Protein AF-A0A8H7T1I5-F1 (afdb_monomer_lite)

Structure (mmCIF, N/CA/C/O backbone):
data_AF-A0A8H7T1I5-F1
#
_entry.id   AF-A0A8H7T1I5-F1
#
loop_
_atom_site.group_PDB
_atom_site.id
_atom_site.type_symbol
_atom_site.label_atom_id
_atom_site.label_alt_id
_atom_site.label_comp_id
_atom_site.label_asym_id
_atom_site.label_entity_id
_atom_site.label_seq_id
_atom_site.pdbx_PDB_ins_code
_atom_site.Cartn_x
_atom_site.Cartn_y
_atom_site.Cartn_z
_atom_site.occupancy
_atom_site.B_iso_or_equiv
_atom_site.auth_seq_id
_atom_site.auth_comp_id
_atom_site.auth_asym_id
_atom_site.auth_atom_id
_atom_site.pdbx_PDB_model_num
ATOM 1 N N . MET A 1 1 ? 31.655 -24.425 -33.537 1.00 71.19 1 MET A N 1
ATOM 2 C CA . MET A 1 1 ? 31.646 -25.375 -32.401 1.00 71.19 1 MET A CA 1
ATOM 3 C C . MET A 1 1 ? 32.063 -24.630 -31.133 1.00 71.19 1 MET A C 1
ATOM 5 O O . MET A 1 1 ? 32.975 -23.811 -31.217 1.00 71.19 1 MET A O 1
ATOM 9 N N . MET A 1 2 ? 31.379 -24.846 -30.006 1.00 84.56 2 MET A N 1
ATOM 10 C CA . MET A 1 2 ? 31.653 -24.194 -28.710 1.00 84.56 2 MET A CA 1
ATOM 11 C C . MET A 1 2 ? 31.908 -25.271 -27.647 1.00 84.56 2 MET A C 1
ATOM 13 O O . MET A 1 2 ? 31.297 -26.333 -27.725 1.00 84.56 2 MET A O 1
ATOM 17 N N . ILE A 1 3 ? 32.760 -24.987 -26.664 1.00 87.19 3 ILE A N 1
ATOM 18 C CA . ILE A 1 3 ? 33.016 -25.824 -25.485 1.00 87.19 3 ILE A CA 1
ATOM 19 C C . ILE A 1 3 ? 32.538 -25.091 -24.225 1.00 87.19 3 ILE A C 1
ATOM 21 O O . ILE A 1 3 ? 32.716 -23.878 -24.108 1.00 87.19 3 ILE A O 1
ATOM 25 N N . THR A 1 4 ? 31.887 -25.800 -23.305 1.00 88.38 4 THR A N 1
ATOM 26 C CA . THR A 1 4 ? 31.421 -25.232 -22.030 1.00 88.38 4 THR A CA 1
ATOM 27 C C . THR A 1 4 ? 32.585 -25.144 -21.047 1.00 88.38 4 THR A C 1
ATOM 29 O O . THR A 1 4 ? 33.388 -26.071 -20.964 1.00 88.38 4 THR A O 1
ATOM 32 N N . VAL A 1 5 ? 32.677 -24.039 -20.309 1.00 88.00 5 VAL A N 1
ATOM 33 C CA . VAL A 1 5 ? 33.690 -23.853 -19.262 1.00 88.00 5 VAL A CA 1
ATOM 34 C C . VAL A 1 5 ? 33.392 -24.777 -18.076 1.00 88.00 5 VAL A C 1
ATOM 36 O O . VAL A 1 5 ? 32.257 -24.849 -17.607 1.00 88.00 5 VAL A O 1
ATOM 39 N N . HIS A 1 6 ? 34.417 -25.477 -17.595 1.00 87.06 6 HIS A N 1
ATOM 40 C CA . HIS A 1 6 ? 34.433 -26.223 -16.346 1.00 87.06 6 HIS A CA 1
ATOM 41 C C . HIS A 1 6 ? 35.020 -25.346 -15.235 1.00 87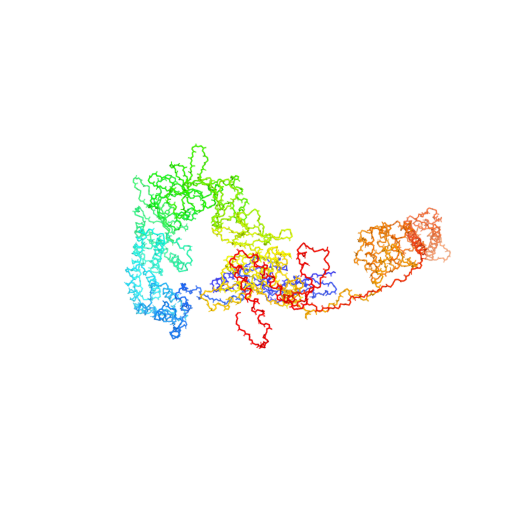.06 6 HIS A C 1
ATOM 43 O O . HIS A 1 6 ? 36.192 -24.979 -15.266 1.00 87.06 6 HIS A O 1
ATOM 49 N N . GLU A 1 7 ? 34.202 -25.003 -14.250 1.00 88.75 7 GLU A N 1
ATOM 50 C CA . GLU A 1 7 ? 34.608 -24.218 -13.086 1.00 88.75 7 GLU A CA 1
ATOM 51 C C . GLU A 1 7 ? 34.848 -25.151 -11.895 1.00 88.75 7 GLU A C 1
ATOM 53 O O . GLU A 1 7 ? 34.012 -26.011 -11.604 1.00 88.75 7 GLU A O 1
ATOM 58 N N . TRP A 1 8 ? 35.992 -25.009 -11.218 1.00 88.88 8 TRP A N 1
ATOM 59 C CA . TRP A 1 8 ? 36.294 -25.821 -10.037 1.00 88.88 8 TRP A CA 1
ATOM 60 C C . TRP A 1 8 ? 35.237 -25.588 -8.934 1.00 88.88 8 TRP A C 1
ATOM 62 O O . TRP A 1 8 ? 34.866 -24.443 -8.666 1.00 88.88 8 TRP A O 1
ATOM 72 N N . PRO A 1 9 ? 34.738 -26.644 -8.261 1.00 86.62 9 PRO A N 1
ATOM 73 C CA . PRO A 1 9 ? 33.602 -26.535 -7.340 1.00 86.62 9 PRO A CA 1
ATOM 74 C C . PRO A 1 9 ? 33.937 -25.834 -6.017 1.00 86.62 9 PRO A C 1
ATOM 76 O O . PRO A 1 9 ? 33.027 -25.417 -5.312 1.00 86.62 9 PRO A O 1
ATOM 79 N N . LEU A 1 10 ? 35.217 -25.708 -5.659 1.00 88.88 10 LEU A N 1
ATOM 80 C CA . LEU A 1 10 ? 35.662 -25.056 -4.427 1.00 88.88 10 LEU A CA 1
ATOM 81 C C . LEU A 1 10 ? 36.586 -23.869 -4.747 1.00 88.88 10 LEU A C 1
ATOM 83 O O . LEU A 1 10 ? 37.316 -23.933 -5.741 1.00 88.88 10 LEU A O 1
ATOM 87 N N . PRO A 1 11 ? 36.597 -22.819 -3.904 1.00 87.94 11 PRO A N 1
ATOM 88 C CA . PRO A 1 11 ? 37.577 -21.735 -3.976 1.00 87.94 11 PRO A CA 1
ATOM 89 C C . PRO A 1 11 ? 39.025 -22.238 -3.957 1.00 87.94 11 PRO A C 1
ATOM 91 O O . PRO A 1 11 ? 39.332 -23.247 -3.320 1.00 87.94 11 PRO A O 1
ATOM 94 N N . SER A 1 12 ? 39.936 -21.514 -4.614 1.00 85.94 12 SER A N 1
ATOM 95 C CA . SER A 1 12 ? 41.366 -21.856 -4.638 1.00 85.94 12 SER A CA 1
ATOM 96 C C . SER A 1 12 ? 42.064 -21.601 -3.293 1.00 85.94 12 SER A C 1
ATOM 98 O O . SER A 1 12 ? 43.046 -22.269 -2.960 1.00 85.94 12 SER A O 1
ATOM 100 N N . ALA A 1 13 ? 41.534 -20.693 -2.466 1.00 89.69 13 ALA A N 1
ATOM 101 C CA . ALA A 1 13 ? 42.034 -20.439 -1.120 1.00 89.69 13 ALA A CA 1
ATOM 102 C C . ALA A 1 13 ? 41.658 -21.570 -0.142 1.00 89.69 13 ALA A C 1
ATOM 104 O O . ALA A 1 13 ? 40.486 -21.887 0.057 1.00 89.69 13 ALA A O 1
ATOM 105 N N . SER A 1 14 ? 42.655 -22.143 0.545 1.00 91.19 14 SER A N 1
ATOM 106 C CA . SER A 1 14 ? 42.471 -23.290 1.458 1.00 91.19 14 SER A CA 1
ATOM 107 C C . SER A 1 14 ? 41.463 -23.033 2.587 1.00 91.19 14 SER A C 1
ATOM 109 O O . SER A 1 14 ? 40.698 -23.923 2.954 1.00 91.19 14 SER A O 1
ATOM 111 N N . THR A 1 15 ? 41.447 -21.825 3.151 1.00 89.81 15 THR A N 1
ATOM 112 C CA . THR A 1 15 ? 40.519 -21.432 4.223 1.00 89.81 15 THR A CA 1
ATOM 113 C C . THR A 1 15 ? 39.077 -21.355 3.730 1.00 89.81 15 THR A C 1
ATOM 115 O O . THR A 1 15 ? 38.184 -21.899 4.376 1.00 89.81 15 THR A O 1
ATOM 118 N N . GLU A 1 16 ? 38.857 -20.743 2.568 1.00 87.88 16 GLU A N 1
ATOM 119 C CA . GLU A 1 16 ? 37.541 -20.624 1.934 1.00 87.88 16 GLU A CA 1
ATOM 120 C C . GLU A 1 16 ? 37.020 -21.988 1.471 1.00 87.88 16 GLU A C 1
ATOM 122 O O . GLU A 1 16 ? 35.854 -22.304 1.692 1.00 87.88 16 GLU A O 1
ATOM 127 N N . ALA A 1 17 ? 37.891 -22.842 0.924 1.00 89.50 17 ALA A N 1
ATOM 128 C CA . ALA A 1 17 ? 37.550 -24.214 0.561 1.00 89.50 17 ALA A CA 1
ATOM 129 C C . ALA A 1 17 ? 37.121 -25.044 1.782 1.00 89.50 17 ALA A C 1
ATOM 131 O O . ALA A 1 17 ? 36.103 -25.731 1.732 1.00 89.50 17 ALA A O 1
ATOM 132 N N . LYS A 1 18 ? 37.853 -24.957 2.903 1.00 92.00 18 LYS A N 1
ATOM 133 C CA . LYS A 1 18 ? 37.477 -25.632 4.158 1.00 92.00 18 LYS A CA 1
ATOM 134 C C . LYS A 1 18 ? 36.140 -25.127 4.699 1.00 92.00 18 LYS A C 1
ATOM 136 O O . LYS A 1 18 ? 35.334 -25.941 5.135 1.00 92.00 18 LYS A O 1
ATOM 141 N N . ALA A 1 19 ? 35.898 -23.817 4.649 1.00 88.94 19 ALA A N 1
ATOM 142 C CA . ALA A 1 19 ? 34.628 -23.226 5.066 1.00 88.94 19 ALA A CA 1
ATOM 143 C C . ALA A 1 19 ? 33.466 -23.683 4.168 1.00 88.94 19 ALA A C 1
ATOM 145 O O . ALA A 1 19 ? 32.425 -24.088 4.674 1.00 88.94 19 ALA A O 1
ATOM 146 N N . ALA A 1 20 ? 33.668 -23.697 2.847 1.00 89.56 20 ALA A N 1
ATOM 147 C CA . ALA A 1 20 ? 32.688 -24.197 1.890 1.00 89.56 20 ALA A CA 1
ATOM 148 C C . ALA A 1 20 ? 32.340 -25.669 2.149 1.00 89.56 20 ALA A C 1
ATOM 150 O O . ALA A 1 20 ? 31.163 -26.003 2.179 1.00 89.56 20 ALA A O 1
ATOM 151 N N . VAL A 1 21 ? 33.341 -26.526 2.395 1.00 91.25 21 VAL A N 1
ATOM 152 C CA . VAL A 1 21 ? 33.136 -27.948 2.728 1.00 91.25 21 VAL A CA 1
ATOM 153 C C . VAL A 1 21 ? 32.426 -28.121 4.071 1.00 91.25 21 VAL A C 1
ATOM 155 O O . VAL A 1 21 ? 31.533 -28.957 4.170 1.00 91.25 21 VAL A O 1
ATOM 158 N N . PHE A 1 22 ? 32.786 -27.332 5.087 1.00 91.25 22 PHE A N 1
ATOM 159 C CA . PHE A 1 22 ? 32.122 -27.358 6.392 1.00 91.25 22 PHE A CA 1
ATOM 160 C C . PHE A 1 22 ? 30.621 -27.055 6.271 1.00 91.25 22 PHE A C 1
ATOM 162 O O . PHE A 1 22 ? 29.813 -27.757 6.871 1.00 91.25 22 PHE A O 1
ATOM 169 N N . GLU A 1 23 ? 30.233 -26.078 5.444 1.00 90.06 23 GLU A N 1
ATOM 170 C CA . GLU A 1 23 ? 28.820 -25.726 5.237 1.00 90.06 23 GLU A CA 1
ATOM 171 C C . GLU A 1 23 ? 27.997 -26.784 4.478 1.00 90.06 23 GLU A C 1
ATOM 173 O O . GLU A 1 23 ? 26.771 -26.695 4.465 1.00 90.06 23 GLU A O 1
ATOM 178 N N . LEU A 1 24 ? 28.621 -27.799 3.865 1.00 89.81 24 LEU A N 1
ATOM 179 C CA . LEU A 1 24 ? 27.893 -28.898 3.207 1.00 89.81 24 LEU A CA 1
ATOM 180 C C . LEU A 1 24 ? 27.320 -29.921 4.202 1.00 89.81 24 LEU A C 1
ATOM 182 O O . LEU A 1 24 ? 26.367 -30.627 3.861 1.00 89.81 24 LEU A O 1
ATOM 186 N N . ASP A 1 25 ? 27.920 -30.029 5.392 1.00 90.88 25 ASP A N 1
ATOM 187 C CA . ASP A 1 25 ? 27.608 -31.038 6.417 1.00 90.88 25 ASP A CA 1
ATOM 188 C C . ASP A 1 25 ? 27.893 -30.490 7.831 1.00 90.88 25 ASP A C 1
ATOM 190 O O . ASP A 1 25 ? 28.702 -31.028 8.590 1.00 90.88 25 ASP A O 1
ATOM 194 N N . VAL A 1 26 ? 27.284 -29.344 8.160 1.00 89.25 26 VAL A N 1
ATOM 195 C CA . VAL A 1 26 ? 27.465 -28.678 9.464 1.00 89.25 26 VAL A CA 1
ATOM 196 C C . VAL A 1 26 ? 26.922 -29.559 10.599 1.00 89.25 26 VAL A C 1
ATOM 198 O O . VAL A 1 26 ? 25.752 -29.934 10.547 1.00 89.25 26 VAL A O 1
ATOM 201 N N . PRO A 1 27 ? 27.691 -29.827 11.674 1.00 91.38 27 PRO A N 1
ATOM 202 C CA . PRO A 1 27 ? 27.178 -30.539 12.844 1.00 91.38 27 PRO A CA 1
ATOM 203 C C . PRO A 1 27 ? 26.020 -29.799 13.530 1.00 91.38 27 PRO A C 1
ATOM 205 O O . PRO A 1 27 ? 26.129 -28.600 13.807 1.00 91.38 27 PRO A O 1
ATOM 208 N N . ASP A 1 28 ? 24.963 -30.527 13.907 1.00 88.50 28 ASP A N 1
ATOM 209 C CA . ASP A 1 28 ? 23.735 -29.956 14.488 1.00 88.50 28 ASP A CA 1
ATOM 210 C C . ASP A 1 28 ? 24.002 -29.033 15.684 1.00 88.50 28 ASP A C 1
ATOM 212 O O . ASP A 1 28 ? 23.455 -27.935 15.757 1.00 88.50 28 ASP A O 1
ATOM 216 N N . ILE A 1 29 ? 24.897 -29.426 16.599 1.00 92.62 29 ILE A N 1
ATOM 217 C CA . ILE A 1 29 ? 25.220 -28.621 17.786 1.00 92.62 29 ILE A CA 1
ATOM 218 C C . ILE A 1 29 ? 25.823 -27.256 17.431 1.00 92.62 29 ILE A C 1
ATOM 220 O O . ILE A 1 29 ? 25.513 -26.257 18.078 1.00 92.62 29 ILE A O 1
ATOM 224 N N . VAL A 1 30 ? 26.647 -27.195 16.380 1.00 91.50 30 VAL A N 1
ATOM 225 C CA . VAL A 1 30 ? 27.256 -25.942 15.917 1.00 91.50 30 VAL A CA 1
ATOM 226 C C . VAL A 1 30 ? 26.214 -25.092 15.206 1.00 91.50 30 VAL A C 1
ATOM 228 O O . VAL A 1 30 ? 26.188 -23.882 15.419 1.00 91.50 30 VAL A O 1
ATOM 231 N N . SER A 1 31 ? 25.335 -25.709 14.411 1.00 87.94 31 SER A N 1
ATOM 232 C CA . SER A 1 31 ? 24.230 -25.000 13.762 1.00 87.94 31 SER A CA 1
ATOM 233 C C . SER A 1 31 ? 23.289 -24.377 14.796 1.00 87.94 31 SER A C 1
ATOM 235 O O . SER A 1 31 ? 23.052 -23.172 14.749 1.00 87.94 31 SER A O 1
ATOM 237 N N . ILE A 1 32 ? 22.831 -25.158 15.784 1.00 89.94 32 ILE A N 1
ATOM 238 C CA . ILE A 1 32 ? 21.937 -24.693 16.857 1.00 89.94 32 ILE A CA 1
ATOM 239 C C . ILE A 1 32 ? 22.597 -23.574 17.661 1.00 89.94 32 ILE A C 1
ATOM 241 O O . ILE A 1 32 ? 21.971 -22.541 17.896 1.00 89.94 32 ILE A O 1
ATOM 245 N N . TRP A 1 33 ? 23.860 -23.743 18.064 1.00 93.88 33 TRP A N 1
ATOM 246 C CA . TRP A 1 33 ? 24.593 -22.707 18.789 1.00 93.88 33 TRP A CA 1
ATOM 247 C C . TRP A 1 33 ? 24.731 -21.422 17.961 1.00 93.88 33 TRP A C 1
ATOM 249 O O . TRP A 1 33 ? 24.397 -20.344 18.461 1.00 93.88 33 TRP A O 1
ATOM 259 N N . ARG A 1 34 ? 25.162 -21.532 16.694 1.00 91.56 34 ARG A N 1
ATOM 260 C CA . ARG A 1 34 ? 25.347 -20.401 15.772 1.00 91.56 34 ARG A CA 1
ATOM 261 C C . ARG A 1 34 ? 24.045 -19.644 15.560 1.00 91.56 34 ARG A C 1
ATOM 263 O O . ARG A 1 34 ? 24.042 -18.424 15.677 1.00 91.56 34 ARG A O 1
ATOM 270 N N . GLU A 1 35 ? 22.954 -20.346 15.273 1.00 89.88 35 GLU A N 1
ATOM 271 C CA . GLU A 1 35 ? 21.647 -19.729 15.048 1.00 89.88 35 GLU A CA 1
ATOM 272 C C . GLU A 1 35 ? 21.077 -19.115 16.327 1.00 89.88 35 GLU A C 1
ATOM 274 O O . GLU A 1 35 ? 20.620 -17.978 16.289 1.00 89.88 35 GLU A O 1
ATOM 279 N N . SER A 1 36 ? 21.178 -19.802 17.469 1.00 91.38 36 SER A N 1
ATOM 280 C CA . SER A 1 36 ? 20.681 -19.284 18.753 1.00 91.38 36 SER A CA 1
ATOM 281 C C . SER A 1 36 ? 21.462 -18.051 19.203 1.00 91.38 36 SER A C 1
ATOM 283 O O . SER A 1 36 ? 20.875 -17.051 19.607 1.00 91.38 36 SER A O 1
ATOM 285 N N . THR A 1 37 ? 22.794 -18.086 19.098 1.00 90.88 37 THR A N 1
ATOM 286 C CA . THR A 1 37 ? 23.642 -16.937 19.443 1.00 90.88 37 THR A CA 1
ATOM 287 C C . THR A 1 37 ? 23.428 -15.787 18.466 1.00 90.88 37 THR A C 1
ATOM 289 O O . THR A 1 37 ? 23.316 -14.647 18.904 1.00 90.88 37 THR A O 1
ATOM 292 N N . TYR A 1 38 ? 23.305 -16.059 17.162 1.00 88.81 38 TYR A N 1
ATOM 293 C CA . TYR A 1 38 ? 22.991 -15.022 16.177 1.00 88.81 38 TYR A CA 1
ATOM 294 C C . TYR A 1 38 ? 21.622 -14.390 16.443 1.00 88.81 38 TYR A C 1
ATOM 296 O O . TYR A 1 38 ? 21.524 -13.169 16.435 1.00 88.81 38 TYR A O 1
ATOM 304 N N . ALA A 1 39 ? 20.595 -15.185 16.755 1.00 87.56 39 ALA A N 1
ATOM 305 C CA . ALA A 1 39 ? 19.267 -14.680 17.095 1.00 87.56 39 ALA A CA 1
ATOM 306 C C . ALA A 1 39 ? 19.299 -13.781 18.341 1.00 87.56 39 ALA A C 1
ATOM 308 O O . ALA A 1 39 ? 18.752 -12.683 18.329 1.00 87.56 39 ALA A O 1
ATOM 309 N N . VAL A 1 40 ? 20.017 -14.178 19.397 1.00 86.50 40 VAL A N 1
ATOM 310 C CA . VAL A 1 40 ? 20.195 -13.324 20.584 1.00 86.50 40 VAL A CA 1
ATOM 311 C C . VAL A 1 40 ? 20.928 -12.027 20.228 1.00 86.50 40 VAL A C 1
ATOM 313 O O . VAL A 1 40 ? 20.493 -10.937 20.591 1.00 86.50 40 VAL A O 1
ATOM 316 N N . LEU A 1 41 ? 22.030 -12.118 19.488 1.00 84.94 41 LEU A N 1
ATOM 317 C CA . LEU A 1 41 ? 22.868 -10.964 19.176 1.00 84.94 41 LEU A CA 1
ATOM 318 C C . LEU A 1 41 ? 22.227 -9.986 18.182 1.00 84.94 41 LEU A C 1
ATOM 320 O O . LEU A 1 41 ? 22.440 -8.782 18.317 1.00 84.94 41 LEU A O 1
ATOM 324 N N . VAL A 1 42 ? 21.484 -10.485 17.195 1.00 82.00 42 VAL A N 1
ATOM 325 C CA . VAL A 1 42 ? 20.934 -9.693 16.087 1.00 82.00 42 VAL A CA 1
ATOM 326 C C . VAL A 1 42 ? 19.445 -9.430 16.256 1.00 82.00 42 VAL A C 1
ATOM 328 O O . VAL A 1 42 ? 19.042 -8.276 16.175 1.00 82.00 42 VAL A O 1
ATOM 331 N N . ASP A 1 43 ? 18.632 -10.449 16.534 1.00 81.12 43 ASP A N 1
ATOM 332 C CA . ASP A 1 43 ? 17.178 -10.258 16.622 1.00 81.12 43 ASP A CA 1
ATOM 333 C C . ASP A 1 43 ? 16.761 -9.608 17.947 1.00 81.12 43 ASP A C 1
ATOM 335 O O . ASP A 1 43 ? 15.769 -8.885 17.983 1.00 81.12 43 ASP A O 1
ATOM 339 N N . LEU A 1 44 ? 17.503 -9.855 19.037 1.00 78.50 44 LEU A N 1
ATOM 340 C CA . LEU A 1 44 ? 17.193 -9.274 20.351 1.00 78.50 44 LEU A CA 1
ATOM 341 C C . LEU A 1 44 ? 18.050 -8.046 20.682 1.00 78.50 44 LEU A C 1
ATOM 343 O O . LEU A 1 44 ? 17.544 -7.095 21.279 1.00 78.50 44 LEU A O 1
ATOM 347 N N . PHE A 1 45 ? 19.351 -8.067 20.365 1.00 79.81 45 PHE A N 1
ATOM 348 C CA . PHE A 1 45 ? 20.293 -7.044 20.847 1.00 79.81 45 PHE A CA 1
ATOM 349 C C . PHE A 1 45 ? 20.687 -5.985 19.813 1.00 79.81 45 PHE A C 1
ATOM 351 O O . PHE A 1 45 ? 21.310 -4.996 20.203 1.00 79.81 45 PHE A O 1
ATOM 358 N N . THR A 1 46 ? 20.353 -6.129 18.529 1.00 73.75 46 THR A N 1
ATOM 359 C CA . THR A 1 46 ? 20.610 -5.091 17.517 1.00 73.75 46 THR A CA 1
ATOM 360 C C . THR A 1 46 ? 19.343 -4.271 17.273 1.00 73.75 46 THR A C 1
ATOM 362 O O . THR A 1 46 ? 18.261 -4.818 17.106 1.00 73.75 46 THR A O 1
ATOM 365 N N . ALA A 1 47 ? 19.462 -2.940 17.280 1.00 62.72 47 ALA A N 1
ATOM 366 C CA . ALA A 1 47 ? 18.331 -2.055 16.990 1.00 62.72 47 ALA A CA 1
ATOM 367 C C . ALA A 1 47 ? 17.841 -2.246 15.544 1.00 62.72 47 ALA A C 1
ATOM 369 O O . ALA A 1 47 ? 18.663 -2.535 14.672 1.00 62.72 47 ALA A O 1
ATOM 370 N N . ASP A 1 48 ? 16.546 -2.005 15.289 1.00 61.50 48 ASP A N 1
ATOM 371 C CA . ASP A 1 48 ? 15.956 -1.989 13.943 1.00 61.50 48 ASP A CA 1
ATOM 372 C C . ASP A 1 48 ? 16.774 -1.074 13.023 1.00 61.50 48 ASP A C 1
ATOM 374 O O . ASP A 1 48 ? 16.648 0.153 13.011 1.00 61.50 48 ASP A O 1
ATOM 378 N N . THR A 1 49 ? 17.672 -1.686 12.260 1.00 54.66 49 THR A N 1
ATOM 379 C CA . THR A 1 49 ? 18.376 -1.018 11.178 1.00 54.66 49 THR A CA 1
ATOM 380 C C . THR A 1 49 ? 17.437 -1.051 9.988 1.00 54.66 49 THR A C 1
ATOM 382 O O . THR A 1 49 ? 16.888 -2.101 9.653 1.00 54.66 49 THR A O 1
ATOM 385 N N . ALA A 1 50 ? 17.193 0.115 9.383 1.00 51.16 50 ALA A N 1
ATOM 386 C CA . ALA A 1 50 ? 16.397 0.203 8.168 1.00 51.16 50 ALA A CA 1
ATOM 387 C C . ALA A 1 50 ? 16.906 -0.854 7.182 1.00 51.16 50 ALA A C 1
ATOM 389 O O . ALA A 1 50 ? 18.100 -0.873 6.872 1.00 51.16 50 ALA A O 1
ATOM 390 N N . LYS A 1 51 ? 16.016 -1.760 6.751 1.00 52.88 51 LYS A N 1
ATOM 391 C CA . LYS A 1 51 ? 16.357 -2.815 5.792 1.00 52.88 51 LYS A CA 1
ATOM 392 C C . LYS A 1 51 ? 17.086 -2.153 4.621 1.00 52.88 51 LYS A C 1
ATOM 394 O O . LYS A 1 51 ? 16.496 -1.259 4.008 1.00 52.88 51 LYS A O 1
ATOM 399 N N . PRO A 1 52 ? 18.339 -2.528 4.314 1.00 49.69 52 PRO A N 1
ATOM 400 C CA . PRO A 1 52 ? 19.023 -1.948 3.175 1.00 49.69 52 PRO A CA 1
ATOM 401 C C . PRO A 1 52 ? 18.183 -2.207 1.922 1.00 49.69 52 PRO A C 1
ATOM 403 O O . PRO A 1 52 ? 17.732 -3.328 1.670 1.00 49.69 52 PRO A O 1
ATOM 406 N N . ALA A 1 53 ? 17.915 -1.137 1.174 1.00 45.34 53 ALA A N 1
ATOM 407 C CA . ALA A 1 53 ? 17.198 -1.206 -0.086 1.00 45.34 53 ALA A CA 1
ATOM 408 C C . ALA A 1 53 ? 18.001 -2.093 -1.046 1.00 45.34 53 ALA A C 1
ATOM 410 O O . ALA A 1 53 ? 19.090 -1.716 -1.458 1.00 45.34 53 ALA A O 1
ATOM 411 N N . HIS A 1 54 ? 17.459 -3.273 -1.353 1.00 47.38 54 HIS A N 1
ATOM 412 C CA . HIS A 1 54 ? 17.923 -4.213 -2.375 1.00 47.38 54 HIS A CA 1
ATOM 413 C C . HIS A 1 54 ? 19.433 -4.524 -2.400 1.00 47.38 54 HIS A C 1
ATOM 415 O O . HIS A 1 54 ? 20.227 -3.817 -3.013 1.00 47.38 54 HIS A O 1
ATOM 421 N N . SER A 1 55 ? 19.826 -5.696 -1.882 1.00 46.56 55 SER A N 1
ATOM 422 C CA . SER A 1 55 ? 21.089 -6.309 -2.311 1.00 46.56 55 SER A CA 1
ATOM 423 C C . SER A 1 55 ? 20.912 -6.900 -3.719 1.00 46.56 55 SER A C 1
ATOM 425 O O . SER A 1 55 ? 20.344 -7.988 -3.875 1.00 46.56 55 SER A O 1
ATOM 427 N N . ASP A 1 56 ? 21.371 -6.186 -4.745 1.00 52.88 56 ASP A N 1
ATOM 428 C CA . ASP A 1 56 ? 21.482 -6.709 -6.108 1.00 52.88 56 ASP A CA 1
ATOM 429 C C . ASP A 1 56 ? 22.378 -7.965 -6.147 1.00 52.88 56 ASP A C 1
ATOM 431 O O . ASP A 1 56 ? 23.458 -8.000 -5.561 1.00 52.88 56 ASP A O 1
ATOM 435 N N . GLY A 1 57 ? 21.926 -9.000 -6.867 1.00 59.78 57 GLY A N 1
ATOM 436 C CA . GLY A 1 57 ? 22.762 -10.091 -7.389 1.00 59.78 57 GLY A CA 1
ATOM 437 C C . GLY A 1 57 ? 23.548 -10.942 -6.379 1.00 59.78 57 GLY A C 1
ATOM 438 O O . GLY A 1 57 ? 24.774 -10.963 -6.438 1.00 59.78 57 GLY A O 1
ATOM 439 N N . LYS A 1 58 ? 22.866 -11.719 -5.522 1.00 75.69 58 LYS A N 1
ATOM 440 C CA . LYS A 1 58 ? 23.510 -12.724 -4.648 1.00 75.69 58 LYS A CA 1
ATOM 441 C C . LYS A 1 58 ? 23.432 -14.152 -5.203 1.00 75.69 58 LYS A C 1
ATOM 443 O O . LYS A 1 58 ? 22.394 -14.577 -5.713 1.00 75.69 58 LYS A O 1
ATOM 448 N N . TYR A 1 59 ? 24.501 -14.919 -5.013 1.00 84.50 59 TYR A N 1
ATOM 449 C CA . TYR A 1 59 ? 24.630 -16.321 -5.412 1.00 84.50 59 TYR A CA 1
ATOM 450 C C . TYR A 1 59 ? 24.919 -17.166 -4.172 1.00 84.50 59 TYR A C 1
ATOM 452 O O . TYR A 1 59 ? 25.964 -17.019 -3.543 1.00 84.50 59 TYR A O 1
ATOM 460 N N . MET A 1 60 ? 23.965 -18.014 -3.782 1.00 86.06 60 MET A N 1
ATOM 461 C CA . MET A 1 60 ? 24.121 -18.897 -2.620 1.00 86.06 60 MET A CA 1
ATOM 462 C C . MET A 1 60 ? 25.059 -20.050 -2.969 1.00 86.06 60 MET A C 1
ATOM 464 O O . MET A 1 60 ? 24.823 -20.724 -3.973 1.00 86.06 60 MET A O 1
ATOM 468 N N . LEU A 1 61 ? 26.050 -20.323 -2.117 1.00 86.31 61 LEU A N 1
ATOM 469 C CA . LEU A 1 61 ? 26.998 -21.424 -2.318 1.00 86.31 61 LEU A CA 1
ATOM 470 C C . LEU A 1 61 ? 26.269 -22.765 -2.467 1.00 86.31 61 LEU A C 1
ATOM 472 O O . LEU A 1 61 ? 26.521 -23.517 -3.400 1.00 86.31 61 LEU A O 1
ATOM 476 N N . LEU A 1 62 ? 25.281 -23.019 -1.605 1.00 84.50 62 LEU A N 1
ATOM 477 C CA . LEU A 1 62 ? 24.486 -24.253 -1.609 1.00 84.50 62 LEU A CA 1
ATOM 478 C C . LEU A 1 62 ? 23.569 -24.395 -2.841 1.00 84.50 62 LEU A C 1
ATOM 480 O O . LEU A 1 62 ? 22.972 -25.445 -3.053 1.00 84.50 62 LEU A O 1
ATOM 484 N N . LYS A 1 63 ? 23.450 -23.351 -3.674 1.00 82.56 63 LYS A N 1
ATOM 485 C CA . LYS A 1 63 ? 22.752 -23.407 -4.969 1.00 82.56 63 LYS A CA 1
ATOM 486 C C . LYS A 1 63 ? 23.707 -23.602 -6.153 1.00 82.56 63 LYS A C 1
ATOM 488 O O . LYS A 1 63 ? 23.211 -23.736 -7.268 1.00 82.56 63 LYS A O 1
ATOM 493 N N . SER A 1 64 ? 25.021 -23.641 -5.931 1.00 82.06 64 SER A N 1
ATOM 494 C CA . SER A 1 64 ? 26.034 -23.915 -6.957 1.00 82.06 64 SER A CA 1
ATOM 495 C C . SER A 1 64 ? 25.876 -25.324 -7.531 1.00 82.06 64 SER A C 1
ATOM 497 O O . SER A 1 64 ? 25.905 -26.308 -6.787 1.00 82.06 64 SER A O 1
ATOM 499 N N . GLU A 1 65 ? 25.749 -25.441 -8.856 1.00 77.81 65 GLU A N 1
ATOM 500 C CA . GLU A 1 65 ? 25.633 -26.739 -9.545 1.00 77.81 65 GLU A CA 1
ATOM 501 C C . GLU A 1 65 ? 26.838 -27.645 -9.266 1.00 77.81 65 GLU A C 1
ATOM 503 O O . GLU A 1 65 ? 26.695 -28.864 -9.164 1.00 77.81 65 GLU A O 1
ATOM 508 N N . GLY A 1 66 ? 28.016 -27.039 -9.078 1.00 79.62 66 GLY A N 1
ATOM 509 C CA . GLY A 1 66 ? 29.251 -27.753 -8.794 1.00 79.62 66 GLY A CA 1
ATOM 510 C C . GLY A 1 66 ? 29.174 -28.571 -7.512 1.00 79.62 66 GLY A C 1
ATOM 511 O O . GLY A 1 66 ? 29.747 -29.651 -7.485 1.00 79.62 66 GLY A O 1
ATOM 512 N N . ILE A 1 67 ? 28.449 -28.104 -6.487 1.00 86.00 67 ILE A N 1
ATOM 513 C CA . ILE A 1 67 ? 28.558 -28.614 -5.109 1.00 86.00 67 ILE A CA 1
ATOM 514 C C . ILE A 1 67 ? 27.268 -29.276 -4.593 1.00 86.00 67 ILE A C 1
ATOM 516 O O . ILE A 1 67 ? 27.304 -30.031 -3.621 1.00 86.00 67 ILE A O 1
ATOM 520 N N . GLN A 1 68 ? 26.134 -29.054 -5.270 1.00 83.75 68 GLN A N 1
ATOM 521 C CA . GLN A 1 68 ? 24.796 -29.509 -4.854 1.00 83.75 68 GLN A CA 1
ATOM 522 C C . GLN A 1 68 ? 24.719 -30.986 -4.438 1.00 83.75 68 GLN A C 1
ATOM 524 O O . GLN A 1 68 ? 24.041 -31.320 -3.470 1.00 83.75 68 GLN A O 1
ATOM 529 N N . LYS A 1 69 ? 25.432 -31.878 -5.133 1.00 86.19 69 LYS A N 1
ATOM 530 C CA . LYS A 1 69 ? 25.387 -33.329 -4.875 1.00 86.19 69 LYS A CA 1
ATOM 531 C C . LYS A 1 69 ? 26.040 -33.774 -3.560 1.00 86.19 69 LYS A C 1
ATOM 533 O O . LYS A 1 69 ? 25.872 -34.926 -3.176 1.00 86.19 69 LYS A O 1
ATOM 538 N N . TRP A 1 70 ? 26.811 -32.906 -2.905 1.00 88.00 70 TRP A N 1
ATOM 539 C CA . TRP A 1 70 ? 27.505 -33.214 -1.648 1.00 88.00 70 TRP A CA 1
ATOM 540 C C . TRP A 1 70 ? 26.856 -32.574 -0.418 1.00 88.00 70 TRP A C 1
ATOM 542 O O . TRP A 1 70 ? 27.363 -32.748 0.687 1.00 88.00 70 TRP A O 1
ATOM 552 N N . ILE A 1 71 ? 25.744 -31.857 -0.593 1.00 88.31 71 ILE A N 1
ATOM 553 C CA . ILE A 1 71 ? 24.979 -31.269 0.509 1.00 88.31 71 ILE A CA 1
ATOM 554 C C . ILE A 1 71 ? 24.279 -32.392 1.278 1.00 88.31 71 ILE A C 1
ATOM 556 O O . ILE A 1 71 ? 23.525 -33.171 0.694 1.00 88.31 71 ILE A O 1
ATOM 560 N N . LYS A 1 72 ? 24.514 -32.466 2.588 1.00 85.69 72 LYS A N 1
ATOM 561 C CA . LYS A 1 72 ? 23.906 -33.467 3.479 1.00 85.69 72 LYS A CA 1
ATOM 562 C C . LYS A 1 72 ? 22.939 -32.862 4.488 1.00 85.69 72 LYS A C 1
ATOM 564 O O . LYS A 1 72 ? 21.966 -33.516 4.857 1.00 85.69 72 LYS A O 1
ATOM 569 N N . THR A 1 73 ? 23.175 -31.623 4.910 1.00 78.75 73 THR A N 1
ATOM 570 C CA . THR A 1 73 ? 22.330 -30.919 5.880 1.00 78.75 73 THR A CA 1
ATOM 571 C C . THR A 1 73 ? 21.434 -29.886 5.202 1.00 78.75 73 THR A C 1
ATOM 573 O O . THR A 1 73 ? 21.710 -29.396 4.104 1.00 78.75 73 THR A O 1
ATOM 576 N N . LYS A 1 74 ? 20.297 -29.570 5.835 1.00 79.25 74 LYS A N 1
ATOM 577 C CA . LYS A 1 74 ? 19.394 -28.531 5.327 1.00 79.25 74 LYS A CA 1
ATOM 578 C C . LYS A 1 74 ? 20.003 -27.145 5.575 1.00 79.25 74 LYS A C 1
ATOM 580 O O . LYS A 1 74 ? 20.516 -26.908 6.666 1.00 79.25 74 LYS A O 1
ATOM 585 N N . PRO A 1 75 ? 19.904 -26.216 4.609 1.00 75.12 75 PRO A N 1
ATOM 586 C CA . PRO A 1 75 ? 20.397 -24.856 4.786 1.00 75.12 75 PRO A CA 1
ATOM 587 C C . PRO A 1 75 ? 19.626 -24.130 5.899 1.00 75.12 75 PRO A C 1
ATOM 589 O O . PRO A 1 75 ? 18.407 -23.978 5.805 1.00 75.12 75 PRO A O 1
ATOM 592 N N . GLY A 1 76 ? 20.347 -23.675 6.926 1.00 79.44 76 GLY A N 1
ATOM 593 C CA . GLY A 1 76 ? 19.825 -22.838 8.011 1.00 79.44 76 GLY A CA 1
ATOM 594 C C . GLY A 1 76 ? 19.651 -21.366 7.613 1.00 79.44 76 GLY A C 1
ATOM 595 O O . GLY A 1 76 ? 19.789 -21.001 6.443 1.00 79.44 76 GLY A O 1
ATOM 596 N N . ARG A 1 77 ? 19.373 -20.479 8.576 1.00 87.94 77 ARG A N 1
ATOM 597 C CA . ARG A 1 77 ? 19.209 -19.031 8.306 1.00 87.94 77 ARG A CA 1
ATOM 598 C C . ARG A 1 77 ? 20.507 -18.390 7.808 1.00 87.94 77 ARG A C 1
ATOM 600 O O . ARG A 1 77 ? 20.478 -17.595 6.865 1.00 87.94 77 ARG A O 1
ATOM 607 N N . ILE A 1 78 ? 21.626 -18.740 8.437 1.00 89.75 78 ILE A N 1
ATOM 608 C CA . ILE A 1 78 ? 22.956 -18.203 8.137 1.00 89.75 78 ILE A CA 1
ATOM 609 C C . ILE A 1 78 ? 23.655 -19.125 7.142 1.00 89.75 78 ILE A C 1
ATOM 611 O O . ILE A 1 78 ? 23.860 -20.302 7.430 1.00 89.75 78 ILE A O 1
ATOM 615 N N . GLN A 1 79 ? 23.995 -18.587 5.971 1.00 89.50 79 GLN A N 1
ATOM 616 C CA . GLN A 1 79 ? 24.563 -19.343 4.851 1.00 89.50 79 GLN A CA 1
ATOM 617 C C . GLN A 1 79 ? 25.700 -18.569 4.183 1.00 89.50 79 GLN A C 1
ATOM 619 O O . GLN A 1 79 ? 25.764 -17.344 4.267 1.00 89.50 79 GLN A O 1
ATOM 624 N N . LEU A 1 80 ? 26.562 -19.268 3.446 1.00 90.56 80 LEU A N 1
ATOM 625 C CA . LEU A 1 80 ? 27.551 -18.631 2.578 1.00 90.56 80 LEU A CA 1
ATOM 626 C C . LEU A 1 80 ? 26.913 -18.160 1.260 1.00 90.56 80 LEU A C 1
ATOM 628 O O . LEU A 1 80 ? 26.320 -18.948 0.516 1.00 90.56 80 LEU A O 1
ATOM 632 N N . ALA A 1 81 ? 27.089 -16.878 0.941 1.00 89.38 81 ALA A N 1
ATOM 633 C CA . ALA A 1 81 ? 26.647 -16.264 -0.310 1.00 89.38 81 ALA A CA 1
ATOM 634 C C . ALA A 1 81 ? 27.761 -15.420 -0.942 1.00 89.38 81 ALA A C 1
ATOM 636 O O . ALA A 1 81 ? 28.678 -14.981 -0.255 1.00 89.38 81 ALA A O 1
ATOM 637 N N . SER A 1 82 ? 27.675 -15.172 -2.248 1.00 86.56 82 SER A N 1
ATOM 638 C CA . SER A 1 82 ? 28.598 -14.301 -2.978 1.00 86.56 82 SER A CA 1
ATOM 639 C C . SER A 1 82 ? 27.872 -13.216 -3.766 1.00 86.56 82 SER A C 1
ATOM 641 O O . SER A 1 82 ? 26.782 -13.449 -4.284 1.00 86.56 82 SER A O 1
ATOM 643 N N . SER A 1 83 ? 28.489 -12.041 -3.887 1.00 83.06 83 SER A N 1
ATOM 644 C CA . SER A 1 83 ? 28.077 -10.972 -4.810 1.00 83.06 83 SER A CA 1
ATOM 645 C C . SER A 1 83 ? 28.565 -11.198 -6.248 1.00 83.06 83 SER A C 1
ATOM 647 O O . SER A 1 83 ? 28.132 -10.513 -7.174 1.00 83.06 83 SER A O 1
ATOM 649 N N . VAL A 1 84 ? 29.469 -12.162 -6.455 1.00 82.88 84 VAL A N 1
ATOM 650 C CA . VAL A 1 84 ? 30.019 -12.526 -7.764 1.00 82.88 84 VAL A CA 1
ATOM 651 C C . VAL A 1 84 ? 29.371 -13.826 -8.225 1.00 82.88 84 VAL A C 1
ATOM 653 O O . VAL A 1 84 ? 29.187 -14.751 -7.437 1.00 82.88 84 VAL A O 1
ATOM 656 N N . LYS A 1 85 ? 28.996 -13.889 -9.504 1.00 82.62 85 LYS A N 1
ATOM 657 C CA . LYS A 1 85 ? 28.418 -15.090 -10.115 1.00 82.62 85 LYS A CA 1
ATOM 658 C C . LYS A 1 85 ? 29.495 -16.047 -10.599 1.00 82.62 85 LYS A C 1
ATOM 660 O O . LYS A 1 85 ? 30.558 -15.606 -11.022 1.00 82.62 85 LYS A O 1
ATOM 665 N N . GLU A 1 86 ? 29.149 -17.325 -10.638 1.00 81.50 86 GLU A N 1
ATOM 666 C CA . GLU A 1 86 ? 29.944 -18.377 -11.275 1.00 81.50 86 GLU A CA 1
ATOM 667 C C . GLU A 1 86 ? 30.298 -18.011 -12.724 1.00 81.50 86 GLU A C 1
ATOM 669 O O . GLU A 1 86 ? 29.460 -17.510 -13.490 1.00 81.50 86 GLU A O 1
ATOM 674 N N . VAL A 1 87 ? 31.546 -18.275 -13.111 1.00 81.31 87 VAL A N 1
ATOM 675 C CA . VAL A 1 87 ? 32.058 -18.027 -14.466 1.00 81.31 87 VAL A CA 1
ATOM 676 C C . VAL A 1 87 ? 31.264 -18.835 -15.492 1.00 81.31 87 VAL A C 1
ATOM 678 O O . VAL A 1 87 ? 30.913 -18.306 -16.552 1.00 81.31 87 VAL A O 1
ATOM 681 N N . SER A 1 88 ? 30.889 -20.066 -15.145 1.00 76.06 88 SER A N 1
ATOM 682 C CA . SER A 1 88 ? 30.016 -20.947 -15.935 1.00 76.06 88 SER A CA 1
ATOM 683 C C . SER A 1 88 ? 28.642 -20.330 -16.259 1.00 76.06 88 SER A C 1
ATOM 685 O O . SER A 1 88 ? 28.090 -20.576 -17.332 1.00 76.06 88 SER A O 1
ATOM 687 N N . ARG A 1 89 ? 28.117 -19.452 -15.390 1.00 74.06 89 ARG A N 1
ATOM 688 C CA . ARG A 1 89 ? 26.835 -18.730 -15.554 1.00 74.06 89 ARG A CA 1
ATOM 689 C C . ARG A 1 89 ? 26.997 -17.308 -16.109 1.00 74.06 89 ARG A C 1
ATOM 691 O O . ARG A 1 89 ? 26.039 -16.528 -16.183 1.00 74.06 89 ARG A O 1
ATOM 698 N N . SER A 1 90 ? 28.216 -16.928 -16.478 1.00 74.19 90 SER A N 1
ATOM 699 C CA . SER A 1 90 ? 28.518 -15.651 -17.123 1.00 74.19 90 SER A CA 1
ATOM 700 C C . SER A 1 90 ? 28.457 -15.755 -18.652 1.00 74.19 90 SER A C 1
ATOM 702 O O . SER A 1 90 ? 28.344 -16.841 -19.216 1.00 74.19 90 SER A O 1
ATOM 704 N N . HIS A 1 91 ? 28.567 -14.623 -19.355 1.00 73.94 91 HIS A N 1
ATOM 705 C CA . HIS A 1 91 ? 28.712 -14.625 -20.817 1.00 73.94 91 HIS A CA 1
ATOM 706 C C . HIS A 1 91 ? 30.024 -15.279 -21.289 1.00 73.94 91 HIS A C 1
ATOM 708 O O . HIS A 1 91 ? 30.162 -15.548 -22.478 1.00 73.94 91 HIS A O 1
ATOM 714 N N . TYR A 1 92 ? 30.945 -15.590 -20.367 1.00 76.00 92 TYR A N 1
ATOM 715 C CA . TYR A 1 92 ? 32.159 -16.371 -20.613 1.00 76.00 92 TYR A CA 1
ATOM 716 C C . TYR A 1 92 ? 31.974 -17.888 -20.438 1.00 76.00 92 TYR A C 1
ATOM 718 O O . TYR A 1 92 ? 32.923 -18.630 -20.664 1.00 76.00 92 TYR A O 1
ATOM 726 N N . GLY A 1 93 ? 30.778 -18.376 -20.079 1.00 77.81 93 GLY A N 1
ATOM 727 C CA . GLY A 1 93 ? 30.525 -19.798 -19.796 1.00 77.81 93 GLY A CA 1
ATOM 728 C C . GLY A 1 93 ? 30.665 -20.746 -20.998 1.00 77.81 93 GLY A C 1
ATOM 729 O O . GLY A 1 93 ? 30.627 -21.967 -20.838 1.00 77.81 93 GLY A O 1
ATOM 730 N N . LYS A 1 94 ? 30.838 -20.209 -22.213 1.00 84.69 94 LYS A N 1
ATOM 731 C CA . LYS A 1 94 ? 31.108 -20.974 -23.437 1.00 84.69 94 LYS A CA 1
ATOM 732 C C . LYS A 1 94 ? 32.266 -20.343 -24.202 1.00 84.69 94 LYS A C 1
ATOM 734 O O . LYS A 1 94 ? 32.221 -19.157 -24.518 1.00 84.69 94 LYS A O 1
ATOM 739 N N . GLN A 1 95 ? 33.251 -21.151 -24.576 1.00 84.00 95 GLN A N 1
ATOM 740 C CA . GLN A 1 95 ? 34.407 -20.739 -25.371 1.00 84.00 95 GLN A CA 1
ATOM 741 C C . GLN A 1 95 ? 34.324 -21.302 -26.791 1.00 84.00 95 GLN A C 1
ATOM 743 O O . GLN A 1 95 ? 33.805 -22.396 -27.018 1.00 84.00 95 GLN A O 1
ATOM 748 N N . ARG A 1 96 ? 34.819 -20.552 -27.781 1.00 85.19 96 ARG A N 1
ATOM 749 C CA . ARG A 1 96 ? 34.919 -21.048 -29.163 1.00 85.19 96 ARG A CA 1
ATOM 750 C C . ARG A 1 96 ? 36.091 -22.018 -29.268 1.00 85.19 96 ARG A C 1
ATOM 752 O O . ARG A 1 96 ? 37.166 -21.745 -28.749 1.00 85.19 96 ARG A O 1
ATOM 759 N N . PHE A 1 97 ? 35.902 -23.118 -29.994 1.00 81.19 97 PHE A N 1
ATOM 760 C CA . PHE A 1 97 ? 36.902 -24.192 -30.094 1.00 81.19 97 PHE A CA 1
ATOM 761 C C . PHE A 1 97 ? 38.264 -23.720 -30.641 1.00 81.19 97 PHE A C 1
ATOM 763 O O . PHE A 1 97 ? 39.295 -24.263 -30.276 1.00 81.19 97 PHE A O 1
ATOM 770 N N . ASN A 1 98 ? 38.277 -22.683 -31.484 1.00 79.44 98 ASN A N 1
ATOM 771 C CA . ASN A 1 98 ? 39.488 -22.130 -32.101 1.00 79.44 98 ASN A CA 1
ATOM 772 C C . ASN A 1 98 ? 40.325 -21.222 -31.180 1.00 79.44 98 ASN A C 1
ATOM 774 O O . ASN A 1 98 ? 41.438 -20.866 -31.549 1.00 79.44 98 ASN A O 1
ATOM 778 N N . VAL A 1 99 ? 39.796 -20.828 -30.018 1.00 81.62 99 VAL A N 1
ATOM 779 C CA . VAL A 1 99 ? 40.490 -19.999 -29.011 1.00 81.62 99 VAL A CA 1
ATOM 780 C C . VAL A 1 99 ? 40.498 -20.649 -27.622 1.00 81.62 99 VAL A C 1
ATOM 782 O O . VAL A 1 99 ? 40.991 -20.057 -26.667 1.00 81.62 99 VAL A O 1
ATOM 785 N N . ALA A 1 100 ? 39.968 -21.869 -27.499 1.00 81.81 100 ALA A N 1
ATOM 786 C CA . ALA A 1 100 ? 39.893 -22.596 -26.241 1.00 81.81 100 ALA A CA 1
ATOM 787 C C . ALA A 1 100 ? 41.255 -23.206 -25.866 1.00 81.81 100 ALA A C 1
ATOM 789 O O . ALA A 1 100 ? 41.782 -24.069 -26.564 1.00 81.81 100 ALA A O 1
ATOM 790 N N . THR A 1 101 ? 41.795 -22.792 -24.725 1.00 86.19 101 THR A N 1
ATOM 791 C CA . THR A 1 101 ? 42.938 -23.414 -24.038 1.00 86.19 101 THR A CA 1
ATOM 792 C C . THR A 1 101 ? 42.487 -24.072 -22.733 1.00 86.19 101 THR A C 1
ATOM 794 O O . THR A 1 101 ? 41.434 -23.726 -22.192 1.00 86.19 101 THR A O 1
ATOM 797 N N . GLN A 1 102 ? 43.305 -24.967 -22.168 1.00 85.44 102 GLN A N 1
ATOM 798 C CA . GLN A 1 102 ? 43.009 -25.611 -20.881 1.00 85.44 102 GLN A CA 1
ATOM 799 C C . GLN A 1 102 ? 42.702 -24.596 -19.767 1.00 85.44 102 GLN A C 1
ATOM 801 O O . GLN A 1 102 ? 41.765 -24.815 -19.013 1.00 85.44 102 GLN A O 1
ATOM 806 N N . SER A 1 103 ? 43.421 -23.472 -19.689 1.00 83.69 103 SER A N 1
ATOM 807 C CA . SER A 1 103 ? 43.192 -22.438 -18.667 1.00 83.69 103 SER A CA 1
ATOM 808 C C . SER A 1 103 ? 41.931 -21.599 -18.899 1.00 83.69 103 SER A C 1
ATOM 810 O O . SER A 1 103 ? 41.370 -21.061 -17.952 1.00 83.69 103 SER A O 1
ATOM 812 N N . THR A 1 104 ? 41.466 -21.481 -20.146 1.00 81.88 104 THR A N 1
ATOM 813 C CA . THR A 1 104 ? 40.208 -20.776 -20.473 1.00 81.88 104 THR A CA 1
ATOM 814 C C . THR A 1 104 ? 38.972 -21.667 -20.359 1.00 81.88 104 THR A C 1
ATOM 816 O O . THR A 1 104 ? 37.859 -21.157 -20.249 1.00 81.88 104 THR A O 1
ATOM 819 N N . VAL A 1 105 ? 39.159 -22.991 -20.403 1.00 86.94 105 VAL A N 1
ATOM 820 C CA . VAL A 1 105 ? 38.091 -23.986 -20.252 1.00 86.94 105 VAL A CA 1
ATOM 821 C C . VAL A 1 105 ? 37.994 -24.465 -18.808 1.00 86.94 105 VAL A C 1
ATOM 823 O O . VAL A 1 105 ? 36.883 -24.586 -18.319 1.00 86.94 105 VAL A O 1
ATOM 826 N N . CYS A 1 106 ? 39.108 -24.710 -18.120 1.00 89.06 106 CYS A N 1
ATOM 827 C CA . CYS A 1 106 ? 39.144 -25.095 -16.710 1.00 89.06 106 CYS A CA 1
ATOM 828 C C . CYS A 1 106 ? 39.514 -23.876 -15.858 1.00 89.06 106 CYS A C 1
ATOM 830 O O . CYS A 1 106 ? 40.693 -23.540 -15.741 1.00 89.06 106 CYS A O 1
ATOM 832 N N . VAL A 1 107 ? 38.513 -23.216 -15.280 1.00 88.75 107 VAL A N 1
ATOM 833 C CA . VAL A 1 107 ? 38.679 -21.965 -14.524 1.00 88.75 107 VAL A CA 1
ATOM 834 C C . VAL A 1 107 ? 38.529 -22.190 -13.022 1.00 88.75 107 VAL A C 1
ATOM 836 O O . VAL A 1 107 ? 37.831 -23.104 -12.577 1.00 88.75 107 VAL A O 1
ATOM 839 N N . GLU A 1 108 ? 39.188 -21.350 -12.228 1.00 88.31 108 GLU A N 1
ATOM 840 C CA . GLU A 1 108 ? 38.995 -21.317 -10.776 1.00 88.31 108 GLU A CA 1
ATOM 841 C C . GLU A 1 108 ? 37.580 -20.854 -10.409 1.00 88.31 108 GLU A C 1
ATOM 843 O O . GLU A 1 108 ? 36.921 -20.154 -11.181 1.00 88.31 108 GLU A O 1
ATOM 848 N N . ASN A 1 109 ? 37.124 -21.247 -9.219 1.00 86.56 109 ASN A N 1
ATOM 849 C CA . ASN A 1 109 ? 35.826 -20.844 -8.695 1.00 86.56 109 ASN A CA 1
ATOM 850 C C . ASN A 1 109 ? 35.738 -19.314 -8.563 1.00 86.56 109 ASN A C 1
ATOM 852 O O . ASN A 1 109 ? 36.566 -18.694 -7.895 1.00 86.56 109 ASN A O 1
ATOM 856 N N . GLY A 1 110 ? 34.731 -18.707 -9.191 1.00 83.00 110 GLY A N 1
ATOM 857 C CA . GLY A 1 110 ? 34.534 -17.258 -9.178 1.00 83.00 110 GLY A CA 1
ATOM 858 C C . GLY A 1 110 ? 33.807 -16.719 -7.942 1.00 83.00 110 GLY A C 1
ATOM 859 O O . GLY A 1 110 ? 33.715 -15.497 -7.786 1.00 83.00 110 GLY A O 1
ATOM 860 N N . LEU A 1 111 ? 33.266 -17.584 -7.074 1.00 85.94 111 LEU A N 1
ATOM 861 C CA . LEU A 1 111 ? 32.503 -17.161 -5.903 1.00 85.94 111 LEU A CA 1
ATOM 862 C C . LEU A 1 111 ? 33.436 -16.611 -4.821 1.00 85.94 111 LEU A C 1
ATOM 864 O O . LEU A 1 111 ? 34.393 -17.248 -4.397 1.00 85.94 111 LEU A O 1
ATOM 868 N N . ARG A 1 112 ? 33.090 -15.434 -4.306 1.00 85.62 112 ARG A N 1
ATOM 869 C CA . ARG A 1 112 ? 33.659 -14.855 -3.082 1.00 85.62 112 ARG A CA 1
ATOM 870 C C . ARG A 1 112 ? 32.636 -14.970 -1.967 1.00 85.62 112 ARG A C 1
ATOM 872 O O . ARG A 1 112 ? 31.735 -14.131 -1.885 1.00 85.62 112 ARG A O 1
ATOM 879 N N . CYS A 1 113 ? 32.705 -16.054 -1.206 1.00 86.06 113 CYS A N 1
ATOM 880 C CA . CYS A 1 113 ? 31.686 -16.401 -0.224 1.00 86.06 113 CYS A CA 1
ATOM 881 C C . CYS A 1 113 ? 31.898 -15.685 1.114 1.00 86.06 113 CYS A C 1
ATOM 883 O O . CYS A 1 113 ? 32.962 -15.772 1.717 1.00 86.06 113 CYS A O 1
ATOM 885 N N . ILE A 1 114 ? 30.850 -15.024 1.601 1.00 88.00 114 ILE A N 1
ATOM 886 C CA . ILE A 1 114 ? 30.776 -14.393 2.922 1.00 88.00 114 ILE A CA 1
ATOM 887 C C . ILE A 1 114 ? 29.489 -14.875 3.599 1.00 88.00 114 ILE A C 1
ATOM 889 O O . ILE A 1 114 ? 28.518 -15.232 2.926 1.00 88.00 114 ILE A O 1
ATOM 893 N N . MET A 1 115 ? 29.482 -14.904 4.932 1.00 89.69 115 MET A N 1
ATOM 894 C CA . MET A 1 115 ? 28.282 -15.223 5.699 1.00 89.69 115 MET A CA 1
ATOM 895 C C . MET A 1 115 ? 27.160 -14.210 5.447 1.00 89.69 115 MET A C 1
ATOM 897 O O . MET A 1 115 ? 27.353 -12.990 5.462 1.00 89.69 115 MET A O 1
ATOM 901 N N . TYR A 1 116 ? 25.969 -14.746 5.220 1.00 88.94 116 TYR A N 1
ATOM 902 C CA . TYR A 1 116 ? 24.788 -14.016 4.804 1.00 88.94 116 TYR A CA 1
ATOM 903 C C . TYR A 1 116 ? 23.559 -14.509 5.564 1.00 88.94 116 TYR A C 1
ATOM 905 O O . TYR A 1 116 ? 23.319 -15.714 5.673 1.00 88.94 116 TYR A O 1
ATOM 913 N N . ASP A 1 117 ? 22.760 -13.570 6.061 1.00 88.62 117 ASP A N 1
ATOM 914 C CA . ASP A 1 117 ? 21.461 -13.856 6.653 1.00 88.62 117 ASP A CA 1
ATOM 915 C C . ASP A 1 117 ? 20.413 -13.970 5.544 1.00 88.62 117 ASP A C 1
ATOM 917 O O . ASP A 1 117 ? 19.985 -12.980 4.944 1.00 88.62 117 ASP A O 1
ATOM 921 N N . SER A 1 118 ? 19.993 -15.202 5.255 1.00 83.81 118 SER A N 1
ATOM 922 C CA . SER A 1 118 ? 18.979 -15.475 4.236 1.00 83.81 118 SER A CA 1
ATOM 923 C C . SER A 1 118 ? 17.574 -15.006 4.629 1.00 83.81 118 SER A C 1
ATOM 925 O O . SER A 1 118 ? 16.795 -14.682 3.732 1.00 83.81 118 SER A O 1
ATOM 927 N N . GLY A 1 119 ? 17.272 -14.918 5.930 1.00 81.38 119 GLY A N 1
ATOM 928 C CA . GLY A 1 119 ? 15.987 -14.455 6.455 1.00 81.38 119 GLY A CA 1
ATOM 929 C C . GLY A 1 119 ? 15.862 -12.934 6.412 1.00 81.38 119 GLY A C 1
ATOM 930 O O . GLY A 1 119 ? 14.888 -12.411 5.872 1.00 81.38 119 GLY A O 1
ATOM 931 N N . ALA A 1 120 ? 16.873 -12.215 6.910 1.00 77.25 120 ALA A N 1
ATOM 932 C CA . ALA A 1 120 ? 16.897 -10.747 6.887 1.00 77.25 120 ALA A CA 1
ATOM 933 C C . ALA A 1 120 ? 17.341 -10.162 5.535 1.00 77.25 120 ALA A C 1
ATOM 935 O O . ALA A 1 120 ? 17.107 -8.988 5.260 1.00 77.25 120 ALA A O 1
ATOM 936 N N . CYS A 1 121 ? 17.950 -10.983 4.676 1.00 82.75 121 CYS A N 1
ATOM 937 C CA . CYS A 1 121 ? 18.557 -10.585 3.410 1.00 82.75 121 CYS A CA 1
ATOM 938 C C . CYS A 1 121 ? 19.708 -9.564 3.544 1.00 82.75 121 CYS A C 1
ATOM 940 O O . CYS A 1 121 ? 19.839 -8.672 2.703 1.00 82.75 121 CYS A O 1
ATOM 942 N N . VAL A 1 122 ? 20.589 -9.735 4.535 1.00 83.12 122 VAL A N 1
ATOM 943 C CA . VAL A 1 122 ? 21.721 -8.826 4.807 1.00 83.12 122 VAL A CA 1
ATOM 944 C C . VAL A 1 122 ? 23.024 -9.605 5.035 1.00 83.12 122 VAL A C 1
ATOM 946 O O . VAL A 1 122 ? 23.006 -10.753 5.483 1.00 83.12 122 VAL A O 1
ATOM 949 N N . TRP A 1 123 ? 24.172 -8.996 4.726 1.00 86.75 123 TRP A N 1
ATOM 950 C CA . TRP A 1 123 ? 25.491 -9.561 5.030 1.00 86.75 123 TRP A CA 1
ATOM 951 C C . TRP A 1 123 ? 25.763 -9.522 6.536 1.00 86.75 123 TRP A C 1
ATOM 953 O O . TRP A 1 123 ? 25.591 -8.488 7.180 1.00 86.75 123 TRP A O 1
ATOM 963 N N . THR A 1 124 ? 26.229 -10.623 7.132 1.00 85.88 124 THR A N 1
ATOM 964 C CA . THR A 1 124 ? 26.356 -10.688 8.601 1.00 85.88 124 THR A CA 1
ATOM 965 C C . THR A 1 124 ? 27.396 -9.708 9.151 1.00 85.88 124 THR A C 1
ATOM 967 O O . THR A 1 124 ? 27.248 -9.233 10.274 1.00 85.88 124 THR A O 1
ATOM 970 N N . CYS A 1 125 ? 28.423 -9.367 8.365 1.00 82.12 125 CYS A N 1
ATOM 971 C CA . CYS A 1 125 ? 29.440 -8.374 8.725 1.00 82.12 125 CYS A CA 1
ATOM 972 C C . CYS A 1 125 ? 28.892 -6.942 8.844 1.00 82.12 125 CYS A C 1
ATOM 974 O O . CYS A 1 125 ? 29.513 -6.113 9.502 1.00 82.12 125 CYS A O 1
ATOM 976 N N . GLU A 1 126 ? 27.736 -6.642 8.246 1.00 79.38 126 GLU A N 1
ATOM 977 C CA . GLU A 1 126 ? 27.113 -5.319 8.335 1.00 79.38 126 GLU A CA 1
ATOM 978 C C . GLU A 1 126 ? 26.343 -5.120 9.647 1.00 79.38 126 GLU A C 1
ATOM 980 O O . GLU A 1 126 ? 26.078 -3.977 10.027 1.00 79.38 126 GLU A O 1
ATOM 985 N N . ILE A 1 127 ? 25.990 -6.209 10.338 1.00 78.19 127 ILE A N 1
ATOM 986 C CA . ILE A 1 127 ? 25.099 -6.198 11.507 1.00 78.19 127 ILE A CA 1
ATOM 987 C C . ILE A 1 127 ? 25.831 -6.626 12.788 1.00 78.19 127 ILE A C 1
ATOM 989 O O . ILE A 1 127 ? 25.636 -6.022 13.844 1.00 78.19 127 ILE A O 1
ATOM 993 N N . LEU A 1 128 ? 26.688 -7.649 12.717 1.00 80.62 128 LEU A N 1
ATOM 994 C CA . LEU A 1 128 ? 27.412 -8.159 13.885 1.00 80.62 128 LEU A CA 1
ATOM 995 C C . LEU A 1 128 ? 28.325 -7.080 14.493 1.00 80.62 128 LEU A C 1
ATOM 997 O O . LEU A 1 128 ? 29.001 -6.345 13.776 1.00 80.62 128 LEU A O 1
ATOM 1001 N N . GLY A 1 129 ? 28.338 -6.979 15.826 1.00 72.75 129 GLY A N 1
ATOM 1002 C CA . GLY A 1 129 ? 29.070 -5.945 16.568 1.00 72.75 129 GLY A CA 1
ATOM 1003 C C . GLY A 1 129 ? 28.284 -4.649 16.807 1.00 72.75 129 GLY A C 1
ATOM 1004 O O . GLY A 1 129 ? 28.714 -3.825 17.611 1.00 72.75 129 GLY A O 1
ATOM 1005 N N . LYS A 1 130 ? 27.108 -4.473 16.185 1.00 72.19 130 LYS A N 1
ATOM 1006 C CA . LYS A 1 130 ? 26.206 -3.327 16.409 1.00 72.19 130 LYS A CA 1
ATOM 1007 C C . LYS A 1 130 ? 25.133 -3.646 17.458 1.00 72.19 130 LYS A C 1
ATOM 1009 O O . LYS A 1 130 ? 23.937 -3.544 17.188 1.00 72.19 130 LYS A O 1
ATOM 1014 N N . HIS A 1 131 ? 25.540 -4.073 18.651 1.00 70.06 131 HIS A N 1
ATOM 1015 C CA . HIS A 1 131 ? 24.602 -4.392 19.735 1.00 70.06 131 HIS A CA 1
ATOM 1016 C C . HIS A 1 131 ? 24.230 -3.118 20.507 1.00 70.06 131 HIS A C 1
ATOM 1018 O O . HIS A 1 131 ? 25.101 -2.404 21.000 1.00 70.06 131 HIS A O 1
ATOM 1024 N N . SER A 1 132 ? 22.937 -2.822 20.619 1.00 71.00 132 SER A N 1
ATOM 1025 C CA . SER A 1 132 ? 22.411 -1.723 21.426 1.00 71.00 132 SER A CA 1
ATOM 1026 C C . SER A 1 132 ? 21.089 -2.125 22.079 1.00 71.00 132 SER A C 1
ATOM 1028 O O . SER A 1 132 ? 20.012 -1.869 21.550 1.00 71.00 132 SER A O 1
ATOM 1030 N N . LEU A 1 133 ? 21.182 -2.701 23.281 1.00 74.12 133 LEU A N 1
ATOM 1031 C CA . LEU A 1 133 ? 20.025 -2.887 24.165 1.00 74.12 133 LEU A CA 1
ATOM 1032 C C . LEU A 1 133 ? 19.491 -1.560 24.714 1.00 74.12 133 LEU A C 1
ATOM 1034 O O . LEU A 1 133 ? 18.331 -1.491 25.100 1.00 74.12 133 LEU A O 1
ATOM 1038 N N . GLY A 1 134 ? 20.326 -0.513 24.737 1.00 75.25 134 GLY A N 1
ATOM 1039 C CA . GLY A 1 134 ? 19.966 0.793 25.288 1.00 75.25 134 GLY A CA 1
ATOM 1040 C C . GLY A 1 134 ? 18.657 1.306 24.699 1.00 75.25 134 GLY A C 1
ATOM 1041 O O . GLY A 1 134 ? 17.706 1.520 25.433 1.00 75.25 134 GLY A O 1
ATOM 1042 N N . ARG A 1 135 ? 18.551 1.374 23.366 1.00 73.38 135 ARG A N 1
ATOM 1043 C CA . ARG A 1 135 ? 17.343 1.887 22.698 1.00 73.38 135 ARG A CA 1
ATOM 1044 C C . ARG A 1 135 ? 16.078 1.080 22.999 1.00 73.38 135 ARG A C 1
ATOM 1046 O O . ARG A 1 135 ? 15.020 1.687 23.129 1.00 73.38 135 ARG A O 1
ATOM 1053 N N . THR A 1 136 ? 16.188 -0.246 23.088 1.00 75.75 136 THR A N 1
ATOM 1054 C CA . THR A 1 136 ? 15.055 -1.156 23.336 1.00 75.75 136 THR A CA 1
ATOM 1055 C C . THR A 1 136 ? 14.622 -1.138 24.803 1.00 75.75 136 THR A C 1
ATOM 1057 O O . THR A 1 136 ? 13.441 -1.288 25.097 1.00 75.75 136 THR A O 1
ATOM 1060 N N . CYS A 1 137 ? 15.566 -0.918 25.721 1.00 82.06 137 CYS A N 1
ATOM 1061 C CA . CYS A 1 137 ? 15.320 -0.824 27.160 1.00 82.06 137 CYS A CA 1
ATOM 1062 C C . CYS A 1 137 ? 15.047 0.610 27.648 1.00 82.06 137 CYS A C 1
ATOM 1064 O O . CYS A 1 137 ? 14.791 0.799 28.836 1.00 82.06 137 CYS A O 1
ATOM 1066 N N . THR A 1 138 ? 15.109 1.618 26.773 1.00 88.06 138 THR A N 1
ATOM 1067 C CA . THR A 1 138 ? 14.725 2.992 27.107 1.00 88.06 138 THR A CA 1
ATOM 1068 C C . THR A 1 138 ? 13.227 3.189 26.914 1.00 88.06 138 THR A C 1
ATOM 1070 O O . THR A 1 138 ? 12.706 3.078 25.801 1.00 88.06 138 THR A O 1
ATOM 1073 N N . LEU A 1 139 ? 12.547 3.568 27.994 1.00 89.12 139 LEU A N 1
ATOM 1074 C CA . LEU A 1 139 ? 11.145 3.961 27.971 1.00 89.12 139 LEU A CA 1
ATOM 1075 C C . LEU A 1 139 ? 10.924 5.157 27.029 1.00 89.12 139 LEU A C 1
ATOM 1077 O O . LEU A 1 139 ? 11.702 6.115 26.998 1.00 89.12 139 LEU A O 1
ATOM 1081 N N . LYS A 1 140 ? 9.852 5.095 26.236 1.00 89.06 140 LYS A N 1
ATOM 1082 C CA . LYS A 1 140 ? 9.508 6.127 25.252 1.00 89.06 140 LYS A CA 1
ATOM 1083 C C . LYS A 1 140 ? 8.411 7.033 25.777 1.00 89.06 140 LYS A C 1
ATOM 1085 O O . LYS A 1 140 ? 7.375 6.551 26.233 1.00 89.06 140 LYS A O 1
ATOM 1090 N N . LEU A 1 141 ? 8.649 8.338 25.697 1.00 89.12 141 LEU A N 1
ATOM 1091 C CA . LEU A 1 141 ? 7.657 9.340 26.049 1.00 89.12 141 LEU A CA 1
ATOM 1092 C C . LEU A 1 141 ? 6.498 9.313 25.041 1.00 89.12 141 LEU A C 1
ATOM 1094 O O . LEU A 1 141 ? 6.733 9.148 23.837 1.00 89.12 141 LEU A O 1
ATOM 1098 N N . PRO A 1 142 ? 5.248 9.465 25.510 1.00 85.44 142 PRO A N 1
ATOM 1099 C CA . PRO A 1 142 ? 4.094 9.558 24.630 1.00 85.44 142 PRO A CA 1
ATOM 1100 C C . PRO A 1 142 ? 4.175 10.811 23.739 1.00 85.44 142 PRO A C 1
ATOM 1102 O O . PRO A 1 142 ? 4.890 11.768 24.056 1.00 85.44 142 PRO A O 1
ATOM 1105 N N . PRO A 1 143 ? 3.445 10.840 22.609 1.00 79.38 143 PRO A N 1
ATOM 1106 C CA . PRO A 1 143 ? 3.294 12.066 21.837 1.00 79.38 143 PRO A CA 1
ATOM 1107 C C . PRO A 1 143 ? 2.666 13.157 22.714 1.00 79.38 143 PRO A C 1
ATOM 1109 O O . PRO A 1 143 ? 1.647 12.924 23.357 1.00 79.38 143 PRO A O 1
ATOM 1112 N N . GLY A 1 144 ? 3.275 14.341 22.739 1.00 81.12 144 GLY A N 1
ATOM 1113 C CA . GLY A 1 144 ? 2.817 15.451 23.567 1.00 81.12 144 GLY A CA 1
ATOM 1114 C C . GLY A 1 144 ? 3.952 16.388 23.961 1.00 81.12 144 GLY A C 1
ATOM 1115 O O . GLY A 1 144 ? 5.016 16.399 23.339 1.00 81.12 144 GLY A O 1
ATOM 1116 N N . ASN A 1 145 ? 3.713 17.149 25.024 1.00 82.62 145 ASN A N 1
ATOM 1117 C CA . ASN A 1 145 ? 4.536 18.281 25.450 1.00 82.62 145 ASN A CA 1
ATOM 1118 C C . ASN A 1 145 ? 5.977 17.903 25.826 1.00 82.62 145 ASN A C 1
ATOM 1120 O O . ASN A 1 145 ? 6.881 18.705 25.634 1.00 82.62 145 ASN A O 1
ATOM 1124 N N . TYR A 1 146 ? 6.212 16.682 26.317 1.00 87.00 146 TYR A N 1
ATOM 1125 C CA . TYR A 1 146 ? 7.549 16.217 26.715 1.00 87.00 146 TYR A CA 1
ATOM 1126 C C . TYR A 1 146 ? 8.274 15.459 25.599 1.00 87.00 146 TYR A C 1
ATOM 1128 O O . TYR A 1 146 ? 9.393 15.003 25.807 1.00 87.00 146 TYR A O 1
ATOM 1136 N N . LYS A 1 147 ? 7.680 15.296 24.408 1.00 86.88 147 LYS A N 1
ATOM 1137 C CA . LYS A 1 147 ? 8.257 14.464 23.337 1.00 86.88 147 LYS A CA 1
ATOM 1138 C C . LYS A 1 147 ? 9.663 14.921 22.923 1.00 86.88 147 LYS A C 1
ATOM 1140 O O . LYS A 1 147 ? 10.512 14.079 22.639 1.00 86.88 147 LYS A O 1
ATOM 1145 N N . SER A 1 148 ? 9.921 16.231 22.912 1.00 86.69 148 SER A N 1
ATOM 1146 C CA . SER A 1 148 ? 11.248 16.800 22.626 1.00 86.69 148 SER A CA 1
ATOM 1147 C C . SER A 1 148 ? 12.300 16.432 23.681 1.00 86.69 148 SER A C 1
ATOM 1149 O O . SER A 1 148 ? 13.490 16.430 23.386 1.00 86.69 148 SER A O 1
ATOM 1151 N N . LEU A 1 149 ? 11.876 16.038 24.885 1.00 90.00 149 LEU A N 1
ATOM 1152 C CA . LEU A 1 149 ? 12.736 15.695 26.019 1.00 90.00 149 LEU A CA 1
ATOM 1153 C C . LEU A 1 149 ? 13.092 14.203 26.082 1.00 90.00 149 LEU A C 1
ATOM 1155 O O . LEU A 1 149 ? 13.614 13.734 27.092 1.00 90.00 149 LEU A O 1
ATOM 1159 N N . GLN A 1 150 ? 12.853 13.437 25.011 1.00 92.31 150 GLN A N 1
ATOM 1160 C CA . GLN A 1 150 ? 13.191 12.008 24.953 1.00 92.31 150 GLN A CA 1
ATOM 1161 C C . GLN A 1 150 ? 14.676 11.737 25.262 1.00 92.31 150 GLN A C 1
ATOM 1163 O O . GLN A 1 150 ? 14.998 10.717 25.873 1.00 92.31 150 GLN A O 1
ATOM 1168 N N . TYR A 1 151 ? 15.566 12.678 24.931 1.00 90.69 151 TYR A N 1
ATOM 1169 C CA . TYR A 1 151 ? 16.998 12.568 25.219 1.00 90.69 151 TYR A CA 1
ATOM 1170 C C . TYR A 1 151 ? 17.304 12.400 26.722 1.00 90.69 151 TYR A C 1
ATOM 1172 O O . TYR A 1 151 ? 18.295 11.763 27.075 1.00 90.69 151 TYR A O 1
ATOM 1180 N N . VAL A 1 152 ? 16.438 12.912 27.611 1.00 92.25 152 VAL A N 1
ATOM 1181 C CA . VAL A 1 152 ? 16.564 12.783 29.075 1.00 92.25 152 VAL A CA 1
ATOM 1182 C C . VAL A 1 152 ? 16.353 11.328 29.525 1.00 92.25 152 VAL A C 1
ATOM 1184 O O . VAL A 1 152 ? 16.921 10.882 30.526 1.00 92.25 152 VAL A O 1
ATOM 1187 N N . LEU A 1 153 ? 15.545 10.556 28.791 1.00 92.50 153 LEU A N 1
ATOM 1188 C CA . LEU A 1 153 ? 15.362 9.123 29.030 1.00 92.50 153 LEU A CA 1
ATOM 1189 C C . LEU A 1 153 ? 16.435 8.288 28.315 1.00 92.50 153 LEU A C 1
ATOM 1191 O O . LEU A 1 153 ? 16.835 7.245 28.831 1.00 92.50 153 LEU A O 1
ATOM 1195 N N . ASP A 1 154 ? 16.940 8.759 27.173 1.00 90.00 154 ASP A N 1
ATOM 1196 C CA . ASP A 1 154 ? 17.938 8.046 26.366 1.00 90.00 154 ASP A CA 1
ATOM 1197 C C . ASP A 1 154 ? 19.322 7.957 27.035 1.00 90.00 154 ASP A C 1
ATOM 1199 O O . ASP A 1 154 ? 20.101 7.057 26.715 1.00 90.00 154 ASP A O 1
ATOM 1203 N N . GLY A 1 155 ? 19.639 8.843 27.983 1.00 89.12 155 GLY A N 1
ATOM 1204 C CA . GLY A 1 155 ? 20.869 8.735 28.762 1.00 89.12 155 GLY A CA 1
ATOM 1205 C C . GLY A 1 155 ? 20.969 9.722 29.920 1.00 89.12 155 GLY A C 1
ATOM 1206 O O . GLY A 1 155 ? 20.053 10.483 30.205 1.00 89.12 155 GLY A O 1
ATOM 1207 N N . THR A 1 156 ? 22.119 9.696 30.597 1.00 91.12 156 THR A N 1
ATOM 1208 C CA . THR A 1 156 ? 22.410 10.523 31.785 1.00 91.12 156 THR A CA 1
ATOM 1209 C C . THR A 1 156 ? 23.611 11.455 31.587 1.00 91.12 156 THR A C 1
ATOM 1211 O O . THR A 1 156 ? 24.238 11.868 32.564 1.00 91.12 156 THR A O 1
ATOM 1214 N N . GLN A 1 157 ? 24.029 11.674 30.337 1.00 89.25 157 GLN A N 1
ATOM 1215 C CA . GLN A 1 157 ? 25.266 12.399 29.997 1.00 89.25 157 GLN A CA 1
ATOM 1216 C C . GLN A 1 157 ? 25.079 13.918 29.953 1.00 89.25 157 GLN A C 1
ATOM 1218 O O . GLN A 1 157 ? 26.052 14.668 29.918 1.00 89.25 157 GLN A O 1
ATOM 1223 N N . HIS A 1 158 ? 23.834 14.383 29.949 1.00 91.00 158 HIS A N 1
ATOM 1224 C CA . HIS A 1 158 ? 23.514 15.800 30.003 1.00 91.00 158 HIS A CA 1
ATOM 1225 C C . HIS A 1 158 ? 23.793 16.382 31.393 1.00 91.00 158 HIS A C 1
ATOM 1227 O O . HIS A 1 158 ? 23.775 15.690 32.412 1.00 91.00 158 HIS A O 1
ATOM 1233 N N . THR A 1 159 ? 24.044 17.688 31.430 1.00 90.19 159 THR A N 1
ATOM 1234 C CA . THR A 1 159 ? 24.370 18.428 32.654 1.00 90.19 159 THR A CA 1
ATOM 1235 C C . THR A 1 159 ? 23.304 19.473 32.966 1.00 90.19 159 THR A C 1
ATOM 1237 O O . THR A 1 159 ? 22.575 19.927 32.085 1.00 90.19 159 THR A O 1
ATOM 1240 N N . SER A 1 160 ? 23.244 19.907 34.225 1.00 89.56 160 SER A N 1
ATOM 1241 C CA . SER A 1 160 ? 22.376 21.019 34.635 1.00 89.56 160 SER A CA 1
ATOM 1242 C C . SER A 1 160 ? 22.653 22.296 33.825 1.00 89.56 160 SER A C 1
ATOM 1244 O O . SER A 1 160 ? 21.722 22.947 33.359 1.00 89.56 160 SER A O 1
ATOM 1246 N N . ASN A 1 161 ? 23.927 22.593 33.542 1.00 90.62 161 ASN A N 1
ATOM 1247 C CA . ASN A 1 161 ? 24.320 23.766 32.756 1.00 90.62 161 ASN A CA 1
ATOM 1248 C C . ASN A 1 161 ? 23.830 23.691 31.305 1.00 90.62 161 ASN A C 1
ATOM 1250 O O . ASN A 1 161 ? 23.336 24.687 30.790 1.00 90.62 161 ASN A O 1
ATOM 1254 N N . SER A 1 162 ? 23.918 22.521 30.660 1.00 90.19 162 SER A N 1
ATOM 1255 C CA . SER A 1 162 ? 23.391 22.351 29.297 1.00 90.19 162 SER A CA 1
ATOM 1256 C C . SER A 1 162 ? 21.870 22.509 29.234 1.00 90.19 162 SER A C 1
ATOM 1258 O O . SER A 1 162 ? 21.360 23.019 28.250 1.00 90.19 162 SER A O 1
ATOM 1260 N N . ILE A 1 163 ? 21.143 22.126 30.291 1.00 89.75 163 ILE A N 1
ATOM 1261 C CA . ILE A 1 163 ? 19.686 22.326 30.354 1.00 89.75 163 ILE A CA 1
ATOM 1262 C C . ILE A 1 163 ? 19.352 23.815 30.479 1.00 89.75 163 ILE A C 1
ATOM 1264 O O . ILE A 1 163 ? 18.440 24.297 29.821 1.00 89.75 163 ILE A O 1
ATOM 1268 N N . ILE A 1 164 ? 20.090 24.551 31.318 1.00 90.25 164 ILE A N 1
ATOM 1269 C CA . ILE A 1 164 ? 19.896 26.000 31.480 1.00 90.25 164 ILE A CA 1
ATOM 1270 C C . ILE A 1 164 ? 20.224 26.742 30.177 1.00 90.25 164 ILE A C 1
ATOM 1272 O O . ILE A 1 164 ? 19.534 27.695 29.834 1.00 90.25 164 ILE A O 1
ATOM 1276 N N . ALA A 1 165 ? 21.252 26.299 29.449 1.00 89.44 165 ALA A N 1
ATOM 1277 C CA . ALA A 1 165 ? 21.648 26.906 28.181 1.00 89.44 165 ALA A CA 1
ATOM 1278 C C . ALA A 1 165 ? 20.590 26.751 27.073 1.00 89.44 165 ALA A C 1
ATOM 1280 O O . ALA A 1 165 ? 20.497 27.637 26.234 1.00 89.44 165 ALA A O 1
ATOM 1281 N N . ASN A 1 166 ? 19.786 25.683 27.112 1.00 84.50 166 ASN A N 1
ATOM 1282 C CA . ASN A 1 166 ? 18.783 25.350 26.093 1.00 84.50 166 ASN A CA 1
ATOM 1283 C C . ASN A 1 166 ? 17.344 25.688 26.538 1.00 84.50 166 ASN A C 1
ATOM 1285 O O . ASN A 1 166 ? 16.384 25.016 26.162 1.00 84.50 166 ASN A O 1
ATOM 1289 N N . GLN A 1 167 ? 17.162 26.684 27.410 1.00 85.75 167 GLN A N 1
ATOM 1290 C CA . GLN A 1 167 ? 15.828 27.071 27.897 1.00 85.75 167 GLN A CA 1
ATOM 1291 C C . GLN A 1 167 ? 14.928 27.664 26.805 1.00 85.75 167 GLN A C 1
ATOM 1293 O O . GLN A 1 167 ? 13.707 27.643 26.943 1.00 85.75 167 GLN A O 1
ATOM 1298 N N . ASP A 1 168 ? 15.513 28.175 25.726 1.00 83.25 168 ASP A N 1
ATOM 1299 C CA . ASP A 1 168 ? 14.809 28.636 24.531 1.00 83.25 168 ASP A CA 1
ATOM 1300 C C . ASP A 1 168 ? 14.132 27.489 23.761 1.00 83.25 168 ASP A C 1
ATOM 1302 O O . ASP A 1 168 ? 13.114 27.710 23.109 1.00 83.25 168 ASP A O 1
ATOM 1306 N N . GLU A 1 169 ? 14.621 26.253 23.914 1.00 80.25 169 GLU A N 1
ATOM 1307 C CA . GLU A 1 169 ? 14.009 25.038 23.358 1.00 80.25 169 GLU A CA 1
ATOM 1308 C C . GLU A 1 169 ? 12.812 24.532 24.196 1.00 80.25 169 GLU A C 1
ATOM 1310 O O . GLU A 1 169 ? 12.232 23.482 23.896 1.00 80.25 169 GLU A O 1
ATOM 1315 N N . CYS A 1 170 ? 12.426 25.252 25.261 1.00 81.00 170 CYS A N 1
ATOM 1316 C CA . CYS A 1 170 ? 11.310 24.880 26.126 1.00 81.00 170 CYS A CA 1
ATOM 1317 C C . CYS A 1 170 ? 9.983 24.873 25.348 1.00 81.00 170 CYS A C 1
ATOM 1319 O O . CYS A 1 170 ? 9.564 25.912 24.831 1.00 81.00 170 CYS A O 1
ATOM 1321 N N . PRO A 1 171 ? 9.248 23.745 25.321 1.00 79.69 171 PRO A N 1
ATOM 1322 C CA . PRO A 1 171 ? 7.899 23.715 24.774 1.00 79.69 171 PRO A CA 1
ATOM 1323 C C . PRO A 1 171 ? 7.008 24.729 25.501 1.00 79.69 171 PRO A C 1
ATOM 1325 O O . PRO A 1 171 ? 6.974 24.748 26.731 1.00 79.69 171 PRO A O 1
ATOM 1328 N N . GLY A 1 172 ? 6.234 25.529 24.758 1.00 77.50 172 GLY A N 1
ATOM 1329 C CA . GLY A 1 172 ? 5.389 26.590 25.336 1.00 77.50 172 GLY A CA 1
ATOM 1330 C C . GLY A 1 172 ? 4.295 26.104 26.302 1.00 77.50 172 GLY A C 1
ATOM 1331 O O . GLY A 1 172 ? 3.638 26.906 26.956 1.00 77.50 172 GLY A O 1
ATOM 1332 N N . SER A 1 173 ? 4.091 24.792 26.395 1.00 78.31 173 SER A N 1
ATOM 1333 C CA . SER A 1 173 ? 3.098 24.122 27.232 1.00 78.31 173 SER A CA 1
ATOM 1334 C C . SER A 1 173 ? 3.599 23.677 28.615 1.00 78.31 173 SER A C 1
ATOM 1336 O O . SER A 1 173 ? 2.783 23.201 29.401 1.00 78.31 173 SER A O 1
ATOM 1338 N N . ILE A 1 174 ? 4.906 23.757 28.904 1.00 87.19 174 ILE A N 1
ATOM 1339 C CA . ILE A 1 174 ? 5.483 23.455 30.230 1.00 87.19 174 ILE A CA 1
ATOM 1340 C C . ILE A 1 174 ? 6.248 24.667 30.762 1.00 87.19 174 ILE A C 1
ATOM 1342 O O . ILE A 1 174 ? 6.745 25.491 29.996 1.00 87.19 174 ILE A O 1
ATOM 1346 N N . THR A 1 175 ? 6.336 24.802 32.086 1.00 89.69 175 THR A N 1
ATOM 1347 C CA . THR A 1 175 ? 7.073 25.924 32.691 1.00 89.69 175 THR A CA 1
ATOM 1348 C C . THR A 1 175 ? 8.583 25.681 32.654 1.00 89.69 175 THR A C 1
ATOM 1350 O O . THR A 1 175 ? 9.034 24.538 32.702 1.00 89.69 175 THR A O 1
ATOM 1353 N N . LEU A 1 176 ? 9.392 26.749 32.656 1.00 89.38 176 LEU A N 1
ATOM 1354 C CA . LEU A 1 176 ? 10.857 26.624 32.737 1.00 89.38 176 LEU A CA 1
ATOM 1355 C C . LEU A 1 176 ? 11.316 25.867 33.995 1.00 89.38 176 LEU A C 1
ATOM 1357 O O . LEU A 1 176 ? 12.279 25.103 33.943 1.00 89.38 176 LEU A O 1
ATOM 1361 N N . HIS A 1 177 ? 10.613 26.045 35.119 1.00 89.94 177 HIS A N 1
ATOM 1362 C CA . HIS A 1 177 ? 10.888 25.310 36.356 1.00 89.94 177 HIS A CA 1
ATOM 1363 C C . HIS A 1 177 ? 10.624 23.812 36.198 1.00 89.94 177 HIS A C 1
ATOM 1365 O O . HIS A 1 177 ? 11.434 22.992 36.627 1.00 89.94 177 HIS A O 1
ATOM 1371 N N . GLU A 1 178 ? 9.526 23.457 35.540 1.00 90.62 178 GLU A N 1
ATOM 1372 C CA . GLU A 1 178 ? 9.170 22.072 35.264 1.00 90.62 178 GLU A CA 1
ATOM 1373 C C . GLU A 1 178 ? 10.134 21.412 34.272 1.00 90.62 178 GLU A C 1
ATOM 1375 O O . GLU A 1 178 ? 10.620 20.315 34.545 1.00 90.62 178 GLU A O 1
ATOM 1380 N N . LEU A 1 179 ? 10.496 22.097 33.179 1.00 90.31 179 LEU A N 1
ATOM 1381 C CA . LEU A 1 179 ? 11.525 21.641 32.238 1.00 90.31 179 LEU A CA 1
ATOM 1382 C C . LEU A 1 179 ? 12.845 21.352 32.963 1.00 90.31 179 LEU A C 1
ATOM 1384 O O . LEU A 1 179 ? 13.473 20.312 32.737 1.00 90.31 179 LEU A O 1
ATOM 1388 N N . TYR A 1 180 ? 13.264 22.273 33.834 1.00 92.31 180 TYR A N 1
ATOM 1389 C CA . TYR A 1 180 ? 14.499 22.144 34.595 1.00 92.31 180 TYR A CA 1
ATOM 1390 C C . TYR A 1 180 ? 14.450 20.950 35.553 1.00 92.31 180 TYR A C 1
ATOM 1392 O O . TYR A 1 180 ? 15.353 20.111 35.523 1.00 92.31 180 TYR A O 1
ATOM 1400 N N . SER A 1 181 ? 13.398 20.819 36.366 1.00 92.56 181 SER A N 1
ATOM 1401 C CA . SER A 1 181 ? 13.230 19.674 37.272 1.00 92.56 181 SER A CA 1
ATOM 1402 C C . SER A 1 181 ? 13.182 18.345 36.515 1.00 92.56 181 SER A C 1
ATOM 1404 O O . SER A 1 181 ? 13.866 17.394 36.899 1.00 92.56 181 SER A O 1
ATOM 1406 N N . PHE A 1 182 ? 12.449 18.284 35.399 1.00 93.56 182 PHE A N 1
ATOM 1407 C CA . PHE A 1 182 ? 12.299 17.070 34.596 1.00 93.56 182 PHE A CA 1
ATOM 1408 C C . PHE A 1 182 ? 13.641 16.640 33.997 1.00 93.56 182 PHE A C 1
ATOM 1410 O O . PHE A 1 182 ? 14.069 15.495 34.132 1.00 93.56 182 PHE A O 1
ATOM 1417 N N . SER A 1 183 ? 14.353 17.583 33.384 1.00 91.81 183 SER A N 1
ATOM 1418 C CA . SER A 1 183 ? 15.610 17.295 32.696 1.00 91.81 183 SER A CA 1
ATOM 1419 C C . SER A 1 183 ? 16.753 17.014 33.677 1.00 91.81 183 SER A C 1
ATOM 1421 O O . SER A 1 183 ? 17.574 16.124 33.440 1.00 91.81 183 SER A O 1
ATOM 1423 N N . THR A 1 184 ? 16.812 17.735 34.805 1.00 93.19 184 THR A N 1
ATOM 1424 C CA . THR A 1 184 ? 17.887 17.562 35.798 1.00 93.19 184 THR A CA 1
ATOM 1425 C C . THR A 1 184 ? 17.764 16.287 36.617 1.00 93.19 184 THR A C 1
ATOM 1427 O O . THR A 1 184 ? 18.789 15.822 37.114 1.00 93.19 184 THR A O 1
ATOM 1430 N N . LEU A 1 185 ? 16.576 15.673 36.714 1.00 94.88 185 LEU A N 1
ATOM 1431 C CA . LEU A 1 185 ? 16.377 14.437 37.478 1.00 94.88 185 LEU A CA 1
ATOM 1432 C C . LEU A 1 185 ? 17.402 13.362 37.092 1.00 94.88 185 LEU A C 1
ATOM 1434 O O . LEU A 1 185 ? 17.993 12.730 37.968 1.00 94.88 185 LEU A O 1
ATOM 1438 N N . ARG A 1 186 ? 17.680 13.229 35.787 1.00 93.75 186 ARG A N 1
ATOM 1439 C CA . ARG A 1 186 ? 18.634 12.258 35.226 1.00 93.75 186 ARG A CA 1
ATOM 1440 C C . ARG A 1 186 ? 19.976 12.843 34.779 1.00 93.75 186 ARG A C 1
ATOM 1442 O O . ARG A 1 186 ? 20.759 12.143 34.139 1.00 93.75 186 ARG A O 1
ATOM 1449 N N . ALA A 1 187 ? 20.270 14.096 35.125 1.00 92.19 187 ALA A N 1
ATOM 1450 C CA . ALA A 1 187 ? 21.561 14.714 34.830 1.00 92.19 187 ALA A CA 1
ATOM 1451 C C . ALA A 1 187 ? 22.646 14.139 35.761 1.00 92.19 187 ALA A C 1
ATOM 1453 O O . ALA A 1 187 ? 22.778 14.546 36.917 1.00 92.19 187 ALA A O 1
ATOM 1454 N N . GLY A 1 188 ? 23.417 13.176 35.252 1.00 91.19 188 GLY A N 1
ATOM 1455 C CA . GLY A 1 188 ? 24.429 12.438 36.006 1.00 91.19 188 GLY A CA 1
ATOM 1456 C C . GLY A 1 188 ? 23.900 11.147 36.641 1.00 91.19 188 GLY A C 1
ATOM 1457 O O . GLY A 1 188 ? 23.022 11.149 37.502 1.00 91.19 188 GLY A O 1
ATOM 1458 N N . HIS A 1 189 ? 24.508 10.019 36.270 1.00 90.75 189 HIS A N 1
ATOM 1459 C CA . HIS A 1 189 ? 24.038 8.677 36.635 1.00 90.75 189 HIS A CA 1
ATOM 1460 C C . HIS A 1 189 ? 24.014 8.380 38.148 1.00 90.75 189 HIS A C 1
ATOM 1462 O O . HIS A 1 189 ? 23.222 7.535 38.564 1.00 90.75 189 HIS A O 1
ATOM 1468 N N . ARG A 1 190 ? 24.845 9.058 38.959 1.00 91.25 190 ARG A N 1
ATOM 1469 C CA . ARG A 1 190 ? 24.918 8.895 40.429 1.00 91.25 190 ARG A CA 1
ATOM 1470 C C . ARG A 1 190 ? 23.962 9.794 41.215 1.00 91.25 190 ARG A C 1
ATOM 1472 O O . ARG A 1 190 ? 23.781 9.574 42.400 1.00 91.25 190 ARG A O 1
ATOM 1479 N N . LEU A 1 191 ? 23.386 10.825 40.596 1.00 92.50 191 LEU A N 1
ATOM 1480 C CA . LEU A 1 191 ? 22.544 11.802 41.304 1.00 92.50 191 LEU A CA 1
ATOM 1481 C C . LEU A 1 191 ? 21.052 11.469 41.237 1.00 92.50 191 LEU A C 1
ATOM 1483 O O . LEU A 1 191 ? 20.249 12.114 41.905 1.00 92.50 191 LEU A O 1
ATOM 1487 N N . GLN A 1 192 ? 20.680 10.455 40.455 1.00 94.50 192 GLN A N 1
ATOM 1488 C CA . GLN A 1 192 ? 19.291 10.136 40.132 1.00 94.50 192 GLN A CA 1
ATOM 1489 C C . GLN A 1 192 ? 18.417 9.940 41.381 1.00 94.50 192 GLN A C 1
ATOM 1491 O O . GLN A 1 192 ? 17.380 10.584 41.495 1.00 94.50 192 GLN A O 1
ATOM 1496 N N . TRP A 1 193 ? 18.840 9.123 42.354 1.00 95.44 193 TRP A N 1
ATOM 1497 C CA . TRP A 1 193 ? 18.048 8.865 43.568 1.00 95.44 193 TRP A CA 1
ATOM 1498 C C . TRP A 1 193 ? 17.923 10.086 44.474 1.00 95.44 193 TRP A C 1
ATOM 1500 O O . TRP A 1 193 ? 16.838 10.368 44.985 1.00 95.44 193 TRP A O 1
ATOM 1510 N N . ARG A 1 194 ? 19.003 10.855 44.630 1.00 94.69 194 ARG A N 1
ATOM 1511 C CA . ARG A 1 194 ? 18.981 12.115 45.387 1.00 94.69 194 ARG A CA 1
ATOM 1512 C C . ARG A 1 194 ? 18.054 13.138 44.739 1.00 94.69 194 ARG A C 1
ATOM 1514 O O . ARG A 1 194 ? 17.281 13.786 45.439 1.00 94.69 194 ARG A O 1
ATOM 1521 N N . ASN A 1 195 ? 18.078 13.236 43.411 1.00 94.75 195 ASN A N 1
ATOM 1522 C CA . ASN A 1 195 ? 17.171 14.100 42.664 1.00 94.75 195 ASN A CA 1
ATOM 1523 C C . ASN A 1 195 ? 15.717 13.627 42.786 1.00 94.75 195 ASN A C 1
ATOM 1525 O O . ASN A 1 195 ? 14.851 14.455 43.034 1.00 94.75 195 ASN A O 1
ATOM 1529 N N . ILE A 1 196 ? 15.439 12.320 42.702 1.00 96.00 196 ILE A N 1
ATOM 1530 C CA . ILE A 1 196 ? 14.092 11.772 42.945 1.00 96.00 196 ILE A CA 1
ATOM 1531 C C . ILE A 1 196 ? 13.598 12.170 44.341 1.00 96.00 196 ILE A C 1
ATOM 1533 O O . ILE A 1 196 ? 12.489 12.682 44.470 1.00 96.00 196 ILE A O 1
ATOM 1537 N N . SER A 1 197 ? 14.430 11.999 45.374 1.00 94.62 197 SER A N 1
ATOM 1538 C CA . SER A 1 197 ? 14.100 12.403 46.747 1.00 94.62 197 SER A CA 1
ATOM 1539 C C . SER A 1 197 ? 13.791 13.906 46.846 1.00 94.62 197 SER A C 1
ATOM 1541 O O . SER A 1 197 ? 12.778 14.302 47.421 1.00 94.62 197 SER A O 1
ATOM 1543 N N . ARG A 1 198 ? 14.595 14.756 46.191 1.00 93.94 198 ARG A N 1
ATOM 1544 C CA . ARG A 1 198 ? 14.359 16.207 46.108 1.00 93.94 198 ARG A CA 1
ATOM 1545 C C . ARG A 1 198 ? 13.038 16.552 45.410 1.00 93.94 198 ARG A C 1
ATOM 1547 O O . ARG A 1 198 ? 12.315 17.429 45.882 1.00 93.94 198 ARG A O 1
ATOM 1554 N N . GLU A 1 199 ? 12.715 15.902 44.294 1.00 94.12 199 GLU A N 1
ATOM 1555 C CA . GLU A 1 199 ? 11.479 16.173 43.544 1.00 94.12 199 GLU A CA 1
ATOM 1556 C C . GLU A 1 199 ? 10.226 15.685 44.288 1.00 94.12 199 GLU A C 1
ATOM 1558 O O . GLU A 1 199 ? 9.198 16.359 44.244 1.00 94.12 199 GLU A O 1
ATOM 1563 N N . LEU A 1 200 ? 10.314 14.583 45.045 1.00 92.94 200 LEU A N 1
ATOM 1564 C CA . LEU A 1 200 ? 9.225 14.114 45.917 1.00 92.94 200 LEU A CA 1
ATOM 1565 C C . LEU A 1 200 ? 8.855 15.148 46.992 1.00 92.94 200 LEU A C 1
ATOM 1567 O O . LEU A 1 200 ? 7.676 15.323 47.306 1.00 92.94 200 LEU A O 1
ATOM 1571 N N . VAL A 1 201 ? 9.853 15.856 47.531 1.00 91.62 201 VAL A N 1
ATOM 1572 C CA . VAL A 1 201 ? 9.651 16.889 48.558 1.00 91.62 201 VAL A CA 1
ATOM 1573 C C . VAL A 1 201 ? 9.241 18.230 47.946 1.00 91.62 201 VAL A C 1
ATOM 1575 O O . VAL A 1 201 ? 8.317 18.871 48.440 1.00 91.62 201 VAL A O 1
ATOM 1578 N N . SER A 1 202 ? 9.907 18.667 46.873 1.00 88.81 202 SER A N 1
ATOM 1579 C CA . SER A 1 202 ? 9.652 19.977 46.251 1.00 88.81 202 SER A CA 1
ATOM 1580 C C . SER A 1 202 ? 8.345 20.042 45.458 1.00 88.81 202 SER A C 1
ATOM 1582 O O . SER A 1 202 ? 7.790 21.129 45.311 1.00 88.81 202 SER A O 1
ATOM 1584 N N . ARG A 1 203 ? 7.840 18.897 44.971 1.00 85.56 203 ARG A N 1
ATOM 1585 C CA . ARG A 1 203 ? 6.573 18.761 44.228 1.00 85.56 203 ARG A CA 1
ATOM 1586 C C . ARG A 1 203 ? 6.471 19.653 42.983 1.00 85.56 203 ARG A C 1
ATOM 1588 O O . ARG A 1 203 ? 5.368 19.997 42.565 1.00 85.56 203 ARG A O 1
ATOM 1595 N N . VAL A 1 204 ? 7.609 20.007 42.379 1.00 89.19 204 VAL A N 1
ATOM 1596 C CA . VAL A 1 204 ? 7.647 20.737 41.098 1.00 89.19 204 VAL A CA 1
ATOM 1597 C C . VAL A 1 204 ? 7.147 19.840 39.966 1.00 89.19 204 VAL A C 1
ATOM 1599 O O . VAL A 1 204 ? 6.385 20.287 39.115 1.00 89.19 204 VAL A O 1
ATOM 1602 N N . LEU A 1 205 ? 7.539 18.561 39.976 1.00 91.38 205 LEU A N 1
ATOM 1603 C CA . LEU A 1 205 ? 7.039 17.568 39.029 1.00 91.38 205 LEU A CA 1
ATOM 1604 C C . LEU A 1 205 ? 5.693 17.000 39.472 1.00 91.38 205 LEU A C 1
ATOM 1606 O O . LEU A 1 205 ? 5.526 16.549 40.609 1.00 91.38 205 LEU A O 1
ATOM 1610 N N . ASN A 1 206 ? 4.749 16.928 38.535 1.00 90.81 206 ASN A N 1
ATOM 1611 C CA . ASN A 1 206 ? 3.486 16.249 38.770 1.00 90.81 206 ASN A CA 1
ATOM 1612 C C . ASN A 1 206 ? 3.662 14.729 38.619 1.00 90.81 206 ASN A C 1
ATOM 1614 O O . ASN A 1 206 ? 3.732 14.197 37.509 1.00 90.81 206 ASN A O 1
ATOM 1618 N N . PHE A 1 207 ? 3.702 14.011 39.743 1.00 92.00 207 PHE A N 1
ATOM 1619 C CA . PHE A 1 207 ? 3.828 12.547 39.775 1.00 92.00 207 PHE A CA 1
ATOM 1620 C C . PHE A 1 207 ? 2.606 11.804 39.224 1.00 92.00 207 PHE A C 1
ATOM 1622 O O . PHE A 1 207 ? 2.674 10.594 39.009 1.00 92.00 207 PHE A O 1
ATOM 1629 N N . ASN A 1 208 ? 1.494 12.500 38.970 1.00 90.31 208 ASN A N 1
ATOM 1630 C CA . ASN A 1 208 ? 0.340 11.899 38.319 1.00 90.31 208 ASN A CA 1
ATOM 1631 C C . ASN A 1 208 ? 0.464 11.847 36.782 1.00 90.31 208 ASN A C 1
ATOM 1633 O O . ASN A 1 208 ? -0.310 11.148 36.126 1.00 90.31 208 ASN A O 1
ATOM 1637 N N . HIS A 1 209 ? 1.439 12.556 36.204 1.00 91.00 209 HIS A N 1
ATOM 1638 C CA . HIS A 1 209 ? 1.729 12.506 34.772 1.00 91.00 209 HIS A CA 1
ATOM 1639 C C . HIS A 1 209 ? 2.489 11.232 34.402 1.00 91.00 209 HIS A C 1
ATOM 1641 O O . HIS A 1 209 ? 3.389 10.780 35.118 1.00 91.00 209 HIS A O 1
ATOM 1647 N N . ILE A 1 210 ? 2.141 10.654 33.250 1.00 89.69 210 ILE A N 1
ATOM 1648 C CA . ILE A 1 210 ? 2.787 9.434 32.762 1.00 89.69 210 ILE A CA 1
ATOM 1649 C C . ILE A 1 210 ? 4.251 9.692 32.391 1.00 89.69 210 ILE A C 1
ATOM 1651 O O . ILE A 1 210 ? 5.094 8.831 32.608 1.00 89.69 210 ILE A O 1
ATOM 1655 N N . GLU A 1 211 ? 4.578 10.883 31.903 1.00 92.19 211 GLU A N 1
ATOM 1656 C CA . GLU A 1 211 ? 5.926 11.300 31.524 1.00 92.19 211 GLU A CA 1
ATOM 1657 C C . GLU A 1 211 ? 6.862 11.303 32.734 1.00 92.19 211 GLU A C 1
ATOM 1659 O O . GLU A 1 211 ? 7.952 10.731 32.674 1.00 92.19 211 GLU A O 1
ATOM 1664 N N . THR A 1 212 ? 6.401 11.855 33.862 1.00 93.69 212 THR A N 1
ATOM 1665 C CA . THR A 1 212 ? 7.116 11.817 35.146 1.00 93.69 212 THR A CA 1
ATOM 1666 C C . THR A 1 212 ? 7.303 10.380 35.624 1.00 93.69 212 THR A C 1
ATOM 1668 O O . THR A 1 212 ? 8.400 9.999 36.029 1.00 93.69 212 THR A O 1
ATOM 1671 N N . HIS A 1 213 ? 6.260 9.549 35.531 1.00 93.31 213 HIS A N 1
ATOM 1672 C CA . HIS A 1 213 ? 6.356 8.131 35.875 1.00 93.31 213 HIS A CA 1
ATOM 1673 C C . HIS A 1 213 ? 7.425 7.411 35.040 1.00 93.31 213 HIS A C 1
ATOM 1675 O O . HIS A 1 213 ? 8.276 6.727 35.601 1.00 93.31 213 HIS A O 1
ATOM 1681 N N . LEU A 1 214 ? 7.423 7.589 33.714 1.00 93.75 214 LEU A N 1
ATOM 1682 C CA . LEU A 1 214 ? 8.400 6.966 32.817 1.00 93.75 214 LEU A CA 1
ATOM 1683 C C . LEU A 1 214 ? 9.826 7.440 33.115 1.00 93.75 214 LEU A C 1
ATOM 1685 O O . LEU A 1 214 ? 10.736 6.619 33.164 1.00 93.75 214 LEU A O 1
ATOM 1689 N N . LEU A 1 215 ? 10.021 8.735 33.374 1.00 95.44 215 LEU A N 1
ATOM 1690 C CA . LEU A 1 215 ? 11.315 9.301 33.754 1.00 95.44 215 LEU A CA 1
ATOM 1691 C C . LEU A 1 215 ? 11.861 8.665 35.045 1.00 95.44 215 LEU A C 1
ATOM 1693 O O . LEU A 1 215 ? 13.019 8.245 35.099 1.00 95.44 215 LEU A O 1
ATOM 1697 N N . VAL A 1 216 ? 11.018 8.567 36.075 1.00 95.69 216 VAL A N 1
ATOM 1698 C CA . VAL A 1 216 ? 11.393 8.002 37.378 1.00 95.69 216 VAL A CA 1
ATOM 1699 C C . VAL A 1 216 ? 11.629 6.492 37.279 1.00 95.69 216 VAL A C 1
ATOM 1701 O O . VAL A 1 216 ? 12.595 5.989 37.848 1.00 95.69 216 VAL A O 1
ATOM 1704 N N . MET A 1 217 ? 10.806 5.759 36.523 1.00 94.44 217 MET A N 1
ATOM 1705 C CA . MET A 1 217 ? 11.002 4.321 36.300 1.00 94.44 217 MET A CA 1
ATOM 1706 C C . MET A 1 217 ? 12.233 4.022 35.448 1.00 94.44 217 MET A C 1
ATOM 1708 O O . MET A 1 217 ? 12.949 3.071 35.756 1.00 94.44 217 MET A O 1
ATOM 1712 N N . GLN A 1 218 ? 12.551 4.860 34.455 1.00 93.88 218 GLN A N 1
ATOM 1713 C CA . GLN A 1 218 ? 13.809 4.756 33.716 1.00 93.88 218 GLN A CA 1
ATOM 1714 C C . GLN A 1 218 ? 14.998 4.900 34.673 1.00 93.88 218 GLN A C 1
ATOM 1716 O O . GLN A 1 218 ? 15.901 4.071 34.655 1.00 93.88 218 GLN A O 1
ATOM 1721 N N . ALA A 1 219 ? 14.978 5.894 35.564 1.00 94.25 219 ALA A N 1
ATOM 1722 C CA . ALA A 1 219 ? 16.031 6.082 36.560 1.00 94.25 219 ALA A CA 1
ATOM 1723 C C . ALA A 1 219 ? 16.125 4.926 37.578 1.00 94.25 219 ALA A C 1
ATOM 1725 O O . ALA A 1 219 ? 17.224 4.541 37.979 1.00 94.25 219 ALA A O 1
ATOM 1726 N N . ALA A 1 220 ? 14.990 4.360 37.999 1.00 93.88 220 ALA A N 1
ATOM 1727 C CA . ALA A 1 220 ? 14.949 3.301 39.004 1.00 93.88 220 ALA A CA 1
ATOM 1728 C C . ALA A 1 220 ? 15.350 1.916 38.462 1.00 93.88 220 ALA A C 1
ATOM 1730 O O . ALA A 1 220 ? 15.934 1.118 39.206 1.00 93.88 220 ALA A O 1
ATOM 1731 N N . TYR A 1 221 ? 15.037 1.620 37.196 1.00 91.25 221 TYR A N 1
ATOM 1732 C CA . TYR A 1 221 ? 15.271 0.311 36.574 1.00 91.25 221 TYR A CA 1
ATOM 1733 C C . TYR A 1 221 ? 16.511 0.249 35.681 1.00 91.25 221 TYR A C 1
ATOM 1735 O O . TYR A 1 221 ? 17.043 -0.843 35.471 1.00 91.25 221 TYR A O 1
ATOM 1743 N N . GLU A 1 222 ? 17.006 1.378 35.171 1.00 89.94 222 GLU A N 1
ATOM 1744 C CA . GLU A 1 222 ? 18.246 1.387 34.401 1.00 89.94 222 GLU A CA 1
ATOM 1745 C C . GLU A 1 222 ? 19.434 1.021 35.290 1.00 89.94 222 GLU A C 1
ATOM 1747 O O . GLU A 1 222 ? 19.739 1.697 36.266 1.00 89.94 222 GLU A O 1
ATOM 1752 N N . ALA A 1 223 ? 20.139 -0.044 34.915 1.00 86.94 223 ALA A N 1
ATOM 1753 C CA . ALA A 1 223 ? 21.203 -0.599 35.739 1.00 86.94 223 ALA A CA 1
ATOM 1754 C C . ALA A 1 223 ? 22.425 0.336 35.893 1.00 86.94 223 ALA A C 1
ATOM 1756 O O . ALA A 1 223 ? 23.161 0.223 36.870 1.00 86.94 223 ALA A O 1
ATOM 1757 N N . GLY A 1 224 ? 22.662 1.236 34.935 1.00 86.38 224 GLY A N 1
ATOM 1758 C CA . GLY A 1 224 ? 23.778 2.184 34.958 1.00 86.38 224 GLY A CA 1
ATOM 1759 C C . GLY A 1 224 ? 25.174 1.563 34.747 1.00 86.38 224 GLY A C 1
ATOM 1760 O O . GLY A 1 224 ? 25.300 0.355 34.493 1.00 86.38 224 GLY A O 1
ATOM 1761 N N . PRO A 1 225 ? 26.238 2.392 34.815 1.00 86.88 225 PRO A N 1
ATOM 1762 C CA . PRO A 1 225 ? 27.629 1.971 34.630 1.00 86.88 225 PRO A CA 1
ATOM 1763 C C . PRO A 1 225 ? 28.092 0.917 35.646 1.00 86.88 225 PRO A C 1
ATOM 1765 O O . PRO A 1 225 ? 27.627 0.882 36.787 1.00 86.88 225 PRO A O 1
ATOM 1768 N N . SER A 1 226 ? 29.041 0.063 35.245 1.00 82.44 226 SER A N 1
ATOM 1769 C CA . SER A 1 226 ? 29.641 -0.933 36.140 1.00 82.44 226 SER A CA 1
ATOM 1770 C C . SER A 1 226 ? 30.412 -0.250 37.271 1.00 82.44 226 SER A C 1
ATOM 1772 O O . SER A 1 226 ? 31.372 0.474 37.009 1.00 82.44 226 SER A O 1
ATOM 1774 N N . GLY A 1 227 ? 29.998 -0.517 38.508 1.00 74.94 227 GLY A N 1
ATOM 1775 C CA . GLY A 1 227 ? 30.670 -0.075 39.727 1.00 74.94 227 GLY A CA 1
ATOM 1776 C C . GLY A 1 227 ? 31.423 -1.201 40.434 1.00 74.94 227 GLY A C 1
ATOM 1777 O O . GLY A 1 227 ? 31.395 -2.349 39.996 1.00 74.94 227 GLY A O 1
ATOM 1778 N N . LEU A 1 228 ? 32.051 -0.879 41.568 1.00 68.75 228 LEU A N 1
ATOM 1779 C CA . LEU A 1 228 ? 32.674 -1.871 42.463 1.00 68.75 228 LEU A CA 1
ATOM 1780 C C . LEU A 1 228 ? 31.640 -2.672 43.280 1.00 68.75 228 LEU A C 1
ATOM 1782 O O . LEU A 1 228 ? 31.938 -3.771 43.741 1.00 68.75 228 LEU A O 1
ATOM 1786 N N . ALA A 1 229 ? 30.435 -2.126 43.471 1.00 73.12 229 ALA A N 1
ATOM 1787 C CA . ALA A 1 229 ? 29.352 -2.754 44.225 1.00 73.12 229 ALA A CA 1
ATOM 1788 C C . ALA A 1 229 ? 28.400 -3.553 43.318 1.00 73.12 229 ALA A C 1
ATOM 1790 O O . ALA A 1 229 ? 28.184 -3.201 42.156 1.00 73.12 229 ALA A O 1
ATOM 1791 N N . PHE A 1 230 ? 27.752 -4.582 43.879 1.00 80.06 230 PHE A N 1
ATOM 1792 C CA . PHE A 1 230 ? 26.754 -5.395 43.166 1.00 80.06 230 PHE A CA 1
ATOM 1793 C C . PHE A 1 230 ? 25.530 -4.581 42.705 1.00 80.06 230 PHE A C 1
ATOM 1795 O O . PHE A 1 230 ? 24.868 -4.958 41.741 1.00 80.06 230 PHE A O 1
ATOM 1802 N N . THR A 1 231 ? 25.252 -3.449 43.362 1.00 81.19 231 THR A N 1
ATOM 1803 C CA . THR A 1 231 ? 24.149 -2.532 43.041 1.00 81.19 231 THR A CA 1
ATOM 1804 C C . THR A 1 231 ? 24.409 -1.659 41.815 1.00 81.19 231 THR A C 1
ATOM 1806 O O . THR A 1 231 ? 23.459 -1.082 41.298 1.00 81.19 231 THR A O 1
ATOM 1809 N N . ARG A 1 232 ? 25.652 -1.608 41.307 1.00 88.12 232 ARG A N 1
ATOM 1810 C CA . ARG A 1 232 ? 26.131 -0.664 40.276 1.00 88.12 232 ARG A CA 1
ATOM 1811 C C . ARG A 1 232 ? 26.097 0.802 40.720 1.00 88.12 232 ARG A C 1
ATOM 1813 O O . ARG A 1 232 ? 25.409 1.180 41.665 1.00 88.12 232 ARG A O 1
ATOM 1820 N N . ASP A 1 233 ? 26.857 1.644 40.021 1.00 90.12 233 ASP A N 1
ATOM 1821 C CA . ASP A 1 233 ? 27.138 3.023 40.452 1.00 90.12 233 ASP A CA 1
ATOM 1822 C C . ASP A 1 233 ? 25.885 3.904 40.566 1.00 90.12 233 ASP A C 1
ATOM 1824 O O . ASP A 1 233 ? 25.835 4.810 41.396 1.00 90.12 233 ASP A O 1
ATOM 1828 N N . SER A 1 234 ? 24.855 3.636 39.761 1.00 91.44 234 SER A N 1
ATOM 1829 C CA . SER A 1 234 ? 23.610 4.411 39.760 1.00 91.44 234 SER A CA 1
ATOM 1830 C C . SER A 1 234 ? 22.690 4.153 40.952 1.00 91.44 234 SER A C 1
ATOM 1832 O O . SER A 1 234 ? 21.774 4.941 41.167 1.00 91.44 234 SER A O 1
ATOM 1834 N N . HIS A 1 235 ? 22.907 3.084 41.724 1.00 93.56 235 HIS A N 1
ATOM 1835 C CA . HIS A 1 235 ? 22.029 2.694 42.835 1.00 93.56 235 HIS A CA 1
ATOM 1836 C C . HIS A 1 235 ? 22.735 2.671 44.197 1.00 93.56 235 HIS A C 1
ATOM 1838 O O . HIS A 1 235 ? 22.180 2.145 45.161 1.00 93.56 235 HIS A O 1
ATOM 1844 N N . VAL A 1 236 ? 23.948 3.224 44.296 1.00 91.56 236 VAL A N 1
ATOM 1845 C CA . VAL A 1 236 ? 24.754 3.197 45.531 1.00 91.56 236 VAL A CA 1
ATOM 1846 C C . VAL A 1 236 ? 24.021 3.837 46.715 1.00 91.56 236 VAL A C 1
ATOM 1848 O O . VAL A 1 236 ? 24.056 3.269 47.803 1.00 91.56 236 VAL A O 1
ATOM 1851 N N . ASP A 1 237 ? 23.285 4.934 46.499 1.00 92.88 237 ASP A N 1
ATOM 1852 C CA . ASP A 1 237 ? 22.543 5.627 47.567 1.00 92.88 237 ASP A CA 1
ATOM 1853 C C . ASP A 1 237 ? 21.502 4.719 48.262 1.00 92.88 237 ASP A C 1
ATOM 1855 O O . ASP A 1 237 ? 21.217 4.897 49.440 1.00 92.88 237 ASP A O 1
ATOM 1859 N N . LEU A 1 238 ? 20.944 3.708 47.576 1.00 93.75 238 LEU A N 1
ATOM 1860 C CA . LEU A 1 238 ? 19.926 2.810 48.153 1.00 93.75 238 LEU A CA 1
ATOM 1861 C C . LEU A 1 238 ? 20.477 1.825 49.192 1.00 93.75 238 LEU A C 1
ATOM 1863 O O . LEU A 1 238 ? 19.705 1.185 49.912 1.00 93.75 238 LEU A O 1
ATOM 1867 N N . VAL A 1 239 ? 21.800 1.676 49.246 1.00 92.56 239 VAL A N 1
ATOM 1868 C CA . VAL A 1 239 ? 22.478 0.851 50.249 1.00 92.56 239 VAL A CA 1
ATOM 1869 C C . VAL A 1 239 ? 22.576 1.597 51.583 1.00 92.56 239 VAL A C 1
ATOM 1871 O O . VAL A 1 239 ? 22.655 0.951 52.620 1.00 92.56 239 VAL A O 1
ATOM 1874 N N . GLU A 1 240 ? 22.523 2.932 51.578 1.00 93.31 240 GLU A N 1
ATOM 1875 C CA . GLU A 1 240 ? 22.611 3.755 52.786 1.00 93.31 240 GLU A CA 1
ATOM 1876 C C . GLU A 1 240 ? 21.284 3.748 53.566 1.00 93.31 240 GLU A C 1
ATOM 1878 O O . GLU A 1 240 ? 20.230 4.128 53.047 1.00 93.31 240 GLU A O 1
ATOM 1883 N N . GLU A 1 241 ? 21.327 3.337 54.838 1.00 95.31 241 GLU A N 1
ATOM 1884 C CA . GLU A 1 241 ? 20.134 3.225 55.692 1.00 95.31 241 GLU A CA 1
ATOM 1885 C C . GLU A 1 241 ? 19.407 4.565 55.881 1.00 95.31 241 GLU A C 1
ATOM 1887 O O . GLU A 1 241 ? 18.196 4.644 55.656 1.00 95.31 241 GLU A O 1
ATOM 1892 N N . ASP A 1 242 ? 20.139 5.629 56.225 1.00 95.38 242 ASP A N 1
ATOM 1893 C CA . ASP A 1 242 ? 19.573 6.963 56.472 1.00 95.38 242 ASP A CA 1
ATOM 1894 C C . ASP A 1 242 ? 18.907 7.549 55.222 1.00 95.38 242 ASP A C 1
ATOM 1896 O O . ASP A 1 242 ? 17.823 8.143 55.295 1.00 95.38 242 ASP A O 1
ATOM 1900 N N . PHE A 1 243 ? 19.528 7.347 54.055 1.00 96.19 243 PHE A N 1
ATOM 1901 C CA . PHE A 1 243 ? 18.949 7.761 52.783 1.00 96.19 243 PHE A CA 1
ATOM 1902 C C . PHE A 1 243 ? 17.680 6.962 52.476 1.00 96.19 243 PHE A C 1
ATOM 1904 O O . PHE A 1 243 ? 16.652 7.560 52.155 1.00 96.19 243 PHE A O 1
ATOM 1911 N N . GLY A 1 244 ? 17.714 5.634 52.633 1.00 95.44 244 GLY A N 1
ATOM 1912 C CA . GLY A 1 244 ? 16.550 4.770 52.432 1.00 95.44 244 GLY A CA 1
ATOM 1913 C C . GLY A 1 244 ? 15.357 5.166 53.309 1.00 95.44 244 GLY A C 1
ATOM 1914 O O . GLY A 1 244 ? 14.225 5.226 52.826 1.00 95.44 244 GLY A O 1
ATOM 1915 N N . LEU A 1 245 ? 15.596 5.507 54.580 1.00 95.75 245 LEU A N 1
ATOM 1916 C CA . LEU A 1 245 ? 14.550 5.983 55.492 1.00 95.75 245 LEU A CA 1
ATOM 1917 C C . LEU A 1 245 ? 14.022 7.371 55.128 1.00 95.75 245 LEU A C 1
ATOM 1919 O O . LEU A 1 245 ? 12.813 7.597 55.205 1.00 95.75 245 LEU A O 1
ATOM 1923 N N . SER A 1 246 ? 14.902 8.281 54.713 1.00 96.00 246 SER A N 1
ATOM 1924 C CA . SER A 1 246 ? 14.515 9.626 54.273 1.00 96.00 246 SER A CA 1
ATOM 1925 C C . SER A 1 246 ? 13.675 9.576 52.995 1.00 96.00 246 SER A C 1
ATOM 1927 O O . SER A 1 246 ? 12.641 10.238 52.905 1.00 96.00 246 SER A O 1
ATOM 1929 N N . LEU A 1 247 ? 14.072 8.735 52.034 1.00 96.62 247 LEU A N 1
ATOM 1930 C CA . LEU A 1 247 ? 13.330 8.495 50.799 1.00 96.62 247 LEU A CA 1
ATOM 1931 C C . LEU A 1 247 ? 11.945 7.901 51.087 1.00 96.62 247 LEU A C 1
ATOM 1933 O O . LEU A 1 247 ? 10.960 8.354 50.510 1.00 96.62 247 LEU A O 1
ATOM 1937 N N . LEU A 1 248 ? 11.845 6.931 52.004 1.00 96.56 248 LEU A N 1
ATOM 1938 C CA . LEU A 1 248 ? 10.555 6.361 52.405 1.00 96.56 248 LEU A CA 1
ATOM 1939 C C . LEU A 1 248 ? 9.625 7.391 53.040 1.00 96.56 248 LEU A C 1
ATOM 1941 O O . LEU A 1 248 ? 8.447 7.398 52.702 1.00 96.56 248 LEU A O 1
ATOM 1945 N N . SER A 1 249 ? 10.130 8.275 53.905 1.00 96.19 249 SER A N 1
ATOM 1946 C CA . SER A 1 249 ? 9.310 9.356 54.468 1.00 96.19 249 SER A CA 1
ATOM 1947 C C . SER A 1 249 ? 8.751 10.266 53.364 1.00 96.19 249 SER A C 1
ATOM 1949 O O . SER A 1 249 ? 7.554 10.538 53.348 1.00 96.19 249 SER A O 1
ATOM 1951 N N . ALA A 1 250 ? 9.572 10.653 52.378 1.00 95.62 250 ALA A N 1
ATOM 1952 C CA . ALA A 1 250 ? 9.110 11.462 51.245 1.00 95.62 250 ALA A CA 1
ATOM 1953 C C . ALA A 1 250 ? 8.060 10.734 50.379 1.00 95.62 250 ALA A C 1
ATOM 1955 O O . ALA A 1 250 ? 7.096 11.344 49.915 1.00 95.62 250 ALA A O 1
ATOM 1956 N N . ILE A 1 251 ? 8.216 9.420 50.181 1.00 96.56 251 ILE A N 1
ATOM 1957 C CA . ILE A 1 251 ? 7.246 8.578 49.465 1.00 96.56 251 ILE A CA 1
ATOM 1958 C C . ILE A 1 251 ? 5.922 8.454 50.249 1.00 96.56 251 ILE A C 1
ATOM 1960 O O . ILE A 1 251 ? 4.843 8.546 49.659 1.00 96.56 251 ILE A O 1
ATOM 1964 N N . GLU A 1 252 ? 5.984 8.268 51.569 1.00 96.44 252 GLU A N 1
ATOM 1965 C CA . GLU A 1 252 ? 4.816 8.181 52.456 1.00 96.44 252 GLU A CA 1
ATOM 1966 C C . GLU A 1 252 ? 4.007 9.491 52.468 1.00 96.44 252 GLU A C 1
ATOM 1968 O O . GLU A 1 252 ? 2.775 9.449 52.368 1.00 96.44 252 GLU A O 1
ATOM 1973 N N . ASP A 1 253 ? 4.686 10.640 52.510 1.00 94.44 253 ASP A N 1
ATOM 1974 C CA . ASP A 1 253 ? 4.068 11.968 52.397 1.00 94.44 253 ASP A CA 1
ATOM 1975 C C . ASP A 1 253 ? 3.454 12.196 51.008 1.00 94.44 253 ASP A C 1
ATOM 1977 O O . ASP A 1 253 ? 2.383 12.800 50.877 1.00 94.44 253 ASP A O 1
ATOM 1981 N N . GLY A 1 254 ? 4.112 11.686 49.962 1.00 93.06 254 GLY A N 1
ATOM 1982 C CA . GLY A 1 254 ? 3.600 11.679 48.594 1.00 93.06 254 GLY A CA 1
ATOM 1983 C C . GLY A 1 254 ? 2.274 10.922 48.490 1.00 93.06 254 GLY A C 1
ATOM 1984 O O . GLY A 1 254 ? 1.285 11.470 47.996 1.00 93.06 254 GLY A O 1
ATOM 1985 N N . LEU A 1 255 ? 2.219 9.695 49.023 1.00 94.00 255 LEU A N 1
ATOM 1986 C CA . LEU A 1 255 ? 1.000 8.877 49.054 1.00 94.00 255 LEU A CA 1
ATOM 1987 C C . LEU A 1 255 ? -0.134 9.586 49.806 1.00 94.00 255 LEU A C 1
ATOM 1989 O O . LEU A 1 255 ? -1.250 9.655 49.295 1.00 94.00 255 LEU A O 1
ATOM 1993 N N . GLY A 1 256 ? 0.162 10.169 50.972 1.00 93.25 256 GLY A N 1
ATOM 1994 C CA . GLY A 1 256 ? -0.829 10.902 51.765 1.00 93.25 256 GLY A CA 1
ATOM 1995 C C . GLY A 1 256 ? -1.453 12.093 51.033 1.00 93.25 256 GLY A C 1
ATOM 1996 O O . GLY A 1 256 ? -2.595 12.444 51.309 1.00 93.25 256 GLY A O 1
ATOM 1997 N N . SER A 1 257 ? -0.749 12.694 50.068 1.00 91.00 257 SER A N 1
ATOM 1998 C CA . SER A 1 257 ? -1.286 13.821 49.294 1.00 91.00 257 SER A CA 1
ATOM 1999 C C . SER A 1 257 ? -2.248 13.418 48.172 1.00 91.00 257 SER A C 1
ATOM 2001 O O . SER A 1 257 ? -3.025 14.256 47.721 1.00 91.00 257 SER A O 1
ATOM 2003 N N . VAL A 1 258 ? -2.215 12.154 47.730 1.00 92.12 258 VAL A N 1
ATOM 2004 C CA . VAL A 1 258 ? -3.067 11.648 46.639 1.00 92.12 258 VAL A CA 1
ATOM 2005 C C . VAL A 1 258 ? -4.164 10.694 47.106 1.00 92.12 258 VAL A C 1
ATOM 2007 O O . VAL A 1 258 ? -5.092 10.464 46.344 1.00 92.12 258 VAL A O 1
ATOM 2010 N N . GLU A 1 259 ? -4.094 10.173 48.336 1.00 91.94 259 GLU A N 1
ATOM 2011 C CA . GLU A 1 259 ? -4.964 9.117 48.892 1.00 91.94 259 GLU A CA 1
ATOM 2012 C C . GLU A 1 259 ? -6.478 9.388 48.761 1.00 91.94 259 GLU A C 1
ATOM 2014 O O . GLU A 1 259 ? -7.255 8.458 48.550 1.00 91.94 259 GLU A O 1
ATOM 2019 N N . SER A 1 260 ? -6.907 10.651 48.803 1.00 87.62 260 SER A N 1
ATOM 2020 C CA . SER A 1 260 ? -8.319 11.042 48.674 1.00 87.62 260 SER A CA 1
ATOM 2021 C C . SER A 1 260 ? -8.824 11.175 47.231 1.00 87.62 260 SER A C 1
ATOM 2023 O O . SER A 1 260 ? -10.006 11.446 47.026 1.00 87.62 260 SER A O 1
ATOM 2025 N N . ASN A 1 261 ? -7.961 11.014 46.223 1.00 89.81 261 ASN A N 1
ATOM 2026 C CA . ASN A 1 261 ? -8.317 11.194 44.819 1.00 89.81 261 ASN A CA 1
ATOM 2027 C C . ASN A 1 261 ? -7.843 10.012 43.965 1.00 89.81 261 ASN A C 1
ATOM 2029 O O . ASN A 1 261 ? -6.665 9.911 43.617 1.00 89.81 261 ASN A O 1
ATOM 2033 N N . TRP A 1 262 ? -8.791 9.186 43.511 1.00 88.44 262 TRP A N 1
ATOM 2034 C CA . TRP A 1 262 ? -8.533 8.039 42.631 1.00 88.44 262 TRP A CA 1
ATOM 2035 C C . TRP A 1 262 ? -7.859 8.406 41.303 1.00 88.44 262 TRP A C 1
ATOM 2037 O O . TRP A 1 262 ? -7.291 7.545 40.620 1.00 88.44 262 TRP A O 1
ATOM 2047 N N . GLN A 1 263 ? -7.859 9.685 40.912 1.00 86.50 263 GLN A N 1
ATOM 2048 C CA . GLN A 1 263 ? -7.094 10.159 39.761 1.00 86.50 263 GLN A CA 1
ATOM 2049 C C . GLN A 1 263 ? -5.576 10.047 39.974 1.00 86.50 263 GLN A C 1
ATOM 2051 O O . GLN A 1 263 ? -4.860 10.002 38.978 1.00 86.50 263 GLN A O 1
ATOM 2056 N N . GLY A 1 264 ? -5.094 9.893 41.212 1.00 88.50 264 GLY A N 1
ATOM 2057 C CA . GLY A 1 264 ? -3.682 9.767 41.598 1.00 88.50 264 GLY A CA 1
ATOM 2058 C C . GLY A 1 264 ? -3.000 8.415 41.329 1.00 88.50 264 GLY A C 1
ATOM 2059 O O . GLY A 1 264 ? -1.890 8.194 41.814 1.00 88.50 264 GLY A O 1
ATOM 2060 N N . ALA A 1 265 ? -3.623 7.493 40.584 1.00 90.06 265 ALA A N 1
ATOM 2061 C CA . ALA A 1 265 ? -3.101 6.136 40.351 1.00 90.06 265 ALA A CA 1
ATOM 2062 C C . ALA A 1 265 ? -1.660 6.094 39.811 1.00 90.06 265 ALA A C 1
ATOM 2064 O O . ALA A 1 265 ? -0.852 5.284 40.265 1.00 90.06 265 ALA A O 1
ATOM 2065 N N . THR A 1 266 ? -1.306 6.992 38.885 1.00 91.56 266 THR A N 1
ATOM 2066 C CA . THR A 1 266 ? 0.046 7.053 38.304 1.00 91.56 266 THR A CA 1
ATOM 2067 C C . THR A 1 266 ? 1.100 7.401 39.358 1.00 91.56 266 THR A C 1
ATOM 2069 O O . THR A 1 266 ? 2.195 6.830 39.352 1.00 91.56 266 THR A O 1
ATOM 2072 N N . ALA A 1 267 ? 0.762 8.285 40.302 1.00 93.69 267 ALA A N 1
ATOM 2073 C CA . ALA A 1 267 ? 1.649 8.651 41.399 1.00 93.69 267 ALA A CA 1
ATOM 2074 C C . ALA A 1 267 ? 1.875 7.456 42.335 1.00 93.69 267 ALA A C 1
ATOM 2076 O O . ALA A 1 267 ? 3.019 7.072 42.571 1.00 93.69 267 ALA A O 1
ATOM 2077 N N . VAL A 1 268 ? 0.797 6.788 42.769 1.00 95.19 268 VAL A N 1
ATOM 2078 C CA . VAL A 1 268 ? 0.881 5.593 43.631 1.00 95.19 268 VAL A CA 1
ATOM 2079 C C . VAL A 1 268 ? 1.675 4.471 42.958 1.00 95.19 268 VAL A C 1
ATOM 2081 O O . VAL A 1 268 ? 2.484 3.811 43.611 1.00 95.19 268 VAL A O 1
ATOM 2084 N N . ARG A 1 269 ? 1.521 4.287 41.642 1.00 93.38 269 ARG A N 1
ATOM 2085 C CA . ARG A 1 269 ? 2.323 3.334 40.865 1.00 93.38 269 ARG A CA 1
ATOM 2086 C C . ARG A 1 269 ? 3.810 3.693 40.872 1.00 93.38 269 ARG A C 1
ATOM 2088 O O . ARG A 1 269 ? 4.647 2.816 41.062 1.00 93.38 269 ARG A O 1
ATOM 2095 N N . THR A 1 270 ? 4.144 4.972 40.698 1.00 95.12 270 THR A N 1
ATOM 2096 C CA . THR A 1 270 ? 5.533 5.458 40.771 1.00 95.12 270 THR A CA 1
ATOM 2097 C C . THR A 1 270 ? 6.132 5.199 42.149 1.00 95.12 270 THR A C 1
ATOM 2099 O O . THR A 1 270 ? 7.225 4.647 42.254 1.00 95.12 270 THR A O 1
ATOM 2102 N N . PHE A 1 271 ? 5.390 5.527 43.206 1.00 96.44 271 PHE A N 1
ATOM 2103 C CA . PHE A 1 271 ? 5.798 5.290 44.588 1.00 96.44 271 PHE A CA 1
ATOM 2104 C C . PHE A 1 271 ? 5.996 3.801 44.877 1.00 96.44 271 PHE A C 1
ATOM 2106 O O . PHE A 1 271 ? 7.019 3.419 45.434 1.00 96.44 271 PHE A O 1
ATOM 2113 N N . THR A 1 272 ? 5.083 2.951 44.404 1.00 95.88 272 THR A N 1
ATOM 2114 C CA . THR A 1 272 ? 5.196 1.490 44.505 1.00 95.88 272 THR A CA 1
ATOM 2115 C C . THR A 1 272 ? 6.473 0.988 43.829 1.00 95.88 272 THR A C 1
ATOM 2117 O O . THR A 1 272 ? 7.226 0.248 44.454 1.00 95.88 272 THR A O 1
ATOM 2120 N N . GLY A 1 273 ? 6.771 1.437 42.604 1.00 94.75 273 GLY A N 1
ATOM 2121 C CA . GLY A 1 273 ? 7.991 1.052 41.883 1.00 94.75 273 GLY A CA 1
ATOM 2122 C C . GLY A 1 273 ? 9.288 1.496 42.572 1.00 94.75 273 GLY A C 1
ATOM 2123 O O . GLY A 1 273 ? 10.266 0.749 42.590 1.00 94.75 273 GLY A O 1
ATOM 2124 N N . LEU A 1 274 ? 9.301 2.684 43.187 1.00 96.75 274 LEU A N 1
ATOM 2125 C CA . LEU A 1 274 ? 10.435 3.150 43.994 1.00 96.75 274 LEU A CA 1
ATOM 2126 C C . LEU A 1 274 ? 10.609 2.301 45.260 1.00 96.75 274 LEU A C 1
ATOM 2128 O O . LEU A 1 274 ? 11.727 1.891 45.576 1.00 96.75 274 LEU A O 1
ATOM 2132 N N . THR A 1 275 ? 9.515 1.998 45.962 1.00 96.94 275 THR A N 1
ATOM 2133 C CA . THR A 1 275 ? 9.546 1.193 47.187 1.00 96.94 275 THR A CA 1
ATOM 2134 C C . THR A 1 275 ? 9.953 -0.254 46.921 1.00 96.94 275 THR A C 1
ATOM 2136 O O . THR A 1 275 ? 10.759 -0.787 47.680 1.00 96.94 275 THR A O 1
ATOM 2139 N N . THR A 1 276 ? 9.465 -0.898 45.854 1.00 95.12 276 THR A N 1
ATOM 2140 C CA . THR A 1 276 ? 9.890 -2.267 45.506 1.00 95.12 276 THR A CA 1
ATOM 2141 C C . THR A 1 276 ? 11.368 -2.310 45.124 1.00 95.12 276 THR A C 1
ATOM 2143 O O . THR A 1 276 ? 12.086 -3.225 45.530 1.00 95.12 276 THR A O 1
ATOM 2146 N N . ARG A 1 277 ? 11.873 -1.279 44.430 1.00 94.56 277 ARG A N 1
ATOM 2147 C CA . ARG A 1 277 ? 13.300 -1.171 44.103 1.00 94.56 277 ARG A CA 1
ATOM 2148 C C . ARG A 1 277 ? 14.176 -0.975 45.343 1.00 94.56 277 ARG A C 1
ATOM 2150 O O . ARG A 1 277 ? 15.208 -1.636 45.454 1.00 94.56 277 ARG A O 1
ATOM 2157 N N . LEU A 1 278 ? 13.765 -0.115 46.278 1.00 95.44 278 LEU A N 1
ATOM 2158 C CA . LEU A 1 278 ? 14.455 0.075 47.558 1.00 95.44 278 LEU A CA 1
ATOM 2159 C C . LEU A 1 278 ? 14.423 -1.203 48.412 1.00 95.44 278 LEU A C 1
ATOM 2161 O O . LEU A 1 278 ? 15.444 -1.566 48.992 1.00 95.44 278 LEU A O 1
ATOM 2165 N N . LEU A 1 279 ? 13.287 -1.910 48.448 1.00 95.31 279 LEU A N 1
ATOM 2166 C CA . LEU A 1 279 ? 13.136 -3.187 49.153 1.00 95.31 279 LEU A CA 1
ATOM 2167 C C . LEU A 1 279 ? 14.142 -4.236 48.652 1.00 95.31 279 LEU A C 1
ATOM 2169 O O . LEU A 1 279 ? 14.780 -4.895 49.471 1.00 95.31 279 LEU A O 1
ATOM 2173 N N . SER A 1 280 ? 14.309 -4.343 47.330 1.00 92.62 280 SER A N 1
ATOM 2174 C CA . SER A 1 280 ? 15.201 -5.326 46.701 1.00 92.62 280 SER A CA 1
ATOM 2175 C C . SER A 1 280 ? 16.691 -5.014 46.917 1.00 92.62 280 SER A C 1
ATOM 2177 O O . SER A 1 280 ? 17.491 -5.911 47.183 1.00 92.62 280 SER A O 1
ATOM 2179 N N . LEU A 1 281 ? 17.086 -3.735 46.850 1.00 92.69 281 LEU A N 1
ATOM 2180 C CA . LEU A 1 281 ? 18.503 -3.341 46.904 1.00 92.69 281 LEU A CA 1
ATOM 2181 C C . LEU A 1 281 ? 19.024 -3.001 48.307 1.00 92.69 281 LEU A C 1
ATOM 2183 O O . LEU A 1 281 ? 20.227 -3.122 48.545 1.00 92.69 281 LEU A O 1
ATOM 2187 N N . SER A 1 282 ? 18.163 -2.586 49.239 1.00 93.06 282 SER A N 1
ATOM 2188 C CA . SER A 1 282 ? 18.606 -2.215 50.584 1.00 93.06 282 SER A CA 1
ATOM 2189 C C . SER A 1 282 ? 18.998 -3.458 51.390 1.00 93.06 282 SER A C 1
ATOM 2191 O O . SER A 1 282 ? 18.208 -4.403 51.454 1.00 93.06 282 SER A O 1
ATOM 2193 N N . PRO A 1 283 ? 20.168 -3.494 52.053 1.00 91.44 283 PRO A N 1
ATOM 2194 C CA . PRO A 1 283 ? 20.534 -4.591 52.950 1.00 91.44 283 PRO A CA 1
ATOM 2195 C C . PRO A 1 283 ? 19.931 -4.449 54.361 1.00 91.44 283 PRO A C 1
ATOM 2197 O O . PRO A 1 283 ? 20.008 -5.386 55.155 1.00 91.44 283 PRO A O 1
ATOM 2200 N N . HIS A 1 284 ? 19.324 -3.302 54.689 1.00 94.88 284 HIS A N 1
ATOM 2201 C CA . HIS A 1 284 ? 18.904 -2.961 56.051 1.00 94.88 284 HIS A CA 1
ATOM 2202 C C . HIS A 1 284 ? 17.486 -3.454 56.367 1.00 94.88 284 HIS A C 1
ATOM 2204 O O . HIS A 1 284 ? 16.507 -3.093 55.711 1.00 94.88 284 HIS A O 1
ATOM 2210 N N . ILE A 1 285 ? 17.348 -4.255 57.429 1.00 92.88 285 ILE A N 1
ATOM 2211 C CA . ILE A 1 285 ? 16.074 -4.896 57.794 1.00 92.88 285 ILE A CA 1
ATOM 2212 C C . ILE A 1 285 ? 14.976 -3.891 58.169 1.00 92.88 285 ILE A C 1
ATOM 2214 O O . ILE A 1 285 ? 13.801 -4.125 57.879 1.00 92.88 285 ILE A O 1
ATOM 2218 N N . PHE A 1 286 ? 15.345 -2.761 58.779 1.00 93.94 286 PHE A N 1
ATOM 2219 C CA . PHE A 1 286 ? 14.390 -1.732 59.185 1.00 93.94 286 PHE A CA 1
ATOM 2220 C C . PHE A 1 286 ? 13.790 -1.014 57.968 1.00 93.94 286 PHE A C 1
ATOM 2222 O O . PHE A 1 286 ? 12.567 -0.874 57.881 1.00 93.94 286 PHE A O 1
ATOM 2229 N N . VAL A 1 287 ? 14.626 -0.677 56.978 1.00 95.62 287 VAL A N 1
ATOM 2230 C CA . VAL A 1 287 ? 14.189 -0.138 55.678 1.00 95.62 287 VAL A CA 1
ATOM 2231 C C . VAL A 1 287 ? 13.246 -1.121 54.982 1.00 95.62 287 VAL A C 1
ATOM 2233 O O . VAL A 1 287 ? 12.144 -0.735 54.592 1.00 95.62 287 VAL A O 1
ATOM 2236 N N . ARG A 1 288 ? 13.615 -2.409 54.900 1.00 95.19 288 ARG A N 1
ATOM 2237 C CA . ARG A 1 288 ? 12.773 -3.455 54.286 1.00 95.19 288 ARG A CA 1
ATOM 2238 C C . ARG A 1 288 ? 11.413 -3.600 54.978 1.00 95.19 288 ARG A C 1
ATOM 2240 O O . ARG A 1 288 ? 10.383 -3.645 54.311 1.00 95.19 288 ARG A O 1
ATOM 2247 N N . SER A 1 289 ? 11.385 -3.619 56.312 1.00 94.12 289 SER A N 1
ATOM 2248 C CA . SER A 1 289 ? 10.141 -3.702 57.095 1.00 94.12 289 SER A CA 1
ATOM 2249 C C . SER A 1 289 ? 9.215 -2.508 56.838 1.00 94.12 289 SER A C 1
ATOM 2251 O O . SER A 1 289 ? 8.009 -2.678 56.646 1.00 94.12 289 SER A O 1
ATOM 2253 N N . ARG A 1 290 ? 9.771 -1.292 56.771 1.00 96.25 290 ARG A N 1
ATOM 2254 C CA . ARG A 1 290 ? 9.000 -0.080 56.466 1.00 96.25 290 ARG A CA 1
ATOM 2255 C C . ARG A 1 290 ? 8.502 -0.060 55.015 1.00 96.25 290 ARG A C 1
ATOM 2257 O O . ARG A 1 290 ? 7.347 0.296 54.799 1.00 96.25 290 ARG A O 1
ATOM 2264 N N . CYS A 1 291 ? 9.291 -0.550 54.054 1.00 97.12 291 CYS A N 1
ATOM 2265 C CA . CYS A 1 291 ? 8.839 -0.755 52.670 1.00 97.12 291 CYS A CA 1
ATOM 2266 C C . CYS A 1 291 ? 7.607 -1.673 52.604 1.00 97.12 291 CYS A C 1
ATOM 2268 O O . CYS A 1 291 ? 6.620 -1.333 51.957 1.00 97.12 291 CYS A O 1
ATOM 2270 N N . LEU A 1 292 ? 7.624 -2.812 53.308 1.00 95.31 292 LEU A N 1
ATOM 2271 C CA . LEU A 1 292 ? 6.489 -3.745 53.333 1.00 95.31 292 LEU A CA 1
ATOM 2272 C C . LEU A 1 292 ? 5.223 -3.110 53.934 1.00 95.31 292 LEU A C 1
ATOM 2274 O O . LEU A 1 292 ? 4.127 -3.333 53.419 1.00 95.31 292 LEU A O 1
ATOM 2278 N N . LYS A 1 293 ? 5.361 -2.278 54.977 1.00 95.31 293 LYS A N 1
ATOM 2279 C CA . LYS A 1 293 ? 4.239 -1.509 55.549 1.00 95.31 293 LYS A CA 1
ATOM 2280 C C . LYS A 1 293 ? 3.682 -0.476 54.568 1.00 95.31 293 LYS A C 1
ATOM 2282 O O . LYS A 1 293 ? 2.465 -0.325 54.480 1.00 95.31 293 LYS A O 1
ATOM 2287 N N . PHE A 1 294 ? 4.547 0.212 53.823 1.00 96.75 294 PHE A N 1
ATOM 2288 C CA . PHE A 1 294 ? 4.115 1.132 52.772 1.00 96.75 294 PHE A CA 1
ATOM 2289 C C . PHE A 1 294 ? 3.318 0.401 51.684 1.00 96.75 294 PHE A C 1
ATOM 2291 O O . PHE A 1 294 ? 2.229 0.847 51.328 1.00 96.75 294 PHE A O 1
ATOM 2298 N N . LEU A 1 295 ? 3.816 -0.744 51.197 1.00 96.50 295 LEU A N 1
ATOM 2299 C CA . LEU A 1 295 ? 3.126 -1.543 50.177 1.00 96.50 295 LEU A CA 1
ATOM 2300 C C . LEU A 1 295 ? 1.746 -2.021 50.658 1.00 96.50 295 LEU A C 1
ATOM 2302 O O . LEU A 1 295 ? 0.787 -1.977 49.891 1.00 96.50 295 LEU A O 1
ATOM 2306 N N . ASP A 1 296 ? 1.612 -2.411 51.931 1.00 95.00 296 ASP A N 1
ATOM 2307 C CA . ASP A 1 296 ? 0.313 -2.747 52.537 1.00 95.00 296 ASP A CA 1
ATOM 2308 C C . ASP A 1 296 ? -0.658 -1.551 52.557 1.00 95.00 296 ASP A C 1
ATOM 2310 O O . ASP A 1 296 ? -1.829 -1.692 52.196 1.00 95.00 296 ASP A O 1
ATOM 2314 N N . ARG A 1 297 ? -0.177 -0.348 52.910 1.00 95.44 297 ARG A N 1
ATOM 2315 C CA . ARG A 1 297 ? -0.987 0.882 52.847 1.00 95.44 297 ARG A CA 1
ATOM 2316 C C . ARG A 1 297 ? -1.406 1.200 51.409 1.00 95.44 297 ARG A C 1
ATOM 2318 O O . ARG A 1 297 ? -2.580 1.467 51.176 1.00 95.44 297 ARG A O 1
ATOM 2325 N N . ALA A 1 298 ? -0.485 1.118 50.449 1.00 96.06 298 ALA A N 1
ATOM 2326 C CA . ALA A 1 298 ? -0.769 1.374 49.037 1.00 96.06 298 ALA A CA 1
ATOM 2327 C C . ALA A 1 298 ? -1.853 0.431 48.479 1.00 96.06 298 ALA A C 1
ATOM 2329 O O . ALA A 1 298 ? -2.747 0.889 47.767 1.00 96.06 298 ALA A O 1
ATOM 2330 N N . ARG A 1 299 ? -1.841 -0.859 48.858 1.00 94.94 299 ARG A N 1
ATOM 2331 C CA . ARG A 1 299 ? -2.904 -1.817 48.491 1.00 94.94 299 ARG A CA 1
ATOM 2332 C C . ARG A 1 299 ? -4.276 -1.370 48.972 1.00 94.94 299 ARG A C 1
ATOM 2334 O O . ARG A 1 299 ? -5.215 -1.374 48.185 1.00 94.94 299 ARG A O 1
ATOM 2341 N N . LYS A 1 300 ? -4.392 -0.969 50.242 1.00 93.56 300 LYS A N 1
ATOM 2342 C CA . LYS A 1 300 ? -5.667 -0.531 50.838 1.00 93.56 300 LYS A CA 1
ATOM 2343 C C . LYS A 1 300 ? -6.254 0.674 50.101 1.00 93.56 300 LYS A C 1
ATOM 2345 O O . LYS A 1 300 ? -7.441 0.663 49.793 1.00 93.56 300 LYS A O 1
ATOM 2350 N N . VAL A 1 301 ? -5.416 1.656 49.764 1.00 94.69 301 VAL A N 1
ATOM 2351 C CA . VAL A 1 301 ? -5.822 2.838 48.983 1.00 94.69 301 VAL A CA 1
ATOM 2352 C C . VAL A 1 301 ? -6.317 2.437 47.592 1.00 94.69 301 VAL A C 1
ATOM 2354 O O . VAL A 1 301 ? -7.413 2.818 47.190 1.00 94.69 301 VAL A O 1
ATOM 2357 N N . LEU A 1 302 ? -5.542 1.623 46.867 1.00 95.06 302 LEU A N 1
ATOM 2358 C CA . LEU A 1 302 ? -5.881 1.219 45.500 1.00 95.06 302 LEU A CA 1
ATOM 2359 C C . LEU A 1 302 ? -7.152 0.363 45.434 1.00 95.06 302 LEU A C 1
ATOM 2361 O O . LEU A 1 302 ? -7.946 0.541 44.516 1.00 95.06 302 LEU A O 1
ATOM 2365 N N . VAL A 1 303 ? -7.370 -0.529 46.403 1.00 91.75 303 VAL A N 1
ATOM 2366 C CA . VAL A 1 303 ? -8.601 -1.336 46.491 1.00 91.75 303 VAL A CA 1
ATOM 2367 C C . VAL A 1 303 ? -9.820 -0.455 46.751 1.00 91.75 303 VAL A C 1
ATOM 2369 O O . VAL A 1 303 ? -10.834 -0.635 46.081 1.00 91.75 303 VAL A O 1
ATOM 2372 N N . GLY A 1 304 ? -9.713 0.527 47.654 1.00 91.38 304 GLY A N 1
ATOM 2373 C CA . GLY A 1 304 ? -10.779 1.511 47.871 1.00 91.38 304 GLY A CA 1
ATOM 2374 C C . GLY A 1 304 ? -11.142 2.247 46.578 1.00 91.38 304 GLY A C 1
ATOM 2375 O O . GLY A 1 304 ? -12.304 2.291 46.191 1.00 91.38 304 GLY A O 1
ATOM 2376 N N . TRP A 1 305 ? -10.141 2.701 45.819 1.00 94.31 305 TRP A N 1
ATOM 2377 C CA . TRP A 1 305 ? -10.380 3.359 44.531 1.00 94.31 305 TRP A CA 1
ATOM 2378 C C . TRP A 1 305 ? -11.000 2.444 43.469 1.00 94.31 305 TRP A C 1
ATOM 2380 O O . TRP A 1 305 ? -11.801 2.913 42.662 1.00 94.31 305 TRP A O 1
ATOM 2390 N N . ILE A 1 306 ? -10.652 1.152 43.436 1.00 91.06 306 ILE A N 1
ATOM 2391 C CA . ILE A 1 306 ? -11.303 0.186 42.534 1.00 91.06 306 ILE A CA 1
ATOM 2392 C C . ILE A 1 306 ? -12.802 0.114 42.844 1.00 91.06 306 ILE A C 1
ATOM 2394 O O . ILE A 1 306 ? -13.610 0.108 41.914 1.00 91.06 306 ILE A O 1
ATOM 2398 N N . GLN A 1 307 ? -13.177 0.104 44.124 1.00 87.62 307 GLN A N 1
ATOM 2399 C CA . GLN A 1 307 ? -14.575 0.078 44.559 1.00 87.62 307 GLN A CA 1
ATOM 2400 C C . GLN A 1 307 ? -15.306 1.372 44.163 1.00 87.62 307 GLN A C 1
ATOM 2402 O O . GLN A 1 307 ? -16.325 1.294 43.474 1.00 87.62 307 GLN A O 1
ATOM 2407 N N . ASP A 1 308 ? -14.734 2.542 44.472 1.00 87.94 308 ASP A N 1
ATOM 2408 C CA . ASP A 1 308 ? -15.318 3.854 44.145 1.00 87.94 308 ASP A CA 1
ATOM 2409 C C . ASP A 1 308 ? -15.573 4.020 42.633 1.00 87.94 308 ASP A C 1
ATOM 2411 O O . ASP A 1 308 ? -16.646 4.442 42.194 1.00 87.94 308 ASP A O 1
ATOM 2415 N N . VAL A 1 309 ? -14.590 3.663 41.796 1.00 88.12 309 VAL A N 1
ATOM 2416 C CA . VAL A 1 309 ? -14.706 3.804 40.334 1.00 88.12 309 VAL A CA 1
ATOM 2417 C C . VAL A 1 309 ? -15.665 2.765 39.744 1.00 88.12 309 VAL A C 1
ATOM 2419 O O . VAL A 1 309 ? -16.346 3.048 38.756 1.00 88.12 309 VAL A O 1
ATOM 2422 N N . THR A 1 310 ? -15.773 1.581 40.352 1.00 83.75 310 THR A N 1
ATOM 2423 C CA . THR A 1 310 ? -16.761 0.569 39.947 1.00 83.75 310 THR A CA 1
ATOM 2424 C C . THR A 1 310 ? -18.189 1.062 40.198 1.00 83.75 310 THR A C 1
ATOM 2426 O O . THR A 1 310 ? -19.050 0.911 39.331 1.00 83.75 310 THR A O 1
ATOM 2429 N N . GLU A 1 311 ? -18.444 1.744 41.317 1.00 83.06 311 GLU A N 1
ATOM 2430 C CA . GLU A 1 311 ? -19.745 2.366 41.593 1.00 83.06 311 GLU A CA 1
ATOM 2431 C C . GLU A 1 311 ? -20.083 3.489 40.589 1.00 83.06 311 GLU A C 1
ATOM 2433 O O . GLU A 1 311 ? -21.199 3.551 40.060 1.00 83.06 311 GLU A O 1
ATOM 2438 N N . LEU A 1 312 ? -19.100 4.320 40.224 1.00 83.06 312 LEU A N 1
ATOM 2439 C CA . LEU A 1 312 ? -19.253 5.350 39.184 1.00 83.06 312 LEU A CA 1
ATOM 2440 C C . LEU A 1 312 ? -19.526 4.760 37.790 1.00 83.06 312 LEU A C 1
ATOM 2442 O O . LEU A 1 312 ? -20.318 5.309 37.018 1.00 83.06 312 LEU A O 1
ATOM 2446 N N . LEU A 1 313 ? -18.902 3.627 37.454 1.00 78.81 313 LEU A N 1
ATOM 2447 C CA . LEU A 1 313 ? -19.173 2.911 36.205 1.00 78.81 313 LEU A CA 1
ATOM 2448 C C . LEU A 1 313 ? -20.642 2.466 36.137 1.00 78.81 313 LEU A C 1
ATOM 2450 O O . LEU A 1 313 ? -21.270 2.572 35.084 1.00 78.81 313 LEU A O 1
ATOM 2454 N N . HIS A 1 314 ? -21.200 1.999 37.256 1.00 70.81 314 HIS A N 1
ATOM 2455 C CA . HIS A 1 314 ? -22.581 1.522 37.325 1.00 70.81 314 HIS A CA 1
ATOM 2456 C C . HIS A 1 314 ? -23.644 2.619 37.200 1.00 70.81 314 HIS A C 1
ATOM 2458 O O . HIS A 1 314 ? -24.785 2.289 36.879 1.00 70.81 314 HIS A O 1
ATOM 2464 N N . THR A 1 315 ? -23.291 3.880 37.456 1.00 72.31 315 THR A N 1
ATOM 2465 C CA . THR A 1 315 ? -24.196 5.044 37.410 1.00 72.31 315 THR A CA 1
ATOM 2466 C C . THR A 1 315 ? -24.062 5.871 36.123 1.00 72.31 315 THR A C 1
ATOM 2468 O O . THR A 1 315 ? -24.774 6.854 35.944 1.00 72.31 315 THR A O 1
ATOM 2471 N N . SER A 1 316 ? -23.165 5.483 35.209 1.00 68.25 316 SER A N 1
ATOM 2472 C CA . SER A 1 316 ? -22.886 6.210 33.964 1.00 68.25 316 SER A CA 1
ATOM 2473 C C . SER A 1 316 ? -23.735 5.705 32.788 1.00 68.25 316 SER A C 1
ATOM 2475 O O . SER A 1 316 ? -23.638 4.532 32.433 1.00 68.25 316 SER A O 1
ATOM 2477 N N . ASP A 1 317 ? -24.475 6.588 32.106 1.00 59.62 317 ASP A N 1
ATOM 2478 C CA . ASP A 1 317 ? -25.331 6.222 30.955 1.00 59.62 317 ASP A CA 1
ATOM 2479 C C . ASP A 1 317 ? -24.628 6.297 29.580 1.00 59.62 317 ASP A C 1
ATOM 2481 O O . ASP A 1 317 ? -25.114 5.741 28.595 1.00 59.62 317 ASP A O 1
ATOM 2485 N N . GLY A 1 318 ? -23.469 6.961 29.487 1.00 63.91 318 GLY A N 1
ATOM 2486 C CA . GLY A 1 318 ? -22.743 7.165 28.224 1.00 63.91 318 GLY A CA 1
ATOM 2487 C C . GLY A 1 318 ? -21.707 6.078 27.913 1.00 63.91 318 GLY A C 1
ATOM 2488 O O . GLY A 1 318 ? -20.855 5.781 28.750 1.00 63.91 318 GLY A O 1
ATOM 2489 N N . GLU A 1 319 ? -21.711 5.543 26.687 1.00 63.62 319 GLU A N 1
ATOM 2490 C CA . GLU A 1 319 ? -20.785 4.482 26.237 1.00 63.62 319 GLU A CA 1
ATOM 2491 C C . GLU A 1 319 ? -19.302 4.879 26.373 1.00 63.62 319 GLU A C 1
ATOM 2493 O O . GLU A 1 319 ? -18.497 4.120 26.911 1.00 63.62 319 GLU A O 1
ATOM 2498 N N . GLU A 1 320 ? -18.937 6.092 25.949 1.00 67.44 320 GLU A N 1
ATOM 2499 C CA . GLU A 1 320 ? -17.569 6.619 26.077 1.00 67.44 320 GLU A CA 1
ATOM 2500 C C . GLU A 1 320 ? -17.130 6.754 27.539 1.00 67.44 320 GLU A C 1
ATOM 2502 O O . GLU A 1 320 ? -15.998 6.429 27.902 1.00 67.44 320 GLU A O 1
ATOM 2507 N N . GLN A 1 321 ? -18.045 7.188 28.405 1.00 70.44 321 GLN A N 1
ATOM 2508 C CA . GLN A 1 321 ? -17.773 7.309 29.831 1.00 70.44 321 GLN A CA 1
ATOM 2509 C C . GLN A 1 321 ? -17.587 5.927 30.468 1.00 70.44 321 GLN A C 1
ATOM 2511 O O . GLN A 1 321 ? -16.647 5.732 31.238 1.00 70.44 321 GLN A O 1
ATOM 2516 N N . GLN A 1 322 ? -18.412 4.945 30.090 1.00 69.94 322 GLN A N 1
ATOM 2517 C CA . GLN A 1 322 ? -18.276 3.562 30.546 1.00 69.94 322 GLN A CA 1
ATOM 2518 C C . GLN A 1 322 ? -16.941 2.944 30.108 1.00 69.94 322 GLN A C 1
ATOM 2520 O O . GLN A 1 322 ? -16.257 2.330 30.927 1.00 69.94 322 GLN A O 1
ATOM 2525 N N . LYS A 1 323 ? -16.518 3.151 28.853 1.00 73.12 323 LYS A N 1
ATOM 2526 C CA . LYS A 1 323 ? -15.209 2.686 28.358 1.00 73.12 323 LYS A CA 1
ATOM 2527 C C . LYS A 1 323 ? -14.049 3.302 29.141 1.00 73.12 323 LYS A C 1
ATOM 2529 O O . LYS A 1 323 ? -13.154 2.576 29.575 1.00 73.12 323 LYS A O 1
ATOM 2534 N N . ARG A 1 324 ? -14.076 4.620 29.379 1.00 76.88 324 ARG A N 1
ATOM 2535 C CA . ARG A 1 324 ? -13.044 5.319 30.169 1.00 76.88 324 ARG A CA 1
ATOM 2536 C C . ARG A 1 324 ? -12.971 4.806 31.604 1.00 76.88 324 ARG A C 1
ATOM 2538 O O . ARG A 1 324 ? -11.875 4.548 32.095 1.00 76.88 324 ARG A O 1
ATOM 2545 N N . MET A 1 325 ? -14.117 4.621 32.258 1.00 81.50 325 MET A N 1
ATOM 2546 C CA . MET A 1 325 ? -14.170 4.097 33.625 1.00 81.50 325 MET A CA 1
ATOM 2547 C C . MET A 1 325 ? -13.690 2.642 33.693 1.00 81.50 325 MET A C 1
ATOM 2549 O O . MET A 1 325 ? -12.900 2.305 34.571 1.00 81.50 325 MET A O 1
ATOM 2553 N N . ALA A 1 326 ? -14.052 1.797 32.723 1.00 79.12 326 ALA A N 1
ATOM 2554 C CA . ALA A 1 326 ? -13.556 0.422 32.641 1.00 79.12 326 ALA A CA 1
ATOM 2555 C C . ALA A 1 326 ? -12.028 0.357 32.450 1.00 79.12 326 ALA A C 1
ATOM 2557 O O . ALA A 1 326 ? -11.351 -0.408 33.140 1.00 79.12 326 ALA A O 1
ATOM 2558 N N . ALA A 1 327 ? -11.467 1.193 31.569 1.00 82.00 327 ALA A N 1
ATOM 2559 C CA . ALA A 1 327 ? -10.019 1.308 31.393 1.00 82.00 327 ALA A CA 1
ATOM 2560 C C . ALA A 1 327 ? -9.324 1.806 32.671 1.00 82.00 327 ALA A C 1
ATOM 2562 O O . ALA A 1 327 ? -8.224 1.358 33.000 1.00 82.00 327 ALA A O 1
ATOM 2563 N N . ARG A 1 328 ? -9.980 2.698 33.425 1.00 86.75 328 ARG A N 1
ATOM 2564 C CA . ARG A 1 328 ? -9.452 3.204 34.692 1.00 86.75 328 ARG A CA 1
ATOM 2565 C C . ARG A 1 328 ? -9.429 2.143 35.790 1.00 86.75 328 ARG A C 1
ATOM 2567 O O . ARG A 1 328 ? -8.435 2.053 36.502 1.00 86.75 328 ARG A O 1
ATOM 2574 N N . ILE A 1 329 ? -10.474 1.323 35.898 1.00 88.62 329 ILE A N 1
ATOM 2575 C CA . ILE A 1 329 ? -10.515 0.187 36.834 1.00 88.62 329 ILE A CA 1
ATOM 2576 C C . ILE A 1 329 ? -9.369 -0.785 36.541 1.00 88.62 329 ILE A C 1
ATOM 2578 O O . ILE A 1 329 ? -8.687 -1.224 37.463 1.00 88.62 329 ILE A O 1
ATOM 2582 N N . LEU A 1 330 ? -9.100 -1.069 35.262 1.00 88.50 330 LEU A N 1
ATOM 2583 C CA . LEU A 1 330 ? -7.972 -1.913 34.869 1.00 88.50 330 LEU A CA 1
ATOM 2584 C C . LEU A 1 330 ? -6.619 -1.309 35.290 1.00 88.50 330 LEU A C 1
ATOM 2586 O O . LEU A 1 330 ? -5.784 -2.020 35.842 1.00 88.50 330 LEU A O 1
ATOM 2590 N N . ASP A 1 331 ? -6.399 -0.009 35.068 1.00 88.25 331 ASP A N 1
ATOM 2591 C CA . ASP A 1 331 ? -5.167 0.688 35.481 1.00 88.25 331 ASP A CA 1
ATOM 2592 C C . ASP A 1 331 ? -4.957 0.648 37.007 1.00 88.25 331 ASP A C 1
ATOM 2594 O O . ASP A 1 331 ? -3.842 0.411 37.486 1.00 88.25 331 ASP A O 1
ATOM 2598 N N . LEU A 1 332 ? -6.037 0.805 37.778 1.00 92.88 332 LEU A N 1
ATOM 2599 C CA . LEU A 1 332 ? -6.020 0.682 39.235 1.00 92.88 332 LEU A CA 1
ATOM 2600 C C . LEU A 1 332 ? -5.705 -0.749 39.688 1.00 92.88 332 LEU A C 1
ATOM 2602 O O . LEU A 1 332 ? -4.839 -0.933 40.542 1.00 92.88 332 LEU A O 1
ATOM 2606 N N . ALA A 1 333 ? -6.341 -1.758 39.086 1.00 93.06 333 ALA A N 1
ATOM 2607 C CA . ALA A 1 333 ? -6.109 -3.164 39.411 1.00 93.06 333 ALA A CA 1
ATOM 2608 C C . ALA A 1 333 ? -4.672 -3.601 39.081 1.00 93.06 333 ALA A C 1
ATOM 2610 O O . ALA A 1 333 ? -4.018 -4.232 39.910 1.00 93.06 333 ALA A O 1
ATOM 2611 N N . LEU A 1 334 ? -4.130 -3.189 37.928 1.00 92.75 334 LEU A N 1
ATOM 2612 C CA . LEU A 1 334 ? -2.727 -3.423 37.560 1.00 92.75 334 LEU A CA 1
ATOM 2613 C C . LEU A 1 334 ? -1.763 -2.766 38.555 1.00 92.75 334 LEU A C 1
ATOM 2615 O O . LEU A 1 334 ? -0.783 -3.383 38.972 1.00 92.75 334 LEU A O 1
ATOM 2619 N N . SER A 1 335 ? -2.050 -1.526 38.962 1.00 93.06 335 SER A N 1
ATOM 2620 C CA . SER A 1 335 ? -1.239 -0.805 39.948 1.00 93.06 335 SER A CA 1
ATOM 2621 C C . SER A 1 335 ? -1.308 -1.464 41.330 1.00 93.06 335 SER A C 1
ATOM 2623 O O . SER A 1 335 ? -0.292 -1.541 42.018 1.00 93.06 335 SER A O 1
ATOM 2625 N N . CYS A 1 336 ? -2.475 -1.989 41.720 1.00 95.00 336 CYS A N 1
ATOM 2626 C CA . CYS A 1 336 ? -2.651 -2.735 42.966 1.00 95.00 336 CYS A CA 1
ATOM 2627 C C . CYS A 1 336 ? -1.845 -4.036 42.938 1.00 95.00 336 CYS A C 1
ATO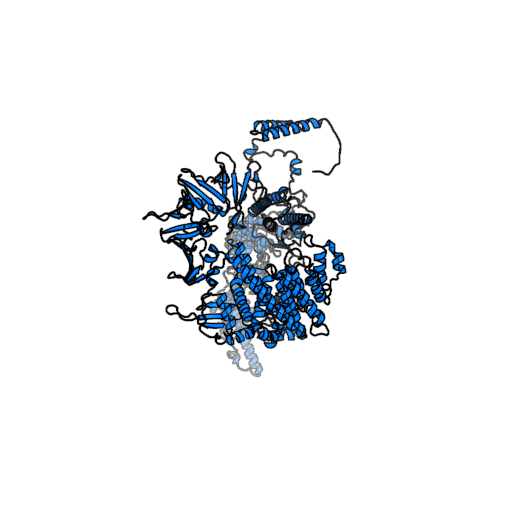M 2629 O O . CYS A 1 336 ? -1.078 -4.317 43.860 1.00 95.00 336 CYS A O 1
ATOM 2631 N N . TYR A 1 337 ? -1.935 -4.785 41.840 1.00 94.81 337 TYR A N 1
ATOM 2632 C CA . TYR A 1 337 ? -1.221 -6.046 41.678 1.00 94.81 337 TYR A CA 1
ATOM 2633 C C . TYR A 1 337 ? 0.307 -5.866 41.639 1.00 94.81 337 TYR A C 1
ATOM 2635 O O . TYR A 1 337 ? 1.050 -6.703 42.149 1.00 94.81 337 TYR A O 1
ATOM 2643 N N . ALA A 1 338 ? 0.801 -4.735 41.121 1.00 93.06 338 ALA A N 1
ATOM 2644 C CA . ALA A 1 338 ? 2.229 -4.402 41.124 1.00 93.06 338 ALA A CA 1
ATOM 2645 C C . ALA A 1 338 ? 2.836 -4.276 42.539 1.00 93.06 338 ALA A C 1
ATOM 2647 O O . ALA A 1 338 ? 4.047 -4.392 42.697 1.00 93.06 338 ALA A O 1
ATOM 2648 N N . THR A 1 339 ? 2.025 -4.105 43.590 1.00 95.44 339 THR A N 1
ATOM 2649 C CA . THR A 1 339 ? 2.505 -4.106 44.988 1.00 95.44 339 THR A CA 1
ATOM 2650 C C . THR A 1 339 ? 2.968 -5.486 45.483 1.00 95.44 339 THR A C 1
ATOM 2652 O O . THR A 1 339 ? 3.523 -5.587 46.582 1.00 95.44 339 THR A O 1
ATOM 2655 N N . PHE A 1 340 ? 2.709 -6.550 44.717 1.00 94.94 340 PHE A N 1
ATOM 2656 C CA . PHE A 1 340 ? 3.188 -7.911 44.974 1.00 94.94 340 PHE A CA 1
ATOM 2657 C C . PHE A 1 340 ? 4.461 -8.256 44.179 1.00 94.94 340 PHE A C 1
ATOM 2659 O O . PHE A 1 340 ? 5.002 -9.342 44.363 1.00 94.94 340 PHE A O 1
ATOM 2666 N N . ASP A 1 341 ? 4.960 -7.341 43.336 1.00 93.00 341 ASP A N 1
ATOM 2667 C CA . ASP A 1 341 ? 6.186 -7.494 42.532 1.00 93.00 341 ASP A CA 1
ATOM 2668 C C . ASP A 1 341 ? 7.432 -7.312 43.423 1.00 93.00 341 ASP A C 1
ATOM 2670 O O . ASP A 1 341 ? 8.144 -6.308 43.365 1.00 93.00 341 ASP A O 1
ATOM 2674 N N . THR A 1 342 ? 7.623 -8.264 44.338 1.00 93.50 342 THR A N 1
ATOM 2675 C CA . THR A 1 342 ? 8.691 -8.302 45.346 1.00 93.50 342 THR A CA 1
ATOM 2676 C C . THR A 1 342 ? 9.475 -9.607 45.261 1.00 93.50 342 THR A C 1
ATOM 2678 O O . THR A 1 342 ? 8.927 -10.621 44.835 1.00 93.50 342 THR A O 1
ATOM 2681 N N . ASP A 1 343 ? 10.718 -9.606 45.746 1.00 90.19 343 ASP A N 1
ATOM 2682 C CA . ASP A 1 343 ? 11.568 -10.802 45.787 1.00 90.19 343 ASP A CA 1
ATOM 2683 C C . ASP A 1 343 ? 10.913 -11.961 46.571 1.00 90.19 343 ASP A C 1
ATOM 2685 O O . ASP A 1 343 ? 10.223 -11.743 47.574 1.00 90.19 343 ASP A O 1
ATOM 2689 N N . GLU A 1 344 ? 11.162 -13.206 46.142 1.00 87.06 344 GLU A N 1
ATOM 2690 C CA . GLU A 1 344 ? 10.506 -14.426 46.657 1.00 87.06 344 GLU A CA 1
ATOM 2691 C C . GLU A 1 344 ? 10.562 -14.558 48.188 1.00 87.06 344 GLU A C 1
ATOM 2693 O O . GLU A 1 344 ? 9.606 -15.007 48.823 1.00 87.06 344 GLU A O 1
ATOM 2698 N N . CYS A 1 345 ? 11.648 -14.092 48.810 1.00 88.06 345 CYS A N 1
ATOM 2699 C CA . CYS A 1 345 ? 11.843 -14.148 50.258 1.00 88.06 345 CYS A CA 1
ATOM 2700 C C . CYS A 1 345 ? 10.815 -13.326 51.062 1.00 88.06 345 CYS A C 1
ATOM 2702 O O . CYS A 1 345 ? 10.629 -13.577 52.255 1.00 88.06 345 CYS A O 1
ATOM 2704 N N . HIS A 1 346 ? 10.129 -12.364 50.437 1.00 92.12 346 HIS A N 1
ATOM 2705 C CA . HIS A 1 346 ? 9.118 -11.521 51.078 1.00 92.12 346 HIS A CA 1
ATOM 2706 C C . HIS A 1 346 ? 7.683 -12.030 50.880 1.00 92.12 346 HIS A C 1
ATOM 2708 O O . HIS A 1 346 ? 6.809 -11.721 51.698 1.00 92.12 346 HIS A O 1
ATOM 2714 N N . LEU A 1 347 ? 7.430 -12.849 49.852 1.00 92.19 347 LEU A N 1
ATOM 2715 C CA . LEU A 1 347 ? 6.082 -13.282 49.465 1.00 92.19 347 LEU A CA 1
ATOM 2716 C C . LEU A 1 347 ? 5.377 -14.080 50.566 1.00 92.19 347 LEU A C 1
ATOM 2718 O O . LEU A 1 347 ? 4.203 -13.837 50.847 1.00 92.19 347 LEU A O 1
ATOM 2722 N N . ALA A 1 348 ? 6.097 -14.969 51.256 1.00 89.69 348 ALA A N 1
ATOM 2723 C CA . ALA A 1 348 ? 5.538 -15.756 52.357 1.00 89.69 348 ALA A CA 1
ATOM 2724 C C . ALA A 1 348 ? 5.022 -14.873 53.512 1.00 89.69 348 ALA A C 1
ATOM 2726 O O . ALA A 1 348 ? 3.985 -15.164 54.110 1.00 89.69 348 ALA A O 1
ATOM 2727 N N . SER A 1 349 ? 5.714 -13.764 53.805 1.00 90.12 349 SER A N 1
ATOM 2728 C CA . SER A 1 349 ? 5.274 -12.794 54.813 1.00 90.12 349 SER A CA 1
ATOM 2729 C C . SER A 1 349 ? 4.060 -11.999 54.328 1.00 90.12 349 SER A C 1
ATOM 2731 O O . SER A 1 349 ? 3.104 -11.829 55.084 1.00 90.12 349 SER A O 1
ATOM 2733 N N . ILE A 1 350 ? 4.047 -11.578 53.061 1.00 93.38 350 ILE A N 1
ATOM 2734 C CA . ILE A 1 350 ? 2.938 -10.820 52.467 1.00 93.38 350 ILE A CA 1
ATOM 2735 C C . ILE A 1 350 ? 1.641 -11.645 52.454 1.00 93.38 350 ILE A C 1
ATOM 2737 O O . ILE A 1 350 ? 0.609 -11.168 52.932 1.00 93.38 350 ILE A O 1
ATOM 2741 N N . PHE A 1 351 ? 1.693 -12.890 51.975 1.00 94.25 351 PHE A N 1
ATOM 2742 C CA . PHE A 1 351 ? 0.530 -13.781 51.876 1.00 94.25 351 PHE A CA 1
ATOM 2743 C C . PHE A 1 351 ? 0.153 -14.471 53.193 1.00 94.25 351 PHE A C 1
ATOM 2745 O O . PHE A 1 351 ? -0.807 -15.237 53.234 1.00 94.25 351 PHE A O 1
ATOM 2752 N N . SER A 1 352 ? 0.847 -14.179 54.298 1.00 90.50 352 SER A N 1
ATOM 2753 C CA . SER A 1 352 ? 0.412 -14.625 55.629 1.00 90.50 352 SER A CA 1
ATOM 2754 C C . SER A 1 352 ? -0.930 -14.008 56.055 1.00 90.50 352 SER A C 1
ATOM 2756 O O . SER A 1 352 ? -1.644 -14.595 56.867 1.00 90.50 352 SER A O 1
ATOM 2758 N N . SER A 1 353 ? -1.288 -12.854 55.480 1.00 92.69 353 SER A N 1
ATOM 2759 C CA . SER A 1 353 ? -2.565 -12.169 55.683 1.00 92.69 353 SER A CA 1
ATOM 2760 C C . SER A 1 353 ? -3.612 -12.629 54.666 1.00 92.69 353 SER A C 1
ATOM 2762 O O . SER A 1 353 ? -3.430 -12.453 53.459 1.00 92.69 353 SER A O 1
ATOM 2764 N N . ALA A 1 354 ? -4.752 -13.128 55.154 1.00 91.75 354 ALA A N 1
ATOM 2765 C CA . ALA A 1 354 ? -5.900 -13.492 54.319 1.00 91.75 354 ALA A CA 1
ATOM 2766 C C . ALA A 1 354 ? -6.405 -12.311 53.469 1.00 91.75 354 ALA A C 1
ATOM 2768 O O . ALA A 1 354 ? -6.808 -12.501 52.323 1.00 91.75 354 ALA A O 1
ATOM 2769 N N . GLN A 1 355 ? -6.303 -11.080 53.986 1.00 92.94 355 GLN A N 1
ATOM 2770 C CA . GLN A 1 355 ? -6.690 -9.879 53.246 1.00 92.94 355 GLN A CA 1
ATOM 2771 C C . GLN A 1 355 ? -5.800 -9.656 52.016 1.00 92.94 355 GLN A C 1
ATOM 2773 O O . GLN A 1 355 ? -6.305 -9.305 50.956 1.00 92.94 355 GLN A O 1
ATOM 2778 N N . ASN A 1 356 ? -4.488 -9.900 52.123 1.00 93.81 356 ASN A N 1
ATOM 2779 C CA . ASN A 1 356 ? -3.570 -9.752 50.988 1.00 93.81 356 ASN A CA 1
ATOM 2780 C C . ASN A 1 356 ? -3.833 -10.802 49.901 1.00 93.81 356 ASN A C 1
ATOM 2782 O O . ASN A 1 356 ? -3.752 -10.479 48.719 1.00 93.81 356 ASN A O 1
ATOM 2786 N N . VAL A 1 357 ? -4.193 -12.031 50.293 1.00 94.44 357 VAL A N 1
ATOM 2787 C CA . VAL A 1 357 ? -4.646 -13.069 49.352 1.00 94.44 357 VAL A CA 1
ATOM 2788 C C . VAL A 1 357 ? -5.932 -12.626 48.647 1.00 94.44 357 VAL A C 1
ATOM 2790 O O . VAL A 1 357 ? -6.000 -12.715 47.425 1.00 94.44 357 VAL A O 1
ATOM 2793 N N . SER A 1 358 ? -6.908 -12.085 49.388 1.00 94.56 358 SER A N 1
ATOM 2794 C CA . SER A 1 358 ? -8.160 -11.570 48.812 1.00 94.56 358 SER A CA 1
ATOM 2795 C C . SER A 1 358 ? -7.898 -10.498 47.757 1.00 94.56 358 SER A C 1
ATOM 2797 O O . SER A 1 358 ? -8.367 -10.603 46.629 1.00 94.56 358 SER A O 1
ATOM 2799 N N . VAL A 1 359 ? -7.072 -9.503 48.095 1.00 94.44 359 VAL A N 1
ATOM 2800 C CA . VAL A 1 359 ? -6.727 -8.391 47.197 1.00 94.44 359 VAL A CA 1
ATOM 2801 C C . VAL A 1 359 ? -6.013 -8.875 45.935 1.00 94.44 359 VAL A C 1
ATOM 2803 O O . VAL A 1 359 ? -6.308 -8.381 44.847 1.00 94.44 359 VAL A O 1
ATOM 2806 N N . ALA A 1 360 ? -5.097 -9.842 46.054 1.00 94.25 360 ALA A N 1
ATOM 2807 C CA . ALA A 1 360 ? -4.409 -10.417 44.901 1.00 94.25 360 ALA A CA 1
ATOM 2808 C C . ALA A 1 360 ? -5.386 -11.138 43.958 1.00 94.25 360 ALA A C 1
ATOM 2810 O O . ALA A 1 360 ? -5.347 -10.902 42.751 1.00 94.25 360 ALA A O 1
ATOM 2811 N N . VAL A 1 361 ? -6.294 -11.956 44.505 1.00 93.69 361 VAL A N 1
ATOM 2812 C CA . VAL A 1 361 ? -7.315 -12.679 43.728 1.00 93.69 361 VAL A CA 1
ATOM 2813 C C . VAL A 1 361 ? -8.294 -11.706 43.066 1.00 93.69 361 VAL A C 1
ATOM 2815 O O . VAL A 1 361 ? -8.484 -11.777 41.856 1.00 93.69 361 VAL A O 1
ATOM 2818 N N . GLU A 1 362 ? -8.866 -10.758 43.813 1.00 91.50 362 GLU A N 1
ATOM 2819 C CA . GLU A 1 362 ? -9.800 -9.754 43.276 1.00 91.50 362 GLU A CA 1
ATOM 2820 C C . GLU A 1 362 ? -9.163 -8.924 42.157 1.00 91.50 362 GLU A C 1
ATOM 2822 O O . GLU A 1 362 ? -9.776 -8.703 41.110 1.00 91.50 362 GLU A O 1
ATOM 2827 N N . SER A 1 363 ? -7.910 -8.500 42.352 1.00 93.12 363 SER A N 1
ATOM 2828 C CA . SER A 1 363 ? -7.167 -7.747 41.343 1.00 93.12 363 SER A CA 1
ATOM 2829 C C . SER A 1 363 ? -6.897 -8.597 40.101 1.00 93.12 363 SER A C 1
ATOM 2831 O O . SER A 1 363 ? -7.097 -8.105 38.995 1.00 93.12 363 SER A O 1
ATOM 2833 N N . ALA A 1 364 ? -6.502 -9.867 40.254 1.00 92.75 364 ALA A N 1
ATOM 2834 C CA . ALA A 1 364 ? -6.269 -10.773 39.127 1.00 92.75 364 ALA A CA 1
ATOM 2835 C C . ALA A 1 364 ? -7.546 -11.012 38.305 1.00 92.75 364 ALA A C 1
ATOM 2837 O O . ALA A 1 364 ? -7.512 -10.855 37.085 1.00 92.75 364 ALA A O 1
ATOM 2838 N N . VAL A 1 365 ? -8.678 -11.298 38.961 1.00 89.94 365 VAL A N 1
ATOM 2839 C CA . VAL A 1 365 ? -9.977 -11.471 38.283 1.00 89.94 365 VAL A CA 1
ATOM 2840 C C . VAL A 1 365 ? -10.392 -10.183 37.572 1.00 89.94 365 VAL A C 1
ATOM 2842 O O . VAL A 1 365 ? -10.757 -10.205 36.399 1.00 89.94 365 VAL A O 1
ATOM 2845 N N . THR A 1 366 ? -10.259 -9.032 38.239 1.00 88.56 366 THR A N 1
ATOM 2846 C CA . THR A 1 366 ? -10.588 -7.724 37.648 1.00 88.56 366 THR A CA 1
ATOM 2847 C C . THR A 1 366 ? -9.728 -7.424 36.419 1.00 88.56 366 THR A C 1
ATOM 2849 O O . THR A 1 366 ? -10.234 -6.924 35.411 1.00 88.56 366 THR A O 1
ATOM 2852 N N . ILE A 1 367 ? -8.430 -7.740 36.473 1.00 89.94 367 ILE A N 1
ATOM 2853 C CA . ILE A 1 367 ? -7.515 -7.595 35.337 1.00 89.94 367 ILE A CA 1
ATOM 2854 C C . ILE A 1 367 ? -7.961 -8.504 34.193 1.00 89.94 367 ILE A C 1
ATOM 2856 O O . ILE A 1 367 ? -8.114 -8.013 33.075 1.00 89.94 367 ILE A O 1
ATOM 2860 N N . TYR A 1 368 ? -8.222 -9.788 34.455 1.00 86.69 368 TYR A N 1
ATOM 2861 C CA . TYR A 1 368 ? -8.659 -10.746 33.437 1.00 86.69 368 TYR A CA 1
ATOM 2862 C C . TYR A 1 368 ? -9.950 -10.297 32.736 1.00 86.69 368 TYR A C 1
ATOM 2864 O O . TYR A 1 368 ? -10.002 -10.207 31.502 1.00 86.69 368 TYR A O 1
ATOM 2872 N N . ASP A 1 369 ? -10.958 -9.913 33.521 1.00 79.50 369 ASP A N 1
ATOM 2873 C CA . ASP A 1 369 ? -12.275 -9.513 33.027 1.00 79.50 369 ASP A CA 1
ATOM 2874 C C . ASP A 1 369 ? -12.224 -8.238 32.178 1.00 79.50 369 ASP A C 1
ATOM 2876 O O . ASP A 1 369 ? -12.990 -8.098 31.218 1.00 79.50 369 ASP A O 1
ATOM 2880 N N . ARG A 1 370 ? -11.305 -7.309 32.478 1.00 78.75 370 ARG A N 1
ATOM 2881 C CA . ARG A 1 370 ? -11.203 -6.001 31.806 1.00 78.75 370 ARG A CA 1
ATOM 2882 C C . ARG A 1 370 ? -10.089 -5.914 30.753 1.00 78.75 370 ARG A C 1
ATOM 2884 O O . ARG A 1 370 ? -10.122 -4.999 29.934 1.00 78.75 370 ARG A O 1
ATOM 2891 N N . CYS A 1 371 ? -9.163 -6.875 30.694 1.00 74.19 371 CYS A N 1
ATOM 2892 C CA . CYS A 1 371 ? -8.006 -6.879 29.781 1.00 74.19 371 CYS A CA 1
ATOM 2893 C C . CYS A 1 371 ? -8.399 -6.786 28.291 1.00 74.19 371 CYS A C 1
ATOM 2895 O O . CYS A 1 371 ? -7.730 -6.130 27.493 1.00 74.19 371 CYS A O 1
ATOM 2897 N N . SER A 1 372 ? -9.532 -7.379 27.906 1.00 57.50 372 SER A N 1
ATOM 2898 C CA . SER A 1 372 ? -10.000 -7.385 26.509 1.00 57.50 372 SER A CA 1
ATOM 2899 C C . SER A 1 372 ? -10.291 -5.999 25.915 1.00 57.50 372 SER A C 1
ATOM 2901 O O . SER A 1 372 ? -10.110 -5.827 24.715 1.00 57.50 372 SER A O 1
ATOM 2903 N N . ALA A 1 373 ? -10.684 -5.016 26.739 1.00 49.88 373 ALA A N 1
ATOM 2904 C CA . ALA A 1 373 ? -10.983 -3.655 26.295 1.00 49.88 373 ALA A CA 1
ATOM 2905 C C . ALA A 1 373 ? -9.726 -2.917 25.794 1.00 49.88 373 ALA A C 1
ATOM 2907 O O . ALA A 1 373 ? -9.823 -1.819 25.255 1.00 49.88 373 ALA A O 1
ATOM 2908 N N . VAL A 1 374 ? -8.541 -3.514 25.979 1.00 50.44 374 VAL A N 1
ATOM 2909 C CA . VAL A 1 374 ? -7.241 -2.923 25.653 1.00 50.44 374 VAL A CA 1
ATOM 2910 C C . VAL A 1 374 ? -6.448 -3.749 24.635 1.00 50.44 374 VAL A C 1
ATOM 2912 O O . VAL A 1 374 ? -5.493 -3.239 24.063 1.00 50.44 374 VAL A O 1
ATOM 2915 N N . ASN A 1 375 ? -6.856 -4.977 24.302 1.00 46.16 375 ASN A N 1
ATOM 2916 C CA . ASN A 1 375 ? -6.151 -5.758 23.272 1.00 46.16 375 ASN A CA 1
ATOM 2917 C C . ASN A 1 375 ? -6.249 -5.140 21.857 1.00 46.16 375 ASN A C 1
ATOM 2919 O O . ASN A 1 375 ? -5.517 -5.553 20.961 1.00 46.16 375 ASN A O 1
ATOM 2923 N N . GLU A 1 376 ? -7.092 -4.118 21.666 1.00 42.31 376 GLU A N 1
ATOM 2924 C CA . GLU A 1 376 ? -7.161 -3.288 20.452 1.00 42.31 376 GLU A CA 1
ATOM 2925 C C . GLU A 1 376 ? -6.359 -1.976 20.550 1.00 42.31 376 GLU A C 1
ATOM 2927 O O . GLU A 1 376 ? -6.135 -1.290 19.550 1.00 42.31 376 GLU A O 1
ATOM 2932 N N . SER A 1 377 ? -5.898 -1.609 21.747 1.00 48.19 377 SER A N 1
ATOM 2933 C CA . SER A 1 377 ? -5.154 -0.377 21.981 1.00 48.19 377 SER A CA 1
ATOM 2934 C C . SER A 1 377 ? -3.668 -0.592 21.677 1.00 48.19 377 SER A C 1
ATOM 2936 O O . SER A 1 377 ? -2.993 -1.449 22.243 1.00 48.19 377 SER A O 1
ATOM 2938 N N . ARG A 1 378 ? -3.130 0.236 20.774 1.00 52.47 378 ARG A N 1
ATOM 2939 C CA . ARG A 1 378 ? -1.690 0.321 20.470 1.00 52.47 378 ARG A CA 1
ATOM 2940 C C . ARG A 1 378 ? -0.895 1.071 21.554 1.00 52.47 378 ARG A C 1
ATOM 2942 O O . ARG A 1 378 ? 0.224 1.505 21.288 1.00 52.47 378 ARG A O 1
ATOM 2949 N N . ASP A 1 379 ? -1.459 1.276 22.748 1.00 68.81 379 ASP A N 1
ATOM 2950 C CA . ASP A 1 379 ? -0.785 2.005 23.822 1.00 68.81 379 ASP A CA 1
ATOM 2951 C C . ASP A 1 379 ? 0.343 1.160 24.434 1.00 68.81 379 ASP A C 1
ATOM 2953 O O . ASP A 1 379 ? 0.123 0.246 25.237 1.00 68.81 379 ASP A O 1
ATOM 2957 N N . ALA A 1 380 ? 1.580 1.514 24.079 1.00 70.44 380 ALA A N 1
ATOM 2958 C CA . ALA A 1 380 ? 2.793 0.902 24.608 1.00 70.44 380 ALA A CA 1
ATOM 2959 C C . ALA A 1 380 ? 2.862 0.955 26.147 1.00 70.44 380 ALA A C 1
ATOM 2961 O O . ALA A 1 380 ? 3.414 0.045 26.768 1.00 70.44 380 ALA A O 1
ATOM 2962 N N . SER A 1 381 ? 2.270 1.980 26.773 1.00 76.31 381 SER A N 1
ATOM 2963 C CA . SER A 1 381 ? 2.242 2.127 28.229 1.00 76.31 381 SER A CA 1
ATOM 2964 C C . SER A 1 381 ? 1.404 1.034 28.893 1.00 76.31 381 SER A C 1
ATOM 2966 O O . SER A 1 381 ? 1.828 0.441 29.888 1.00 76.31 381 SER A O 1
ATOM 2968 N N . MET A 1 382 ? 0.230 0.720 28.337 1.00 79.81 382 MET A N 1
ATOM 2969 C CA . MET A 1 382 ? -0.611 -0.351 28.869 1.00 79.81 382 MET A CA 1
ATOM 2970 C C . MET A 1 382 ? -0.018 -1.733 28.595 1.00 79.81 382 MET A C 1
ATOM 2972 O O . MET A 1 382 ? -0.022 -2.583 29.486 1.00 79.81 382 MET A O 1
ATOM 2976 N N . ALA A 1 383 ? 0.562 -1.941 27.410 1.00 79.12 383 ALA A N 1
ATOM 2977 C CA . ALA A 1 383 ? 1.248 -3.188 27.081 1.00 79.12 383 ALA A CA 1
ATOM 2978 C C . ALA A 1 383 ? 2.383 -3.500 28.076 1.00 79.12 383 ALA A C 1
ATOM 2980 O O . ALA A 1 383 ? 2.495 -4.630 28.554 1.00 79.12 383 ALA A O 1
ATOM 2981 N N . ALA A 1 384 ? 3.174 -2.491 28.459 1.00 80.31 384 ALA A N 1
ATOM 2982 C CA . ALA A 1 384 ? 4.234 -2.642 29.454 1.00 80.31 384 ALA A CA 1
ATOM 2983 C C . ALA A 1 384 ? 3.695 -3.056 30.837 1.00 80.31 384 ALA A C 1
ATOM 2985 O O . ALA A 1 384 ? 4.250 -3.955 31.472 1.00 80.31 384 ALA A O 1
ATOM 2986 N N . ARG A 1 385 ? 2.581 -2.460 31.287 1.00 85.44 385 ARG A N 1
ATOM 2987 C CA . ARG A 1 385 ? 1.927 -2.835 32.556 1.00 85.44 385 ARG A CA 1
ATOM 2988 C C . ARG A 1 385 ? 1.378 -4.257 32.526 1.00 85.44 385 ARG A C 1
ATOM 2990 O O . ARG A 1 385 ? 1.524 -4.994 33.497 1.00 85.44 385 ARG A O 1
ATOM 2997 N N . MET A 1 386 ? 0.792 -4.662 31.404 1.00 87.50 386 MET A N 1
ATOM 2998 C CA . MET A 1 386 ? 0.276 -6.017 31.233 1.00 87.50 386 MET A CA 1
ATOM 2999 C C . MET A 1 386 ? 1.412 -7.051 31.253 1.00 87.50 386 MET A C 1
ATOM 3001 O O . MET A 1 386 ? 1.304 -8.089 31.904 1.00 87.50 386 MET A O 1
ATOM 3005 N N . ALA A 1 387 ? 2.545 -6.739 30.617 1.00 86.69 387 ALA A N 1
ATOM 3006 C CA . ALA A 1 387 ? 3.745 -7.570 30.681 1.00 86.69 387 ALA A CA 1
ATOM 3007 C C . ALA A 1 387 ? 4.312 -7.666 32.111 1.00 86.69 387 ALA A C 1
ATOM 3009 O O . ALA A 1 387 ? 4.725 -8.747 32.536 1.00 86.69 387 ALA A O 1
ATOM 3010 N N . GLN A 1 388 ? 4.288 -6.566 32.875 1.00 87.75 388 GLN A N 1
ATOM 3011 C CA . GLN A 1 388 ? 4.654 -6.571 34.293 1.00 87.75 388 GLN A CA 1
ATOM 3012 C C . GLN A 1 388 ? 3.729 -7.470 35.122 1.00 87.75 388 GLN A C 1
ATOM 3014 O O . GLN A 1 388 ? 4.235 -8.259 35.915 1.00 87.75 388 GLN A O 1
ATOM 3019 N N . PHE A 1 389 ? 2.409 -7.411 34.916 1.00 92.19 389 PHE A N 1
ATOM 3020 C CA . PHE A 1 389 ? 1.468 -8.325 35.571 1.00 92.19 389 PHE A CA 1
ATOM 3021 C C . PHE A 1 389 ? 1.804 -9.786 35.269 1.00 92.19 389 PHE A C 1
ATOM 3023 O O . PHE A 1 389 ? 1.951 -10.567 36.197 1.00 92.19 389 PHE A O 1
ATOM 3030 N N . VAL A 1 390 ? 2.007 -10.151 33.997 1.00 91.19 390 VAL A N 1
ATOM 3031 C CA . VAL A 1 390 ? 2.333 -11.539 33.620 1.00 91.19 390 VAL A CA 1
ATOM 3032 C C . VAL A 1 390 ? 3.624 -12.014 34.291 1.00 91.19 390 VAL A C 1
ATOM 3034 O O . VAL A 1 390 ? 3.690 -13.150 34.763 1.00 91.19 390 VAL A O 1
ATOM 3037 N N . ARG A 1 391 ? 4.652 -11.158 34.358 1.00 92.38 391 ARG A N 1
ATOM 3038 C CA . ARG A 1 391 ? 5.896 -11.464 35.079 1.00 92.38 391 ARG A CA 1
ATOM 3039 C C . ARG A 1 391 ? 5.634 -11.664 36.574 1.00 92.38 391 ARG A C 1
ATOM 3041 O O . ARG A 1 391 ? 6.058 -12.679 37.119 1.00 92.38 391 ARG A O 1
ATOM 3048 N N . CYS A 1 392 ? 4.936 -10.723 37.208 1.00 92.94 392 CYS A N 1
ATOM 3049 C CA . CYS A 1 392 ? 4.610 -10.763 38.632 1.00 92.94 392 CYS A CA 1
ATOM 3050 C C . CYS A 1 392 ? 3.785 -12.013 38.978 1.00 92.94 392 CYS A C 1
ATOM 3052 O O . CYS A 1 392 ? 4.179 -12.774 39.855 1.00 92.94 392 CYS A O 1
ATOM 3054 N N . SER A 1 393 ? 2.721 -12.309 38.224 1.00 93.25 393 SER A N 1
ATOM 3055 C CA . SER A 1 393 ? 1.887 -13.498 38.431 1.00 93.25 393 SER A CA 1
ATOM 3056 C C . SER A 1 393 ? 2.687 -14.789 38.369 1.00 93.25 393 SER A C 1
ATOM 3058 O O . SER A 1 393 ? 2.491 -15.656 39.208 1.00 93.25 393 SER A O 1
ATOM 3060 N N . ARG A 1 394 ? 3.631 -14.913 37.425 1.00 92.38 394 ARG A N 1
ATOM 3061 C CA . ARG A 1 394 ? 4.516 -16.087 37.360 1.00 92.38 394 ARG A CA 1
ATOM 3062 C C . ARG A 1 394 ? 5.431 -16.194 38.576 1.00 92.38 394 ARG A C 1
ATOM 3064 O O . ARG A 1 394 ? 5.652 -17.297 39.052 1.00 92.38 394 ARG A O 1
ATOM 3071 N N . SER A 1 395 ? 5.943 -15.064 39.060 1.00 91.31 395 SER A N 1
ATOM 3072 C CA . SER A 1 395 ? 6.823 -15.003 40.231 1.00 91.31 395 SER A CA 1
ATOM 3073 C C . SER A 1 395 ? 6.102 -15.380 41.528 1.00 91.31 395 SER A C 1
ATOM 3075 O O . SER A 1 395 ? 6.707 -15.970 42.415 1.00 91.31 395 SER A O 1
ATOM 3077 N N . ILE A 1 396 ? 4.817 -15.031 41.662 1.00 93.81 396 ILE A N 1
ATOM 3078 C CA . ILE A 1 396 ? 4.057 -15.254 42.902 1.00 93.81 396 ILE A CA 1
ATOM 3079 C C . ILE A 1 396 ? 3.185 -16.518 42.892 1.00 93.81 396 ILE A C 1
ATOM 3081 O O . ILE A 1 396 ? 2.713 -16.908 43.961 1.00 93.81 396 ILE A O 1
ATOM 3085 N N . GLU A 1 397 ? 2.965 -17.147 41.729 1.00 93.31 397 GLU A N 1
ATOM 3086 C CA . GLU A 1 397 ? 2.020 -18.262 41.526 1.00 93.31 397 GLU A CA 1
ATOM 3087 C C . GLU A 1 397 ? 2.191 -19.365 42.570 1.00 93.31 397 GLU A C 1
ATOM 3089 O O . GLU A 1 397 ? 1.232 -19.697 43.266 1.00 93.31 397 GLU A O 1
ATOM 3094 N N . GLU A 1 398 ? 3.413 -19.875 42.735 1.00 91.94 398 GLU A N 1
ATOM 3095 C CA . GLU A 1 398 ? 3.681 -21.020 43.606 1.00 91.94 398 GLU A CA 1
ATOM 3096 C C . GLU A 1 398 ? 3.366 -20.695 45.073 1.00 91.94 398 GLU A C 1
ATOM 3098 O O . GLU A 1 398 ? 2.715 -21.476 45.774 1.00 91.94 398 GLU A O 1
ATOM 3103 N N . THR A 1 399 ? 3.756 -19.500 45.528 1.00 93.50 399 THR A N 1
ATOM 3104 C CA . THR A 1 399 ? 3.520 -19.060 46.911 1.00 93.50 399 THR A CA 1
ATOM 3105 C C . THR A 1 399 ? 2.036 -18.780 47.162 1.00 93.50 399 THR A C 1
ATOM 3107 O O . THR A 1 399 ? 1.496 -19.188 48.195 1.00 93.50 399 THR A O 1
ATOM 3110 N N . LEU A 1 400 ? 1.354 -18.110 46.225 1.00 93.81 400 LEU A N 1
ATOM 3111 C CA . LEU A 1 400 ? -0.069 -17.786 46.333 1.00 93.81 400 LEU A CA 1
ATOM 3112 C C . LEU A 1 400 ? -0.927 -19.056 46.308 1.00 93.81 400 LEU A C 1
ATOM 3114 O O . LEU A 1 400 ? -1.781 -19.236 47.178 1.00 93.81 400 LEU A O 1
ATOM 3118 N N . ARG A 1 401 ? -0.657 -19.976 45.374 1.00 94.00 401 ARG A N 1
ATOM 3119 C CA . ARG A 1 401 ? -1.323 -21.280 45.300 1.00 94.00 401 ARG A CA 1
ATOM 3120 C C . ARG A 1 401 ? -1.092 -22.088 46.572 1.00 94.00 401 ARG A C 1
ATOM 3122 O O . ARG A 1 401 ? -2.056 -22.564 47.169 1.00 94.00 401 ARG A O 1
ATOM 3129 N N . GLY A 1 402 ? 0.158 -22.198 47.030 1.00 92.12 402 GLY A N 1
ATOM 3130 C CA . GLY A 1 402 ? 0.492 -22.889 48.276 1.00 92.12 402 GLY A CA 1
ATOM 3131 C C . GLY A 1 402 ? -0.277 -22.333 49.479 1.00 92.12 402 GLY A C 1
ATOM 3132 O O . GLY A 1 402 ? -0.791 -23.098 50.303 1.00 92.12 402 GLY A O 1
ATOM 3133 N N . ARG A 1 403 ? -0.442 -21.004 49.548 1.00 93.12 403 ARG A N 1
ATOM 3134 C CA . ARG A 1 403 ? -1.243 -20.361 50.594 1.00 93.12 403 ARG A CA 1
ATOM 3135 C C . ARG A 1 403 ? -2.733 -20.675 50.469 1.00 93.12 403 ARG A C 1
ATOM 3137 O O . ARG A 1 403 ? -3.313 -21.070 51.475 1.00 93.12 403 ARG A O 1
ATOM 3144 N N . ILE A 1 404 ? -3.326 -20.561 49.278 1.00 92.81 404 ILE A N 1
ATOM 3145 C CA . ILE A 1 404 ? -4.752 -20.853 49.024 1.00 92.81 404 ILE A CA 1
ATOM 3146 C C . ILE A 1 404 ? -5.115 -22.288 49.434 1.00 92.81 404 ILE A C 1
ATOM 3148 O O . ILE A 1 404 ? -6.156 -22.521 50.047 1.00 92.81 404 ILE A O 1
ATOM 3152 N N . LEU A 1 405 ? -4.244 -23.254 49.124 1.00 92.62 405 LEU A N 1
ATOM 3153 C CA . LEU A 1 405 ? -4.458 -24.665 49.461 1.00 92.62 405 LEU A CA 1
ATOM 3154 C C . LEU A 1 405 ? -4.341 -24.944 50.969 1.00 92.62 405 LEU A C 1
ATOM 3156 O O . LEU A 1 405 ? -4.969 -25.872 51.480 1.00 92.62 405 LEU A O 1
ATOM 3160 N N . THR A 1 406 ? -3.549 -24.144 51.688 1.00 91.12 406 THR A N 1
ATOM 3161 C CA . THR A 1 406 ? -3.352 -24.288 53.139 1.00 91.12 406 THR A CA 1
ATOM 3162 C C . THR A 1 406 ? -4.440 -23.558 53.939 1.00 91.12 406 THR A C 1
ATOM 3164 O O . THR A 1 406 ? -4.926 -24.085 54.941 1.00 91.12 406 THR A O 1
ATOM 3167 N N . ASP A 1 407 ? -4.835 -22.363 53.494 1.00 90.38 407 ASP A N 1
ATOM 3168 C CA . ASP A 1 407 ? -5.784 -21.456 54.143 1.00 90.38 407 ASP A CA 1
ATOM 3169 C C . ASP A 1 407 ? -6.678 -20.779 53.089 1.00 90.38 407 ASP A C 1
ATOM 3171 O O . ASP A 1 407 ? -6.251 -19.895 52.345 1.00 90.38 407 ASP A O 1
ATOM 3175 N N . SER A 1 408 ? -7.943 -21.197 53.047 1.00 89.94 408 SER A N 1
ATOM 3176 C CA . SER A 1 408 ? -8.944 -20.751 52.071 1.00 89.94 408 SER A CA 1
ATOM 3177 C C . SER A 1 408 ? -9.624 -19.432 52.430 1.00 89.94 408 SER A C 1
ATOM 3179 O O . SER A 1 408 ? -10.339 -18.868 51.602 1.00 89.94 408 SER A O 1
ATOM 3181 N N . SER A 1 409 ? -9.388 -18.900 53.634 1.00 90.25 409 SER A N 1
ATOM 3182 C CA . SER A 1 409 ? -10.093 -17.712 54.123 1.00 90.25 409 SER A CA 1
ATOM 3183 C C . SER A 1 409 ? -9.949 -16.510 53.182 1.00 90.25 409 SER A C 1
ATOM 3185 O O . SER A 1 409 ? -10.937 -15.831 52.914 1.00 90.25 409 SER A O 1
ATOM 3187 N N . GLY A 1 410 ? -8.754 -16.284 52.628 1.00 91.06 410 GLY A N 1
ATOM 3188 C CA . GLY A 1 410 ? -8.479 -15.165 51.725 1.00 91.06 410 GLY A CA 1
ATOM 3189 C C . GLY A 1 410 ? -9.190 -15.256 50.372 1.00 91.06 410 GLY A C 1
ATOM 3190 O O . GLY A 1 410 ? -9.824 -14.290 49.956 1.00 91.06 410 GLY A O 1
ATOM 3191 N N . ILE A 1 411 ? -9.135 -16.412 49.698 1.00 92.19 411 ILE A N 1
ATOM 3192 C CA . ILE A 1 411 ? -9.819 -16.606 48.406 1.00 92.19 411 ILE A CA 1
ATOM 3193 C C . ILE A 1 411 ? -11.345 -16.606 48.571 1.00 92.19 411 ILE A C 1
ATOM 3195 O O . ILE A 1 411 ? -12.062 -16.084 47.720 1.00 92.19 411 ILE A O 1
ATOM 3199 N N . ASP A 1 412 ? -11.853 -17.112 49.697 1.00 90.75 412 ASP A N 1
ATOM 3200 C CA . ASP A 1 412 ? -13.287 -17.087 49.964 1.00 90.75 412 ASP A CA 1
ATOM 3201 C C . ASP A 1 412 ? -13.801 -15.663 50.219 1.00 90.75 412 ASP A C 1
ATOM 3203 O O . ASP A 1 412 ? -14.935 -15.360 49.857 1.00 90.75 412 ASP A O 1
ATOM 3207 N N . ILE A 1 413 ? -13.000 -14.774 50.828 1.00 90.00 413 ILE A N 1
ATOM 3208 C CA . ILE A 1 413 ? -13.347 -13.345 50.942 1.00 90.00 413 ILE A CA 1
ATOM 3209 C C . ILE A 1 413 ? -13.459 -12.726 49.543 1.00 90.00 413 ILE A C 1
ATOM 3211 O O . ILE A 1 413 ? -14.501 -12.147 49.235 1.00 90.00 413 ILE A O 1
ATOM 3215 N N . ALA A 1 414 ? -12.463 -12.947 48.680 1.00 89.81 414 ALA A N 1
ATOM 3216 C CA . ALA A 1 414 ? -12.456 -12.424 47.314 1.00 89.81 414 ALA A CA 1
ATOM 3217 C C . ALA A 1 414 ? -13.691 -12.849 46.514 1.00 89.81 414 ALA A C 1
ATOM 3219 O O . ALA A 1 414 ? -14.360 -12.029 45.887 1.00 89.81 414 ALA A O 1
ATOM 3220 N N . ILE A 1 415 ? -14.038 -14.136 46.561 1.00 87.69 415 ILE A N 1
ATOM 3221 C CA . ILE A 1 415 ? -15.158 -14.655 45.774 1.00 87.69 415 ILE A CA 1
ATOM 3222 C C . ILE A 1 415 ? -16.499 -14.178 46.329 1.00 87.69 415 ILE A C 1
ATOM 3224 O O . ILE A 1 415 ? -17.393 -13.899 45.537 1.00 87.69 415 ILE A O 1
ATOM 3228 N N . ARG A 1 416 ? -16.655 -13.998 47.650 1.00 87.19 416 ARG A N 1
ATOM 3229 C CA . ARG A 1 416 ? -17.874 -13.376 48.204 1.00 87.19 416 ARG A CA 1
ATOM 3230 C C . ARG A 1 416 ? -18.060 -11.938 47.718 1.00 87.19 416 ARG A C 1
ATOM 3232 O O . ARG A 1 416 ? -19.199 -11.530 47.503 1.00 87.19 416 ARG A O 1
ATOM 3239 N N . HIS A 1 417 ? -16.973 -11.184 47.533 1.00 82.06 417 HIS A N 1
ATOM 3240 C CA . HIS A 1 417 ? -17.042 -9.836 46.961 1.00 82.06 417 HIS A CA 1
ATOM 3241 C C . HIS A 1 417 ? -17.432 -9.855 45.475 1.00 82.06 417 HIS A C 1
ATOM 3243 O O . HIS A 1 417 ? -18.247 -9.039 45.050 1.00 82.06 417 HIS A O 1
ATOM 3249 N N . LEU A 1 418 ? -16.904 -10.802 44.694 1.00 79.88 418 LEU A N 1
ATOM 3250 C CA . LEU A 1 418 ? -17.191 -10.926 43.257 1.00 79.88 418 LEU A CA 1
ATOM 3251 C C . LEU A 1 418 ? -18.573 -11.542 42.969 1.00 79.88 418 LEU A C 1
ATOM 3253 O O . LEU A 1 418 ? -19.239 -11.182 41.997 1.00 79.88 418 LEU A O 1
ATOM 3257 N N . TRP A 1 419 ? -19.024 -12.467 43.818 1.00 78.19 419 TRP A N 1
ATOM 3258 C CA . TRP A 1 419 ? -20.265 -13.217 43.664 1.00 78.19 419 TRP A CA 1
ATOM 3259 C C . TRP A 1 419 ? -21.009 -13.344 45.000 1.00 78.19 419 TRP A C 1
ATOM 3261 O O . TRP A 1 419 ? -20.732 -14.213 45.826 1.00 78.19 419 TRP A O 1
ATOM 3271 N N . SER A 1 420 ? -22.048 -12.522 45.173 1.00 72.12 420 SER A N 1
ATOM 3272 C CA . SER A 1 420 ? -22.865 -12.483 46.397 1.00 72.12 420 SER A CA 1
ATOM 3273 C C . SER A 1 420 ? -23.625 -13.780 46.712 1.00 72.12 420 SER A C 1
ATOM 3275 O O . SER A 1 420 ? -24.105 -13.947 47.829 1.00 72.12 420 SER A O 1
ATOM 3277 N N . GLY A 1 421 ? -23.752 -14.696 45.745 1.00 69.19 421 GLY A N 1
ATOM 3278 C CA . GLY A 1 421 ? -24.386 -16.008 45.916 1.00 69.19 421 GLY A CA 1
ATOM 3279 C C . GLY A 1 421 ? -23.429 -17.131 46.330 1.00 69.19 421 GLY A C 1
ATOM 3280 O O . GLY A 1 421 ? -23.850 -18.286 46.356 1.00 69.19 421 GLY A O 1
ATOM 3281 N N . TYR A 1 422 ? -22.158 -16.825 46.601 1.00 79.31 422 TYR A N 1
ATOM 3282 C CA . TYR A 1 422 ? -21.145 -17.814 46.955 1.00 79.31 422 TYR A CA 1
ATOM 3283 C C . TYR A 1 422 ? -21.268 -18.286 48.413 1.00 79.31 422 TYR A C 1
ATOM 3285 O O . TYR A 1 422 ? -21.013 -17.534 49.355 1.00 79.31 422 TYR A O 1
ATOM 3293 N N . GLU A 1 423 ? -21.591 -19.568 48.594 1.00 78.62 423 GLU A N 1
ATOM 3294 C CA . GLU A 1 423 ? -21.564 -20.265 49.885 1.00 78.62 423 GLU A CA 1
ATOM 3295 C C . GLU A 1 423 ? -20.530 -21.409 49.830 1.00 78.62 423 GLU A C 1
ATOM 3297 O O . GLU A 1 423 ? -20.802 -22.444 49.209 1.00 78.62 423 GLU A O 1
ATOM 3302 N N . PRO A 1 424 ? -19.339 -21.257 50.442 1.00 76.00 424 PRO A N 1
ATOM 3303 C CA . PRO A 1 424 ? -18.298 -22.282 50.391 1.00 76.00 424 PRO A CA 1
ATOM 3304 C C . PRO A 1 424 ? -18.713 -23.531 51.182 1.00 76.00 424 PRO A C 1
ATOM 3306 O O . PRO A 1 424 ? -19.100 -23.421 52.346 1.00 76.00 424 PRO A O 1
ATOM 3309 N N . SER A 1 425 ? -18.596 -24.726 50.587 1.00 72.31 425 SER A N 1
ATOM 3310 C CA . SER A 1 425 ? -18.873 -25.998 51.283 1.00 72.31 425 SER A CA 1
ATOM 3311 C C . SER A 1 425 ? -17.652 -26.903 51.491 1.00 72.31 425 SER A C 1
ATOM 3313 O O . SER A 1 425 ? -17.795 -27.973 52.080 1.00 72.31 425 SER A O 1
ATOM 3315 N N . GLY A 1 426 ? -16.453 -26.507 51.041 1.00 74.12 426 GLY A N 1
ATOM 3316 C CA . GLY A 1 426 ? -15.238 -27.327 51.137 1.00 74.12 426 GLY A CA 1
ATOM 3317 C C . GLY A 1 426 ? -13.923 -26.546 51.013 1.00 74.12 426 GLY A C 1
ATOM 3318 O O . GLY A 1 426 ? -13.920 -25.350 50.729 1.00 74.12 426 GLY A O 1
ATOM 3319 N N . LYS A 1 427 ? -12.793 -27.235 51.241 1.00 83.69 427 LYS A N 1
ATOM 3320 C CA . LYS A 1 427 ? -11.444 -26.684 51.019 1.00 83.69 427 LYS A CA 1
ATOM 3321 C C . LYS A 1 427 ? -11.136 -26.600 49.523 1.00 83.69 427 LYS A C 1
ATOM 3323 O O . LYS A 1 427 ? -11.564 -27.457 48.756 1.00 83.69 427 LYS A O 1
ATOM 3328 N N . TRP A 1 428 ? -10.328 -25.616 49.144 1.00 91.56 428 TRP A N 1
ATOM 3329 C CA . TRP A 1 428 ? -9.797 -25.494 47.790 1.00 91.56 428 TRP A CA 1
ATOM 3330 C C . TRP A 1 428 ? -8.769 -26.590 47.500 1.00 91.56 428 TRP A C 1
ATOM 3332 O O . TRP A 1 428 ? -7.935 -26.910 48.347 1.00 91.56 428 TRP A O 1
ATOM 3342 N N . THR A 1 429 ? -8.822 -27.157 46.296 1.00 92.00 429 THR A N 1
ATOM 3343 C CA . THR A 1 429 ? -7.878 -28.183 45.824 1.00 92.00 429 THR A CA 1
ATOM 3344 C C . THR A 1 429 ? -7.354 -27.831 44.435 1.00 92.00 429 THR A C 1
ATOM 3346 O O . THR A 1 429 ? -8.063 -27.198 43.658 1.00 92.00 429 THR A O 1
ATOM 3349 N N . ALA A 1 430 ? -6.110 -28.201 44.123 1.00 92.31 430 ALA A N 1
ATOM 3350 C CA . ALA A 1 430 ? -5.524 -27.994 42.798 1.00 92.31 430 ALA A CA 1
ATOM 3351 C C . ALA A 1 430 ? -5.873 -29.154 41.853 1.00 92.31 430 ALA A C 1
ATOM 3353 O O . ALA A 1 430 ? -5.979 -30.303 42.290 1.00 92.31 430 ALA A O 1
ATOM 3354 N N . LEU A 1 431 ? -6.017 -28.868 40.557 1.00 91.31 431 LEU A N 1
ATOM 3355 C CA . LEU A 1 431 ? -6.120 -29.909 39.533 1.00 91.31 431 LEU A CA 1
ATOM 3356 C C . LEU A 1 431 ? -4.796 -30.678 39.381 1.00 91.31 431 LEU A C 1
ATOM 3358 O O . LEU A 1 431 ? -3.727 -30.230 39.794 1.00 91.31 431 LEU A O 1
ATOM 3362 N N . SER A 1 432 ? -4.856 -31.859 38.762 1.00 89.06 432 SER A N 1
ATOM 3363 C CA . SER A 1 432 ? -3.660 -32.647 38.458 1.00 89.06 432 SER A CA 1
ATOM 3364 C C . SER A 1 432 ? -2.760 -31.945 37.433 1.00 89.06 432 SER A C 1
ATOM 3366 O O . SER A 1 432 ? -3.250 -31.307 36.496 1.00 89.06 432 SER A O 1
ATOM 3368 N N . SER A 1 433 ? -1.442 -32.133 37.562 1.00 82.62 433 SER A N 1
ATOM 3369 C CA . SER A 1 433 ? -0.452 -31.702 36.563 1.00 82.62 433 SER A CA 1
ATOM 3370 C C . SER A 1 433 ? -0.866 -32.162 35.152 1.00 82.62 433 SER A C 1
ATOM 3372 O O . SER A 1 433 ? -1.331 -33.299 35.008 1.00 82.62 433 SER A O 1
ATOM 3374 N N . PRO A 1 434 ? -0.754 -31.313 34.111 1.00 84.75 434 PRO A N 1
ATOM 3375 C CA . PRO A 1 434 ? -0.078 -30.005 34.056 1.00 84.75 434 PRO A CA 1
ATOM 3376 C C . PRO A 1 434 ? -0.968 -28.786 34.393 1.00 84.75 434 PRO A C 1
ATOM 3378 O O . PRO A 1 434 ? -0.616 -27.657 34.056 1.00 84.75 434 PRO A O 1
ATOM 3381 N N . ASN A 1 435 ? -2.145 -28.990 34.995 1.00 87.56 435 ASN A N 1
ATOM 3382 C CA . ASN A 1 435 ? -3.132 -27.932 35.251 1.00 87.56 435 ASN A CA 1
ATOM 3383 C C . ASN A 1 435 ? -3.191 -27.490 36.719 1.00 87.56 435 ASN A C 1
ATOM 3385 O O . ASN A 1 435 ? -4.182 -26.903 37.138 1.00 87.56 435 ASN A O 1
ATOM 3389 N N . ASP A 1 436 ? -2.144 -27.729 37.498 1.00 88.38 436 ASP A N 1
ATOM 3390 C CA . ASP A 1 436 ? -2.078 -27.452 38.936 1.00 88.38 436 ASP A CA 1
ATOM 3391 C C . ASP A 1 436 ? -2.204 -25.964 39.311 1.00 88.38 436 ASP A C 1
ATOM 3393 O O . ASP A 1 436 ? -2.535 -25.658 40.453 1.00 88.38 436 ASP A O 1
ATOM 3397 N N . ARG A 1 437 ? -2.061 -25.052 38.341 1.00 89.00 437 ARG A N 1
ATOM 3398 C CA . ARG A 1 437 ? -2.423 -23.620 38.440 1.00 89.00 437 ARG A CA 1
ATOM 3399 C C . ARG A 1 437 ? -3.924 -23.342 38.615 1.00 89.00 437 ARG A C 1
ATOM 3401 O O . ARG A 1 437 ? -4.300 -22.239 39.007 1.00 89.00 437 ARG A O 1
ATOM 3408 N N . TRP A 1 438 ? -4.784 -24.305 38.285 1.00 92.88 438 TRP A N 1
ATOM 3409 C CA . TRP A 1 438 ? -6.224 -24.219 38.508 1.00 92.88 438 TRP A CA 1
ATOM 3410 C C . TRP A 1 438 ? -6.563 -24.799 39.873 1.00 92.88 438 TRP A C 1
ATOM 3412 O O . TRP A 1 438 ? -6.366 -25.991 40.124 1.00 92.88 438 TRP A O 1
ATOM 3422 N N . VAL A 1 439 ? -7.121 -23.957 40.735 1.00 93.44 439 VAL A N 1
ATOM 3423 C CA . VAL A 1 439 ? -7.690 -24.363 42.018 1.00 93.44 439 VAL A CA 1
ATOM 3424 C C . VAL A 1 439 ? -9.211 -24.371 41.918 1.00 93.44 439 VAL A C 1
ATOM 3426 O O . VAL A 1 439 ? -9.796 -23.553 41.210 1.00 93.44 439 VAL A O 1
ATOM 3429 N N . PHE A 1 440 ? -9.868 -25.307 42.596 1.00 92.44 440 PHE A N 1
ATOM 3430 C CA . PHE A 1 440 ? -11.322 -25.424 42.566 1.00 92.44 440 PHE A CA 1
ATOM 3431 C C . PHE A 1 440 ? -11.921 -25.810 43.922 1.00 92.44 440 PHE A C 1
ATOM 3433 O O . PHE A 1 440 ? -11.247 -26.393 44.778 1.00 92.44 440 PHE A O 1
ATOM 3440 N N . THR A 1 441 ? -13.206 -25.494 44.092 1.00 90.94 441 THR A N 1
ATOM 3441 C CA . THR A 1 441 ? -14.046 -25.883 45.235 1.00 90.94 441 THR A CA 1
ATOM 3442 C C . THR A 1 441 ? -15.496 -26.131 44.789 1.00 90.94 441 THR A C 1
ATOM 3444 O O . THR A 1 441 ? -15.852 -25.906 43.629 1.00 90.94 441 THR A O 1
ATOM 3447 N N . GLN A 1 442 ? -16.344 -26.605 45.702 1.00 85.00 442 GLN A N 1
ATOM 3448 C CA . GLN A 1 442 ? -17.784 -26.786 45.489 1.00 85.00 442 GLN A CA 1
ATOM 3449 C C . GLN A 1 442 ? -18.591 -25.902 46.448 1.00 85.00 442 GLN A C 1
ATOM 3451 O O . GLN A 1 442 ? -18.165 -25.664 47.583 1.00 85.00 442 GLN A O 1
ATOM 3456 N N . THR A 1 443 ? -19.748 -25.415 45.987 1.00 81.62 443 THR A N 1
ATOM 3457 C CA . THR A 1 443 ? -20.715 -24.678 46.816 1.00 81.62 443 THR A CA 1
ATOM 3458 C C . THR A 1 443 ? -21.747 -25.598 47.471 1.00 81.62 443 THR A C 1
ATOM 3460 O O . THR A 1 443 ? -22.008 -26.709 46.998 1.00 81.62 443 THR A O 1
ATOM 3463 N N . SER A 1 444 ? -22.371 -25.118 48.551 1.00 73.12 444 SER A N 1
ATOM 3464 C CA . SER A 1 444 ? -23.410 -25.847 49.288 1.00 73.12 444 SER A CA 1
ATOM 3465 C C . SER A 1 444 ? -24.619 -26.186 48.395 1.00 73.12 444 SER A C 1
ATOM 3467 O O . SER A 1 444 ? -25.191 -25.337 47.710 1.00 73.12 444 SER A O 1
ATOM 3469 N N . ALA A 1 445 ? -25.049 -27.451 48.410 1.00 61.50 445 ALA A N 1
ATOM 3470 C CA . ALA A 1 445 ? -26.309 -27.855 47.789 1.00 61.50 445 ALA A CA 1
ATOM 3471 C C . ALA A 1 445 ? -27.476 -27.545 48.746 1.00 61.50 445 ALA A C 1
ATOM 3473 O O . ALA A 1 445 ? -27.560 -28.114 49.837 1.00 61.50 445 ALA A O 1
ATOM 3474 N N . GLN A 1 446 ? -28.388 -26.651 48.353 1.00 59.47 446 GLN A N 1
ATOM 3475 C CA . GLN A 1 446 ? -29.633 -26.388 49.092 1.00 59.47 446 GLN A CA 1
ATOM 3476 C C . GLN A 1 446 ? -30.767 -27.282 48.563 1.00 59.47 446 GLN A C 1
ATOM 3478 O O . GLN A 1 446 ? -30.694 -27.786 47.445 1.00 59.47 446 GLN A O 1
ATOM 3483 N N . ARG A 1 447 ? -31.857 -27.454 49.334 1.00 47.09 447 ARG A N 1
ATOM 3484 C CA . ARG A 1 447 ? -32.963 -28.403 49.047 1.00 47.09 447 ARG A CA 1
ATOM 3485 C C . ARG A 1 447 ? -33.568 -28.333 47.624 1.00 47.09 447 ARG A C 1
ATOM 3487 O O . ARG A 1 447 ? -34.169 -29.319 47.226 1.00 47.09 447 ARG A O 1
ATOM 3494 N N . ASN A 1 448 ? -33.371 -27.240 46.869 1.00 48.22 448 ASN A N 1
ATOM 3495 C CA . ASN A 1 448 ? -33.796 -27.058 45.466 1.00 48.22 448 ASN A CA 1
ATOM 3496 C C . ASN A 1 448 ? -32.692 -26.498 44.525 1.00 48.22 448 ASN A C 1
ATOM 3498 O O . ASN A 1 448 ? -33.008 -26.010 43.440 1.00 48.22 448 ASN A O 1
ATOM 3502 N N . ARG A 1 449 ? -31.406 -26.505 44.914 1.00 56.44 449 ARG A N 1
ATOM 3503 C CA . ARG A 1 449 ? -30.286 -26.008 44.084 1.00 56.44 449 ARG A CA 1
ATOM 3504 C C . ARG A 1 449 ? -29.109 -26.981 44.130 1.00 56.44 449 ARG A C 1
ATOM 3506 O O . ARG A 1 449 ? -28.595 -27.272 45.207 1.00 56.44 449 ARG A O 1
ATOM 3513 N N . ALA A 1 450 ? -28.683 -27.463 42.961 1.00 61.56 450 ALA A N 1
ATOM 3514 C CA . ALA A 1 450 ? -27.479 -28.279 42.834 1.00 61.56 450 ALA A CA 1
ATOM 3515 C C . ALA A 1 450 ? -26.234 -27.470 43.239 1.00 61.56 450 ALA A C 1
ATOM 3517 O O . ALA A 1 450 ? -26.152 -26.277 42.936 1.00 61.56 450 ALA A O 1
ATOM 3518 N N . GLY A 1 451 ? -25.280 -28.120 43.913 1.00 69.00 451 GLY A N 1
ATOM 3519 C CA . GLY A 1 451 ? -23.973 -27.524 44.203 1.00 69.00 451 GLY A CA 1
ATOM 3520 C C . GLY A 1 451 ? -23.250 -27.164 42.903 1.00 69.00 451 GLY A C 1
ATOM 3521 O O . GLY A 1 451 ? -23.346 -27.892 41.914 1.00 69.00 451 GLY A O 1
ATOM 3522 N N . MET A 1 452 ? -22.566 -26.023 42.891 1.00 79.62 452 MET A N 1
ATOM 3523 C CA . MET A 1 452 ? -21.831 -25.517 41.732 1.00 79.62 452 MET A CA 1
ATOM 3524 C C . MET A 1 452 ? -20.331 -25.714 41.942 1.00 79.62 452 MET A C 1
ATOM 3526 O O . MET A 1 452 ? -19.832 -25.564 43.057 1.00 79.62 452 MET A O 1
ATOM 3530 N N . THR A 1 453 ? -19.604 -26.020 40.870 1.00 85.62 453 THR A N 1
ATOM 3531 C CA . THR A 1 453 ? -18.140 -26.130 40.907 1.00 85.62 453 THR A CA 1
ATOM 3532 C C . THR A 1 453 ? -17.519 -24.791 40.534 1.00 85.62 453 THR A C 1
ATOM 3534 O O . THR A 1 453 ? -17.771 -24.278 39.443 1.00 85.62 453 THR A O 1
ATOM 3537 N N . VAL A 1 454 ? -16.683 -24.240 41.408 1.00 87.94 454 VAL A N 1
ATOM 3538 C CA . VAL A 1 454 ? -15.994 -22.959 41.207 1.00 87.94 454 VAL A CA 1
ATOM 3539 C C . VAL A 1 454 ? -14.527 -23.233 40.902 1.00 87.94 454 VAL A C 1
ATOM 3541 O O . VAL A 1 454 ? -13.884 -23.940 41.670 1.00 87.94 454 VAL A O 1
ATOM 3544 N N . HIS A 1 455 ? -14.003 -22.681 39.808 1.00 91.00 455 HIS A N 1
ATOM 3545 C CA . HIS A 1 455 ? -12.595 -22.772 39.420 1.00 91.00 455 HIS A CA 1
ATOM 3546 C C . HIS A 1 455 ? -11.966 -21.378 39.371 1.00 91.00 455 HIS A C 1
ATOM 3548 O O . HIS A 1 455 ? -12.599 -20.426 38.916 1.00 91.00 455 HIS A O 1
ATOM 3554 N N . PHE A 1 456 ? -10.709 -21.284 39.789 1.00 91.81 456 PHE A N 1
ATOM 3555 C CA . PHE A 1 456 ? -9.889 -20.082 39.709 1.00 91.81 456 PHE A CA 1
ATOM 3556 C C . PHE A 1 456 ? -8.491 -20.439 39.197 1.00 91.81 456 PHE A C 1
ATOM 3558 O O . PHE A 1 456 ? -7.859 -21.372 39.699 1.00 91.81 456 PHE A O 1
ATOM 3565 N N . ASN A 1 457 ? -8.006 -19.711 38.196 1.00 92.31 457 ASN A N 1
ATOM 3566 C CA . ASN A 1 457 ? -6.649 -19.845 37.682 1.00 92.31 457 ASN A CA 1
ATOM 3567 C C . ASN A 1 457 ? -5.742 -18.802 38.336 1.00 92.31 457 ASN A C 1
ATOM 3569 O O . ASN A 1 457 ? -5.888 -17.599 38.123 1.00 92.31 457 ASN A O 1
ATOM 3573 N N . VAL A 1 458 ? -4.775 -19.280 39.117 1.00 91.69 458 VAL A N 1
ATOM 3574 C CA . VAL A 1 458 ? -3.891 -18.434 39.932 1.00 91.69 458 VAL A CA 1
ATOM 3575 C C . VAL A 1 458 ? -2.972 -17.550 39.073 1.00 91.69 458 VAL A C 1
ATOM 3577 O O . VAL A 1 458 ? -2.504 -16.515 39.540 1.00 91.69 458 VAL A O 1
ATOM 3580 N N . LEU A 1 459 ? -2.712 -17.926 37.816 1.00 90.12 459 LEU A N 1
ATOM 3581 C CA . LEU A 1 459 ? -1.722 -17.259 36.968 1.00 90.12 459 LEU A CA 1
ATOM 3582 C C . LEU A 1 459 ? -2.299 -16.073 36.183 1.00 90.12 459 LEU A C 1
ATOM 3584 O O . LEU A 1 459 ? -1.658 -15.026 36.093 1.00 90.12 459 LEU A O 1
ATOM 3588 N N . ASP A 1 460 ? -3.473 -16.238 35.577 1.00 86.19 460 ASP A N 1
ATOM 3589 C CA . ASP A 1 460 ? -4.096 -15.220 34.717 1.00 86.19 460 ASP A CA 1
ATOM 3590 C C . ASP A 1 460 ? -5.334 -14.557 35.333 1.00 86.19 460 ASP A C 1
ATOM 3592 O O . ASP A 1 460 ? -5.725 -13.496 34.851 1.00 86.19 460 ASP A O 1
ATOM 3596 N N . GLY A 1 461 ? -5.893 -15.117 36.410 1.00 89.38 461 GLY A N 1
ATOM 3597 C CA . GLY A 1 461 ? -7.075 -14.592 37.085 1.00 89.38 461 GLY A CA 1
ATOM 3598 C C . GLY A 1 461 ? -8.408 -15.099 36.533 1.00 89.38 461 GLY A C 1
ATOM 3599 O O . GLY A 1 461 ? -9.440 -14.555 36.914 1.00 89.38 461 GLY A O 1
ATOM 3600 N N . ASP A 1 462 ? -8.424 -16.110 35.656 1.00 88.38 462 ASP A N 1
ATOM 3601 C CA . ASP A 1 462 ? -9.674 -16.636 35.095 1.00 88.38 462 ASP A CA 1
ATOM 3602 C C . ASP A 1 462 ? -10.552 -17.296 36.176 1.00 88.38 462 ASP A C 1
ATOM 3604 O O . ASP A 1 462 ? -10.091 -18.146 36.947 1.00 88.38 462 ASP A O 1
ATOM 3608 N N . PHE A 1 463 ? -11.826 -16.902 36.229 1.00 87.94 463 PHE A N 1
ATOM 3609 C CA . PHE A 1 463 ? -12.793 -17.308 37.247 1.00 87.94 463 PHE A CA 1
ATOM 3610 C C . PHE A 1 463 ? -14.048 -17.913 36.606 1.00 87.94 463 PHE A C 1
ATOM 3612 O O . PHE A 1 463 ? -14.798 -17.241 35.894 1.00 87.94 463 PHE A O 1
ATOM 3619 N N . LEU A 1 464 ? -14.305 -19.193 36.891 1.00 86.12 464 LEU A N 1
ATOM 3620 C CA . LEU A 1 464 ? -15.360 -19.976 36.244 1.00 86.12 464 LEU A CA 1
ATOM 3621 C C . LEU A 1 464 ? -16.290 -20.629 37.269 1.00 86.12 464 LEU A C 1
ATOM 3623 O O . LEU A 1 464 ? -15.843 -21.203 38.262 1.00 86.12 464 LEU A O 1
ATOM 3627 N N . VAL A 1 465 ? -17.587 -20.658 36.966 1.00 80.69 465 VAL A N 1
ATOM 3628 C CA . VAL A 1 465 ? -18.605 -21.398 37.724 1.00 80.69 465 VAL A CA 1
ATOM 3629 C C . VAL A 1 465 ? -19.283 -22.397 36.789 1.00 80.69 465 VAL A C 1
ATOM 3631 O O . VAL A 1 465 ? -19.789 -22.035 35.732 1.00 80.69 465 VAL A O 1
ATOM 3634 N N . ASN A 1 466 ? -19.246 -23.684 37.141 1.00 78.00 466 ASN A N 1
ATOM 3635 C CA . ASN A 1 466 ? -19.653 -24.809 36.285 1.00 78.00 466 ASN A CA 1
ATOM 3636 C C . ASN A 1 466 ? -18.988 -24.806 34.893 1.00 78.00 466 ASN A C 1
ATOM 3638 O O . ASN A 1 466 ? -19.591 -25.210 33.903 1.00 78.00 466 ASN A O 1
ATOM 3642 N N . GLY A 1 467 ? -17.736 -24.344 34.822 1.00 74.75 467 GLY A N 1
ATOM 3643 C CA . GLY A 1 467 ? -16.978 -24.251 33.571 1.00 74.75 467 GLY A CA 1
ATOM 3644 C C . GLY A 1 467 ? -17.362 -23.062 32.685 1.00 74.75 467 GLY A C 1
ATOM 3645 O O . GLY A 1 467 ? -16.904 -22.994 31.549 1.00 74.75 467 GLY A O 1
ATOM 3646 N N . VAL A 1 468 ? -18.179 -22.130 33.187 1.00 73.38 468 VAL A N 1
ATOM 3647 C CA . VAL A 1 468 ? -18.637 -20.947 32.451 1.00 73.38 468 VAL A CA 1
ATOM 3648 C C . VAL A 1 468 ? -18.242 -19.666 33.204 1.00 73.38 468 VAL A C 1
ATOM 3650 O O . VAL A 1 468 ? -18.379 -19.628 34.429 1.00 73.38 468 VAL A O 1
ATOM 3653 N N . PRO A 1 469 ? -17.771 -18.607 32.518 1.00 72.75 469 PRO A N 1
ATOM 3654 C CA . PRO A 1 469 ? -17.535 -17.308 33.149 1.00 72.75 469 PRO A CA 1
ATOM 3655 C C . PRO A 1 469 ? -18.843 -16.723 33.701 1.00 72.75 469 PRO A C 1
ATOM 3657 O O . PRO A 1 469 ? -19.865 -16.727 33.013 1.00 72.75 469 PRO A O 1
ATOM 3660 N N . LEU A 1 470 ? -18.831 -16.231 34.943 1.00 66.75 470 LEU A N 1
ATOM 3661 C CA . LEU A 1 470 ? -20.044 -15.744 35.624 1.00 66.75 470 LEU A CA 1
ATOM 3662 C C . LEU A 1 470 ? -20.214 -14.217 35.556 1.00 66.75 470 LEU A C 1
ATOM 3664 O O . LEU A 1 470 ? -21.298 -13.703 35.808 1.00 66.75 470 LEU A O 1
ATOM 3668 N N . THR A 1 471 ? -19.153 -13.484 35.227 1.00 66.44 471 THR A N 1
ATOM 3669 C CA . THR A 1 471 ? -19.119 -12.013 35.229 1.00 66.44 471 THR A CA 1
ATOM 3670 C C . THR A 1 471 ? -19.257 -11.411 33.829 1.00 66.44 471 THR A C 1
ATOM 3672 O O . THR A 1 471 ? -19.485 -10.207 33.698 1.00 66.44 471 THR A O 1
ATOM 3675 N N . ARG A 1 472 ? -19.153 -12.233 32.773 1.00 74.44 472 ARG A N 1
ATOM 3676 C CA . ARG A 1 472 ? -19.021 -11.779 31.385 1.00 74.44 472 ARG A CA 1
ATOM 3677 C C . ARG A 1 472 ? -19.413 -12.854 30.367 1.00 74.44 472 ARG A C 1
ATOM 3679 O O . ARG A 1 472 ? -19.268 -14.045 30.630 1.00 74.44 472 ARG A O 1
ATOM 3686 N N . LEU A 1 473 ? -19.876 -12.439 29.185 1.00 77.69 473 LEU A N 1
ATOM 3687 C CA . LEU A 1 473 ? -20.088 -13.360 28.065 1.00 77.69 473 LEU A CA 1
ATOM 3688 C C . LEU A 1 473 ? -18.760 -14.003 27.620 1.00 77.69 473 LEU A C 1
ATOM 3690 O O . LEU A 1 473 ? -17.735 -13.322 27.567 1.00 77.69 473 LEU A O 1
ATOM 3694 N N . PRO A 1 474 ? -18.745 -15.296 27.244 1.00 79.19 474 PRO A N 1
ATOM 3695 C CA . PRO A 1 474 ? -17.547 -15.913 26.688 1.00 79.19 474 PRO A CA 1
ATOM 3696 C C . PRO A 1 474 ? -17.059 -15.159 25.445 1.00 79.19 474 PRO A C 1
ATOM 3698 O O . PRO A 1 474 ? -17.868 -14.720 24.627 1.00 79.19 474 PRO A O 1
ATOM 3701 N N . ARG A 1 475 ? -15.735 -15.080 25.253 1.00 72.69 475 ARG A N 1
ATOM 3702 C CA . ARG A 1 475 ? -15.112 -14.269 24.184 1.00 72.69 475 ARG A CA 1
ATOM 3703 C C . ARG A 1 475 ? -15.687 -14.523 22.789 1.00 72.69 475 ARG A C 1
ATOM 3705 O O . ARG A 1 475 ? -15.824 -13.583 22.023 1.00 72.69 475 ARG A O 1
ATOM 3712 N N . GLN A 1 476 ? -16.058 -15.764 22.479 1.00 79.06 476 GLN A N 1
ATOM 3713 C CA . GLN A 1 476 ? -16.658 -16.136 21.191 1.00 79.06 476 GLN A CA 1
ATOM 3714 C C . GLN A 1 476 ? -17.993 -15.427 20.891 1.00 79.06 476 GLN A C 1
ATOM 3716 O O . GLN A 1 476 ? -18.325 -15.236 19.725 1.00 79.06 476 GLN A O 1
ATOM 3721 N N . TYR A 1 477 ? -18.755 -15.033 21.921 1.00 86.88 477 TYR A N 1
ATOM 3722 C CA . TYR A 1 477 ? -19.987 -14.255 21.765 1.00 86.88 477 TYR A CA 1
ATOM 3723 C C . TYR A 1 477 ? -19.640 -12.807 21.436 1.00 86.88 477 TYR A C 1
ATOM 3725 O O . TYR A 1 477 ? -20.150 -12.246 20.475 1.00 86.88 477 TYR A O 1
ATOM 3733 N N . GLU A 1 478 ? -18.741 -12.217 22.221 1.00 81.44 478 GLU A N 1
ATOM 3734 C CA . GLU A 1 478 ? -18.381 -10.807 22.098 1.00 81.44 478 GLU A CA 1
ATOM 3735 C C . GLU A 1 478 ? -17.588 -10.516 20.825 1.00 81.44 478 GLU A C 1
ATOM 3737 O O . GLU A 1 478 ? -17.762 -9.459 20.231 1.00 81.44 478 GLU A O 1
ATOM 3742 N N . SER A 1 479 ? -16.747 -11.444 20.359 1.00 81.75 479 SER A N 1
ATOM 3743 C CA . SER A 1 479 ? -16.027 -11.308 19.090 1.00 81.75 479 SER A CA 1
ATOM 3744 C C . SER A 1 479 ? -16.900 -11.597 17.865 1.00 81.75 479 SER A C 1
ATOM 3746 O O . SER A 1 479 ? -16.427 -11.470 16.738 1.00 81.75 479 SER A O 1
ATOM 3748 N N . HIS A 1 480 ? -18.150 -12.033 18.052 1.00 88.31 480 HIS A N 1
ATOM 3749 C CA . HIS A 1 480 ? -19.053 -12.322 16.945 1.00 88.31 480 HIS A CA 1
ATOM 3750 C C . HIS A 1 480 ? -19.491 -11.027 16.251 1.00 88.31 480 HIS A C 1
ATOM 3752 O O . HIS A 1 480 ? -19.855 -10.051 16.911 1.00 88.31 480 HIS A O 1
ATOM 3758 N N . ALA A 1 481 ? -19.537 -11.027 14.915 1.00 87.75 481 ALA A N 1
ATOM 3759 C CA . ALA A 1 481 ? -19.886 -9.842 14.126 1.00 87.75 481 ALA A CA 1
ATOM 3760 C C . ALA A 1 481 ? -21.261 -9.261 14.509 1.00 87.75 481 ALA A C 1
ATOM 3762 O O . ALA A 1 481 ? -21.408 -8.049 14.641 1.00 87.75 481 ALA A O 1
ATOM 3763 N N . THR A 1 482 ? -22.251 -10.123 14.764 1.00 89.62 482 THR A N 1
ATOM 3764 C CA . THR A 1 482 ? -23.593 -9.716 15.219 1.00 89.62 482 THR A CA 1
ATOM 3765 C C . THR A 1 482 ? -23.569 -9.009 16.577 1.00 89.62 482 THR A C 1
ATOM 3767 O O . THR A 1 482 ? -24.275 -8.020 16.759 1.00 89.62 482 THR A O 1
ATOM 3770 N N . TYR A 1 483 ? -22.736 -9.469 17.520 1.00 89.69 483 TYR A N 1
ATOM 3771 C CA . TYR A 1 483 ? -22.601 -8.821 18.826 1.00 89.69 483 TYR A CA 1
ATOM 3772 C C . TYR A 1 483 ? -21.969 -7.439 18.676 1.00 89.69 483 TYR A C 1
ATOM 3774 O O . TYR A 1 483 ? -22.551 -6.446 19.108 1.00 89.69 483 TYR A O 1
ATOM 3782 N N . GLN A 1 484 ? -20.823 -7.372 17.991 1.00 86.94 484 GLN A N 1
ATOM 3783 C CA . GLN A 1 484 ? -20.099 -6.125 17.732 1.00 86.94 484 GLN A CA 1
ATOM 3784 C C . GLN A 1 484 ? -20.967 -5.101 16.995 1.00 86.94 484 GLN A C 1
ATOM 3786 O O . GLN A 1 484 ? -20.916 -3.910 17.281 1.00 86.94 484 GLN A O 1
ATOM 3791 N N . ARG A 1 485 ? -21.820 -5.558 16.078 1.00 87.00 485 ARG A N 1
ATOM 3792 C CA . ARG A 1 485 ? -22.735 -4.694 15.329 1.00 87.00 485 ARG A CA 1
ATOM 3793 C C . ARG A 1 485 ? -23.803 -4.029 16.206 1.00 87.00 485 ARG A C 1
ATOM 3795 O O . ARG A 1 485 ? -24.150 -2.884 15.941 1.00 87.00 485 ARG A O 1
ATOM 3802 N N . ILE A 1 486 ? -24.339 -4.729 17.207 1.00 89.38 486 ILE A N 1
ATOM 3803 C CA . ILE A 1 486 ? -25.467 -4.244 18.024 1.00 89.38 486 ILE A CA 1
ATOM 3804 C C . ILE A 1 486 ? -25.013 -3.589 19.331 1.00 89.38 486 ILE A C 1
ATOM 3806 O O . ILE A 1 486 ? -25.609 -2.603 19.767 1.00 89.38 486 ILE A O 1
ATOM 3810 N N . PHE A 1 487 ? -23.978 -4.138 19.966 1.00 84.62 487 PHE A N 1
ATOM 3811 C CA . PHE A 1 487 ? -23.484 -3.700 21.274 1.00 84.62 487 PHE A CA 1
ATOM 3812 C C . PHE A 1 487 ? -22.125 -2.993 21.199 1.00 84.62 487 PHE A C 1
ATOM 3814 O O . PHE A 1 487 ? -21.672 -2.456 22.211 1.00 84.62 487 PHE A O 1
ATOM 3821 N N . GLY A 1 488 ? -21.462 -2.988 20.037 1.00 77.75 488 GLY A N 1
ATOM 3822 C CA . GLY A 1 488 ? -20.096 -2.482 19.909 1.00 77.75 488 GLY A CA 1
ATOM 3823 C C . GLY A 1 488 ? -19.123 -3.251 20.805 1.00 77.75 488 GLY A C 1
ATOM 3824 O O . GLY A 1 488 ? -19.286 -4.442 21.068 1.00 77.75 488 GLY A O 1
ATOM 3825 N N . GLY A 1 489 ? -18.149 -2.526 21.357 1.00 67.94 489 GLY A N 1
ATOM 3826 C CA . GLY A 1 489 ? -17.205 -3.043 22.354 1.00 67.94 489 GLY A CA 1
ATOM 3827 C C . GLY A 1 489 ? -17.748 -3.077 23.789 1.00 67.94 489 GLY A C 1
ATOM 3828 O O . GLY A 1 489 ? -16.960 -3.126 24.734 1.00 67.94 489 GLY A O 1
ATOM 3829 N N . ARG A 1 490 ? -19.070 -2.972 23.996 1.00 71.06 490 ARG A N 1
ATOM 3830 C CA . ARG A 1 490 ? -19.656 -2.952 25.343 1.00 71.06 490 ARG A CA 1
ATOM 3831 C C . ARG A 1 490 ? -19.571 -4.338 25.983 1.00 71.06 490 ARG A C 1
ATOM 3833 O O . ARG A 1 490 ? -20.071 -5.320 25.439 1.00 71.06 490 ARG A O 1
ATOM 3840 N N . ILE A 1 491 ? -18.984 -4.401 27.177 1.00 72.56 491 ILE A N 1
ATOM 3841 C CA . ILE A 1 491 ? -18.941 -5.618 27.997 1.00 72.56 491 ILE A CA 1
ATOM 3842 C C . ILE A 1 491 ? -20.223 -5.683 28.825 1.00 72.56 491 ILE A C 1
ATOM 3844 O O . ILE A 1 491 ? -20.494 -4.783 29.623 1.00 72.56 491 ILE A O 1
ATOM 3848 N N . LEU A 1 492 ? -21.012 -6.738 28.626 1.00 77.12 492 LEU A N 1
ATOM 3849 C CA . LEU A 1 492 ? -22.267 -6.951 29.340 1.00 77.12 492 LEU A CA 1
ATOM 3850 C C . LEU A 1 492 ? -22.060 -7.909 30.515 1.00 77.12 492 LEU A C 1
ATOM 3852 O O . LEU A 1 492 ? -21.536 -9.010 30.348 1.00 77.12 492 LEU A O 1
ATOM 3856 N N . GLU A 1 493 ? -22.521 -7.500 31.697 1.00 74.44 493 GLU A N 1
ATOM 3857 C CA . GLU A 1 493 ? -22.659 -8.410 32.834 1.00 74.44 493 GLU A CA 1
ATOM 3858 C C . GLU A 1 493 ? -23.818 -9.365 32.570 1.00 74.44 493 GLU A C 1
ATOM 3860 O O . GLU A 1 493 ? -24.949 -8.934 32.311 1.00 74.44 493 GLU A O 1
ATOM 3865 N N . VAL A 1 494 ? -23.544 -10.663 32.654 1.00 78.75 494 VAL A N 1
ATOM 3866 C CA . VAL A 1 494 ? -24.521 -11.710 32.362 1.00 78.75 494 VAL A CA 1
ATOM 3867 C C . VAL A 1 494 ? -24.722 -12.650 33.531 1.00 78.75 494 VAL A C 1
ATOM 3869 O O . VAL A 1 494 ? -23.891 -12.773 34.422 1.00 78.75 494 VAL A O 1
ATOM 3872 N N . VAL A 1 495 ? -25.867 -13.312 33.509 1.00 75.19 495 VAL A N 1
ATOM 3873 C CA . VAL A 1 495 ? -26.240 -14.403 34.404 1.00 75.19 495 VAL A CA 1
ATOM 3874 C C . VAL A 1 495 ? -26.799 -15.556 33.564 1.00 75.19 495 VAL A C 1
ATOM 3876 O O . VAL A 1 495 ? -27.159 -15.343 32.402 1.00 75.19 495 VAL A O 1
ATOM 3879 N N . PRO A 1 496 ? -26.893 -16.783 34.102 1.00 74.38 496 PRO A N 1
ATOM 3880 C CA . PRO A 1 496 ? -27.571 -17.875 33.407 1.00 74.38 496 PRO A CA 1
ATOM 3881 C C . PRO A 1 496 ? -29.011 -17.498 33.024 1.00 74.38 496 PRO A C 1
ATOM 3883 O O . PRO A 1 496 ? -29.759 -16.967 33.849 1.00 74.38 496 PRO A O 1
ATOM 3886 N N . SER A 1 497 ? -29.395 -17.757 31.771 1.00 79.88 497 SER A N 1
ATOM 3887 C CA . SER A 1 497 ? -30.738 -17.439 31.269 1.00 79.88 497 SER A CA 1
ATOM 3888 C C . SER A 1 497 ? -31.807 -18.349 31.878 1.00 79.88 497 SER A C 1
ATOM 3890 O O . SER A 1 497 ? -31.583 -19.540 32.078 1.00 79.88 497 SER A O 1
ATOM 3892 N N . GLN A 1 498 ? -33.000 -17.796 32.114 1.00 72.62 498 GLN A N 1
ATOM 3893 C CA . GLN A 1 498 ? -34.194 -18.554 32.514 1.00 72.62 498 GLN A CA 1
ATOM 3894 C C . GLN A 1 498 ? -35.085 -18.951 31.319 1.00 72.62 498 GLN A C 1
ATOM 3896 O O . GLN A 1 498 ? -36.011 -19.743 31.482 1.00 72.62 498 GLN A O 1
ATOM 3901 N N . ILE A 1 499 ? -34.809 -18.426 30.117 1.00 77.38 499 ILE A N 1
ATOM 3902 C CA . ILE A 1 499 ? -35.529 -18.771 28.880 1.00 77.38 499 ILE A CA 1
ATOM 3903 C C . ILE A 1 499 ? -34.990 -20.086 28.309 1.00 77.38 499 ILE A C 1
ATOM 3905 O O . ILE A 1 499 ? -33.786 -20.224 28.085 1.00 77.38 499 ILE A O 1
ATOM 3909 N N . VAL A 1 500 ? -35.892 -21.030 28.023 1.00 75.00 500 VAL A N 1
ATOM 3910 C CA . VAL A 1 500 ? -35.564 -22.321 27.399 1.00 75.00 500 VAL A CA 1
ATOM 3911 C C . VAL A 1 500 ? -34.938 -22.094 26.020 1.00 75.00 500 VAL A C 1
ATOM 3913 O O . VAL A 1 500 ? -35.493 -21.379 25.190 1.00 75.00 500 VAL A O 1
ATOM 3916 N N . GLY A 1 501 ? -33.780 -22.713 25.778 1.00 78.38 501 GLY A N 1
ATOM 3917 C CA . GLY A 1 501 ? -33.016 -22.549 24.536 1.00 78.38 501 GLY A CA 1
ATOM 3918 C C . GLY A 1 501 ? -32.046 -21.362 24.533 1.00 78.38 501 GLY A C 1
ATOM 3919 O O . GLY A 1 501 ? -31.340 -21.179 23.550 1.00 78.38 501 GLY A O 1
ATOM 3920 N N . MET A 1 502 ? -31.966 -20.587 25.621 1.00 84.75 502 MET A N 1
ATOM 3921 C CA . MET A 1 502 ? -30.987 -19.508 25.793 1.00 84.75 502 MET A CA 1
ATOM 3922 C C . MET A 1 502 ? -29.967 -19.856 26.879 1.00 84.75 502 MET A C 1
ATOM 3924 O O . MET A 1 502 ? -30.313 -20.490 27.873 1.00 84.75 502 MET A O 1
ATOM 3928 N N . THR A 1 503 ? -28.713 -19.427 26.714 1.00 83.31 503 THR A N 1
ATOM 3929 C CA . THR A 1 503 ? -27.622 -19.759 27.650 1.00 83.31 503 THR A CA 1
ATOM 3930 C C . THR A 1 503 ? -27.403 -18.647 28.673 1.00 83.31 503 THR A C 1
ATOM 3932 O O . THR A 1 503 ? -27.353 -18.901 29.876 1.00 83.31 503 THR A O 1
ATOM 3935 N N . PHE A 1 504 ? -27.323 -17.400 28.207 1.00 86.00 504 PHE A N 1
ATOM 3936 C CA . PHE A 1 504 ? -27.046 -16.229 29.041 1.00 86.00 504 PHE A CA 1
ATOM 3937 C C . PHE A 1 504 ? -28.171 -15.204 28.943 1.00 86.00 504 PHE A C 1
ATOM 3939 O O . PHE A 1 504 ? -28.819 -15.086 27.904 1.00 86.00 504 PHE A O 1
ATOM 3946 N N . ALA A 1 505 ? -28.381 -14.449 30.014 1.00 83.81 505 ALA A N 1
ATOM 3947 C CA . ALA A 1 505 ? -29.240 -13.276 30.051 1.00 83.81 505 ALA A CA 1
ATOM 3948 C C . ALA A 1 505 ? -28.449 -12.082 30.588 1.00 83.81 505 ALA A C 1
ATOM 3950 O O . ALA A 1 505 ? -27.594 -12.242 31.463 1.00 83.81 505 ALA A O 1
ATOM 3951 N N . SER A 1 506 ? -28.736 -10.884 30.087 1.00 84.50 506 SER A N 1
ATOM 3952 C CA . SER A 1 506 ? -28.189 -9.656 30.652 1.00 84.50 506 SER A CA 1
ATOM 3953 C C . SER A 1 506 ? -28.647 -9.514 32.106 1.00 84.50 506 SER A C 1
ATOM 3955 O O . SER A 1 506 ? -29.823 -9.685 32.430 1.00 84.50 506 SER A O 1
ATOM 3957 N N . ARG A 1 507 ? -27.706 -9.211 33.009 1.00 77.69 507 ARG A N 1
ATOM 3958 C CA . ARG A 1 507 ? -27.994 -9.040 34.443 1.00 77.69 507 ARG A CA 1
ATOM 3959 C C . ARG A 1 507 ? -28.910 -7.842 34.704 1.00 77.69 507 ARG A C 1
ATOM 3961 O O . ARG A 1 507 ? -29.670 -7.846 35.668 1.00 77.69 507 ARG A O 1
ATOM 3968 N N . ARG A 1 508 ? -28.809 -6.813 33.861 1.00 74.88 508 ARG A N 1
ATOM 3969 C CA . ARG A 1 508 ? -29.641 -5.604 33.873 1.00 74.88 508 ARG A CA 1
ATOM 3970 C C . ARG A 1 508 ? -30.321 -5.432 32.517 1.00 74.88 508 ARG A C 1
ATOM 3972 O O . ARG A 1 508 ? -29.873 -6.000 31.518 1.00 74.88 508 ARG A O 1
ATOM 3979 N N . GLU A 1 509 ? -31.380 -4.634 32.489 1.00 80.75 509 GLU A N 1
ATOM 3980 C CA . GLU A 1 509 ? -32.039 -4.241 31.246 1.00 80.75 509 GLU A CA 1
ATOM 3981 C C . GLU A 1 509 ? -31.151 -3.301 30.421 1.00 80.75 509 GLU A C 1
ATOM 3983 O O . GLU A 1 509 ? -30.460 -2.427 30.949 1.00 80.75 509 GLU A O 1
ATOM 3988 N N . ILE A 1 510 ? -31.183 -3.478 29.104 1.00 81.88 510 ILE A N 1
ATOM 3989 C CA . ILE A 1 510 ? -30.445 -2.690 28.121 1.00 81.88 510 ILE A CA 1
ATOM 3990 C C . ILE A 1 510 ? -31.483 -1.943 27.285 1.00 81.88 510 ILE A C 1
ATOM 3992 O O . ILE A 1 510 ? -32.270 -2.565 26.580 1.00 81.88 510 ILE A O 1
ATOM 3996 N N . PHE A 1 511 ? -31.533 -0.612 27.399 1.00 79.25 511 PHE A N 1
ATOM 3997 C CA . PHE A 1 511 ? -32.575 0.224 26.771 1.00 79.25 511 PHE A CA 1
ATOM 3998 C C . PHE A 1 511 ? -34.018 -0.234 27.098 1.00 79.25 511 PHE A C 1
ATOM 4000 O O . PHE A 1 511 ? -34.932 -0.107 26.281 1.00 79.25 511 PHE A O 1
ATOM 4007 N N . GLY A 1 512 ? -34.220 -0.772 28.308 1.00 81.44 512 GLY A N 1
ATOM 4008 C CA . GLY A 1 512 ? -35.498 -1.319 28.775 1.00 81.44 512 GLY A CA 1
ATOM 4009 C C . GLY A 1 512 ? -35.839 -2.709 28.228 1.00 81.44 512 GLY A C 1
ATOM 4010 O O . GLY A 1 512 ? -36.993 -3.109 28.314 1.00 81.44 512 GLY A O 1
ATOM 4011 N N . TYR A 1 513 ? -34.876 -3.417 27.627 1.00 86.31 513 TYR A N 1
ATOM 4012 C CA . TYR A 1 513 ? -35.024 -4.807 27.191 1.00 86.31 513 TYR A CA 1
ATOM 4013 C C . TYR A 1 513 ? -34.178 -5.735 28.057 1.00 86.31 513 TYR A C 1
ATOM 4015 O O . TYR A 1 513 ? -33.004 -5.458 28.317 1.00 86.31 513 TYR A O 1
ATOM 4023 N N . GLN A 1 514 ? -34.733 -6.883 28.431 1.00 88.69 514 GLN A N 1
ATOM 4024 C CA . GLN A 1 514 ? -33.926 -8.001 28.903 1.00 88.69 514 GLN A CA 1
ATOM 4025 C C . GLN A 1 514 ? -33.386 -8.759 27.687 1.00 88.69 514 GLN A C 1
ATOM 4027 O O . GLN A 1 514 ? -34.154 -9.174 26.818 1.00 88.69 514 GLN A O 1
ATOM 4032 N N . VAL A 1 515 ? -32.061 -8.902 27.589 1.00 91.56 515 VAL A N 1
ATOM 4033 C CA . VAL A 1 515 ? -31.411 -9.478 26.404 1.00 91.56 515 VAL A CA 1
ATOM 4034 C C . VAL A 1 515 ? -30.886 -10.870 26.715 1.00 91.56 515 VAL A C 1
ATOM 4036 O O . VAL A 1 515 ? -30.170 -11.069 27.694 1.00 91.56 515 VAL A O 1
ATOM 4039 N N . HIS A 1 516 ? -31.210 -11.826 25.853 1.00 89.88 516 HIS A N 1
ATOM 4040 C CA . HIS A 1 516 ? -30.821 -13.222 25.974 1.00 89.88 516 HIS A CA 1
ATOM 4041 C C . HIS A 1 516 ? -29.915 -13.633 24.816 1.00 89.88 516 HIS A C 1
ATOM 4043 O O . HIS A 1 516 ? -30.123 -13.223 23.672 1.00 89.88 516 HIS A O 1
ATOM 4049 N N . PHE A 1 517 ? -28.917 -14.457 25.130 1.00 91.19 517 PHE A N 1
ATOM 4050 C CA . PHE A 1 517 ? -27.882 -14.888 24.200 1.00 91.19 517 PHE A CA 1
ATOM 4051 C C . PHE A 1 517 ? -27.798 -16.409 24.144 1.00 91.19 517 PHE A C 1
ATOM 4053 O O . PHE A 1 517 ? -27.751 -17.092 25.177 1.00 91.19 517 PHE A O 1
ATOM 4060 N N . HIS A 1 518 ? -27.689 -16.931 22.929 1.00 90.31 518 HIS A N 1
ATOM 4061 C CA . HIS A 1 518 ? -27.388 -18.330 22.675 1.00 90.31 518 HIS A CA 1
ATOM 4062 C C . HIS A 1 518 ? -26.455 -18.465 21.481 1.00 90.31 518 HIS A C 1
ATOM 4064 O O . HIS A 1 518 ? -26.586 -17.745 20.496 1.00 90.31 518 HIS A O 1
ATOM 4070 N N . TYR A 1 519 ? -25.521 -19.401 21.572 1.00 85.44 519 TYR A N 1
ATOM 4071 C CA . TYR A 1 519 ? -24.604 -19.716 20.489 1.00 85.44 519 TYR A CA 1
ATOM 4072 C C . TYR A 1 519 ? -24.968 -21.085 19.928 1.00 85.44 519 TYR A C 1
ATOM 4074 O O . TYR A 1 519 ? -24.887 -22.081 20.649 1.00 85.44 519 TYR A O 1
ATOM 4082 N N . HIS A 1 520 ? -25.379 -21.126 18.662 1.00 83.69 520 HIS A N 1
ATOM 4083 C CA . HIS A 1 520 ? -25.810 -22.344 17.986 1.00 83.69 520 HIS A CA 1
ATOM 4084 C C . HIS A 1 520 ? -24.953 -22.585 16.737 1.00 83.69 520 HIS A C 1
ATOM 4086 O O . HIS A 1 520 ? -25.070 -21.881 15.734 1.00 83.69 520 HIS A O 1
ATOM 4092 N N . GLY A 1 521 ? -24.081 -23.596 16.787 1.00 82.56 521 GLY A N 1
ATOM 4093 C CA . GLY A 1 521 ? -23.118 -23.852 15.713 1.00 82.56 521 GLY A CA 1
ATOM 4094 C C . GLY A 1 521 ? -22.098 -22.718 15.613 1.00 82.56 521 GLY A C 1
ATOM 4095 O O . GLY A 1 521 ? -21.280 -22.574 16.514 1.00 82.56 521 GLY A O 1
ATOM 4096 N N . SER A 1 522 ? -22.148 -21.938 14.532 1.00 82.69 522 SER A N 1
ATOM 4097 C CA . SER A 1 522 ? -21.334 -20.729 14.329 1.00 82.69 522 SER A CA 1
ATOM 4098 C C . SER A 1 522 ? -22.108 -19.422 14.517 1.00 82.69 522 SER A C 1
ATOM 4100 O O . SER A 1 522 ? -21.498 -18.363 14.421 1.00 82.69 522 SER A O 1
ATOM 4102 N N . GLU A 1 523 ? -23.421 -19.480 14.758 1.00 86.44 523 GLU A N 1
ATOM 4103 C CA . GLU A 1 523 ? -24.301 -18.309 14.775 1.00 86.44 523 GLU A CA 1
ATOM 4104 C C . GLU A 1 523 ? -24.644 -17.863 16.199 1.00 86.44 523 GLU A C 1
ATOM 4106 O O . GLU A 1 523 ? -24.919 -18.675 17.091 1.00 86.44 523 GLU A O 1
ATOM 4111 N N . LEU A 1 524 ? -24.672 -16.543 16.394 1.00 90.62 524 LEU A N 1
ATOM 4112 C CA . LEU A 1 524 ? -25.114 -15.910 17.631 1.00 90.62 524 LEU A CA 1
ATOM 4113 C C . LEU A 1 524 ? -26.581 -15.483 17.522 1.00 90.62 524 LEU A C 1
ATOM 4115 O O . LEU A 1 524 ? -26.914 -14.571 16.766 1.00 90.62 524 LEU A O 1
ATOM 4119 N N . ILE A 1 525 ? -27.427 -16.082 18.354 1.00 91.31 525 ILE A N 1
ATOM 4120 C CA . ILE A 1 525 ? -28.839 -15.730 18.489 1.00 91.31 525 ILE A CA 1
ATOM 4121 C C . ILE A 1 525 ? -28.983 -14.707 19.619 1.00 91.31 525 ILE A C 1
ATOM 4123 O O . ILE A 1 525 ? -28.556 -14.954 20.753 1.00 91.31 525 ILE A O 1
ATOM 4127 N N . ILE A 1 526 ? -29.597 -13.565 19.302 1.00 93.25 526 ILE A N 1
ATOM 4128 C CA . ILE A 1 526 ? -29.917 -12.494 20.252 1.00 93.25 526 ILE A CA 1
ATOM 4129 C C . ILE A 1 526 ? -31.432 -12.316 20.282 1.00 93.25 526 ILE A C 1
ATOM 4131 O O . ILE A 1 526 ? -32.050 -12.021 19.256 1.00 93.25 526 ILE A O 1
ATOM 4135 N N . ARG A 1 527 ? -32.017 -12.454 21.474 1.00 92.06 527 ARG A N 1
ATOM 4136 C CA . ARG A 1 527 ? -33.435 -12.184 21.722 1.00 92.06 527 ARG A CA 1
ATOM 4137 C C . ARG A 1 527 ? -33.585 -11.051 22.725 1.00 92.06 527 ARG A C 1
ATOM 4139 O O . ARG A 1 527 ? -32.898 -11.035 23.744 1.00 92.06 527 ARG A O 1
ATOM 4146 N N . ALA A 1 528 ? -34.472 -10.114 22.429 1.00 92.00 528 ALA A N 1
ATOM 4147 C CA . ALA A 1 528 ? -34.787 -8.984 23.287 1.00 92.00 528 ALA A CA 1
ATOM 4148 C C . ALA A 1 528 ? -36.247 -9.074 23.731 1.00 92.00 528 ALA A C 1
ATOM 4150 O O . ALA A 1 528 ? -37.146 -9.102 22.890 1.00 92.00 528 ALA A O 1
ATOM 4151 N N . CYS A 1 529 ? -36.470 -9.101 25.042 1.00 87.50 529 CYS A N 1
ATOM 4152 C CA . CYS A 1 529 ? -37.796 -9.226 25.637 1.00 87.50 529 CYS A CA 1
ATOM 4153 C C . CYS A 1 529 ? -38.154 -7.935 26.379 1.00 87.50 529 CYS A C 1
ATOM 4155 O O . CYS A 1 529 ? -37.347 -7.424 27.164 1.00 87.50 529 CYS A O 1
ATOM 4157 N N . LYS A 1 530 ? -39.355 -7.402 26.133 1.00 84.25 530 LYS A N 1
ATOM 4158 C CA . LYS A 1 530 ? -39.881 -6.210 26.817 1.00 84.25 530 LYS A CA 1
ATOM 4159 C C . LYS A 1 530 ? -41.405 -6.228 26.849 1.00 84.25 530 LYS A C 1
ATOM 4161 O O . LYS A 1 530 ? -42.029 -6.409 25.810 1.00 84.25 530 LYS A O 1
ATOM 4166 N N . ASP A 1 531 ? -41.996 -6.028 28.028 1.00 77.50 531 ASP A N 1
ATOM 4167 C CA . ASP A 1 531 ? -43.451 -5.888 28.222 1.00 77.50 531 ASP A CA 1
ATOM 4168 C C . ASP A 1 531 ? -44.298 -7.001 27.552 1.00 77.50 531 ASP A C 1
ATOM 4170 O O . ASP A 1 531 ? -45.398 -6.759 27.061 1.00 77.50 531 ASP A O 1
ATOM 4174 N N . GLY A 1 532 ? -43.777 -8.235 27.499 1.00 71.81 532 GLY A N 1
ATOM 4175 C CA . GLY A 1 532 ? -44.436 -9.386 26.862 1.00 71.81 532 GLY A CA 1
ATOM 4176 C C . GLY A 1 532 ? -44.291 -9.477 25.335 1.00 71.81 532 GLY A C 1
ATOM 4177 O O . GLY A 1 532 ? -44.869 -10.379 24.735 1.00 71.81 532 GLY A O 1
ATOM 4178 N N . SER A 1 533 ? -43.534 -8.570 24.709 1.00 81.12 533 SER A N 1
ATOM 4179 C CA . SER A 1 533 ? -43.139 -8.645 23.297 1.00 81.12 533 SER A CA 1
ATOM 4180 C C . SER A 1 533 ? -41.734 -9.230 23.162 1.00 81.12 533 SER A C 1
ATOM 4182 O O . SER A 1 533 ? -40.796 -8.765 23.820 1.00 81.12 533 SER A O 1
ATOM 4184 N N . ASP A 1 534 ? -41.598 -10.207 22.266 1.00 88.06 534 ASP A N 1
ATOM 4185 C CA . ASP A 1 534 ? -40.350 -10.916 22.003 1.00 88.06 534 ASP A CA 1
ATOM 4186 C C . ASP A 1 534 ? -39.839 -10.574 20.601 1.00 88.06 534 ASP A C 1
ATOM 4188 O O . ASP A 1 534 ? -40.489 -10.864 19.592 1.00 88.06 534 ASP A O 1
ATOM 4192 N N . PHE A 1 535 ? -38.645 -9.987 20.544 1.00 91.62 535 PHE A N 1
ATOM 4193 C CA . PHE A 1 535 ? -37.973 -9.638 19.297 1.00 91.62 535 PHE A CA 1
ATOM 4194 C C . PHE A 1 535 ? -36.736 -10.505 19.100 1.00 91.62 535 PHE A C 1
ATOM 4196 O O . PHE A 1 535 ? -35.922 -10.665 20.013 1.00 91.62 535 PHE A O 1
ATOM 4203 N N . GLU A 1 536 ? -36.559 -11.026 17.893 1.00 92.75 536 GLU A N 1
ATOM 4204 C CA . GLU A 1 536 ? -35.376 -11.793 17.512 1.00 92.75 536 GLU A CA 1
ATOM 4205 C C . GLU A 1 536 ? -34.614 -11.076 16.404 1.00 92.75 536 GLU A C 1
ATOM 4207 O O . GLU A 1 536 ? -35.203 -10.591 15.438 1.00 92.75 536 GLU A O 1
ATOM 4212 N N . LEU A 1 537 ? -33.299 -10.968 16.566 1.00 93.31 537 LEU A N 1
ATOM 4213 C CA . LEU A 1 537 ? -32.452 -10.316 15.579 1.00 93.31 537 LEU A CA 1
ATOM 4214 C C . LEU A 1 537 ? -32.154 -11.279 14.426 1.00 93.31 537 LEU A C 1
ATOM 4216 O O . LEU A 1 537 ? -31.590 -12.351 14.645 1.00 93.31 537 LEU A O 1
ATOM 4220 N N . LEU A 1 538 ? -32.491 -10.880 13.200 1.00 90.50 538 LEU A N 1
ATOM 4221 C CA . LEU A 1 538 ? -32.226 -11.689 12.013 1.00 90.50 538 LEU A CA 1
ATOM 4222 C C . LEU A 1 538 ? -30.761 -11.568 11.554 1.00 90.50 538 LEU A C 1
ATOM 4224 O O . LEU A 1 538 ? -30.186 -10.475 11.594 1.00 90.50 538 LEU A O 1
ATOM 4228 N N . PRO A 1 539 ? -30.151 -12.667 11.073 1.00 87.25 539 PRO A N 1
ATOM 4229 C CA . PRO A 1 539 ? -28.813 -12.633 10.498 1.00 87.25 539 PRO A CA 1
ATOM 4230 C C . PRO A 1 539 ? -28.817 -11.907 9.147 1.00 87.25 539 PRO A C 1
ATOM 4232 O O . PRO A 1 539 ? -29.727 -12.075 8.335 1.00 87.25 539 PRO A O 1
ATOM 4235 N N . LEU A 1 540 ? -27.763 -11.132 8.869 1.00 85.50 540 LEU A N 1
ATOM 4236 C CA . LEU A 1 540 ? -27.664 -10.306 7.655 1.00 85.50 540 LEU A CA 1
ATOM 4237 C C . LEU A 1 540 ? -27.743 -11.137 6.368 1.00 85.50 540 LEU A C 1
ATOM 4239 O O . LEU A 1 540 ? -28.306 -10.701 5.366 1.00 85.50 540 LEU A O 1
ATOM 4243 N N . GLN A 1 541 ? -27.182 -12.346 6.393 1.00 82.75 541 GLN A N 1
ATOM 4244 C CA . GLN A 1 541 ? -27.148 -13.268 5.260 1.00 82.75 541 GLN A CA 1
ATOM 4245 C C . GLN A 1 541 ? -28.552 -13.675 4.802 1.00 82.75 541 GLN A C 1
ATOM 4247 O O . GLN A 1 541 ? -28.730 -13.967 3.625 1.00 82.75 541 GLN A O 1
ATOM 4252 N N . ALA A 1 542 ? -29.549 -13.638 5.693 1.00 83.19 542 ALA A N 1
ATOM 4253 C CA . ALA A 1 542 ? -30.922 -14.009 5.363 1.00 83.19 542 ALA A CA 1
ATOM 4254 C C . ALA A 1 542 ? -31.620 -13.024 4.409 1.00 83.19 542 ALA A C 1
ATOM 4256 O O . ALA A 1 542 ? -32.653 -13.378 3.859 1.00 83.19 542 ALA A O 1
ATOM 4257 N N . LEU A 1 543 ? -31.081 -11.811 4.226 1.00 84.62 543 LEU A N 1
ATOM 4258 C CA . LEU A 1 543 ? -31.680 -10.757 3.395 1.00 84.62 543 LEU A CA 1
ATOM 4259 C C . LEU A 1 543 ? -30.856 -10.425 2.138 1.00 84.62 543 LEU A C 1
ATOM 4261 O O . LEU A 1 543 ? -31.228 -9.533 1.374 1.00 84.62 543 LEU A O 1
ATOM 4265 N N . HIS A 1 544 ? -29.719 -11.098 1.921 1.00 84.88 544 HIS A N 1
ATOM 4266 C CA . HIS A 1 544 ? -28.854 -10.825 0.770 1.00 84.88 544 HIS A CA 1
ATOM 4267 C C . HIS A 1 544 ? -29.542 -11.214 -0.542 1.00 84.88 544 HIS A C 1
ATOM 4269 O O . HIS A 1 544 ? -29.960 -12.353 -0.718 1.00 84.88 544 HIS A O 1
ATOM 4275 N N . GLY A 1 545 ? -29.599 -10.270 -1.483 1.00 80.12 545 GLY A N 1
ATOM 4276 C CA . GLY A 1 545 ? -30.224 -10.457 -2.796 1.00 80.12 545 GLY A CA 1
ATOM 4277 C C . GLY A 1 545 ? -31.708 -10.082 -2.855 1.00 80.12 545 GLY A C 1
ATOM 4278 O O . GLY A 1 545 ? -32.195 -9.797 -3.947 1.00 80.12 545 GLY A O 1
ATOM 4279 N N . ASP A 1 546 ? -32.392 -9.997 -1.710 1.00 83.25 546 ASP A N 1
ATOM 4280 C CA . ASP A 1 546 ? -33.814 -9.628 -1.641 1.00 83.25 546 ASP A CA 1
ATOM 4281 C C . ASP A 1 546 ? -34.027 -8.111 -1.510 1.00 83.25 546 ASP A C 1
ATOM 4283 O O . ASP A 1 546 ? -35.037 -7.569 -1.964 1.00 83.25 546 ASP A O 1
ATOM 4287 N N . VAL A 1 547 ? -33.070 -7.406 -0.898 1.00 88.69 547 VAL A N 1
ATOM 4288 C CA . VAL A 1 547 ? -33.083 -5.946 -0.721 1.00 88.69 547 VAL A CA 1
ATOM 4289 C C . VAL A 1 547 ? -31.717 -5.335 -1.067 1.00 88.69 547 VAL A C 1
ATOM 4291 O O . VAL A 1 547 ? -30.700 -6.027 -0.978 1.00 88.69 547 VAL A O 1
ATOM 4294 N N . PRO A 1 548 ? -31.651 -4.036 -1.432 1.00 90.56 548 PRO A N 1
ATOM 4295 C CA . PRO A 1 548 ? -30.378 -3.365 -1.677 1.00 90.56 548 PRO A CA 1
ATOM 4296 C C . PRO A 1 548 ? -29.461 -3.377 -0.448 1.00 90.56 548 PRO A C 1
ATOM 4298 O O . PRO A 1 548 ? -29.926 -3.339 0.694 1.00 90.56 548 PRO A O 1
ATOM 4301 N N . GLN A 1 549 ? -28.149 -3.344 -0.680 1.00 89.69 549 GLN A N 1
ATOM 4302 C CA . GLN A 1 549 ? -27.124 -3.567 0.343 1.00 89.69 549 GLN A CA 1
ATOM 4303 C C . GLN A 1 549 ? -27.237 -2.607 1.539 1.00 89.69 549 GLN A C 1
ATOM 4305 O O . GLN A 1 549 ? -27.026 -3.014 2.679 1.00 89.69 549 GLN A O 1
ATOM 4310 N N . ALA A 1 550 ? -27.627 -1.348 1.320 1.00 89.12 550 ALA A N 1
ATOM 4311 C CA . ALA A 1 550 ? -27.779 -0.374 2.405 1.00 89.12 550 ALA A CA 1
ATOM 4312 C C . ALA A 1 550 ? -28.878 -0.771 3.411 1.00 89.12 550 ALA A C 1
ATOM 4314 O O . ALA A 1 550 ? -28.736 -0.553 4.611 1.00 89.12 550 ALA A O 1
ATOM 4315 N N . PHE A 1 551 ? -29.954 -1.427 2.959 1.00 90.25 551 PHE A N 1
ATOM 4316 C CA . PHE A 1 551 ? -31.010 -1.926 3.851 1.00 90.25 551 PHE A CA 1
ATOM 4317 C C . PHE A 1 551 ? -30.537 -3.090 4.730 1.00 90.25 551 PHE A C 1
ATOM 4319 O O . PHE A 1 551 ? -31.153 -3.373 5.757 1.00 90.25 551 PHE A O 1
ATOM 4326 N N . ILE A 1 552 ? -29.434 -3.742 4.358 1.00 90.12 552 ILE A N 1
ATOM 4327 C CA . ILE A 1 552 ? -28.770 -4.791 5.135 1.00 90.12 552 ILE A CA 1
ATOM 4328 C C . ILE A 1 552 ? -27.725 -4.159 6.066 1.00 90.12 552 ILE A C 1
ATOM 4330 O O . ILE A 1 552 ? -27.690 -4.436 7.263 1.00 90.12 552 ILE A O 1
ATOM 4334 N N . GLU A 1 553 ? -26.877 -3.274 5.550 1.00 88.88 553 GLU A N 1
ATOM 4335 C CA . GLU A 1 553 ? -25.725 -2.748 6.289 1.00 88.88 553 GLU A CA 1
ATOM 4336 C C . GLU A 1 553 ? -26.052 -1.611 7.258 1.00 88.88 553 GLU A C 1
ATOM 4338 O O . GLU A 1 553 ? -25.386 -1.505 8.295 1.00 88.88 553 GLU A O 1
ATOM 4343 N N . ASP A 1 554 ? -27.089 -0.816 6.998 1.00 89.81 554 ASP A N 1
ATOM 4344 C CA . ASP A 1 554 ? -27.403 0.384 7.787 1.00 89.81 554 ASP A CA 1
ATOM 4345 C C . ASP A 1 554 ? -28.530 0.171 8.811 1.00 89.81 554 ASP A C 1
ATOM 4347 O O . ASP A 1 554 ? -28.858 1.082 9.576 1.00 89.81 554 ASP A O 1
ATOM 4351 N N . TYR A 1 555 ? -29.097 -1.040 8.878 1.00 91.94 555 TYR A N 1
ATOM 4352 C CA . TYR A 1 555 ? -30.232 -1.367 9.747 1.00 91.94 555 TYR A CA 1
ATOM 4353 C C . TYR A 1 555 ? -29.995 -2.622 10.602 1.00 91.94 555 TYR A C 1
ATOM 4355 O O . TYR A 1 555 ? -29.286 -3.547 10.209 1.00 91.94 555 TYR A O 1
ATOM 4363 N N . ALA A 1 556 ? -30.594 -2.652 11.791 1.00 92.81 556 ALA A N 1
ATOM 4364 C CA . ALA A 1 556 ? -30.799 -3.844 12.604 1.00 92.81 556 ALA A CA 1
ATOM 4365 C C . ALA A 1 556 ? -32.203 -4.402 12.330 1.00 92.81 556 ALA A C 1
ATOM 4367 O O . ALA A 1 556 ? -33.192 -3.667 12.403 1.00 92.81 556 ALA A O 1
ATOM 4368 N N . HIS A 1 557 ? -32.283 -5.691 12.009 1.00 93.38 557 HIS A N 1
ATOM 4369 C CA . HIS A 1 557 ? -33.497 -6.351 11.526 1.00 93.38 557 HIS A CA 1
ATOM 4370 C C . HIS A 1 557 ? -34.148 -7.136 12.656 1.00 93.38 557 HIS A C 1
ATOM 4372 O O . HIS A 1 557 ? -33.738 -8.255 12.964 1.00 93.38 557 HIS A O 1
ATOM 4378 N N . TRP A 1 558 ? -35.154 -6.544 13.289 1.00 92.81 558 TRP A N 1
ATOM 4379 C CA . TRP A 1 558 ? -35.873 -7.188 14.382 1.00 92.81 558 TRP A CA 1
ATOM 4380 C C . TRP A 1 558 ? -37.127 -7.869 13.855 1.00 92.81 558 TRP A C 1
ATOM 4382 O O . TRP A 1 558 ? -38.025 -7.209 13.333 1.00 92.81 558 TRP A O 1
ATOM 4392 N N . PHE A 1 559 ? -37.185 -9.187 14.008 1.00 91.44 559 PHE A N 1
ATOM 4393 C CA . PHE A 1 559 ? -38.390 -9.968 13.792 1.00 91.44 559 PHE A CA 1
ATOM 4394 C C . PHE A 1 559 ? -39.243 -9.944 15.058 1.00 91.44 559 PHE A C 1
ATOM 4396 O O . PHE A 1 559 ? -38.801 -10.373 16.125 1.00 91.44 559 PHE A O 1
ATOM 4403 N N . ASP A 1 560 ? -40.458 -9.424 14.936 1.00 89.50 560 ASP A N 1
ATOM 4404 C CA . ASP A 1 560 ? -41.446 -9.411 16.006 1.00 89.50 560 ASP A CA 1
ATOM 4405 C C . ASP A 1 560 ? -42.307 -10.677 15.928 1.00 89.50 560 ASP A C 1
ATOM 4407 O O . ASP A 1 560 ? -43.128 -10.834 15.017 1.00 89.50 560 ASP A O 1
ATOM 4411 N N . HIS A 1 561 ? -42.140 -11.570 16.909 1.00 84.38 561 HIS A N 1
ATOM 4412 C CA . HIS A 1 561 ? -42.877 -12.836 16.978 1.00 84.38 561 HIS A CA 1
ATOM 4413 C C . HIS A 1 561 ? -44.391 -12.639 17.136 1.00 84.38 561 HIS A C 1
ATOM 4415 O O . HIS A 1 561 ? -45.163 -13.519 16.756 1.00 84.38 561 HIS A O 1
ATOM 4421 N N . SER A 1 562 ? -44.836 -11.497 17.669 1.00 82.75 562 SER A N 1
ATOM 4422 C CA . SER A 1 562 ? -46.257 -11.220 17.900 1.00 82.75 562 SER A CA 1
ATOM 4423 C C . SER A 1 562 ? -46.989 -10.786 16.626 1.00 82.75 562 SER A C 1
ATOM 4425 O O . SER A 1 562 ? -48.113 -11.226 16.373 1.00 82.75 562 SER A O 1
ATOM 4427 N N . SER A 1 563 ? -46.351 -9.951 15.801 1.00 81.69 563 SER A N 1
ATOM 4428 C CA . SER A 1 563 ? -46.938 -9.418 14.565 1.00 81.69 563 SER A CA 1
ATOM 4429 C C . SER A 1 563 ? -46.543 -10.195 13.307 1.00 81.69 563 SER A C 1
ATOM 4431 O O . SER A 1 563 ? -47.212 -10.062 12.280 1.00 81.69 563 SER A O 1
ATOM 4433 N N . GLY A 1 564 ? -45.476 -11.000 13.363 1.00 84.75 564 GLY A N 1
ATOM 4434 C CA . GLY A 1 564 ? -44.903 -11.681 12.200 1.00 84.75 564 GLY A CA 1
ATOM 4435 C C . GLY A 1 564 ? -44.275 -10.717 11.188 1.00 84.75 564 GLY A C 1
ATOM 4436 O O . GLY A 1 564 ? -44.184 -11.046 10.005 1.00 84.75 564 GLY A O 1
ATOM 4437 N N . SER A 1 565 ? -43.894 -9.514 11.630 1.00 88.06 565 SER A N 1
ATOM 4438 C CA . SER A 1 565 ? -43.292 -8.476 10.790 1.00 88.06 565 SER A CA 1
ATOM 4439 C C . SER A 1 565 ? -41.816 -8.269 11.121 1.00 88.06 565 SER A C 1
ATOM 4441 O O . SER A 1 565 ? -41.375 -8.488 12.250 1.00 88.06 565 SER A O 1
ATOM 4443 N N . ILE A 1 566 ? -41.047 -7.847 10.118 1.00 91.19 566 ILE A N 1
ATOM 4444 C CA . ILE A 1 566 ? -39.653 -7.440 10.274 1.00 91.19 566 ILE A CA 1
ATOM 4445 C C . ILE A 1 566 ? -39.616 -5.914 10.301 1.00 91.19 566 ILE A C 1
ATOM 4447 O O . ILE A 1 566 ? -40.077 -5.256 9.364 1.00 91.19 566 ILE A O 1
ATOM 4451 N N . GLU A 1 567 ? -39.053 -5.354 11.367 1.00 92.44 567 GLU A N 1
ATOM 4452 C CA . GLU A 1 567 ? -38.772 -3.928 11.497 1.00 92.44 567 GLU A CA 1
ATOM 4453 C C . GLU A 1 567 ? -37.278 -3.666 11.278 1.00 92.44 567 GLU A C 1
ATOM 4455 O O . GLU A 1 567 ? -36.423 -4.184 11.999 1.00 92.44 567 GLU A O 1
ATOM 4460 N N . LEU A 1 568 ? -36.963 -2.823 10.295 1.00 93.94 568 LEU A N 1
ATOM 4461 C CA . LEU A 1 568 ? -35.613 -2.336 10.028 1.00 93.94 568 LEU A CA 1
ATOM 4462 C C . LEU A 1 568 ? -35.383 -1.064 10.846 1.00 93.94 568 LEU A C 1
ATOM 4464 O O . LEU A 1 568 ? -35.851 0.021 10.487 1.00 93.94 568 LEU A O 1
ATOM 4468 N N . ARG A 1 569 ? -34.638 -1.192 11.946 1.00 93.12 569 ARG A N 1
ATOM 4469 C CA . ARG A 1 569 ? -34.272 -0.072 12.827 1.00 93.12 569 ARG A CA 1
ATOM 4470 C C . ARG A 1 569 ? -32.904 0.480 12.427 1.00 93.12 569 ARG A C 1
ATOM 4472 O O . ARG A 1 569 ? -31.983 -0.320 12.283 1.00 93.12 569 ARG A O 1
ATOM 4479 N N . PRO A 1 570 ? -32.720 1.798 12.240 1.00 92.00 570 PRO A N 1
ATOM 4480 C CA . PRO A 1 570 ? -31.416 2.356 11.882 1.00 92.00 570 PRO A CA 1
ATOM 4481 C C . PRO A 1 570 ? -30.328 1.923 12.866 1.00 92.00 570 PRO A C 1
ATOM 4483 O O . PRO A 1 570 ? -30.536 1.974 14.078 1.00 92.00 570 PRO A O 1
ATOM 4486 N N . ILE A 1 571 ? -29.150 1.547 12.367 1.00 89.81 571 ILE A N 1
ATOM 4487 C CA . ILE A 1 571 ? -28.090 0.963 13.202 1.00 89.81 571 ILE A CA 1
ATOM 4488 C C . ILE A 1 571 ? -27.557 1.922 14.277 1.00 89.81 571 ILE A C 1
ATOM 4490 O O . ILE A 1 571 ? -27.071 1.473 15.307 1.00 89.81 571 ILE A O 1
ATOM 4494 N N . GLY A 1 572 ? -27.693 3.240 14.080 1.00 85.19 572 GLY A N 1
ATOM 4495 C CA . GLY A 1 572 ? -27.369 4.245 15.101 1.00 85.19 572 GLY A CA 1
ATOM 4496 C C . GLY A 1 572 ? -28.362 4.293 16.272 1.00 85.19 572 GLY A C 1
ATOM 4497 O O . GLY A 1 572 ? -28.035 4.815 17.332 1.00 85.19 572 GLY A O 1
ATOM 4498 N N . THR A 1 573 ? -29.566 3.737 16.105 1.00 88.00 573 THR A N 1
ATOM 4499 C CA . THR A 1 573 ? -30.599 3.625 17.152 1.00 88.00 573 THR A CA 1
ATOM 4500 C C . THR A 1 573 ? -31.266 2.239 17.105 1.00 88.00 573 THR A C 1
ATOM 4502 O O . THR A 1 573 ? -32.478 2.128 16.911 1.00 88.00 573 THR A O 1
ATOM 4505 N N . PRO A 1 574 ? -30.499 1.147 17.295 1.00 89.50 574 PRO A N 1
ATOM 4506 C CA . PRO A 1 574 ? -30.945 -0.206 16.950 1.00 89.50 574 PRO A CA 1
ATOM 4507 C C . PRO A 1 574 ? -32.056 -0.738 17.870 1.00 89.50 574 PRO A C 1
ATOM 4509 O O . PRO A 1 574 ? -32.692 -1.739 17.554 1.00 89.50 574 PRO A O 1
ATOM 4512 N N . TRP A 1 575 ? -32.323 -0.061 18.991 1.00 88.88 575 TRP A N 1
ATOM 4513 C CA . TRP A 1 575 ? -33.340 -0.419 19.988 1.00 88.88 575 TRP A CA 1
ATOM 4514 C C . TRP A 1 575 ? -34.629 0.412 19.873 1.00 88.88 575 TRP A C 1
ATOM 4516 O O . TRP A 1 575 ? -35.630 0.090 20.518 1.00 88.88 575 TRP A O 1
ATOM 4526 N N . SER A 1 576 ? -34.621 1.469 19.053 1.00 88.12 576 SER A N 1
ATOM 4527 C CA . SER A 1 576 ? -35.718 2.434 18.951 1.00 88.12 576 SER A CA 1
ATOM 4528 C C . SER A 1 576 ? -36.763 1.989 17.929 1.00 88.12 576 SER A C 1
ATOM 4530 O O . SER A 1 576 ? -36.508 1.923 16.727 1.00 88.12 576 SER A O 1
ATOM 4532 N N . THR A 1 577 ? -37.970 1.714 18.415 1.00 86.75 577 THR A N 1
ATOM 4533 C CA . THR A 1 577 ? -39.147 1.467 17.570 1.00 86.75 577 THR A CA 1
ATOM 4534 C C . THR A 1 577 ? -39.721 2.801 17.086 1.00 86.75 577 THR A C 1
ATOM 4536 O O . THR A 1 577 ? -39.872 3.723 17.886 1.00 86.75 577 THR A O 1
ATOM 4539 N N . SER A 1 578 ? -40.057 2.913 15.798 1.00 86.00 578 SER A N 1
ATOM 4540 C CA . SER A 1 578 ? -40.643 4.125 15.202 1.00 86.00 578 SER A CA 1
ATOM 4541 C C . SER A 1 578 ? -41.653 3.769 14.103 1.00 86.00 578 SER A C 1
ATOM 4543 O O . SER A 1 578 ? -41.419 2.810 13.362 1.00 86.00 578 SER A O 1
ATOM 4545 N N . PRO A 1 579 ? -42.758 4.528 13.946 1.00 83.38 579 PRO A N 1
ATOM 4546 C CA . PRO A 1 579 ? -43.654 4.384 12.795 1.00 83.38 579 PRO A CA 1
ATOM 4547 C C . PRO A 1 579 ? -42.986 4.752 11.459 1.00 83.38 579 PRO A C 1
ATOM 4549 O O . PRO A 1 579 ? -43.455 4.318 10.411 1.00 83.38 579 PRO A O 1
ATOM 4552 N N . ASP A 1 580 ? -41.886 5.511 11.494 1.00 84.44 580 ASP A N 1
ATOM 4553 C CA . ASP A 1 580 ? -41.112 5.902 10.312 1.00 84.44 580 ASP A CA 1
ATOM 4554 C C . ASP A 1 580 ? -40.024 4.879 9.939 1.00 84.44 580 ASP A C 1
ATOM 4556 O O . ASP A 1 580 ? -39.272 5.097 8.988 1.00 84.44 580 ASP A O 1
ATOM 4560 N N . ASN A 1 581 ? -39.902 3.766 10.669 1.00 90.88 581 ASN A N 1
ATOM 4561 C CA . ASN A 1 581 ? -38.993 2.679 10.300 1.00 90.88 581 ASN A CA 1
ATOM 4562 C C . ASN A 1 581 ? -39.546 1.890 9.106 1.00 90.88 581 ASN A C 1
ATOM 4564 O O . ASN A 1 581 ? -40.760 1.764 8.935 1.00 90.88 581 ASN A O 1
ATOM 4568 N N . TRP A 1 582 ? -38.651 1.309 8.304 1.00 92.19 582 TRP A N 1
ATOM 4569 C CA . TRP A 1 582 ? -39.066 0.382 7.254 1.00 92.19 582 TRP A CA 1
ATOM 4570 C C . TRP A 1 582 ? -39.622 -0.893 7.890 1.00 92.19 582 TRP A C 1
ATOM 4572 O O . TRP A 1 582 ? -38.991 -1.479 8.773 1.00 92.19 582 TRP A O 1
ATOM 4582 N N . ARG A 1 583 ? -40.806 -1.324 7.456 1.00 91.12 583 ARG A N 1
ATOM 4583 C CA . ARG A 1 583 ? -41.464 -2.534 7.957 1.00 91.12 583 ARG A CA 1
ATOM 4584 C C . ARG A 1 583 ? -41.983 -3.379 6.815 1.00 91.12 583 ARG A C 1
ATOM 4586 O O . ARG A 1 583 ? -42.379 -2.864 5.772 1.00 91.12 583 ARG A O 1
ATOM 4593 N N . THR A 1 584 ? -41.998 -4.686 7.022 1.00 89.25 584 THR A N 1
ATOM 4594 C CA . THR A 1 584 ? -42.671 -5.593 6.099 1.00 89.25 584 THR A CA 1
ATOM 4595 C C . THR A 1 584 ? -44.176 -5.558 6.355 1.00 89.25 584 THR A C 1
ATOM 4597 O O . THR A 1 584 ? -44.639 -5.982 7.416 1.00 89.25 584 THR A O 1
ATOM 4600 N N . GLU A 1 585 ? -44.949 -5.078 5.388 1.00 78.75 585 GLU A N 1
ATOM 4601 C CA . GLU A 1 585 ? -46.406 -5.203 5.393 1.00 78.75 585 GLU A CA 1
ATOM 4602 C C . GLU A 1 585 ? -46.815 -6.553 4.795 1.00 78.75 585 GLU A C 1
ATOM 4604 O O . GLU A 1 585 ? -46.320 -6.948 3.737 1.00 78.75 585 GLU A O 1
ATOM 4609 N N . THR A 1 586 ? -47.757 -7.241 5.447 1.00 67.94 586 THR A N 1
ATOM 4610 C CA . THR A 1 586 ? -48.405 -8.437 4.894 1.00 67.94 586 THR A CA 1
ATOM 4611 C C . THR A 1 586 ? -49.908 -8.210 4.785 1.00 67.94 586 THR A C 1
ATOM 4613 O O . THR A 1 586 ? -50.576 -7.776 5.726 1.00 67.94 586 THR A O 1
ATOM 4616 N N . LYS A 1 587 ? -50.473 -8.526 3.621 1.00 59.62 587 LYS A N 1
ATOM 4617 C CA . LYS A 1 587 ? -51.879 -8.926 3.520 1.00 59.62 587 LYS A CA 1
ATOM 4618 C C . LYS A 1 587 ? -51.859 -10.440 3.386 1.00 59.62 587 LYS A C 1
ATOM 4620 O O . LYS A 1 587 ? -50.983 -10.955 2.705 1.00 59.62 587 LYS A O 1
ATOM 4625 N N . ARG A 1 588 ? -52.774 -11.154 4.051 1.00 53.47 588 ARG A N 1
ATOM 4626 C CA . ARG A 1 588 ? -52.755 -12.623 4.274 1.00 53.47 588 ARG A CA 1
ATOM 4627 C C . ARG A 1 588 ? -52.755 -13.530 3.011 1.00 53.47 588 ARG A C 1
ATOM 4629 O O . ARG A 1 588 ? -53.051 -14.713 3.123 1.00 53.47 588 ARG A O 1
ATOM 4636 N N . SER A 1 589 ? -52.403 -13.018 1.835 1.00 55.81 589 SER A N 1
ATOM 4637 C CA . SER A 1 589 ? -52.193 -13.755 0.583 1.00 55.81 589 SER A CA 1
ATOM 4638 C C . SER A 1 589 ? -51.223 -13.071 -0.402 1.00 55.81 589 SER A C 1
ATOM 4640 O O . SER A 1 589 ? -51.084 -13.561 -1.518 1.00 55.81 589 SER A O 1
ATOM 4642 N N . ASP A 1 590 ? -50.591 -11.949 -0.031 1.00 62.12 590 ASP A N 1
ATOM 4643 C CA . ASP A 1 590 ? -49.726 -11.148 -0.911 1.00 62.12 590 ASP A CA 1
ATOM 4644 C C . ASP A 1 590 ? -48.239 -11.301 -0.531 1.00 62.12 590 ASP A C 1
ATOM 4646 O O . ASP A 1 590 ? -47.932 -11.586 0.631 1.00 62.12 590 ASP A O 1
ATOM 4650 N N . PRO A 1 591 ? -47.306 -11.093 -1.481 1.00 68.69 591 PRO A N 1
ATOM 4651 C CA . PRO A 1 591 ? -45.873 -11.033 -1.193 1.00 68.69 591 PRO A CA 1
ATOM 4652 C C . PRO A 1 591 ? -45.548 -9.943 -0.160 1.00 68.69 591 PRO A C 1
ATOM 4654 O O . PRO A 1 591 ? -46.219 -8.910 -0.094 1.00 68.69 591 PRO A O 1
ATOM 4657 N N . PHE A 1 592 ? -44.502 -10.169 0.641 1.00 79.06 592 PHE A N 1
ATOM 4658 C CA . PHE A 1 592 ? -44.011 -9.186 1.608 1.00 79.06 592 PHE A CA 1
ATOM 4659 C C . PHE A 1 592 ? -43.572 -7.911 0.882 1.00 79.06 592 PHE A C 1
ATOM 4661 O O . PHE A 1 592 ? -42.770 -7.964 -0.048 1.00 79.06 592 PHE A O 1
ATOM 4668 N N . VAL A 1 593 ? -44.077 -6.757 1.321 1.00 85.38 593 VAL A N 1
ATOM 4669 C CA . VAL A 1 593 ? -43.672 -5.452 0.781 1.00 85.38 593 VAL A CA 1
ATOM 4670 C C . VAL A 1 593 ? -42.977 -4.662 1.874 1.00 85.38 593 VAL A C 1
ATOM 4672 O O . VAL A 1 593 ? -43.552 -4.441 2.939 1.00 85.38 593 VAL A O 1
ATOM 4675 N N . LEU A 1 594 ? -41.756 -4.203 1.602 1.00 90.06 594 LEU A N 1
ATOM 4676 C CA . LEU A 1 594 ? -41.038 -3.306 2.499 1.00 90.06 594 LEU A CA 1
ATOM 4677 C C . LEU A 1 594 ? -41.540 -1.870 2.289 1.00 90.06 594 LEU A C 1
ATOM 4679 O O . LEU A 1 594 ? -41.383 -1.292 1.207 1.00 90.06 594 LEU A O 1
ATOM 4683 N N . SER A 1 595 ? -42.171 -1.301 3.314 1.00 89.62 595 SER A N 1
ATOM 4684 C CA . SER A 1 595 ? -42.782 0.026 3.267 1.00 89.62 595 SER A CA 1
ATOM 4685 C C . SER A 1 595 ? -42.268 0.944 4.375 1.00 89.62 595 SER A C 1
ATOM 4687 O O . SER A 1 595 ? -41.852 0.505 5.445 1.00 89.62 595 SER A O 1
ATOM 4689 N N . GLN A 1 596 ? -42.305 2.244 4.095 1.00 89.31 596 GLN A N 1
ATOM 4690 C CA . GLN A 1 596 ? -42.034 3.321 5.042 1.00 89.31 596 GLN A CA 1
ATOM 4691 C C . GLN A 1 596 ? -43.083 4.412 4.817 1.00 89.31 596 GLN A C 1
ATOM 4693 O O . GLN A 1 596 ? -42.969 5.230 3.898 1.00 89.31 596 GLN A O 1
ATOM 4698 N N . GLY A 1 597 ? -44.158 4.390 5.608 1.00 84.19 597 GLY A N 1
ATOM 4699 C CA . GLY A 1 597 ? -45.289 5.313 5.483 1.00 84.19 597 GLY A CA 1
ATOM 4700 C C . GLY A 1 597 ? -45.936 5.309 4.087 1.00 84.19 597 GLY A C 1
ATOM 4701 O O . GLY A 1 597 ? -46.784 4.477 3.767 1.00 84.19 597 GLY A O 1
ATOM 4702 N N . ASN A 1 598 ? -45.553 6.273 3.242 1.00 84.50 598 ASN A N 1
ATOM 4703 C CA . ASN A 1 598 ? -46.080 6.452 1.880 1.00 84.50 598 ASN A CA 1
ATOM 4704 C C . ASN A 1 598 ? -45.132 5.953 0.774 1.00 84.50 598 ASN A C 1
ATOM 4706 O O . ASN A 1 598 ? -45.403 6.187 -0.408 1.00 84.50 598 ASN A O 1
ATOM 4710 N N . ARG A 1 599 ? -44.024 5.310 1.148 1.00 89.94 599 ARG A N 1
ATOM 4711 C CA . ARG A 1 599 ? -42.981 4.802 0.253 1.00 89.94 599 ARG A CA 1
ATOM 4712 C C . ARG A 1 599 ? -42.961 3.279 0.275 1.00 89.94 599 ARG A C 1
ATOM 4714 O O . ARG A 1 599 ? -43.130 2.679 1.333 1.00 89.94 599 ARG A O 1
ATOM 4721 N N . LYS A 1 600 ? -42.751 2.667 -0.888 1.00 90.62 600 LYS A N 1
ATOM 4722 C CA . LYS A 1 600 ? -42.604 1.217 -1.057 1.00 90.62 600 LYS A CA 1
ATOM 4723 C C . LYS A 1 600 ? -41.336 0.929 -1.844 1.00 90.62 600 LYS A C 1
ATOM 4725 O O . LYS A 1 600 ? -41.136 1.529 -2.898 1.00 90.62 600 LYS A O 1
ATOM 4730 N N . LEU A 1 601 ? -40.498 0.031 -1.342 1.00 91.88 601 LEU A N 1
ATOM 4731 C CA . LEU A 1 601 ? -39.328 -0.432 -2.080 1.00 91.88 601 LEU A CA 1
ATOM 4732 C C . LEU A 1 601 ? -39.793 -1.332 -3.233 1.00 91.88 601 LEU A C 1
ATOM 4734 O O . LEU A 1 601 ? -40.637 -2.207 -3.036 1.00 91.88 601 LEU A O 1
ATOM 4738 N N . MET A 1 602 ? -39.288 -1.085 -4.440 1.00 89.88 602 MET A N 1
ATOM 4739 C CA . MET A 1 602 ? -39.591 -1.920 -5.600 1.00 89.88 602 MET A CA 1
ATOM 4740 C C . MET A 1 602 ? -38.683 -3.150 -5.633 1.00 89.88 602 MET A C 1
ATOM 4742 O O . MET A 1 602 ? -37.516 -3.087 -5.258 1.00 89.88 602 MET A O 1
ATOM 4746 N N . GLU A 1 603 ? -39.221 -4.262 -6.126 1.00 87.88 603 GLU A N 1
ATOM 4747 C CA . GLU A 1 603 ? -38.478 -5.509 -6.298 1.00 87.88 603 GLU A CA 1
ATOM 4748 C C . GLU A 1 603 ? -37.345 -5.344 -7.326 1.00 87.88 603 GLU A C 1
ATOM 4750 O O . GLU A 1 603 ? -37.575 -4.883 -8.453 1.00 87.88 603 GLU A O 1
ATOM 4755 N N . MET A 1 604 ? -36.129 -5.760 -6.951 1.00 86.06 604 MET A N 1
ATOM 4756 C CA . MET A 1 604 ? -34.908 -5.582 -7.753 1.00 86.06 604 MET A CA 1
ATOM 4757 C C . MET A 1 604 ? -34.960 -6.284 -9.121 1.00 86.06 604 MET A C 1
ATOM 4759 O O . MET A 1 604 ? -34.349 -5.822 -10.085 1.00 86.06 604 MET A O 1
ATOM 4763 N N . GLN A 1 605 ? -35.717 -7.380 -9.228 1.00 85.44 605 GLN A N 1
ATOM 4764 C CA . GLN A 1 605 ? -35.877 -8.156 -10.465 1.00 85.44 605 GLN A CA 1
ATOM 4765 C C . GLN A 1 605 ? -37.021 -7.658 -11.361 1.00 85.44 605 GLN A C 1
ATOM 4767 O O . GLN A 1 605 ? -37.261 -8.207 -12.437 1.00 85.44 605 GLN A O 1
ATOM 4772 N N . SER A 1 606 ? -37.741 -6.608 -10.956 1.00 89.31 606 SER A N 1
ATOM 4773 C CA . SER A 1 606 ? -38.832 -6.079 -11.774 1.00 89.31 606 SER A CA 1
ATOM 4774 C C . SER A 1 606 ? -38.309 -5.441 -13.078 1.00 89.31 606 SER A C 1
ATOM 4776 O O . SER A 1 606 ? -37.250 -4.804 -13.075 1.00 89.31 606 SER A O 1
ATOM 4778 N N . PRO A 1 607 ? -39.054 -5.524 -14.202 1.00 90.62 607 PRO A N 1
ATOM 4779 C CA . PRO A 1 607 ? -38.596 -4.998 -15.494 1.00 90.62 607 PRO A CA 1
ATOM 4780 C C . PRO A 1 607 ? -38.236 -3.505 -15.480 1.00 90.62 607 PRO A C 1
ATOM 4782 O O . PRO A 1 607 ? -37.328 -3.075 -16.187 1.00 90.62 607 PRO A O 1
ATOM 4785 N N . ILE A 1 608 ? -38.939 -2.711 -14.664 1.00 89.19 608 ILE A N 1
ATOM 4786 C CA . ILE A 1 608 ? -38.689 -1.271 -14.516 1.00 89.19 608 ILE A CA 1
ATOM 4787 C C . ILE A 1 608 ? -37.344 -1.029 -13.824 1.00 89.19 608 ILE A C 1
ATOM 4789 O O . ILE A 1 608 ? -36.560 -0.201 -14.285 1.00 89.19 608 ILE A O 1
ATOM 4793 N N . VAL A 1 609 ? -37.063 -1.762 -12.743 1.00 91.31 609 VAL A N 1
ATOM 4794 C CA . VAL A 1 609 ? -35.808 -1.630 -11.992 1.00 91.31 609 VAL A CA 1
ATOM 4795 C C . VAL A 1 609 ? -34.625 -2.090 -12.842 1.00 91.31 609 VAL A C 1
ATOM 4797 O O . VAL A 1 609 ? -33.637 -1.369 -12.934 1.00 91.31 609 VAL A O 1
ATOM 4800 N N . GLN A 1 610 ? -34.766 -3.197 -13.574 1.00 92.62 610 GLN A N 1
ATOM 4801 C CA . GLN A 1 610 ? -33.748 -3.680 -14.514 1.00 92.62 610 GLN A CA 1
ATOM 4802 C C . GLN A 1 610 ? -33.429 -2.658 -15.622 1.00 92.62 610 GLN A C 1
ATOM 4804 O O . GLN A 1 610 ? -32.263 -2.441 -15.953 1.00 92.62 610 GLN A O 1
ATOM 4809 N N . ALA A 1 611 ? -34.436 -1.963 -16.162 1.00 91.31 611 ALA A N 1
ATOM 4810 C CA . ALA A 1 611 ? -34.211 -0.895 -17.139 1.00 91.31 611 ALA A CA 1
ATOM 4811 C C . ALA A 1 611 ? -33.458 0.309 -16.538 1.00 91.31 611 ALA A C 1
ATOM 4813 O O . ALA A 1 611 ? -32.587 0.884 -17.191 1.00 91.31 611 ALA A O 1
ATOM 4814 N N . ILE A 1 612 ? -33.761 0.680 -15.289 1.00 93.12 612 ILE A N 1
ATOM 4815 C CA . ILE A 1 612 ? -33.051 1.744 -14.561 1.00 93.12 612 ILE A CA 1
ATOM 4816 C C . ILE A 1 612 ? -31.601 1.327 -14.280 1.00 93.12 612 ILE A C 1
ATOM 4818 O O . ILE A 1 612 ? -30.682 2.115 -14.515 1.00 93.12 612 ILE A O 1
ATOM 4822 N N . HIS A 1 613 ? -31.384 0.084 -13.844 1.00 92.81 613 HIS A N 1
ATOM 4823 C CA . HIS A 1 613 ? -30.057 -0.483 -13.616 1.00 92.81 613 HIS A CA 1
ATOM 4824 C C . HIS A 1 613 ? -29.205 -0.430 -14.883 1.00 92.81 613 HIS A C 1
ATOM 4826 O O . HIS A 1 613 ? -28.091 0.071 -14.829 1.00 92.81 613 HIS A O 1
ATOM 4832 N N . GLN A 1 614 ? -29.730 -0.821 -16.048 1.00 91.06 614 GLN A N 1
ATOM 4833 C CA . GLN A 1 614 ? -28.977 -0.757 -17.311 1.00 91.06 614 GLN A CA 1
ATOM 4834 C C . GLN A 1 614 ? -28.450 0.646 -17.648 1.00 91.06 614 GLN A C 1
ATOM 4836 O O . GLN A 1 614 ? -27.365 0.773 -18.214 1.00 91.06 614 GLN A O 1
ATOM 4841 N N . VAL A 1 615 ? -29.198 1.698 -17.299 1.00 91.19 615 VAL A N 1
ATOM 4842 C CA . VAL A 1 615 ? -28.788 3.092 -17.531 1.00 91.19 615 VAL A CA 1
ATOM 4843 C C . VAL A 1 615 ? -27.750 3.552 -16.504 1.00 91.19 615 VAL A C 1
ATOM 4845 O O . VAL A 1 615 ? -26.814 4.262 -16.863 1.00 91.19 615 VAL A O 1
ATOM 4848 N N . LEU A 1 616 ? -27.911 3.166 -15.237 1.00 93.38 616 LEU A N 1
ATOM 4849 C CA . LEU A 1 616 ? -27.109 3.672 -14.117 1.00 93.38 616 LEU A CA 1
ATOM 4850 C C . LEU A 1 616 ? -25.918 2.779 -13.735 1.00 93.38 616 LEU A C 1
ATOM 4852 O O . LEU A 1 616 ? -25.050 3.233 -12.992 1.00 93.38 616 LEU A O 1
ATOM 4856 N N . ASN A 1 617 ? -25.807 1.572 -14.299 1.00 90.38 617 ASN A N 1
ATOM 4857 C CA . ASN A 1 617 ? -24.684 0.651 -14.078 1.00 90.38 617 ASN A CA 1
ATOM 4858 C C . ASN A 1 617 ? -23.340 1.212 -14.585 1.00 90.38 617 ASN A C 1
ATOM 4860 O O . ASN A 1 617 ? -22.272 0.700 -14.265 1.00 90.38 617 ASN A O 1
ATOM 4864 N N . THR A 1 618 ? -23.361 2.291 -15.378 1.00 89.25 618 THR A N 1
ATOM 4865 C CA . THR A 1 618 ? -22.141 3.029 -15.737 1.00 89.25 618 THR A CA 1
ATOM 4866 C C . THR A 1 618 ? -21.609 3.901 -14.602 1.00 89.25 618 THR A C 1
ATOM 4868 O O . THR A 1 618 ? -20.475 4.360 -14.706 1.00 89.25 618 THR A O 1
ATOM 4871 N N . LEU A 1 619 ? -22.394 4.159 -13.553 1.00 91.06 619 LEU A N 1
ATOM 4872 C CA . LEU A 1 619 ? -21.976 4.899 -12.363 1.00 91.06 619 LEU A CA 1
ATOM 4873 C C . LEU A 1 619 ? -21.851 3.997 -11.138 1.00 91.06 619 LEU A C 1
ATOM 4875 O O . LEU A 1 619 ? -20.872 4.121 -10.411 1.00 91.06 619 LEU A O 1
ATOM 4879 N N . GLU A 1 620 ? -22.828 3.123 -10.891 1.00 91.56 620 GLU A N 1
ATOM 4880 C CA . GLU A 1 620 ? -22.918 2.366 -9.640 1.00 91.56 620 GLU A CA 1
ATOM 4881 C C . GLU A 1 620 ? -23.525 0.973 -9.853 1.00 91.56 620 GLU A C 1
ATOM 4883 O O . GLU A 1 620 ? -24.371 0.783 -10.725 1.00 91.56 620 GLU A O 1
ATOM 4888 N N . ALA A 1 621 ? -23.112 0.002 -9.036 1.00 90.38 621 ALA A N 1
ATOM 4889 C CA . ALA A 1 621 ? -23.629 -1.361 -9.101 1.00 90.38 621 ALA A CA 1
ATOM 4890 C C . ALA A 1 621 ? -25.092 -1.466 -8.628 1.00 90.38 621 ALA A C 1
ATOM 4892 O O . ALA A 1 621 ? -25.521 -0.772 -7.707 1.00 90.38 621 ALA A O 1
ATOM 4893 N N . GLU A 1 622 ? -25.834 -2.422 -9.194 1.00 90.69 622 GLU A N 1
ATOM 4894 C CA . GLU A 1 622 ? -27.270 -2.652 -8.944 1.00 90.69 622 GLU A CA 1
ATOM 4895 C C . GLU A 1 622 ? -27.637 -2.767 -7.456 1.00 90.69 622 GLU A C 1
ATOM 4897 O O . GLU A 1 622 ? -28.638 -2.219 -7.004 1.00 90.69 622 GLU A O 1
ATOM 4902 N N . GLN A 1 623 ? -26.787 -3.424 -6.665 1.00 89.12 623 GLN A N 1
ATOM 4903 C CA . GLN A 1 623 ? -26.977 -3.617 -5.222 1.00 89.12 623 GLN A CA 1
ATOM 4904 C C . GLN A 1 623 ? -26.938 -2.317 -4.395 1.00 89.12 623 GLN A C 1
ATOM 4906 O O . GLN A 1 623 ? -27.330 -2.321 -3.228 1.00 89.12 623 GLN A O 1
ATOM 4911 N N . HIS A 1 624 ? -26.467 -1.212 -4.979 1.00 90.62 624 HIS A N 1
ATOM 4912 C CA . HIS A 1 624 ? -26.378 0.106 -4.348 1.00 90.62 624 HIS A CA 1
ATOM 4913 C C . HIS A 1 624 ? -27.344 1.131 -4.969 1.00 90.62 624 HIS A C 1
ATOM 4915 O O . HIS A 1 624 ? -27.271 2.313 -4.635 1.00 90.62 624 HIS A O 1
ATOM 4921 N N . ILE A 1 625 ? -28.258 0.698 -5.844 1.00 92.50 625 IL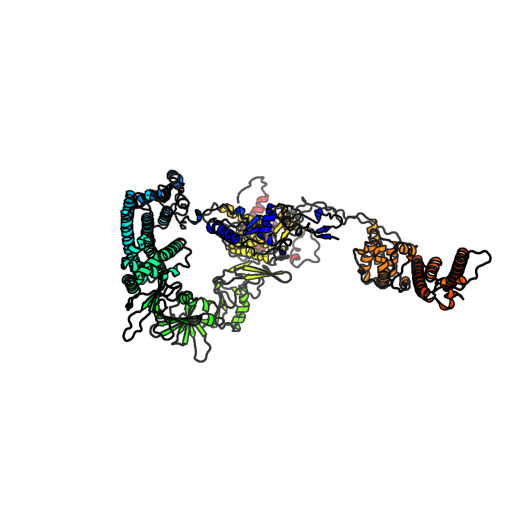E A N 1
ATOM 4922 C CA . ILE A 1 625 ? -29.305 1.544 -6.426 1.00 92.50 625 ILE A CA 1
ATOM 4923 C C . ILE A 1 625 ? -30.634 1.194 -5.758 1.00 92.50 625 ILE A C 1
ATOM 4925 O O . ILE A 1 625 ? -31.071 0.046 -5.764 1.00 92.50 625 ILE A O 1
ATOM 4929 N N . HIS A 1 626 ? -31.295 2.182 -5.157 1.00 92.62 626 HIS A N 1
ATOM 4930 C CA . HIS A 1 626 ? -32.600 1.982 -4.528 1.00 92.62 626 HIS A CA 1
ATOM 4931 C C . HIS A 1 626 ? -33.690 2.556 -5.417 1.00 92.62 626 HIS A C 1
ATOM 4933 O O . HIS A 1 626 ? -33.631 3.729 -5.777 1.00 92.62 626 HIS A O 1
ATOM 4939 N N . VAL A 1 627 ? -34.720 1.769 -5.713 1.00 93.81 627 VAL A N 1
ATOM 4940 C CA . VAL A 1 627 ? -35.877 2.236 -6.481 1.00 93.81 627 VAL A CA 1
ATOM 4941 C C . VAL A 1 627 ? -37.115 2.190 -5.596 1.00 93.81 627 VAL A C 1
ATOM 4943 O O . VAL A 1 627 ? -37.527 1.133 -5.121 1.00 93.81 627 VAL A O 1
ATOM 4946 N N . VAL A 1 628 ? -37.703 3.357 -5.353 1.00 93.50 628 VAL A N 1
ATOM 4947 C CA . VAL A 1 628 ? -38.809 3.553 -4.418 1.00 93.50 628 VAL A CA 1
ATOM 4948 C C . VAL A 1 628 ? -40.023 4.094 -5.161 1.00 93.50 628 VAL A C 1
ATOM 4950 O O . VAL A 1 628 ? -39.949 5.093 -5.874 1.00 93.50 628 VAL A O 1
ATOM 4953 N N . LEU A 1 629 ? -41.172 3.454 -4.956 1.00 91.19 629 LEU A N 1
ATOM 4954 C CA . LEU A 1 629 ? -42.463 3.913 -5.447 1.00 91.19 629 LEU A CA 1
ATOM 4955 C C . LEU A 1 629 ? -43.184 4.715 -4.360 1.00 91.19 629 LEU A C 1
ATOM 4957 O O . LEU A 1 629 ? -43.397 4.243 -3.239 1.00 91.19 629 LEU A O 1
ATOM 4961 N N . THR A 1 630 ? -43.598 5.927 -4.705 1.00 89.94 630 THR A N 1
ATOM 4962 C CA . THR A 1 630 ? -44.385 6.804 -3.826 1.00 89.94 630 THR A CA 1
ATOM 4963 C C . THR A 1 630 ? -45.889 6.667 -4.092 1.00 89.94 630 THR A C 1
ATOM 4965 O O . THR A 1 630 ? -46.311 6.240 -5.168 1.00 89.94 630 THR A O 1
ATOM 4968 N N . ARG A 1 631 ? -46.737 7.083 -3.137 1.00 81.31 631 ARG A N 1
ATOM 4969 C CA . ARG A 1 631 ? -48.210 7.093 -3.308 1.00 81.31 631 ARG A CA 1
ATOM 4970 C C . ARG A 1 631 ? -48.707 7.913 -4.507 1.00 81.31 631 ARG A C 1
ATOM 4972 O O . ARG A 1 631 ? -49.784 7.620 -5.014 1.00 81.31 631 ARG A O 1
ATOM 4979 N N . THR A 1 632 ? -47.947 8.902 -4.978 1.00 80.44 632 THR A N 1
ATOM 4980 C CA . THR A 1 632 ? -48.291 9.715 -6.160 1.00 80.44 632 THR A CA 1
ATOM 4981 C C . THR A 1 632 ? -47.921 9.035 -7.483 1.00 80.44 632 THR A C 1
ATOM 4983 O O . THR A 1 632 ? -47.894 9.696 -8.512 1.00 80.44 632 THR A O 1
ATOM 4986 N N . SER A 1 633 ? -47.614 7.731 -7.479 1.00 84.19 633 SER A N 1
ATOM 4987 C CA . SER A 1 633 ? -47.132 6.980 -8.655 1.00 84.19 633 SER A CA 1
ATOM 4988 C C . SER A 1 633 ? -45.843 7.543 -9.270 1.00 84.19 633 SER A C 1
ATOM 4990 O O . SER A 1 633 ? -45.561 7.326 -10.446 1.00 84.19 633 SER A O 1
ATOM 4992 N N . LYS A 1 634 ? -45.051 8.257 -8.462 1.00 90.31 634 LYS A N 1
ATOM 4993 C CA . LYS A 1 634 ? -43.729 8.770 -8.823 1.00 90.31 634 LYS A CA 1
ATOM 4994 C C . LYS A 1 634 ? -42.660 7.779 -8.370 1.00 90.31 634 LYS A C 1
ATOM 4996 O O . LYS A 1 634 ? -42.720 7.302 -7.230 1.00 90.31 634 LYS A O 1
ATOM 5001 N N . ILE A 1 635 ? -41.704 7.497 -9.252 1.00 93.56 635 ILE A N 1
ATOM 5002 C CA . ILE A 1 635 ? -40.562 6.621 -8.969 1.00 93.56 635 ILE A CA 1
ATOM 5003 C C . ILE A 1 635 ? -39.381 7.496 -8.556 1.00 93.56 635 ILE A C 1
ATOM 5005 O O . ILE A 1 635 ? -38.997 8.416 -9.283 1.00 93.56 635 ILE A O 1
ATOM 5009 N N . GLU A 1 636 ? -38.814 7.211 -7.391 1.00 94.44 636 GLU A N 1
ATOM 5010 C CA . GLU A 1 636 ? -37.582 7.815 -6.891 1.00 94.44 636 GLU A CA 1
ATOM 5011 C C . GLU A 1 636 ? -36.455 6.785 -6.991 1.00 94.44 636 GLU A C 1
ATOM 5013 O O . GLU A 1 636 ? -36.598 5.655 -6.530 1.00 94.44 636 GLU A O 1
ATOM 5018 N N . VAL A 1 637 ? -35.347 7.163 -7.621 1.00 95.19 637 VAL A N 1
ATOM 5019 C CA . VAL A 1 637 ? -34.150 6.330 -7.751 1.00 95.19 637 VAL A CA 1
ATOM 5020 C C . VAL A 1 637 ? -33.044 6.984 -6.942 1.00 95.19 637 VAL A C 1
ATOM 5022 O O . VAL A 1 637 ? -32.722 8.142 -7.185 1.00 95.19 637 VAL A O 1
ATOM 5025 N N . HIS A 1 638 ? -32.463 6.259 -5.998 1.00 94.88 638 HIS A N 1
ATOM 5026 C CA . HIS A 1 638 ? -31.418 6.760 -5.115 1.00 94.88 638 HIS A CA 1
ATOM 5027 C C . HIS A 1 638 ? -30.118 5.998 -5.354 1.00 94.88 638 HIS A C 1
ATOM 5029 O O . HIS A 1 638 ? -30.125 4.770 -5.427 1.00 94.88 638 HIS A O 1
ATOM 5035 N N . ILE A 1 639 ? -29.007 6.727 -5.417 1.00 94.25 639 ILE A N 1
ATOM 5036 C CA . ILE A 1 639 ? -27.637 6.208 -5.432 1.00 94.25 639 ILE A CA 1
ATOM 5037 C C . ILE A 1 639 ? -26.950 6.747 -4.167 1.00 94.25 639 ILE A C 1
ATOM 5039 O O . ILE A 1 639 ? -26.265 7.776 -4.219 1.00 94.25 639 ILE A O 1
ATOM 5043 N N . PRO A 1 640 ? -27.162 6.113 -2.997 1.00 91.25 640 PRO A N 1
ATOM 5044 C CA . PRO A 1 640 ? -26.824 6.708 -1.704 1.00 91.25 640 PRO A CA 1
ATOM 5045 C C . PRO A 1 640 ? -25.334 6.997 -1.539 1.00 91.25 640 PRO A C 1
ATOM 5047 O O . PRO A 1 640 ? -24.974 8.045 -1.009 1.00 91.25 640 PRO A O 1
ATOM 5050 N N . ARG A 1 641 ? -24.464 6.109 -2.044 1.00 91.31 641 ARG A N 1
ATOM 5051 C CA . ARG A 1 641 ? -23.003 6.257 -1.939 1.00 91.31 641 ARG A CA 1
ATOM 5052 C C . ARG A 1 641 ? -22.506 7.543 -2.597 1.00 91.31 641 ARG A C 1
ATOM 5054 O O . ARG A 1 641 ? -21.555 8.134 -2.103 1.00 91.31 641 ARG A O 1
ATOM 5061 N N . MET A 1 642 ? -23.152 7.988 -3.676 1.00 92.38 642 MET A N 1
ATOM 5062 C CA . MET A 1 642 ? -22.806 9.222 -4.395 1.00 92.38 642 MET A CA 1
ATOM 5063 C C . MET A 1 642 ? -23.708 10.407 -4.045 1.00 92.38 642 MET A C 1
ATOM 5065 O O . MET A 1 642 ? -23.513 11.494 -4.584 1.00 92.38 642 MET A O 1
ATOM 5069 N N . ASN A 1 643 ? -24.709 10.219 -3.179 1.00 92.62 643 ASN A N 1
ATOM 5070 C CA . ASN A 1 643 ? -25.736 11.221 -2.889 1.00 92.62 643 ASN A CA 1
ATOM 5071 C C . ASN A 1 643 ? -26.390 11.791 -4.171 1.00 92.62 643 ASN A C 1
ATOM 5073 O O . ASN A 1 643 ? -26.575 13.004 -4.313 1.00 92.62 643 ASN A O 1
ATOM 5077 N N . LEU A 1 644 ? -26.684 10.906 -5.131 1.00 94.56 644 LEU A N 1
ATOM 5078 C CA . LEU A 1 644 ? -27.369 11.230 -6.383 1.00 94.56 644 LEU A CA 1
ATOM 5079 C C . LEU A 1 644 ? -28.768 10.623 -6.374 1.00 94.56 644 LEU A C 1
ATOM 5081 O O . LEU A 1 644 ? -28.927 9.421 -6.174 1.00 94.56 644 LEU A O 1
ATOM 5085 N N . ASP A 1 645 ? -29.770 11.448 -6.652 1.00 95.25 645 ASP A N 1
ATOM 5086 C CA . ASP A 1 645 ? -31.162 11.036 -6.719 1.00 95.25 645 ASP A CA 1
ATOM 5087 C C . ASP A 1 645 ? -31.764 11.423 -8.064 1.00 95.25 645 ASP A C 1
ATOM 5089 O O . ASP A 1 645 ? -31.590 12.543 -8.553 1.00 95.25 645 ASP A O 1
ATOM 5093 N N . PHE A 1 646 ? -32.562 10.520 -8.615 1.00 95.06 646 PHE A N 1
ATOM 5094 C CA . PHE A 1 646 ? -33.325 10.742 -9.827 1.00 95.06 646 PHE A CA 1
ATOM 5095 C C . PHE A 1 646 ? -34.809 10.514 -9.587 1.00 95.06 646 PHE A C 1
ATOM 5097 O O . PHE A 1 646 ? -35.221 9.789 -8.678 1.00 95.06 646 PHE A O 1
ATOM 5104 N N . THR A 1 647 ? -35.634 11.134 -10.418 1.00 94.38 647 THR A N 1
ATOM 5105 C CA . THR A 1 647 ? -37.079 10.947 -10.381 1.00 94.38 647 THR A CA 1
ATOM 5106 C C . THR A 1 647 ? -37.659 10.721 -11.757 1.00 94.38 647 THR A C 1
ATOM 5108 O O . THR A 1 647 ? -37.245 11.356 -12.726 1.00 94.38 647 THR A O 1
ATOM 5111 N N . ILE A 1 648 ? -38.659 9.846 -11.813 1.00 92.94 648 ILE A N 1
ATOM 5112 C CA . ILE A 1 648 ? -39.494 9.627 -12.990 1.00 92.94 648 ILE A CA 1
ATOM 5113 C C . ILE A 1 648 ? -40.920 10.012 -12.607 1.00 92.94 648 ILE A C 1
ATOM 5115 O O . ILE A 1 648 ? -41.535 9.397 -11.729 1.00 92.94 648 ILE A O 1
ATOM 5119 N N . GLU A 1 649 ? -41.423 11.057 -13.257 1.00 88.31 649 GLU A N 1
ATOM 5120 C CA . GLU A 1 649 ? -42.815 11.482 -13.129 1.00 88.31 649 GLU A CA 1
ATOM 5121 C C . GLU A 1 649 ? -43.750 10.529 -13.881 1.00 88.31 649 GLU A C 1
ATOM 5123 O O . GLU A 1 649 ? -43.374 9.904 -14.878 1.00 88.31 649 GLU A O 1
ATOM 5128 N N . GLN A 1 650 ? -44.995 10.430 -13.419 1.00 83.75 650 GLN A N 1
ATOM 5129 C CA . GLN A 1 650 ? -45.988 9.545 -14.019 1.00 83.75 650 GLN A CA 1
ATOM 5130 C C . GLN A 1 650 ? -46.208 9.887 -15.506 1.00 83.75 650 GLN A C 1
ATOM 5132 O O . GLN A 1 650 ? -46.523 11.022 -15.856 1.00 83.75 650 GLN A O 1
ATOM 5137 N N . GLY A 1 651 ? -46.042 8.896 -16.389 1.00 80.38 651 GLY A N 1
ATOM 5138 C CA . GLY A 1 651 ? -46.179 9.063 -17.844 1.00 80.38 651 GLY A CA 1
ATOM 5139 C C . GLY A 1 651 ? -44.934 9.606 -18.562 1.00 80.38 651 GLY A C 1
ATOM 5140 O O . GLY A 1 651 ? -44.940 9.693 -19.789 1.00 80.38 651 GLY A O 1
ATOM 5141 N N . SER A 1 652 ? -43.859 9.931 -17.836 1.00 84.50 652 SER A N 1
ATOM 5142 C CA . SER A 1 652 ? -42.564 10.324 -18.404 1.00 84.50 652 SER A CA 1
ATOM 5143 C C . SER A 1 652 ? -41.635 9.118 -18.570 1.00 84.50 652 SER A C 1
ATOM 5145 O O . SER A 1 652 ? -41.669 8.176 -17.783 1.00 84.50 652 SER A O 1
ATOM 5147 N N . SER A 1 653 ? -40.755 9.165 -19.574 1.00 84.25 653 SER A N 1
ATOM 5148 C CA . SER A 1 653 ? -39.646 8.213 -19.746 1.00 84.25 653 SER A CA 1
ATOM 5149 C C . SER A 1 653 ? -38.281 8.840 -19.432 1.00 84.25 653 SER A C 1
ATOM 5151 O O . SER A 1 653 ? -37.254 8.323 -19.874 1.00 84.25 653 SER A O 1
ATOM 5153 N N . PHE A 1 654 ? -38.254 10.014 -18.799 1.00 88.56 654 PHE A N 1
ATOM 5154 C CA . PHE A 1 654 ? -37.025 10.751 -18.514 1.00 88.56 654 PHE A CA 1
ATOM 5155 C C . PHE A 1 654 ? -36.694 10.675 -17.024 1.00 88.56 654 PHE A C 1
ATOM 5157 O O . PHE A 1 654 ? -37.545 10.977 -16.190 1.00 88.56 654 PHE A O 1
ATOM 5164 N N . LEU A 1 655 ? -35.450 10.305 -16.709 1.00 92.62 655 LEU A N 1
ATOM 5165 C CA . LEU A 1 655 ? -34.900 10.420 -15.361 1.00 92.62 655 LEU A CA 1
ATOM 5166 C C . LEU A 1 655 ? -34.386 11.846 -15.161 1.00 92.62 655 LEU A C 1
ATOM 5168 O O . LEU A 1 655 ? -33.381 12.229 -15.763 1.00 92.62 655 LEU A O 1
ATOM 5172 N N . GLU A 1 656 ? -35.087 12.619 -14.339 1.00 94.19 656 GLU A N 1
ATOM 5173 C CA . GLU A 1 656 ? -34.656 13.948 -13.900 1.00 94.19 656 GLU A CA 1
ATOM 5174 C C . GLU A 1 656 ? -33.757 13.822 -12.672 1.00 94.19 656 GLU A C 1
ATOM 5176 O O . GLU A 1 656 ? -34.089 13.080 -11.753 1.00 94.19 656 GLU A O 1
ATOM 5181 N N . SER A 1 657 ? -32.642 14.548 -12.629 1.00 94.50 657 SER A N 1
ATOM 5182 C CA . SER A 1 657 ? -31.753 14.574 -11.464 1.00 94.50 657 SER A CA 1
ATOM 5183 C C . SER A 1 657 ? -32.231 15.600 -10.421 1.00 94.50 657 SER A C 1
ATOM 5185 O O . SER A 1 657 ? -32.511 16.750 -10.762 1.00 94.50 657 SER A O 1
ATOM 5187 N N . LYS A 1 658 ? -32.249 15.237 -9.130 1.00 93.69 658 LYS A N 1
ATOM 5188 C CA . LYS A 1 658 ? -32.604 16.171 -8.042 1.00 93.69 658 LYS A CA 1
ATOM 5189 C C . LYS A 1 658 ? -31.482 17.168 -7.726 1.00 93.69 658 LYS A C 1
ATOM 5191 O O . LYS A 1 658 ? -31.773 18.316 -7.384 1.00 93.69 658 LYS A O 1
ATOM 5196 N N . GLN A 1 659 ? -30.221 16.741 -7.821 1.00 93.88 659 GLN A N 1
ATOM 5197 C CA . GLN A 1 659 ? -29.035 17.550 -7.505 1.00 93.88 659 GLN A CA 1
ATOM 5198 C C . GLN A 1 659 ? -28.771 18.596 -8.603 1.00 93.88 659 GLN A C 1
ATOM 5200 O O . GLN A 1 659 ? -28.560 19.770 -8.308 1.00 93.88 659 GLN A O 1
ATOM 5205 N N . PHE A 1 660 ? -28.876 18.194 -9.871 1.00 91.88 660 PHE A N 1
ATOM 5206 C CA . PHE A 1 660 ? -28.838 19.068 -11.050 1.00 91.88 660 PHE A CA 1
ATOM 5207 C C . PHE A 1 660 ? -30.258 19.315 -11.573 1.00 91.88 660 PHE A C 1
ATOM 5209 O O . PHE A 1 660 ? -30.709 18.644 -12.501 1.00 91.88 660 PHE A O 1
ATOM 5216 N N . ARG A 1 661 ? -30.985 20.243 -10.941 1.00 89.44 661 ARG A N 1
ATOM 5217 C CA . ARG A 1 661 ? -32.395 20.532 -11.267 1.00 89.44 661 ARG A CA 1
ATOM 5218 C C . ARG A 1 661 ? -32.572 20.942 -12.731 1.00 89.44 661 ARG A C 1
ATOM 5220 O O . ARG A 1 661 ? -31.782 21.731 -13.244 1.00 89.44 661 ARG A O 1
ATOM 5227 N N . GLY A 1 662 ? -33.622 20.438 -13.383 1.00 88.88 662 GLY A N 1
ATOM 5228 C CA . GLY A 1 662 ? -33.900 20.704 -14.801 1.00 88.88 662 GLY A CA 1
ATOM 5229 C C . GLY A 1 662 ? -33.016 19.927 -15.787 1.00 88.88 662 GLY A C 1
ATOM 5230 O O . GLY A 1 662 ? -33.172 20.089 -17.001 1.00 88.88 662 GLY A O 1
ATOM 5231 N N . MET A 1 663 ? -32.115 19.072 -15.286 1.00 93.50 663 MET A N 1
ATOM 5232 C CA . MET A 1 663 ? -31.255 18.212 -16.095 1.00 93.50 663 MET A CA 1
ATOM 5233 C C . MET A 1 663 ? -31.755 16.766 -16.071 1.00 93.50 663 MET A C 1
ATOM 5235 O O . MET A 1 663 ? -32.074 16.201 -15.023 1.00 93.50 663 MET A O 1
ATOM 5239 N N . PHE A 1 664 ? -31.764 16.148 -17.245 1.00 94.31 664 PHE A N 1
ATOM 5240 C CA . PHE A 1 664 ? -32.223 14.785 -17.480 1.00 94.31 664 PHE A CA 1
ATOM 5241 C C . PHE A 1 664 ? -31.080 13.934 -18.013 1.00 94.31 664 PHE A C 1
ATOM 5243 O O . PHE A 1 664 ? -30.185 14.453 -18.681 1.00 94.31 664 PHE A O 1
ATOM 5250 N N . ILE A 1 665 ? -31.128 12.623 -17.784 1.00 94.19 665 ILE A N 1
ATOM 5251 C CA . ILE A 1 665 ? -30.162 11.706 -18.399 1.00 94.19 665 ILE A CA 1
ATOM 5252 C C . ILE A 1 665 ? -30.248 11.821 -19.927 1.00 94.19 665 ILE A C 1
ATOM 5254 O O . ILE A 1 665 ? -31.312 11.662 -20.535 1.00 94.19 665 ILE A O 1
ATOM 5258 N N . ASP A 1 666 ? -29.114 12.132 -20.552 1.00 93.06 666 ASP A N 1
ATOM 5259 C CA . ASP A 1 666 ? -29.014 12.291 -21.995 1.00 93.06 666 ASP A CA 1
ATOM 5260 C C . ASP A 1 666 ? -29.047 10.917 -22.679 1.00 93.06 666 ASP A C 1
ATOM 5262 O O . ASP A 1 666 ? -28.400 9.965 -22.248 1.00 93.06 666 ASP A O 1
ATOM 5266 N N . ARG A 1 667 ? -29.774 10.798 -23.791 1.00 90.75 667 ARG A N 1
ATOM 5267 C CA . ARG A 1 667 ? -29.723 9.579 -24.613 1.00 90.75 667 ARG A CA 1
ATOM 5268 C C . ARG A 1 667 ? -28.388 9.473 -25.352 1.00 90.75 667 ARG A C 1
ATOM 5270 O O . ARG A 1 667 ? -27.954 8.375 -25.684 1.00 90.75 667 ARG A O 1
ATOM 5277 N N . ILE A 1 668 ? -27.736 10.608 -25.601 1.00 91.88 668 ILE A N 1
ATOM 5278 C CA . ILE A 1 668 ? -26.424 10.683 -26.234 1.00 91.88 668 ILE A CA 1
ATOM 5279 C C . ILE A 1 668 ? -25.372 10.769 -25.126 1.00 91.88 668 ILE A C 1
ATOM 5281 O O . ILE A 1 668 ? -25.162 11.817 -24.529 1.00 91.88 668 ILE A O 1
ATOM 5285 N N . GLN A 1 669 ? -24.671 9.668 -24.866 1.00 93.25 669 GLN A N 1
ATOM 5286 C CA . GLN A 1 669 ? -23.621 9.606 -23.836 1.00 93.25 669 GLN A CA 1
ATOM 5287 C C . GLN A 1 669 ? -22.226 10.024 -24.349 1.00 93.25 669 GLN A C 1
ATOM 5289 O O . GLN A 1 669 ? -21.242 9.995 -23.608 1.00 93.25 669 GLN A O 1
ATOM 5294 N N . THR A 1 670 ? -22.117 10.433 -25.617 1.00 92.69 670 THR A N 1
ATOM 5295 C CA . THR A 1 670 ? -20.894 10.988 -26.218 1.00 92.69 670 THR A CA 1
ATOM 5296 C C . THR A 1 670 ? -20.917 12.517 -26.230 1.00 92.69 670 THR A C 1
ATOM 5298 O O . THR A 1 670 ? -21.949 13.133 -26.510 1.00 92.69 670 THR A O 1
ATOM 5301 N N . PHE A 1 671 ? -19.768 13.147 -25.985 1.00 93.06 671 PHE A N 1
ATOM 5302 C CA . PHE A 1 671 ? -19.630 14.613 -25.961 1.00 93.06 671 PHE A CA 1
ATOM 5303 C C . PHE A 1 671 ? -18.366 15.134 -26.665 1.00 93.06 671 PHE A C 1
ATOM 5305 O O . PHE A 1 671 ? -18.023 16.300 -26.518 1.00 93.06 671 PHE A O 1
ATOM 5312 N N . GLY A 1 672 ? -17.698 14.296 -27.466 1.00 90.69 672 GLY A N 1
ATOM 5313 C CA . GLY A 1 672 ? -16.579 14.715 -28.317 1.00 90.69 672 GLY A CA 1
ATOM 5314 C C . GLY A 1 672 ? -15.226 14.840 -27.614 1.00 90.69 672 GLY A C 1
ATOM 5315 O O . GLY A 1 672 ? -14.306 15.385 -28.212 1.00 90.69 672 GLY A O 1
ATOM 5316 N N . SER A 1 673 ? -15.098 14.352 -26.378 1.00 93.94 673 SER A N 1
ATOM 5317 C CA . SER A 1 673 ? -13.830 14.229 -25.653 1.00 93.94 673 SER A CA 1
ATOM 5318 C C . SER A 1 673 ? -13.864 13.029 -24.698 1.00 93.94 673 SER A C 1
ATOM 5320 O O . SER A 1 673 ? -14.931 12.439 -24.501 1.00 93.94 673 SER A O 1
ATOM 5322 N N . LEU A 1 674 ? -12.711 12.656 -24.128 1.00 94.31 674 LEU A N 1
ATOM 5323 C CA . LEU A 1 674 ? -12.538 11.487 -23.251 1.00 94.31 674 LEU A CA 1
ATOM 5324 C C . LEU A 1 674 ? -13.020 10.193 -23.923 1.00 94.31 674 LEU A C 1
ATOM 5326 O O . LEU A 1 674 ? -13.708 9.357 -23.324 1.00 94.31 674 LEU A O 1
ATOM 5330 N N . THR A 1 675 ? -12.689 10.050 -25.206 1.00 91.19 675 THR A N 1
ATOM 5331 C CA . THR A 1 675 ? -13.070 8.890 -26.014 1.00 91.19 675 THR A CA 1
ATOM 5332 C C . THR A 1 675 ? -12.496 7.615 -25.385 1.00 91.19 675 THR A C 1
ATOM 5334 O O . THR A 1 675 ? -11.323 7.549 -25.042 1.00 91.19 675 THR A O 1
ATOM 5337 N N . GLY A 1 676 ? -13.348 6.611 -25.158 1.00 90.44 676 GLY A N 1
ATOM 5338 C CA . GLY A 1 676 ? -12.969 5.380 -24.451 1.00 90.44 676 GLY A CA 1
ATOM 5339 C C . GLY A 1 676 ? -13.281 5.356 -22.947 1.00 90.44 676 GLY A C 1
ATOM 5340 O O . GLY A 1 676 ? -13.263 4.273 -22.361 1.00 90.44 676 GLY A O 1
ATOM 5341 N N . LEU A 1 677 ? -13.651 6.484 -22.317 1.00 94.94 677 LEU A N 1
ATOM 5342 C CA . LEU A 1 677 ? -14.163 6.491 -20.937 1.00 94.94 677 LEU A CA 1
ATOM 5343 C C . LEU A 1 677 ? -15.563 5.869 -20.876 1.00 94.94 677 LEU A C 1
ATOM 5345 O O . LEU A 1 677 ? -16.496 6.364 -21.514 1.00 94.94 677 LEU A O 1
ATOM 5349 N N . VAL A 1 678 ? -15.726 4.807 -20.090 1.00 93.62 678 VAL A N 1
ATOM 5350 C CA . VAL A 1 678 ? -16.996 4.076 -19.953 1.00 93.62 678 VAL A CA 1
ATOM 5351 C C . VAL A 1 678 ? -17.774 4.520 -18.724 1.00 93.62 678 VAL A C 1
ATOM 5353 O O . VAL A 1 678 ? -18.967 4.787 -18.838 1.00 93.62 678 VAL A O 1
ATOM 5356 N N . THR A 1 679 ? -17.101 4.622 -17.576 1.00 94.69 679 THR A N 1
ATOM 5357 C CA . THR A 1 679 ? -17.722 4.967 -16.292 1.00 94.69 679 THR A CA 1
ATOM 5358 C C . THR A 1 679 ? -18.036 6.464 -16.236 1.00 94.69 679 THR A C 1
ATOM 5360 O O . THR A 1 679 ? -17.221 7.265 -15.779 1.00 94.69 679 THR A O 1
ATOM 5363 N N . LYS A 1 680 ? -19.182 6.860 -16.795 1.00 95.19 680 LYS A N 1
ATOM 5364 C CA . LYS A 1 680 ? -19.672 8.244 -16.835 1.00 95.19 680 LYS A CA 1
ATOM 5365 C C . LYS A 1 680 ? -21.179 8.294 -17.086 1.00 95.19 680 LYS A C 1
ATOM 5367 O O . LYS A 1 680 ? -21.742 7.356 -17.655 1.00 95.19 680 LYS A O 1
ATOM 5372 N N . LEU A 1 681 ? -21.801 9.420 -16.746 1.00 95.88 681 LEU A N 1
ATOM 5373 C CA . LEU A 1 681 ? -23.194 9.718 -17.076 1.00 95.88 681 LEU A CA 1
ATOM 5374 C C . LEU A 1 681 ? -23.340 11.156 -17.569 1.00 95.88 681 LEU A C 1
ATOM 5376 O O . LEU A 1 681 ? -23.021 12.102 -16.857 1.00 95.88 681 LEU A O 1
ATOM 5380 N N . VAL A 1 682 ? -23.840 11.330 -18.787 1.00 95.75 682 VAL A N 1
ATOM 5381 C CA . VAL A 1 682 ? -24.122 12.644 -19.368 1.00 95.75 682 VAL A CA 1
ATOM 5382 C C . VAL A 1 682 ? -25.560 13.045 -19.069 1.00 95.75 682 VAL A C 1
ATOM 5384 O O . VAL A 1 682 ? -26.496 12.289 -19.338 1.00 95.75 682 VAL A O 1
ATOM 5387 N N . LEU A 1 683 ? -25.721 14.252 -18.542 1.00 95.62 683 LEU A N 1
ATOM 5388 C CA . LEU A 1 683 ? -26.985 14.934 -18.324 1.00 95.62 683 LEU A CA 1
ATOM 5389 C C . LEU A 1 683 ? -27.147 16.069 -19.340 1.00 95.62 683 LEU A C 1
ATOM 5391 O O . LEU A 1 683 ? -26.171 16.723 -19.714 1.00 95.62 683 LEU A O 1
ATOM 5395 N N . ARG A 1 684 ? -28.388 16.341 -19.743 1.00 94.25 684 ARG A N 1
ATOM 5396 C CA . ARG A 1 684 ? -28.761 17.456 -20.620 1.00 94.25 684 ARG A CA 1
ATOM 5397 C C . ARG A 1 684 ? -29.934 18.242 -20.055 1.00 94.25 684 ARG A C 1
ATOM 5399 O O . ARG A 1 684 ? -30.811 17.676 -19.405 1.00 94.25 684 ARG A O 1
ATOM 5406 N N . GLU A 1 685 ? -29.993 19.521 -20.379 1.00 92.25 685 GLU A N 1
ATOM 5407 C CA . GLU A 1 685 ? -31.158 20.353 -20.088 1.00 92.25 685 GLU A CA 1
ATOM 5408 C C . GLU A 1 685 ? -32.356 19.959 -20.979 1.00 92.25 685 GLU A C 1
ATOM 5410 O O . GLU A 1 685 ? -32.187 19.473 -22.104 1.00 92.25 685 GLU A O 1
ATOM 5415 N N . ALA A 1 686 ? -33.588 20.143 -20.491 1.00 81.50 686 ALA A N 1
ATOM 5416 C CA . ALA A 1 686 ? -34.788 19.838 -21.282 1.00 81.50 686 ALA A CA 1
ATOM 5417 C C . ALA A 1 686 ? -34.989 20.780 -22.478 1.00 81.50 686 ALA A C 1
ATOM 5419 O O . ALA A 1 686 ? -35.336 20.312 -23.563 1.00 81.50 686 ALA A O 1
ATOM 5420 N N . LEU A 1 687 ? -34.809 22.088 -22.266 1.00 78.31 687 LEU A N 1
ATOM 5421 C CA . LEU A 1 687 ? -35.146 23.150 -23.225 1.00 78.31 687 LEU A CA 1
ATOM 5422 C C . LEU A 1 687 ? -33.914 23.887 -23.784 1.00 78.31 687 LEU A C 1
ATOM 5424 O O . LEU A 1 687 ? -34.053 24.658 -24.732 1.00 78.31 687 LEU A O 1
ATOM 5428 N N . GLY A 1 688 ? -32.727 23.660 -23.213 1.00 75.94 688 GLY A N 1
ATOM 5429 C CA . GLY A 1 688 ? -31.471 24.302 -23.607 1.00 75.94 688 GLY A CA 1
ATOM 5430 C C . GLY A 1 688 ? -30.445 23.337 -24.204 1.00 75.94 688 GLY A C 1
ATOM 5431 O O . GLY A 1 688 ? -30.707 22.151 -24.402 1.00 75.94 688 GLY A O 1
ATOM 5432 N N . SER A 1 689 ? -29.254 23.860 -24.505 1.00 79.12 689 SER A N 1
ATOM 5433 C CA . SER A 1 689 ? -28.121 23.091 -25.045 1.00 79.12 689 SER A CA 1
ATOM 5434 C C . SER A 1 689 ? -27.072 22.724 -23.990 1.00 79.12 689 SER A C 1
ATOM 5436 O O . SER A 1 689 ? -26.023 22.184 -24.341 1.00 79.12 689 SER A O 1
ATOM 5438 N N . SER A 1 690 ? -27.322 23.038 -22.714 1.00 88.69 690 SER A N 1
ATOM 5439 C CA . SER A 1 690 ? -26.384 22.763 -21.626 1.00 88.69 690 SER A CA 1
ATOM 5440 C C . SER A 1 690 ? -26.275 21.261 -21.363 1.00 88.69 690 SER A C 1
ATOM 5442 O O . SER A 1 690 ? -27.285 20.554 -21.271 1.00 88.69 690 SER A O 1
ATOM 5444 N N . ARG A 1 691 ? -25.038 20.767 -21.247 1.00 94.38 691 ARG A N 1
ATOM 5445 C CA . ARG A 1 691 ? -24.728 19.364 -20.947 1.00 94.38 691 ARG A CA 1
ATOM 5446 C C . ARG A 1 691 ? -23.650 19.280 -19.873 1.00 94.38 691 ARG A C 1
ATOM 5448 O O . ARG A 1 691 ? -22.714 20.080 -19.850 1.00 94.38 691 ARG A O 1
ATOM 5455 N N . ILE A 1 692 ? -23.780 18.291 -18.998 1.00 95.12 692 ILE A N 1
ATOM 5456 C CA . ILE A 1 692 ? -22.843 18.013 -17.904 1.00 95.12 692 ILE A CA 1
ATOM 5457 C C . ILE A 1 692 ? -22.514 16.528 -17.948 1.00 95.12 692 ILE A C 1
ATOM 5459 O O . ILE A 1 692 ? -23.414 15.714 -18.122 1.00 95.12 692 ILE A O 1
ATOM 5463 N N . VAL A 1 693 ? -21.249 16.158 -17.779 1.00 95.94 693 VAL A N 1
ATOM 5464 C CA . VAL A 1 693 ? -20.851 14.764 -17.578 1.00 95.94 693 VAL A CA 1
ATOM 5465 C C . VAL A 1 693 ? -20.465 14.544 -16.120 1.00 95.94 693 VAL A C 1
ATOM 5467 O O . VAL A 1 693 ? -19.641 15.265 -15.569 1.00 95.94 693 VAL A O 1
ATOM 5470 N N . LEU A 1 694 ? -21.078 13.547 -15.495 1.00 95.94 694 LEU A N 1
ATOM 5471 C CA . LEU A 1 694 ? -20.754 13.076 -14.158 1.00 95.94 694 LEU A CA 1
ATOM 5472 C C . LEU A 1 694 ? -19.791 11.901 -14.278 1.00 95.94 694 LEU A C 1
ATOM 5474 O O . LEU A 1 694 ? -20.086 10.925 -14.974 1.00 95.94 694 LEU A O 1
ATOM 5478 N N . VAL A 1 695 ? -18.648 11.998 -13.610 1.00 96.25 695 VAL A N 1
ATOM 5479 C CA . VAL A 1 695 ? -17.630 10.946 -13.581 1.00 96.25 695 VAL A CA 1
ATOM 5480 C C . VAL A 1 695 ? -17.325 10.616 -12.121 1.00 96.25 695 VAL A C 1
ATOM 5482 O O . VAL A 1 695 ? -16.923 11.522 -11.393 1.00 96.25 695 VAL A O 1
ATOM 5485 N N . PRO A 1 696 ? -17.525 9.374 -11.651 1.00 94.75 696 PRO A N 1
ATOM 5486 C CA . PRO A 1 696 ? -17.246 9.037 -10.263 1.00 94.75 696 PRO A CA 1
ATOM 5487 C C . PRO A 1 696 ? -15.747 9.114 -9.974 1.00 94.75 696 PRO A C 1
ATOM 5489 O O . PRO A 1 696 ? -14.913 8.908 -10.855 1.00 94.75 696 PRO A O 1
ATOM 5492 N N . ASP A 1 697 ? -15.409 9.437 -8.735 1.00 92.38 697 ASP A N 1
ATOM 5493 C CA . ASP A 1 697 ? -14.042 9.437 -8.235 1.00 92.38 697 ASP A CA 1
ATOM 5494 C C . ASP A 1 697 ? -13.655 8.022 -7.793 1.00 92.38 697 ASP A C 1
ATOM 5496 O O . ASP A 1 697 ? -14.418 7.347 -7.101 1.00 92.38 697 ASP A O 1
ATOM 5500 N N . GLY A 1 698 ? -12.481 7.555 -8.206 1.00 92.00 698 GLY A N 1
ATOM 5501 C CA . GLY A 1 698 ? -12.051 6.186 -7.958 1.00 92.00 698 GLY A CA 1
ATOM 5502 C C . GLY A 1 698 ? -10.767 5.818 -8.690 1.00 92.00 698 GLY A C 1
ATOM 5503 O O . GLY A 1 698 ? -10.084 6.654 -9.292 1.00 92.00 698 GLY A O 1
ATOM 5504 N N . GLU A 1 699 ? -10.418 4.537 -8.647 1.00 92.81 699 GLU A N 1
ATOM 5505 C CA . GLU A 1 699 ? -9.237 4.034 -9.329 1.00 92.81 699 GLU A CA 1
ATOM 5506 C C . GLU A 1 699 ? -9.486 3.885 -10.834 1.00 92.81 699 GLU A C 1
ATOM 5508 O O . GLU A 1 699 ? -10.314 3.098 -11.283 1.00 92.81 699 GLU A O 1
ATOM 5513 N N . ILE A 1 700 ? -8.729 4.639 -11.633 1.00 93.25 700 ILE A N 1
ATOM 5514 C CA . ILE A 1 700 ? -8.791 4.579 -13.094 1.00 93.25 700 ILE A CA 1
ATOM 5515 C C . ILE A 1 700 ? -8.040 3.342 -13.602 1.00 93.25 700 ILE A C 1
ATOM 5517 O O . ILE A 1 700 ? -6.811 3.259 -13.525 1.00 93.25 700 ILE A O 1
ATOM 5521 N N . LEU A 1 701 ? -8.795 2.412 -14.177 1.00 92.19 701 LEU A N 1
ATOM 5522 C CA . LEU A 1 701 ? -8.330 1.192 -14.820 1.00 92.19 701 LEU A CA 1
ATOM 5523 C C . LEU A 1 701 ? -8.387 1.365 -16.339 1.00 92.19 701 LEU A C 1
ATOM 5525 O O . LEU A 1 701 ? -9.408 1.765 -16.899 1.00 92.19 701 LEU A O 1
ATOM 5529 N N . SER A 1 702 ? -7.291 1.045 -17.024 1.00 89.50 702 SER A N 1
ATOM 5530 C CA . SER A 1 702 ? -7.192 1.144 -18.482 1.00 89.50 702 SER A CA 1
ATOM 5531 C C . SER A 1 702 ? -6.816 -0.200 -19.095 1.00 89.50 702 SER A C 1
ATOM 5533 O O . SER A 1 702 ? -5.901 -0.884 -18.632 1.00 89.50 702 SER A O 1
ATOM 5535 N N . ALA A 1 703 ? -7.527 -0.578 -20.155 1.00 86.50 703 ALA A N 1
ATOM 5536 C CA . ALA A 1 703 ? -7.260 -1.785 -20.923 1.00 86.50 703 ALA A CA 1
ATOM 5537 C C . ALA A 1 703 ? -7.276 -1.466 -22.419 1.00 86.50 703 ALA A C 1
ATOM 5539 O O . ALA A 1 703 ? -8.122 -0.711 -22.897 1.00 86.50 703 ALA A O 1
ATOM 5540 N N . LYS A 1 704 ? -6.339 -2.048 -23.173 1.00 82.50 704 LYS A N 1
ATOM 5541 C CA . LYS A 1 704 ? -6.350 -1.940 -24.633 1.00 82.50 704 LYS A CA 1
ATOM 5542 C C . LYS A 1 704 ? -7.526 -2.755 -25.181 1.00 82.50 704 LYS A C 1
ATOM 5544 O O . LYS A 1 704 ? -7.617 -3.946 -24.893 1.00 82.50 704 LYS A O 1
ATOM 5549 N N . GLN A 1 705 ? -8.383 -2.121 -25.973 1.00 80.38 705 GLN A N 1
ATOM 5550 C CA . GLN A 1 705 ? -9.468 -2.769 -26.701 1.00 80.38 705 GLN A CA 1
ATOM 5551 C C . GLN A 1 705 ? -9.378 -2.352 -28.172 1.00 80.38 705 GLN A C 1
ATOM 5553 O O . GLN A 1 705 ? -9.520 -1.173 -28.494 1.00 80.38 705 GLN A O 1
ATOM 5558 N N . ASP A 1 706 ? -9.126 -3.323 -29.050 1.00 80.88 706 ASP A N 1
ATOM 5559 C CA . ASP A 1 706 ? -8.900 -3.099 -30.481 1.00 80.88 706 ASP A CA 1
ATOM 5560 C C . ASP A 1 706 ? -7.799 -2.038 -30.720 1.00 80.88 706 ASP A C 1
ATOM 5562 O O . ASP A 1 706 ? -6.662 -2.199 -30.250 1.00 80.88 706 ASP A O 1
ATOM 5566 N N . ASP A 1 707 ? -8.139 -0.943 -31.407 1.00 80.00 707 ASP A N 1
ATOM 5567 C CA . ASP A 1 707 ? -7.232 0.156 -31.759 1.00 80.00 707 ASP A CA 1
ATOM 5568 C C . ASP A 1 707 ? -7.231 1.323 -30.748 1.00 80.00 707 ASP A C 1
ATOM 5570 O O . ASP A 1 707 ? -6.498 2.296 -30.941 1.00 80.00 707 ASP A O 1
ATOM 5574 N N . HIS A 1 708 ? -8.003 1.249 -29.654 1.00 85.25 708 HIS A N 1
ATOM 5575 C CA . HIS A 1 708 ? -8.066 2.299 -28.625 1.00 85.25 708 HIS A CA 1
ATOM 5576 C C . HIS A 1 708 ? -8.032 1.726 -27.189 1.00 85.25 708 HIS A C 1
ATOM 5578 O O . HIS A 1 708 ? -7.808 0.537 -26.964 1.00 85.25 708 HIS A O 1
ATOM 5584 N N . VAL A 1 709 ? -8.160 2.585 -26.177 1.00 88.69 709 VAL A N 1
ATOM 5585 C CA . VAL A 1 709 ? -8.092 2.231 -24.756 1.00 88.69 709 VAL A CA 1
ATOM 5586 C C . VAL A 1 709 ? -9.483 2.404 -24.170 1.00 88.69 709 VAL A C 1
ATOM 5588 O O . VAL A 1 709 ? -10.098 3.457 -24.318 1.00 88.69 709 VAL A O 1
ATOM 5591 N N . ARG A 1 710 ? -9.971 1.368 -23.493 1.00 92.50 710 ARG A N 1
ATOM 5592 C CA . ARG A 1 710 ? -11.199 1.417 -22.706 1.00 92.50 710 ARG A CA 1
ATOM 5593 C C . ARG A 1 710 ? -10.831 1.746 -21.263 1.00 92.50 710 ARG A C 1
ATOM 5595 O O . ARG A 1 710 ? -9.971 1.080 -20.681 1.00 92.50 710 ARG A O 1
ATOM 5602 N N . VAL A 1 711 ? -11.469 2.767 -20.700 1.00 93.81 711 VAL A N 1
ATOM 5603 C CA . VAL A 1 711 ? -11.185 3.268 -19.352 1.00 93.81 711 VAL A CA 1
ATOM 5604 C C . VAL A 1 711 ? -12.402 3.074 -18.453 1.00 93.81 711 VAL A C 1
ATOM 5606 O O . VAL A 1 711 ? -13.499 3.544 -18.762 1.00 93.81 711 VAL A O 1
ATOM 5609 N N . HIS A 1 712 ? -12.187 2.382 -17.338 1.00 94.06 712 HIS A N 1
ATOM 5610 C CA . HIS A 1 712 ? -13.159 2.130 -16.279 1.00 94.06 712 HIS A CA 1
ATOM 5611 C C . HIS A 1 712 ? -12.676 2.759 -14.975 1.00 94.06 712 HIS A C 1
ATOM 5613 O O . HIS A 1 712 ? -11.474 2.871 -14.752 1.00 94.06 712 HIS A O 1
ATOM 5619 N N . ILE A 1 713 ? -13.607 3.167 -14.120 1.00 94.75 713 ILE A N 1
ATOM 5620 C CA . ILE A 1 713 ? -13.296 3.700 -12.794 1.00 94.75 713 ILE A CA 1
ATOM 5621 C C . ILE A 1 713 ? -13.880 2.744 -11.763 1.00 94.75 713 ILE A C 1
ATOM 5623 O O . ILE A 1 713 ? -15.088 2.512 -11.765 1.00 94.75 713 ILE A O 1
ATOM 5627 N N . ASP A 1 714 ? -13.013 2.180 -10.928 1.00 92.19 714 ASP A N 1
ATOM 5628 C CA . ASP A 1 714 ? -13.397 1.342 -9.798 1.00 92.19 714 ASP A CA 1
ATOM 5629 C C . ASP A 1 714 ? -13.593 2.213 -8.553 1.00 92.19 714 ASP A C 1
ATOM 5631 O O . ASP A 1 714 ? -12.678 2.905 -8.100 1.00 92.19 714 ASP A O 1
ATOM 5635 N N . THR A 1 715 ? -14.808 2.199 -8.015 1.00 89.06 715 THR A N 1
ATOM 5636 C CA . THR A 1 715 ? -15.209 2.971 -6.834 1.00 89.06 715 THR A CA 1
ATOM 5637 C C . THR A 1 715 ? -15.092 2.163 -5.531 1.00 89.06 715 THR A C 1
ATOM 5639 O O . THR A 1 715 ? -15.366 2.682 -4.443 1.00 89.06 715 THR A O 1
ATOM 5642 N N . GLY A 1 716 ? -14.649 0.900 -5.615 1.00 85.88 716 GLY A N 1
ATOM 5643 C CA . GLY A 1 716 ? -14.405 0.010 -4.482 1.00 85.88 716 GLY A CA 1
ATOM 5644 C C . GLY A 1 716 ? -15.633 -0.203 -3.592 1.00 85.88 716 GLY A C 1
ATOM 5645 O O . GLY A 1 716 ? -16.776 -0.061 -4.023 1.00 85.88 716 GLY A O 1
ATOM 5646 N N . SER A 1 717 ? -15.399 -0.509 -2.312 1.00 80.56 717 SER A N 1
ATOM 5647 C CA . SER A 1 717 ? -16.439 -0.726 -1.290 1.00 80.56 717 SER A CA 1
ATOM 5648 C C . SER A 1 717 ? -16.618 0.467 -0.336 1.00 80.56 717 SER A C 1
ATOM 5650 O O . SER A 1 717 ? -17.092 0.308 0.789 1.00 80.56 717 SER A O 1
ATOM 5652 N N . ALA A 1 718 ? -16.184 1.669 -0.733 1.00 83.31 718 ALA A N 1
ATOM 5653 C CA . ALA A 1 718 ? -16.302 2.862 0.103 1.00 83.31 718 ALA A CA 1
ATOM 5654 C C . ALA A 1 718 ? -17.778 3.226 0.345 1.00 83.31 718 ALA A C 1
ATOM 5656 O O . ALA A 1 718 ? -18.573 3.234 -0.595 1.00 83.31 718 ALA A O 1
ATOM 5657 N N . ARG A 1 719 ? -18.140 3.578 1.588 1.00 81.88 719 ARG A N 1
ATOM 5658 C CA . ARG A 1 719 ? -19.516 3.985 1.947 1.00 81.88 719 ARG A CA 1
ATOM 5659 C C . ARG A 1 719 ? -19.973 5.268 1.252 1.00 81.88 719 ARG A C 1
ATOM 5661 O O . ARG A 1 719 ? -21.159 5.432 1.002 1.00 81.88 719 ARG A O 1
ATOM 5668 N N . HIS A 1 720 ? -19.034 6.159 0.948 1.00 89.00 720 HIS A N 1
ATOM 5669 C CA . HIS A 1 720 ? -19.281 7.390 0.210 1.00 89.00 720 HIS A CA 1
ATOM 5670 C C . HIS A 1 720 ? -18.294 7.491 -0.952 1.00 89.00 720 HIS A C 1
ATOM 5672 O O . HIS A 1 720 ? -17.092 7.296 -0.761 1.00 89.00 720 HIS A O 1
ATOM 5678 N N . ILE A 1 721 ? -18.800 7.822 -2.135 1.00 91.31 721 ILE A N 1
ATOM 5679 C CA . ILE A 1 721 ? -18.044 8.022 -3.366 1.00 91.31 721 ILE A CA 1
ATOM 5680 C C . ILE A 1 721 ? -18.299 9.445 -3.849 1.00 91.31 721 ILE A C 1
ATOM 5682 O O . ILE A 1 721 ? -19.429 9.830 -4.145 1.00 91.31 721 ILE A O 1
ATOM 5686 N N . SER A 1 722 ? -17.237 10.234 -3.943 1.00 91.50 722 SER A N 1
ATOM 5687 C CA . SER A 1 722 ? -17.307 11.545 -4.586 1.00 91.50 722 SER A CA 1
ATOM 5688 C C . SER A 1 722 ? -17.432 11.386 -6.102 1.00 91.50 722 SER A C 1
ATOM 5690 O O . SER A 1 722 ? -17.059 10.362 -6.665 1.00 91.50 722 SER A O 1
ATOM 5692 N N . TYR A 1 723 ? -17.927 12.407 -6.791 1.00 93.88 723 TYR A N 1
ATOM 5693 C CA . TYR A 1 723 ? -17.951 12.445 -8.251 1.00 93.88 723 TYR A CA 1
ATOM 5694 C C . TYR A 1 723 ? -17.569 13.837 -8.753 1.00 93.88 723 TYR A C 1
ATOM 5696 O O . TYR A 1 723 ? -17.682 14.837 -8.043 1.00 93.88 723 TYR A O 1
ATOM 5704 N N . HIS A 1 724 ? -17.124 13.891 -10.002 1.00 94.75 724 HIS A N 1
ATOM 5705 C CA . HIS A 1 724 ? -16.670 15.088 -10.692 1.00 94.75 724 HIS A CA 1
ATOM 5706 C C . HIS A 1 724 ? -17.697 15.491 -11.753 1.00 94.75 724 HIS A C 1
ATOM 5708 O O . HIS A 1 724 ? -17.848 14.779 -12.751 1.00 94.75 724 HIS A O 1
ATOM 5714 N N . PRO A 1 725 ? -18.426 16.605 -11.561 1.00 94.38 725 PRO A N 1
ATOM 5715 C CA . PRO A 1 725 ? -19.251 17.181 -12.611 1.00 94.38 725 PRO A CA 1
ATOM 5716 C C . PRO A 1 725 ? -18.383 18.024 -13.550 1.00 94.38 725 PRO A C 1
ATOM 5718 O O . PRO A 1 725 ? -17.831 19.046 -13.141 1.00 94.38 725 PRO A O 1
ATOM 5721 N N . PHE A 1 726 ? -18.284 17.621 -14.817 1.00 95.31 726 PHE A N 1
ATOM 5722 C CA . PHE A 1 726 ? -17.647 18.424 -15.857 1.00 95.31 726 PHE A CA 1
ATOM 5723 C C . PHE A 1 726 ? -18.700 19.058 -16.767 1.00 95.31 726 PHE A C 1
ATOM 5725 O O . PHE A 1 726 ? -19.455 18.362 -17.450 1.00 95.31 726 PHE A O 1
ATOM 5732 N N . HIS A 1 727 ? -18.749 20.387 -16.797 1.00 93.62 727 HIS A N 1
ATOM 5733 C CA . HIS A 1 727 ? -19.633 21.124 -17.696 1.00 93.62 727 HIS A CA 1
ATOM 5734 C C . HIS A 1 727 ? -19.041 21.164 -19.106 1.00 93.62 727 HIS A C 1
ATOM 5736 O O . HIS A 1 727 ? -17.845 21.409 -19.280 1.00 93.62 727 HIS A O 1
ATOM 5742 N N . ILE A 1 728 ? -19.881 20.933 -20.114 1.00 93.75 728 ILE A N 1
ATOM 5743 C CA . ILE A 1 728 ? -19.466 20.910 -21.517 1.00 93.75 728 ILE A CA 1
ATOM 5744 C C . ILE A 1 728 ? -19.700 22.294 -22.123 1.00 93.75 728 ILE A C 1
ATOM 5746 O O . ILE A 1 728 ? -20.840 22.708 -22.327 1.00 93.75 728 ILE A O 1
ATOM 5750 N N . ASP A 1 729 ? -18.614 22.993 -22.444 1.00 88.94 729 ASP A N 1
ATOM 5751 C CA . ASP A 1 729 ? -18.637 24.283 -23.130 1.00 88.94 729 ASP A CA 1
ATOM 5752 C C . ASP A 1 729 ? -18.258 24.069 -24.599 1.00 88.94 729 ASP A C 1
ATOM 5754 O O . ASP A 1 729 ? -17.084 24.031 -24.974 1.00 88.94 729 ASP A O 1
ATOM 5758 N N . SER A 1 730 ? -19.276 23.885 -25.441 1.00 84.94 730 SER A N 1
ATOM 5759 C CA . SER A 1 730 ? -19.096 23.661 -26.877 1.00 84.94 730 SER A CA 1
ATOM 5760 C C . SER A 1 730 ? -18.711 24.922 -27.651 1.00 84.94 730 SER A C 1
ATOM 5762 O O . SER A 1 730 ? -18.313 24.811 -28.806 1.00 84.94 730 SER A O 1
ATOM 5764 N N . LEU A 1 731 ? -18.859 26.113 -27.056 1.00 83.31 731 LEU A N 1
ATOM 5765 C CA . LEU A 1 731 ? -18.499 27.376 -27.703 1.00 83.31 731 LEU A CA 1
ATOM 5766 C C . LEU A 1 731 ? -16.986 27.597 -27.632 1.00 83.31 731 LEU A C 1
ATOM 5768 O O . LEU A 1 731 ? -16.367 27.939 -28.636 1.00 83.31 731 LEU A O 1
ATOM 5772 N N . LEU A 1 732 ? -16.405 27.394 -26.447 1.00 84.06 732 LEU A N 1
ATOM 5773 C CA . LEU A 1 732 ? -14.964 27.524 -26.220 1.00 84.06 732 LEU A CA 1
ATOM 5774 C C . LEU A 1 732 ? -14.202 26.208 -26.414 1.00 84.06 732 LEU A C 1
ATOM 5776 O O . LEU A 1 732 ? -12.975 26.219 -26.377 1.00 84.06 732 LEU A O 1
ATOM 5780 N N . GLY A 1 733 ? -14.913 25.095 -26.617 1.00 86.88 733 GLY A N 1
ATOM 5781 C CA . GLY A 1 733 ? -14.320 23.781 -26.854 1.00 86.88 733 GLY A CA 1
ATOM 5782 C C . GLY A 1 733 ? -13.567 23.256 -25.636 1.00 86.88 733 GLY A C 1
ATOM 5783 O O . GLY A 1 733 ? -12.400 22.891 -25.735 1.00 86.88 733 GLY A O 1
ATOM 5784 N N . ARG A 1 734 ? -14.200 23.273 -24.456 1.00 88.69 734 ARG A N 1
ATOM 5785 C CA . ARG A 1 734 ? -13.556 22.885 -23.189 1.00 88.69 734 ARG A CA 1
ATOM 5786 C C . ARG A 1 734 ? -14.492 22.131 -22.249 1.00 88.69 734 ARG A C 1
ATOM 5788 O O . ARG A 1 734 ? -15.712 22.284 -22.299 1.00 88.69 734 ARG A O 1
ATOM 5795 N N . LEU A 1 735 ? -13.895 21.350 -21.352 1.00 92.25 735 LEU A N 1
ATOM 5796 C CA . LEU A 1 735 ? -14.575 20.742 -20.209 1.00 92.25 735 LEU A CA 1
ATOM 5797 C C . LEU A 1 735 ? -14.234 21.541 -18.957 1.00 92.25 735 LEU A C 1
ATOM 5799 O O . LEU A 1 735 ? -13.060 21.684 -18.638 1.00 92.25 735 LEU A O 1
ATOM 5803 N N . PHE A 1 736 ? -15.232 22.054 -18.247 1.00 87.62 736 PHE A N 1
ATOM 5804 C CA . PHE A 1 736 ? -15.035 22.860 -17.042 1.00 87.62 736 PHE A CA 1
ATOM 5805 C C . PHE A 1 736 ? -15.260 22.015 -15.782 1.00 87.62 736 PHE A C 1
ATOM 5807 O O . PHE A 1 736 ? -16.281 21.344 -15.680 1.00 87.62 736 PHE A O 1
ATOM 5814 N N . ASP A 1 737 ? -14.299 22.019 -14.857 1.00 87.62 737 ASP A N 1
ATOM 5815 C CA . ASP A 1 737 ? -14.331 21.268 -13.591 1.00 87.62 737 ASP A CA 1
ATOM 5816 C C . ASP A 1 737 ? -14.931 22.081 -12.428 1.00 87.62 737 ASP A C 1
ATOM 5818 O O . ASP A 1 737 ? -15.438 23.184 -12.618 1.00 87.62 737 ASP A O 1
ATOM 5822 N N . ASN A 1 738 ? -14.892 21.531 -11.211 1.00 85.12 738 ASN A N 1
ATOM 5823 C CA . ASN A 1 738 ? -15.449 22.167 -10.012 1.00 85.12 738 ASN A CA 1
ATOM 5824 C C . ASN A 1 738 ? -14.510 23.192 -9.329 1.00 85.12 738 ASN A C 1
ATOM 5826 O O . ASN A 1 738 ? -14.810 23.658 -8.232 1.00 85.12 738 ASN A O 1
ATOM 5830 N N . GLY A 1 739 ? -13.364 23.520 -9.934 1.00 84.31 739 GLY A N 1
ATOM 5831 C CA . GLY A 1 739 ? -12.350 24.457 -9.442 1.00 84.31 739 GLY A CA 1
ATOM 5832 C C . GLY A 1 739 ? -11.274 23.829 -8.547 1.00 84.31 739 GLY A C 1
ATOM 5833 O O . GLY A 1 739 ? -10.170 24.376 -8.433 1.00 84.31 739 GLY A O 1
ATOM 5834 N N . SER A 1 740 ? -11.538 22.666 -7.944 1.00 89.81 740 SER A N 1
ATOM 5835 C CA . SER A 1 740 ? -10.579 21.999 -7.052 1.00 89.81 740 SER A CA 1
ATOM 5836 C C . SER A 1 740 ? -9.362 21.458 -7.810 1.00 89.81 740 SER A C 1
ATOM 5838 O O . SER A 1 740 ? -9.466 21.017 -8.957 1.00 89.81 740 SER A O 1
ATOM 5840 N N . LEU A 1 741 ? -8.192 21.467 -7.160 1.00 91.12 741 LEU A N 1
ATOM 5841 C CA . LEU A 1 741 ? -6.973 20.897 -7.742 1.00 91.12 741 LEU A CA 1
ATOM 5842 C C . LEU A 1 741 ? -7.137 19.396 -8.014 1.00 91.12 741 LEU A C 1
ATOM 5844 O O . LEU A 1 741 ? -6.754 18.927 -9.083 1.00 91.12 741 LEU A O 1
ATOM 5848 N N . HIS A 1 742 ? -7.772 18.668 -7.092 1.00 92.12 742 HIS A N 1
ATOM 5849 C CA . HIS A 1 742 ? -8.075 17.246 -7.243 1.00 92.12 742 HIS A CA 1
ATOM 5850 C C . HIS A 1 742 ? -8.886 16.942 -8.508 1.00 92.12 742 HIS A C 1
ATOM 5852 O O . HIS A 1 742 ? -8.451 16.146 -9.338 1.00 92.12 742 HIS A O 1
ATOM 5858 N N . SER A 1 743 ? -10.018 17.629 -8.718 1.00 93.56 743 SER A N 1
ATOM 5859 C CA . SER A 1 743 ? -10.859 17.425 -9.910 1.00 93.56 743 SER A CA 1
ATOM 5860 C C . SER A 1 743 ? -10.115 17.744 -11.208 1.00 93.56 743 SER A C 1
ATOM 5862 O O . SER A 1 743 ? -10.244 17.026 -12.204 1.00 93.56 743 SER A O 1
ATOM 5864 N N . ARG A 1 744 ? -9.260 18.773 -11.187 1.00 93.44 744 ARG A N 1
ATOM 5865 C CA . ARG A 1 744 ? -8.412 19.145 -12.327 1.00 93.44 744 ARG A CA 1
ATOM 5866 C C . ARG A 1 744 ? -7.367 18.093 -12.646 1.00 93.44 744 ARG A C 1
ATOM 5868 O O . ARG A 1 744 ? -7.270 17.682 -13.799 1.00 93.44 744 ARG A O 1
ATOM 5875 N N . LEU A 1 745 ? -6.621 17.620 -11.650 1.00 94.88 745 LEU A N 1
ATOM 5876 C CA . LEU A 1 745 ? -5.632 16.556 -11.834 1.00 94.88 745 LEU A CA 1
ATOM 5877 C C . LEU A 1 745 ? -6.292 15.245 -12.275 1.00 94.88 745 LEU A C 1
ATOM 5879 O O . LEU A 1 745 ? -5.753 14.547 -13.135 1.00 94.88 745 LEU A O 1
ATOM 5883 N N . PHE A 1 746 ? -7.483 14.941 -11.758 1.00 95.88 746 PHE A N 1
ATOM 5884 C CA . PHE A 1 746 ? -8.270 13.786 -12.179 1.00 95.88 746 PHE A CA 1
ATOM 5885 C C . PHE A 1 746 ? -8.663 13.896 -13.660 1.00 95.88 746 PHE A C 1
ATOM 5887 O O . PHE A 1 746 ? -8.410 12.973 -14.436 1.00 95.88 746 PHE A O 1
ATOM 5894 N N . ARG A 1 747 ? -9.173 15.059 -14.094 1.00 95.38 747 ARG A N 1
ATOM 5895 C CA . ARG A 1 747 ? -9.471 15.348 -15.508 1.00 95.38 747 ARG A CA 1
ATOM 5896 C C . ARG A 1 747 ? -8.225 15.263 -16.395 1.00 95.38 747 ARG A C 1
ATOM 5898 O O . ARG A 1 747 ? -8.279 14.655 -17.461 1.00 95.38 747 ARG A O 1
ATOM 5905 N N . VAL A 1 748 ? -7.100 15.838 -15.959 1.00 95.75 748 VAL A N 1
ATOM 5906 C CA . VAL A 1 748 ? -5.805 15.771 -16.664 1.00 95.75 748 VAL A CA 1
ATOM 5907 C C . VAL A 1 748 ? -5.396 14.322 -16.889 1.00 95.75 748 VAL A C 1
ATOM 5909 O O . VAL A 1 748 ? -5.044 13.942 -18.006 1.00 95.75 748 VAL A O 1
ATOM 5912 N N . TYR A 1 749 ? -5.472 13.499 -15.845 1.00 96.12 749 TYR A N 1
ATOM 5913 C CA . TYR A 1 749 ? -5.105 12.098 -15.949 1.00 96.12 749 TYR A CA 1
ATOM 5914 C C . TYR A 1 749 ? -6.050 11.334 -16.886 1.00 96.12 749 TYR A C 1
ATOM 5916 O O . TYR A 1 749 ? -5.566 10.578 -17.729 1.00 96.12 749 TYR A O 1
ATOM 5924 N N . LEU A 1 750 ? -7.363 11.597 -16.831 1.00 96.12 750 LEU A N 1
ATOM 5925 C CA . LEU A 1 750 ? -8.343 11.029 -17.764 1.00 96.12 750 LEU A CA 1
ATOM 5926 C C . LEU A 1 750 ? -8.028 11.371 -19.226 1.00 96.12 750 LEU A C 1
ATOM 5928 O O . LEU A 1 750 ? -7.994 10.458 -20.052 1.00 96.12 750 LEU A O 1
ATOM 5932 N N . HIS A 1 751 ? -7.744 12.636 -19.559 1.00 95.56 751 HIS A N 1
ATOM 5933 C CA . HIS A 1 751 ? -7.346 13.019 -20.923 1.00 95.56 751 HIS A CA 1
ATOM 5934 C C . HIS A 1 751 ? -6.066 12.305 -21.365 1.00 95.56 751 HIS A C 1
ATOM 5936 O O . HIS A 1 751 ? -5.981 11.834 -22.498 1.00 95.56 751 HIS A O 1
ATOM 5942 N N . ALA A 1 752 ? -5.086 12.159 -20.471 1.00 94.81 752 ALA A N 1
ATOM 5943 C CA . ALA A 1 752 ? -3.832 11.502 -20.809 1.00 94.81 752 ALA A CA 1
ATOM 5944 C C . ALA A 1 752 ? -4.028 10.012 -21.159 1.00 94.81 752 ALA A C 1
ATOM 5946 O O . ALA A 1 752 ? -3.491 9.549 -22.166 1.00 94.81 752 ALA A O 1
ATOM 5947 N N . VAL A 1 753 ? -4.831 9.272 -20.382 1.00 94.00 753 VAL A N 1
ATOM 5948 C CA . VAL A 1 753 ? -5.066 7.827 -20.606 1.00 94.00 753 VAL A CA 1
ATOM 5949 C C . VAL A 1 753 ? -6.067 7.529 -21.731 1.00 94.00 753 VAL A C 1
ATOM 5951 O O . VAL A 1 753 ? -6.012 6.463 -22.344 1.00 94.00 753 VAL A O 1
ATOM 5954 N N . THR A 1 754 ? -6.966 8.469 -22.034 1.00 93.81 754 THR A N 1
ATOM 5955 C CA . THR A 1 754 ? -7.927 8.378 -23.153 1.00 93.81 754 THR A CA 1
ATOM 5956 C C . THR A 1 754 ? -7.402 9.004 -24.447 1.00 93.81 754 THR A C 1
ATOM 5958 O O . THR A 1 754 ? -8.126 9.105 -25.430 1.00 93.81 754 THR A O 1
ATOM 5961 N N . SER A 1 755 ? -6.133 9.413 -24.488 1.00 92.81 755 SER A N 1
ATOM 5962 C CA . SER A 1 755 ? -5.558 10.091 -25.650 1.00 92.81 755 SER A CA 1
ATOM 5963 C C . SER A 1 755 ? -5.475 9.185 -26.887 1.00 92.81 755 SER A C 1
ATOM 5965 O O . SER A 1 755 ? -5.178 7.989 -26.801 1.00 92.81 755 SER A O 1
ATOM 5967 N N . TYR A 1 756 ? -5.699 9.769 -28.059 1.00 89.62 756 TYR A N 1
ATOM 5968 C CA . TYR A 1 756 ? -5.597 9.117 -29.362 1.00 89.62 756 TYR A CA 1
ATOM 5969 C C . TYR A 1 756 ? -4.791 10.017 -30.321 1.00 89.62 756 TYR A C 1
ATOM 5971 O O . TYR A 1 756 ? -4.703 11.221 -30.074 1.00 89.62 756 TYR A O 1
ATOM 5979 N N . PRO A 1 757 ? -4.183 9.489 -31.407 1.00 87.62 757 PRO A N 1
ATOM 5980 C CA . PRO A 1 757 ? -3.411 10.311 -32.346 1.00 87.62 757 PRO A CA 1
ATOM 5981 C C . PRO A 1 757 ? -4.229 11.390 -33.065 1.00 87.62 757 PRO A C 1
ATOM 5983 O O . PRO A 1 757 ? -3.648 12.334 -33.596 1.00 87.62 757 PRO A O 1
ATOM 5986 N N . LEU A 1 758 ? -5.558 11.247 -33.109 1.00 89.06 758 LEU A N 1
ATOM 5987 C CA . LEU A 1 758 ? -6.458 12.265 -33.646 1.00 89.06 758 LEU A CA 1
ATOM 5988 C C . LEU A 1 758 ? -6.959 13.185 -32.521 1.00 89.06 758 LEU A C 1
ATOM 5990 O O . LEU A 1 758 ? -7.262 12.688 -31.434 1.00 89.06 758 LEU A O 1
ATOM 5994 N N . PRO A 1 759 ? -7.078 14.500 -32.774 1.00 90.56 759 PRO A N 1
ATOM 5995 C CA . PRO A 1 759 ? -7.652 15.434 -31.815 1.00 90.56 759 PRO A CA 1
ATOM 5996 C C . PRO A 1 759 ? -9.095 15.094 -31.425 1.00 90.56 759 PRO A C 1
ATOM 5998 O O . PRO A 1 759 ? -9.890 14.666 -32.261 1.00 90.56 759 PRO A O 1
ATOM 6001 N N . ASP A 1 760 ? -9.444 15.357 -30.166 1.00 91.44 760 ASP A N 1
ATOM 6002 C CA . ASP A 1 760 ? -10.818 15.296 -29.675 1.00 91.44 760 ASP A CA 1
ATOM 6003 C C . ASP A 1 760 ? -11.684 16.343 -30.399 1.00 91.44 760 ASP A C 1
ATOM 6005 O O . ASP A 1 760 ? -11.321 17.520 -30.475 1.00 91.44 760 ASP A O 1
ATOM 6009 N N . ASN A 1 761 ? -12.867 15.941 -30.875 1.00 91.88 761 ASN A N 1
ATOM 6010 C CA . ASN A 1 761 ? -13.784 16.811 -31.627 1.00 91.88 761 ASN A CA 1
ATOM 6011 C C . ASN A 1 761 ? -14.237 18.053 -30.839 1.00 91.88 761 ASN A C 1
ATOM 6013 O O . ASN A 1 761 ? -14.490 19.092 -31.441 1.00 91.88 761 ASN A O 1
ATOM 6017 N N . LEU A 1 762 ? -14.373 17.945 -29.513 1.00 91.31 762 LEU A N 1
ATOM 6018 C CA . LEU A 1 762 ? -14.755 19.066 -28.649 1.00 91.31 762 LEU A CA 1
ATOM 6019 C C . LEU A 1 762 ? -13.582 20.026 -28.415 1.00 91.31 762 LEU A C 1
ATOM 6021 O O . LEU A 1 762 ? -13.788 21.234 -28.411 1.00 91.31 762 LEU A O 1
ATOM 6025 N N . LEU A 1 763 ? -12.378 19.491 -28.189 1.00 91.25 763 LEU A N 1
ATOM 6026 C CA . LEU A 1 763 ? -11.227 20.262 -27.704 1.00 91.25 763 LEU A CA 1
ATOM 6027 C C . LEU A 1 763 ? -10.316 20.778 -28.824 1.00 91.25 763 LEU A C 1
ATOM 6029 O O . LEU A 1 763 ? -9.529 21.698 -28.613 1.00 91.25 763 LEU A O 1
ATOM 6033 N N . GLY A 1 764 ? -10.348 20.141 -29.998 1.00 89.25 764 GLY A N 1
ATOM 6034 C CA . GLY A 1 764 ? -9.404 20.407 -31.086 1.00 89.25 764 GLY A CA 1
ATOM 6035 C C . GLY A 1 764 ? -7.953 20.029 -30.756 1.00 89.25 764 GLY A C 1
ATOM 6036 O O . GLY A 1 764 ? -7.039 20.448 -31.464 1.00 89.25 764 GLY A O 1
ATOM 6037 N N . ARG A 1 765 ? -7.734 19.246 -29.691 1.00 91.19 765 ARG A N 1
ATOM 6038 C CA . ARG A 1 765 ? -6.431 18.749 -29.217 1.00 91.19 765 ARG A CA 1
ATOM 6039 C C . ARG A 1 765 ? -6.518 17.264 -28.910 1.00 91.19 765 ARG A C 1
ATOM 6041 O O . ARG A 1 765 ? -7.587 16.768 -28.563 1.00 91.19 765 ARG A O 1
ATOM 6048 N N . THR A 1 766 ? -5.407 16.549 -29.009 1.00 93.38 766 THR A N 1
ATOM 6049 C CA . THR A 1 766 ? -5.324 15.175 -28.492 1.00 93.38 766 THR A CA 1
ATOM 6050 C C . THR A 1 766 ? -5.414 15.182 -26.964 1.00 93.38 766 THR A C 1
ATOM 6052 O O . THR A 1 766 ? -5.084 16.177 -26.312 1.00 93.38 766 THR A O 1
ATOM 6055 N N . GLY A 1 767 ? -5.810 14.061 -26.361 1.00 94.00 767 GLY A N 1
ATOM 6056 C CA . GLY A 1 767 ? -5.880 13.955 -24.900 1.00 94.00 767 GLY A CA 1
ATOM 6057 C C . GLY A 1 767 ? -4.533 14.218 -24.207 1.00 94.00 767 GLY A C 1
ATOM 6058 O O . GLY A 1 767 ? -4.486 14.827 -23.143 1.00 94.00 767 GLY A O 1
ATOM 6059 N N . THR A 1 768 ? -3.411 13.847 -24.830 1.00 94.25 768 THR A N 1
ATOM 6060 C CA . THR A 1 768 ? -2.064 14.120 -24.300 1.00 94.25 768 THR A CA 1
ATOM 6061 C C . THR A 1 768 ? -1.740 15.612 -24.335 1.00 94.25 768 THR A C 1
ATOM 6063 O O . THR A 1 768 ? -1.189 16.137 -23.369 1.00 94.25 768 THR A O 1
ATOM 6066 N N . GLU A 1 769 ? -2.091 16.304 -25.419 1.00 94.00 769 GLU A N 1
ATOM 6067 C CA . GLU A 1 769 ? -1.917 17.755 -25.535 1.00 94.00 769 GLU A CA 1
ATOM 6068 C C . GLU A 1 769 ? -2.799 18.496 -24.529 1.00 94.00 769 GLU A C 1
ATOM 6070 O O . GLU A 1 769 ? -2.302 19.377 -23.833 1.00 94.00 769 GLU A O 1
ATOM 6075 N N . GLU A 1 770 ? -4.071 18.110 -24.382 1.00 94.50 770 GLU A N 1
ATOM 6076 C CA . GLU A 1 770 ? -4.960 18.732 -23.396 1.00 94.50 770 GLU A CA 1
ATOM 6077 C C . GLU A 1 770 ? -4.493 18.478 -21.957 1.00 94.50 770 GLU A C 1
ATOM 6079 O O . GLU A 1 770 ? -4.482 19.398 -21.139 1.00 94.50 770 GLU A O 1
ATOM 6084 N N . ALA A 1 771 ? -4.041 17.261 -21.646 1.00 95.62 771 ALA A N 1
ATOM 6085 C CA . ALA A 1 771 ? -3.492 16.934 -20.336 1.00 95.62 771 ALA A CA 1
ATOM 6086 C C . ALA A 1 771 ? -2.258 17.788 -20.010 1.00 95.62 771 ALA A C 1
ATOM 6088 O O . ALA A 1 771 ? -2.177 18.366 -18.927 1.00 95.62 771 ALA A O 1
ATOM 6089 N N . LEU A 1 772 ? -1.313 17.914 -20.950 1.00 94.88 772 LEU A N 1
ATOM 6090 C CA . LEU A 1 772 ? -0.131 18.763 -20.779 1.00 94.88 772 LEU A CA 1
ATOM 6091 C C . LEU A 1 772 ? -0.510 20.242 -20.662 1.00 94.88 772 LEU A C 1
ATOM 6093 O O . LEU A 1 772 ? 0.029 20.933 -19.802 1.00 94.88 772 LEU A O 1
ATOM 6097 N N . HIS A 1 773 ? -1.451 20.714 -21.482 1.00 92.94 773 HIS A N 1
ATOM 6098 C CA . HIS A 1 773 ? -1.950 22.084 -21.427 1.00 92.94 773 HIS A CA 1
ATOM 6099 C C . HIS A 1 773 ? -2.516 22.400 -20.044 1.00 92.94 773 HIS A C 1
ATOM 6101 O O . HIS A 1 773 ? -2.005 23.290 -19.366 1.00 92.94 773 HIS A O 1
ATOM 6107 N N . SER A 1 774 ? -3.514 21.625 -19.610 1.00 92.56 774 SER A N 1
ATOM 6108 C CA . SER A 1 774 ? -4.200 21.779 -18.325 1.00 92.56 774 SER A CA 1
ATOM 6109 C C . SER A 1 774 ? -3.245 21.652 -17.127 1.00 92.56 774 SER A C 1
ATOM 6111 O O . SER A 1 774 ? -3.419 22.360 -16.136 1.00 92.56 774 SER A O 1
ATOM 6113 N N . LEU A 1 775 ? -2.210 20.805 -17.211 1.00 93.50 775 LEU A N 1
ATOM 6114 C CA . LEU A 1 775 ? -1.209 20.655 -16.147 1.00 93.50 775 LEU A CA 1
ATOM 6115 C C . LEU A 1 775 ? -0.299 21.890 -16.012 1.00 93.50 775 LEU A C 1
ATOM 6117 O O . LEU A 1 775 ? 0.118 22.219 -14.909 1.00 93.50 775 LEU A O 1
ATOM 6121 N N . THR A 1 776 ? -0.020 22.590 -17.117 1.00 90.81 776 THR A N 1
ATOM 6122 C CA . THR A 1 776 ? 0.813 23.813 -17.137 1.00 90.81 776 THR A CA 1
ATOM 6123 C C . THR A 1 776 ? 0.043 25.117 -16.919 1.00 90.81 776 THR A C 1
ATOM 6125 O O . THR A 1 776 ? 0.647 26.187 -16.902 1.00 90.81 776 THR A O 1
ATOM 6128 N N . GLN A 1 777 ? -1.285 25.069 -16.783 1.00 90.56 777 GLN A N 1
ATOM 6129 C CA . GLN A 1 777 ? -2.077 26.269 -16.519 1.00 90.56 777 GLN A CA 1
ATOM 6130 C C . GLN A 1 777 ? -1.815 26.807 -15.110 1.00 90.56 777 GLN A C 1
ATOM 6132 O O . GLN A 1 777 ? -1.716 26.034 -14.158 1.00 90.56 777 GLN A O 1
ATOM 6137 N N . ALA A 1 778 ? -1.828 28.137 -14.970 1.00 86.81 778 ALA A N 1
ATOM 6138 C CA . ALA A 1 778 ? -1.683 28.819 -13.682 1.00 86.81 778 ALA A CA 1
ATOM 6139 C C . ALA A 1 778 ? -2.694 28.327 -12.635 1.00 86.81 778 ALA A C 1
ATOM 6141 O O . ALA A 1 778 ? -2.359 28.181 -11.469 1.00 86.81 778 ALA A O 1
ATOM 6142 N N . SER A 1 779 ? -3.915 27.975 -13.049 1.00 84.62 779 SER A N 1
ATOM 6143 C CA . SER A 1 779 ? -4.905 27.374 -12.150 1.00 84.62 779 SER A CA 1
ATOM 6144 C C . SER A 1 779 ? -4.377 26.106 -11.466 1.00 84.62 779 SER A C 1
ATOM 6146 O O . SER A 1 779 ? -4.680 25.879 -10.295 1.00 84.62 779 SER A O 1
ATOM 6148 N N . THR A 1 780 ? -3.597 25.277 -12.169 1.00 89.06 780 THR A N 1
ATOM 6149 C CA . THR A 1 780 ? -3.024 24.000 -11.700 1.00 89.06 780 THR A CA 1
ATOM 6150 C C . THR A 1 780 ? -1.685 24.161 -10.999 1.00 89.06 780 THR A C 1
ATOM 6152 O O . THR A 1 780 ? -1.420 23.406 -10.069 1.00 89.06 780 THR A O 1
ATOM 6155 N N . THR A 1 781 ? -0.873 25.144 -11.385 1.00 86.06 781 THR A N 1
ATOM 6156 C CA . THR A 1 781 ? 0.438 25.395 -10.766 1.00 86.06 781 THR A CA 1
ATOM 6157 C C . THR A 1 781 ? 0.370 26.339 -9.560 1.00 86.06 781 THR A C 1
ATOM 6159 O O . THR A 1 781 ? 1.264 26.323 -8.726 1.00 86.06 781 THR A O 1
ATOM 6162 N N . SER A 1 782 ? -0.700 27.125 -9.400 1.00 83.81 782 SER A N 1
ATOM 6163 C CA . SER A 1 782 ? -0.938 27.961 -8.214 1.00 83.81 782 SER A CA 1
ATOM 6164 C C . SER A 1 782 ? -1.656 27.174 -7.110 1.00 83.81 782 SER A C 1
ATOM 6166 O O . SER A 1 782 ? -2.860 27.325 -6.901 1.00 83.81 782 SER A O 1
ATOM 6168 N N . PHE A 1 783 ? -0.919 26.318 -6.403 1.00 83.88 783 PHE A N 1
ATOM 6169 C CA . PHE A 1 783 ? -1.400 25.567 -5.237 1.00 83.88 783 PHE A CA 1
ATOM 6170 C C . PHE A 1 783 ? -0.631 25.966 -3.969 1.00 83.88 783 PHE A C 1
ATOM 6172 O O . PHE A 1 783 ? 0.509 26.415 -4.041 1.00 83.88 783 PHE A O 1
ATOM 6179 N N . SER A 1 784 ? -1.253 25.802 -2.799 1.00 74.25 784 SER A N 1
ATOM 6180 C CA . SER A 1 784 ? -0.573 25.958 -1.507 1.00 74.25 784 SER A CA 1
ATOM 6181 C C . SER A 1 784 ? 0.017 24.628 -1.038 1.00 74.25 784 SER A C 1
ATOM 6183 O O . SER A 1 784 ? 1.204 24.553 -0.747 1.00 74.25 784 SER A O 1
ATOM 6185 N N . THR A 1 785 ? -0.782 23.560 -1.012 1.00 78.00 785 THR A N 1
ATOM 6186 C CA . THR A 1 785 ? -0.375 22.216 -0.568 1.00 78.00 785 THR A CA 1
ATOM 6187 C C . THR A 1 785 ? -0.977 21.118 -1.437 1.00 78.00 785 THR A C 1
ATOM 6189 O O . THR A 1 785 ? -1.963 21.338 -2.144 1.00 78.00 785 THR A O 1
ATOM 6192 N N . PHE A 1 786 ? -0.397 19.915 -1.363 1.00 82.81 786 PHE A N 1
ATOM 6193 C CA . PHE A 1 786 ? -1.000 18.702 -1.915 1.00 82.81 786 PHE A CA 1
ATOM 6194 C C . PHE A 1 786 ? -1.652 17.880 -0.808 1.00 82.81 786 PHE A C 1
ATOM 6196 O O . PHE A 1 786 ? -1.021 17.572 0.205 1.00 82.81 786 PHE A O 1
ATOM 6203 N N . GLY A 1 787 ? -2.907 17.493 -1.022 1.00 83.12 787 GLY A N 1
ATOM 6204 C CA . GLY A 1 787 ? -3.518 16.415 -0.265 1.00 83.12 787 GLY A CA 1
ATOM 6205 C C . GLY A 1 787 ? -3.041 15.050 -0.764 1.00 83.12 787 GLY A C 1
ATOM 6206 O O . GLY A 1 787 ? -2.343 14.908 -1.771 1.00 83.12 787 GLY A O 1
ATOM 6207 N N . LYS A 1 788 ? -3.436 14.001 -0.041 1.00 85.56 788 LYS A N 1
ATOM 6208 C CA . LYS A 1 788 ? -3.037 12.621 -0.348 1.00 85.56 788 LYS A CA 1
ATOM 6209 C C . LYS A 1 788 ? -3.494 12.170 -1.741 1.00 85.56 788 LYS A C 1
ATOM 6211 O O . LYS A 1 788 ? -2.763 11.450 -2.419 1.00 85.56 788 LYS A O 1
ATOM 6216 N N . LEU A 1 789 ? -4.698 12.565 -2.157 1.00 87.00 789 LEU A N 1
ATOM 6217 C CA . LEU A 1 789 ? -5.278 12.161 -3.440 1.00 87.00 789 LEU A CA 1
ATOM 6218 C C . LEU A 1 789 ? -4.583 12.867 -4.611 1.00 87.00 789 LEU A C 1
ATOM 6220 O O . LEU A 1 789 ? -4.249 12.229 -5.610 1.00 87.00 789 LEU A O 1
ATOM 6224 N N . GLU A 1 790 ? -4.277 14.153 -4.452 1.00 90.56 790 GLU A N 1
ATOM 6225 C CA . GLU A 1 790 ? -3.525 14.947 -5.418 1.00 90.56 790 GLU A CA 1
ATOM 6226 C C . GLU A 1 790 ? -2.115 14.383 -5.602 1.00 90.56 790 GLU A C 1
ATOM 6228 O O . GLU A 1 790 ? -1.689 14.152 -6.735 1.00 90.56 790 GLU A O 1
ATOM 6233 N N . THR A 1 791 ? -1.419 14.065 -4.503 1.00 89.75 791 THR A N 1
ATOM 6234 C CA . THR A 1 791 ? -0.098 13.423 -4.541 1.00 89.75 791 THR A CA 1
ATOM 6235 C C . THR A 1 791 ? -0.142 12.095 -5.303 1.00 89.75 791 THR A C 1
ATOM 6237 O O . THR A 1 791 ? 0.718 11.835 -6.148 1.00 89.75 791 THR A O 1
ATOM 6240 N N . GLN A 1 792 ? -1.159 11.260 -5.069 1.00 91.19 792 GLN A N 1
ATOM 6241 C CA . GLN A 1 792 ? -1.331 9.992 -5.788 1.00 91.19 792 GLN A CA 1
ATOM 6242 C C . GLN A 1 792 ? -1.582 10.194 -7.290 1.00 91.19 792 GLN A C 1
ATOM 6244 O O . GLN A 1 792 ? -0.990 9.486 -8.111 1.00 91.19 792 GLN A O 1
ATOM 6249 N N . LEU A 1 793 ? -2.420 11.162 -7.668 1.00 93.06 793 LEU A N 1
ATOM 6250 C CA . LEU A 1 793 ? -2.672 11.493 -9.072 1.00 93.06 793 LEU A CA 1
ATOM 6251 C C . LEU A 1 793 ? -1.420 12.037 -9.763 1.00 93.06 793 LEU A C 1
ATOM 6253 O O . LEU A 1 793 ? -1.120 11.618 -10.879 1.00 93.06 793 LEU A O 1
ATOM 6257 N N . LEU A 1 794 ? -0.644 12.897 -9.101 1.00 93.75 794 LEU A N 1
ATOM 6258 C CA . LEU A 1 794 ? 0.619 13.418 -9.629 1.00 93.75 794 LEU A CA 1
ATOM 6259 C C . LEU A 1 794 ? 1.641 12.304 -9.880 1.00 93.75 794 LEU A C 1
ATOM 6261 O O . LEU A 1 794 ? 2.279 12.288 -10.933 1.00 93.75 794 LEU A O 1
ATOM 6265 N N . VAL A 1 795 ? 1.753 11.326 -8.975 1.00 92.81 795 VAL A N 1
ATOM 6266 C CA . VAL A 1 795 ? 2.594 10.137 -9.195 1.00 92.81 795 VAL A CA 1
ATOM 6267 C C . VAL A 1 795 ? 2.113 9.350 -10.421 1.00 92.81 795 VAL A C 1
ATOM 6269 O O . VAL A 1 795 ? 2.927 8.991 -11.276 1.00 92.81 795 VAL A O 1
ATOM 6272 N N . LYS A 1 796 ? 0.797 9.129 -10.562 1.00 92.69 796 LYS A N 1
ATOM 6273 C CA . LYS A 1 796 ? 0.215 8.453 -11.736 1.00 92.69 796 LYS A CA 1
ATOM 6274 C C . LYS A 1 796 ? 0.487 9.222 -13.032 1.00 92.69 796 LYS A C 1
ATOM 6276 O O . LYS A 1 796 ? 0.926 8.607 -14.002 1.00 92.69 796 LYS A O 1
ATOM 6281 N N . ILE A 1 797 ? 0.317 10.543 -13.047 1.00 94.69 797 ILE A N 1
ATOM 6282 C CA . ILE A 1 797 ? 0.619 11.406 -14.199 1.00 94.69 797 ILE A CA 1
ATOM 6283 C C . ILE A 1 797 ? 2.115 11.339 -14.541 1.00 94.69 797 ILE A C 1
ATOM 6285 O O . ILE A 1 797 ? 2.467 11.070 -15.686 1.00 94.69 797 ILE A O 1
ATOM 6289 N N . GLY A 1 798 ? 3.010 11.488 -13.560 1.00 91.94 798 GLY A N 1
ATOM 6290 C CA . GLY A 1 798 ? 4.460 11.397 -13.770 1.00 91.94 798 GLY A CA 1
ATOM 6291 C C . GLY A 1 798 ? 4.914 10.028 -14.298 1.00 91.94 798 GLY A C 1
ATOM 6292 O O . GLY A 1 798 ? 5.865 9.939 -15.079 1.00 91.94 798 GLY A O 1
ATOM 6293 N N . SER A 1 799 ? 4.200 8.955 -13.939 1.00 91.44 799 SER A N 1
ATOM 6294 C CA . SER A 1 799 ? 4.457 7.593 -14.426 1.00 91.44 799 SER A CA 1
ATOM 6295 C C . SER A 1 799 ? 4.136 7.387 -15.913 1.00 91.44 799 SER A C 1
ATOM 6297 O O . SER A 1 799 ? 4.632 6.434 -16.514 1.00 91.44 799 SER A O 1
ATOM 6299 N N . LEU A 1 800 ? 3.376 8.302 -16.533 1.00 92.62 800 LEU A N 1
ATOM 6300 C CA . LEU A 1 800 ? 3.113 8.293 -17.976 1.00 92.62 800 LEU A CA 1
ATOM 6301 C C . LEU A 1 800 ? 4.349 8.676 -18.802 1.00 92.62 800 LEU A C 1
ATOM 6303 O O . LEU A 1 800 ? 4.340 8.536 -20.024 1.00 92.62 800 LEU A O 1
ATOM 6307 N N . SER A 1 801 ? 5.427 9.146 -18.171 1.00 92.56 801 SER A N 1
ATOM 6308 C CA . SER A 1 801 ? 6.715 9.314 -18.840 1.00 92.56 801 SER A CA 1
ATOM 6309 C C . SER A 1 801 ? 7.503 7.997 -18.858 1.00 92.56 801 SER A C 1
ATOM 6311 O O . SER A 1 801 ? 7.795 7.461 -17.781 1.00 92.56 801 SER A O 1
ATOM 6313 N N . PRO A 1 802 ? 7.946 7.513 -20.036 1.00 91.94 802 PRO A N 1
ATOM 6314 C CA . PRO A 1 802 ? 8.719 6.276 -20.148 1.00 91.94 802 PRO A CA 1
ATOM 6315 C C . PRO A 1 802 ? 9.988 6.293 -19.289 1.00 91.94 802 PRO A C 1
ATOM 6317 O O . PRO A 1 802 ? 10.645 7.329 -19.146 1.00 91.94 802 PRO A O 1
ATOM 6320 N N . ILE A 1 803 ? 10.375 5.143 -18.733 1.00 90.81 803 ILE A N 1
ATOM 6321 C CA . ILE A 1 803 ? 11.615 5.025 -17.951 1.00 90.81 803 ILE A CA 1
ATOM 6322 C C . ILE A 1 803 ? 12.776 4.754 -18.901 1.00 90.81 803 ILE A C 1
ATOM 6324 O O . ILE A 1 803 ? 12.770 3.742 -19.597 1.00 90.81 803 ILE A O 1
ATOM 6328 N N . ARG A 1 804 ? 13.790 5.622 -18.911 1.00 90.50 804 ARG A N 1
ATOM 6329 C CA . ARG A 1 804 ? 14.975 5.487 -19.770 1.00 90.50 804 ARG A CA 1
ATOM 6330 C C . ARG A 1 804 ? 16.216 5.247 -18.916 1.00 90.50 804 ARG A C 1
ATOM 6332 O O . ARG A 1 804 ? 16.490 6.010 -17.989 1.00 90.50 804 ARG A O 1
ATOM 6339 N N . ARG A 1 805 ? 16.947 4.165 -19.193 1.00 90.06 805 ARG A N 1
ATOM 6340 C CA . ARG A 1 805 ? 18.168 3.769 -18.468 1.00 90.06 805 ARG A CA 1
ATOM 6341 C C . ARG A 1 805 ? 19.217 3.232 -19.430 1.00 90.06 805 ARG A C 1
ATOM 6343 O O . ARG A 1 805 ? 18.884 2.768 -20.515 1.00 90.06 805 AR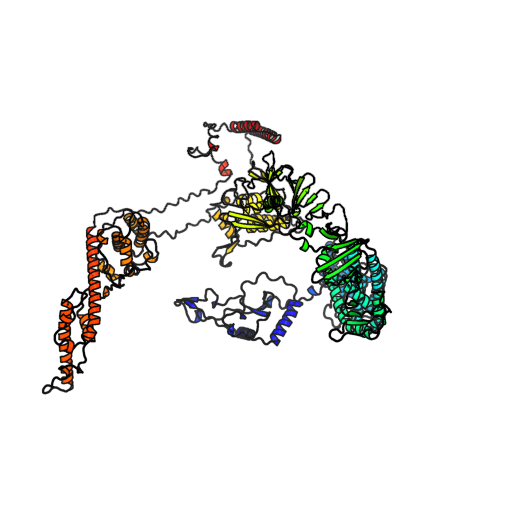G A O 1
ATOM 6350 N N . TYR A 1 806 ? 20.475 3.240 -19.011 1.00 88.75 806 TYR A N 1
ATOM 6351 C CA . TYR A 1 806 ? 21.524 2.519 -19.723 1.00 88.75 806 TYR A CA 1
ATOM 6352 C C . TYR A 1 806 ? 21.583 1.045 -19.314 1.00 88.75 806 TYR A C 1
ATOM 6354 O O . TYR A 1 806 ? 21.404 0.723 -18.137 1.00 88.75 806 TYR A O 1
ATOM 6362 N N . TYR A 1 807 ? 21.904 0.164 -20.264 1.00 77.75 807 TYR A N 1
ATOM 6363 C CA . TYR A 1 807 ? 22.205 -1.240 -19.996 1.00 77.75 807 TYR A CA 1
ATOM 6364 C C . TYR A 1 807 ? 23.581 -1.652 -20.555 1.00 77.75 807 TYR A C 1
ATOM 6366 O O . TYR A 1 807 ? 23.798 -1.543 -21.762 1.00 77.75 807 TYR A O 1
ATOM 6374 N N . PRO A 1 808 ? 24.489 -2.181 -19.711 1.00 81.69 808 PRO A N 1
ATOM 6375 C CA . PRO A 1 808 ? 24.449 -2.120 -18.247 1.00 81.69 808 PRO A CA 1
ATOM 6376 C C . PRO A 1 808 ? 24.692 -0.675 -17.735 1.00 81.69 808 PRO A C 1
ATOM 6378 O O . PRO A 1 808 ? 25.368 0.103 -18.418 1.00 81.69 808 PRO A O 1
ATOM 6381 N N . PRO A 1 809 ? 24.190 -0.294 -16.538 1.00 77.94 809 PRO A N 1
ATOM 6382 C CA . PRO A 1 809 ? 24.172 1.106 -16.078 1.00 77.94 809 PRO A CA 1
ATOM 6383 C C . PRO A 1 809 ? 25.533 1.818 -16.053 1.00 77.94 809 PRO A C 1
ATOM 6385 O O . PRO A 1 809 ? 25.601 3.025 -16.272 1.00 77.94 809 PRO A O 1
ATOM 6388 N N . HIS A 1 810 ? 26.616 1.077 -15.812 1.00 81.06 810 HIS A N 1
ATOM 6389 C CA . HIS A 1 810 ? 27.972 1.617 -15.694 1.00 81.06 810 HIS A CA 1
ATOM 6390 C C . HIS A 1 810 ? 28.672 1.845 -17.045 1.00 81.06 810 HIS A C 1
ATOM 6392 O O . HIS A 1 810 ? 29.588 2.657 -17.104 1.00 81.06 810 HIS A O 1
ATOM 6398 N N . LEU A 1 811 ? 28.258 1.164 -18.125 1.00 79.00 811 LEU A N 1
ATOM 6399 C CA . LEU A 1 811 ? 28.922 1.271 -19.436 1.00 79.00 811 LEU A CA 1
ATOM 6400 C C . LEU A 1 811 ? 28.308 2.336 -20.345 1.00 79.00 811 LEU A C 1
ATOM 6402 O O . LEU A 1 811 ? 28.985 2.837 -21.234 1.00 79.00 811 LEU A O 1
ATOM 6406 N N . ARG A 1 812 ? 27.028 2.673 -20.143 1.00 85.88 812 ARG A N 1
ATOM 6407 C CA . ARG A 1 812 ? 26.294 3.662 -20.955 1.00 85.88 812 ARG A CA 1
ATOM 6408 C C . ARG A 1 812 ? 26.305 3.406 -22.473 1.00 85.88 812 ARG A C 1
ATOM 6410 O O . ARG A 1 812 ? 26.174 4.330 -23.267 1.00 85.88 812 ARG A O 1
ATOM 6417 N N . THR A 1 813 ? 26.423 2.146 -22.886 1.00 83.00 813 THR A N 1
ATOM 6418 C CA . THR A 1 813 ? 26.567 1.748 -24.298 1.00 83.00 813 THR A CA 1
ATOM 6419 C C . THR A 1 813 ? 25.243 1.504 -25.022 1.00 83.00 813 THR A C 1
ATOM 6421 O O . THR A 1 813 ? 25.205 1.564 -26.248 1.00 83.00 813 THR A O 1
ATOM 6424 N N . MET A 1 814 ? 24.154 1.238 -24.295 1.00 86.75 814 MET A N 1
ATOM 6425 C CA . MET A 1 814 ? 22.837 0.954 -24.872 1.00 86.75 814 MET A CA 1
ATOM 6426 C C . MET A 1 814 ? 21.724 1.580 -24.029 1.00 86.75 814 MET A C 1
ATOM 6428 O O . MET A 1 814 ? 21.728 1.440 -22.807 1.00 86.75 814 MET A O 1
ATOM 6432 N N . GLU A 1 815 ? 20.763 2.247 -24.672 1.00 90.50 815 GLU A N 1
ATOM 6433 C CA . GLU A 1 815 ? 19.535 2.725 -24.023 1.00 90.50 815 GLU A CA 1
ATOM 6434 C C . GLU A 1 815 ? 18.520 1.580 -23.908 1.00 90.50 815 GLU A C 1
ATOM 6436 O O . GLU A 1 815 ? 18.276 0.841 -24.858 1.00 90.50 815 GLU A O 1
ATOM 6441 N N . THR A 1 816 ? 17.903 1.453 -22.737 1.00 90.31 816 THR A N 1
ATOM 6442 C CA . THR A 1 816 ? 16.741 0.601 -22.479 1.00 90.31 816 THR A CA 1
ATOM 6443 C C . THR A 1 816 ? 15.577 1.484 -22.054 1.00 90.31 816 THR A C 1
ATOM 6445 O O . THR A 1 816 ? 15.696 2.266 -21.106 1.00 90.31 816 THR A O 1
ATOM 6448 N N . VAL A 1 817 ? 14.449 1.350 -22.752 1.00 91.38 817 VAL A N 1
ATOM 6449 C CA . VAL A 1 817 ? 13.226 2.116 -22.492 1.00 91.38 817 VAL A CA 1
ATOM 6450 C C . VAL A 1 817 ? 12.150 1.176 -21.969 1.00 91.38 817 VAL A C 1
ATOM 6452 O O . VAL A 1 817 ? 11.815 0.192 -22.624 1.00 91.38 817 VAL A O 1
ATOM 6455 N N . SER A 1 818 ? 11.606 1.479 -20.794 1.00 90.25 818 SER A N 1
ATOM 6456 C CA . SER A 1 818 ? 10.452 0.779 -20.228 1.00 90.25 818 SER A CA 1
ATOM 6457 C C . SER A 1 818 ? 9.206 1.631 -20.429 1.00 90.25 818 SER A C 1
ATOM 6459 O O . SER A 1 818 ? 9.086 2.713 -19.851 1.00 90.25 818 SER A O 1
ATOM 6461 N N . TRP A 1 819 ? 8.303 1.137 -21.269 1.00 88.81 819 TRP A N 1
ATOM 6462 C CA . TRP A 1 819 ? 7.006 1.746 -21.542 1.00 88.81 819 TRP A CA 1
ATOM 6463 C C . TRP A 1 819 ? 5.952 1.172 -20.597 1.00 88.81 819 TRP A C 1
ATOM 6465 O O . TRP A 1 819 ? 6.023 0.001 -20.215 1.00 88.81 819 TRP A O 1
ATOM 6475 N N . SER A 1 820 ? 4.957 1.979 -20.239 1.00 85.19 820 SER A N 1
ATOM 6476 C CA . SER A 1 820 ? 3.743 1.467 -19.607 1.00 85.19 820 SER A CA 1
ATOM 6477 C C . SER A 1 820 ? 2.916 0.658 -20.617 1.00 85.19 820 SER A C 1
ATOM 6479 O O . SER A 1 820 ? 3.187 0.673 -21.820 1.00 85.19 820 SER A O 1
ATOM 6481 N N . ARG A 1 821 ? 1.885 -0.051 -20.139 1.00 83.19 821 ARG A N 1
ATOM 6482 C CA . ARG A 1 821 ? 0.978 -0.852 -20.989 1.00 83.19 821 ARG A CA 1
ATOM 6483 C C . ARG A 1 821 ? 0.074 -0.005 -21.901 1.00 83.19 821 ARG A C 1
ATOM 6485 O O . ARG A 1 821 ? -0.697 -0.569 -22.673 1.00 83.19 821 ARG A O 1
ATOM 6492 N N . LEU A 1 822 ? 0.161 1.322 -21.811 1.00 85.56 822 LEU A N 1
ATOM 6493 C CA . LEU A 1 822 ? -0.560 2.253 -22.671 1.00 85.56 822 LEU A CA 1
ATOM 6494 C C . LEU A 1 822 ? 0.133 2.404 -24.036 1.00 85.56 822 LEU A C 1
ATOM 6496 O O . LEU A 1 822 ? 1.349 2.216 -24.132 1.00 85.56 822 LEU A O 1
ATOM 6500 N N . PRO A 1 823 ? -0.595 2.791 -25.097 1.00 86.44 823 PRO A N 1
ATOM 6501 C CA . PRO A 1 823 ? 0.012 3.153 -26.373 1.00 86.44 823 PRO A CA 1
ATOM 6502 C C . PRO A 1 823 ? 1.130 4.195 -26.216 1.00 86.44 823 PRO A C 1
ATOM 6504 O O . PRO A 1 823 ? 1.040 5.115 -25.402 1.00 86.44 823 PRO A O 1
ATOM 6507 N N . SER A 1 824 ? 2.187 4.073 -27.019 1.00 85.56 824 SER A N 1
ATOM 6508 C CA . SER A 1 824 ? 3.393 4.905 -26.900 1.00 85.56 824 SER A CA 1
ATOM 6509 C C . SER A 1 824 ? 3.134 6.403 -27.091 1.00 85.56 824 SER A C 1
ATOM 6511 O O . SER A 1 824 ? 3.824 7.211 -26.481 1.00 85.56 824 SER A O 1
ATOM 6513 N N . LEU A 1 825 ? 2.127 6.784 -27.883 1.00 82.94 825 LEU A N 1
ATOM 6514 C CA . LEU A 1 825 ? 1.765 8.188 -28.123 1.00 82.94 825 LEU A CA 1
ATOM 6515 C C . LEU A 1 825 ? 1.058 8.855 -26.932 1.00 82.94 825 LEU A C 1
ATOM 6517 O O . LEU A 1 825 ? 1.080 10.076 -26.829 1.00 82.94 825 LEU A O 1
ATOM 6521 N N . GLN A 1 826 ? 0.491 8.072 -26.008 1.00 88.62 826 GLN A N 1
ATOM 6522 C CA . GLN A 1 826 ? -0.072 8.600 -24.760 1.00 88.62 826 GLN A CA 1
ATOM 6523 C C . GLN A 1 826 ? 1.020 8.925 -23.728 1.00 88.62 826 GLN A C 1
ATOM 6525 O O . GLN A 1 826 ? 0.783 9.657 -22.768 1.00 88.62 826 GLN A O 1
ATOM 6530 N N . GLN A 1 827 ? 2.223 8.375 -23.921 1.00 90.81 827 GLN A N 1
ATOM 6531 C CA . GLN A 1 827 ? 3.344 8.484 -22.999 1.00 90.81 827 GLN A CA 1
ATOM 6532 C C . GLN A 1 827 ? 4.297 9.599 -23.444 1.00 90.81 827 GLN A C 1
ATOM 6534 O O . GLN A 1 827 ? 4.834 9.581 -24.552 1.00 90.81 827 GLN A O 1
ATOM 6539 N N . HIS A 1 828 ? 4.524 10.584 -22.574 1.00 92.38 828 HIS A N 1
ATOM 6540 C CA . HIS A 1 828 ? 5.235 11.815 -22.928 1.00 92.38 828 HIS A CA 1
ATOM 6541 C C . HIS A 1 828 ? 6.249 12.221 -21.850 1.00 92.38 828 HIS A C 1
ATOM 6543 O O . HIS A 1 828 ? 5.936 12.194 -20.661 1.00 92.38 828 HIS A O 1
ATOM 6549 N N . GLU A 1 829 ? 7.461 12.642 -22.234 1.00 89.62 829 GLU A N 1
ATOM 6550 C CA . GLU A 1 829 ? 8.543 12.977 -21.287 1.00 89.62 829 GLU A CA 1
ATOM 6551 C C . GLU A 1 829 ? 8.229 14.196 -20.401 1.00 89.62 829 GLU A C 1
ATOM 6553 O O . GLU A 1 829 ? 8.680 14.258 -19.259 1.00 89.62 829 GLU A O 1
ATOM 6558 N N . LYS A 1 830 ? 7.438 15.154 -20.908 1.00 91.19 830 LYS A N 1
ATOM 6559 C CA . LYS A 1 830 ? 7.039 16.356 -20.149 1.00 91.19 830 LYS A CA 1
ATOM 6560 C C . LYS A 1 830 ? 6.194 16.057 -18.901 1.00 91.19 830 LYS A C 1
ATOM 6562 O O . LYS A 1 830 ? 6.261 16.860 -17.982 1.00 91.19 830 LYS A O 1
ATOM 6567 N N . PHE A 1 831 ? 5.443 14.951 -18.822 1.00 93.56 831 PHE A N 1
ATOM 6568 C CA . PHE A 1 831 ? 4.616 14.678 -17.633 1.00 93.56 831 PHE A CA 1
ATOM 6569 C C . PHE A 1 831 ? 5.465 14.592 -16.362 1.00 93.56 831 PHE A C 1
ATOM 6571 O O . PHE A 1 831 ? 5.217 15.325 -15.411 1.00 93.56 831 PHE A O 1
ATOM 6578 N N . PHE A 1 832 ? 6.519 13.772 -16.371 1.00 91.56 832 PHE A N 1
ATOM 6579 C CA . PHE A 1 832 ? 7.468 13.685 -15.264 1.00 91.56 832 PHE A CA 1
ATOM 6580 C C . PHE A 1 832 ? 8.145 15.030 -14.991 1.00 91.56 832 PHE A C 1
ATOM 6582 O O . PHE A 1 832 ? 8.268 15.411 -13.837 1.00 91.56 832 PHE A O 1
ATOM 6589 N N . GLN A 1 833 ? 8.561 15.759 -16.035 1.00 88.88 833 GLN A N 1
ATOM 6590 C CA . GLN A 1 833 ? 9.231 17.054 -15.864 1.00 88.88 833 GLN A CA 1
ATOM 6591 C C . GLN A 1 833 ? 8.341 18.063 -15.132 1.00 88.88 833 GLN A C 1
ATOM 6593 O O . GLN A 1 833 ? 8.799 18.678 -14.178 1.00 88.88 833 GLN A O 1
ATOM 6598 N N . ILE A 1 834 ? 7.076 18.195 -15.544 1.00 91.62 834 ILE A N 1
ATOM 6599 C CA . ILE A 1 834 ? 6.134 19.135 -14.929 1.00 91.62 834 ILE A CA 1
ATOM 6600 C C . ILE A 1 834 ? 5.832 18.721 -13.486 1.00 91.62 834 ILE A C 1
ATOM 6602 O O . ILE A 1 834 ? 5.880 19.558 -12.592 1.00 91.62 834 ILE A O 1
ATOM 6606 N N . VAL A 1 835 ? 5.584 17.432 -13.233 1.00 92.25 835 VAL A N 1
ATOM 6607 C CA . VAL A 1 835 ? 5.309 16.948 -11.872 1.00 92.25 835 VAL A CA 1
ATOM 6608 C C . VAL A 1 835 ? 6.529 17.119 -10.954 1.00 92.25 835 VAL A C 1
ATOM 6610 O O . VAL A 1 835 ? 6.373 17.481 -9.792 1.00 92.25 835 VAL A O 1
ATOM 6613 N N . GLU A 1 836 ? 7.745 16.899 -11.457 1.00 88.88 836 GLU A N 1
ATOM 6614 C CA . GLU A 1 836 ? 8.980 17.131 -10.701 1.00 88.88 836 GLU A CA 1
ATOM 6615 C C . GLU A 1 836 ? 9.161 18.621 -10.365 1.00 88.88 836 GLU A C 1
ATOM 6617 O O . GLU A 1 836 ? 9.555 18.946 -9.247 1.00 88.88 836 GLU A O 1
ATOM 6622 N N . THR A 1 837 ? 8.819 19.532 -11.283 1.00 89.62 837 THR A N 1
ATOM 6623 C CA . THR A 1 837 ? 8.794 20.978 -11.006 1.00 89.62 837 THR A CA 1
ATOM 6624 C C . THR A 1 837 ? 7.763 21.321 -9.931 1.00 89.62 837 THR A C 1
ATOM 6626 O O . THR A 1 837 ? 8.123 21.952 -8.944 1.00 89.62 837 THR A O 1
ATOM 6629 N N . MET A 1 838 ? 6.529 20.819 -10.042 1.00 90.00 838 MET A N 1
ATOM 6630 C CA . MET A 1 838 ? 5.487 21.025 -9.024 1.00 90.00 838 MET A CA 1
ATOM 6631 C C . MET A 1 838 ? 5.906 20.479 -7.648 1.00 90.00 838 MET A C 1
ATOM 6633 O O . MET A 1 838 ? 5.627 21.079 -6.614 1.00 90.00 838 MET A O 1
ATOM 6637 N N . LYS A 1 839 ? 6.615 19.344 -7.614 1.00 87.69 839 LYS A N 1
ATOM 6638 C CA . LYS A 1 839 ? 7.190 18.788 -6.384 1.00 87.69 839 LYS A CA 1
ATOM 6639 C C . LYS A 1 839 ? 8.240 19.718 -5.776 1.00 87.69 839 LYS A C 1
ATOM 6641 O O . LYS A 1 839 ? 8.236 19.916 -4.565 1.00 87.69 839 LYS A O 1
ATOM 6646 N N . GLN A 1 840 ? 9.148 20.254 -6.589 1.00 86.62 840 GLN A N 1
ATOM 6647 C CA . GLN A 1 840 ? 10.181 21.186 -6.129 1.00 86.62 840 GLN A CA 1
ATOM 6648 C C . GLN A 1 840 ? 9.571 22.493 -5.614 1.00 86.62 840 GLN A C 1
ATOM 6650 O O . GLN A 1 840 ? 9.979 22.968 -4.558 1.00 86.62 840 GLN A O 1
ATOM 6655 N N . GLU A 1 841 ? 8.558 23.023 -6.301 1.00 85.88 841 GLU A N 1
ATOM 6656 C CA . GLU A 1 841 ? 7.790 24.191 -5.857 1.00 85.88 841 GLU A CA 1
ATOM 6657 C C . GLU A 1 841 ? 7.121 23.926 -4.500 1.00 85.88 841 GLU A C 1
ATOM 6659 O O . GLU A 1 841 ? 7.313 24.701 -3.566 1.00 85.88 841 GLU A O 1
ATOM 6664 N N . ALA A 1 842 ? 6.442 22.788 -4.329 1.00 83.88 842 ALA A N 1
ATOM 6665 C CA . ALA A 1 842 ? 5.834 22.414 -3.050 1.00 83.88 842 ALA A CA 1
ATOM 6666 C C . ALA A 1 842 ? 6.855 22.299 -1.906 1.00 83.88 842 ALA A C 1
ATOM 6668 O O . ALA A 1 842 ? 6.603 22.782 -0.806 1.00 83.88 842 ALA A O 1
ATOM 6669 N N . LEU A 1 843 ? 8.019 21.692 -2.168 1.00 82.25 843 LEU A N 1
ATOM 6670 C CA . LEU A 1 843 ? 9.103 21.588 -1.186 1.00 82.25 843 LEU A CA 1
ATOM 6671 C C . LEU A 1 843 ? 9.677 22.963 -0.821 1.00 82.25 843 LEU A C 1
ATOM 6673 O O . LEU A 1 843 ? 9.993 23.194 0.339 1.00 82.25 843 LEU A O 1
ATOM 6677 N N . SER A 1 844 ? 9.775 23.889 -1.780 1.00 83.75 844 SER A N 1
ATOM 6678 C CA . SER A 1 844 ? 10.232 25.258 -1.505 1.00 83.75 844 SER A CA 1
ATOM 6679 C C . SER A 1 844 ? 9.245 26.060 -0.647 1.00 83.75 844 SER A C 1
ATOM 6681 O O . SER A 1 844 ? 9.657 26.922 0.121 1.00 83.75 844 SER A O 1
ATOM 6683 N N . LEU A 1 845 ? 7.948 25.746 -0.734 1.00 81.25 845 LEU A N 1
ATOM 6684 C CA . LEU A 1 845 ? 6.894 26.368 0.072 1.00 81.25 845 LEU A CA 1
ATOM 6685 C C . LEU A 1 845 ? 6.728 25.717 1.453 1.00 81.25 845 LEU A C 1
ATOM 6687 O O . LEU A 1 845 ? 6.015 26.260 2.295 1.00 81.25 845 LEU A O 1
ATOM 6691 N N . GLN A 1 846 ? 7.384 24.580 1.708 1.00 76.44 846 GLN A N 1
ATOM 6692 C CA . GLN A 1 846 ? 7.260 23.833 2.961 1.00 76.44 846 GLN A CA 1
ATOM 6693 C C . GLN A 1 846 ? 7.744 24.633 4.178 1.00 76.44 846 GLN A C 1
ATOM 6695 O O . GLN A 1 846 ? 7.169 24.512 5.255 1.00 76.44 846 GLN A O 1
ATOM 6700 N N . GLU A 1 847 ? 8.762 25.480 4.010 1.00 72.50 847 GLU A N 1
ATOM 6701 C CA . GLU A 1 847 ? 9.273 26.351 5.080 1.00 72.50 847 GLU A CA 1
ATOM 6702 C C . GLU A 1 847 ? 8.242 27.396 5.547 1.00 72.50 847 GLU A C 1
ATOM 6704 O O . GLU A 1 847 ? 8.377 27.954 6.632 1.00 72.50 847 GLU A O 1
ATOM 6709 N N . LEU A 1 848 ? 7.195 27.645 4.749 1.00 73.75 848 LEU A N 1
ATOM 6710 C CA . LEU A 1 848 ? 6.134 28.617 5.023 1.00 73.75 848 LEU A CA 1
ATOM 6711 C C . LEU A 1 848 ? 4.858 27.972 5.600 1.00 73.75 848 LEU A C 1
ATOM 6713 O O . LEU A 1 848 ? 3.831 28.645 5.692 1.00 73.75 848 LEU A O 1
ATOM 6717 N N . GLN A 1 849 ? 4.880 26.675 5.936 1.00 70.25 849 GLN A N 1
ATOM 6718 C CA . GLN A 1 849 ? 3.685 25.907 6.303 1.00 70.25 849 GLN A CA 1
ATOM 6719 C C . GLN A 1 849 ? 3.832 25.153 7.627 1.00 70.25 849 GLN A C 1
ATOM 6721 O O . GLN A 1 849 ? 4.810 24.447 7.852 1.00 70.25 849 GLN A O 1
ATOM 6726 N N . ASP A 1 850 ? 2.788 25.212 8.460 1.00 60.00 850 ASP A N 1
ATOM 6727 C CA . ASP A 1 850 ? 2.722 24.504 9.751 1.00 60.00 850 ASP A CA 1
ATOM 6728 C C . ASP A 1 850 ? 2.507 22.981 9.608 1.00 60.00 850 ASP A C 1
ATOM 6730 O O . ASP A 1 850 ? 2.638 22.229 10.577 1.00 60.00 850 ASP A O 1
ATOM 6734 N N . VAL A 1 851 ? 2.151 22.503 8.408 1.00 59.94 851 VAL A N 1
ATOM 6735 C CA . VAL A 1 851 ? 1.799 21.101 8.135 1.00 59.94 851 VAL A CA 1
ATOM 6736 C C . VAL A 1 851 ? 2.788 20.493 7.145 1.00 59.94 851 VAL A C 1
ATOM 6738 O O . VAL A 1 851 ? 2.956 20.984 6.033 1.00 59.94 851 VAL A O 1
ATOM 6741 N N . PHE A 1 852 ? 3.413 19.379 7.537 1.00 60.16 852 PHE A N 1
ATOM 6742 C CA . PHE A 1 852 ? 4.326 18.627 6.675 1.00 60.16 852 PHE A CA 1
ATOM 6743 C C . PHE A 1 852 ? 3.585 18.054 5.458 1.00 60.16 852 PHE A C 1
ATOM 6745 O O . PHE A 1 852 ? 2.635 17.282 5.606 1.00 60.16 852 PHE A O 1
ATOM 6752 N N . VAL A 1 853 ? 4.051 18.397 4.256 1.00 59.88 853 VAL A N 1
ATOM 6753 C CA . VAL A 1 853 ? 3.491 17.912 2.990 1.00 59.88 853 VAL A CA 1
ATOM 6754 C C . VAL A 1 853 ? 4.191 16.620 2.572 1.00 59.88 853 VAL A C 1
ATOM 6756 O O . VAL A 1 853 ? 5.411 16.570 2.422 1.00 59.88 853 VAL A O 1
ATOM 6759 N N . GLU A 1 854 ? 3.414 15.563 2.337 1.00 64.19 854 GLU A N 1
ATOM 6760 C CA . GLU A 1 854 ? 3.925 14.322 1.754 1.00 64.19 854 GLU A CA 1
ATOM 6761 C C . GLU A 1 854 ? 4.159 14.530 0.248 1.00 64.19 854 GLU A C 1
ATOM 6763 O O . GLU A 1 854 ? 3.236 14.475 -0.569 1.00 64.19 854 GLU A O 1
ATOM 6768 N N . ALA A 1 855 ? 5.405 14.834 -0.117 1.00 68.00 855 ALA A N 1
ATOM 6769 C CA . ALA A 1 855 ? 5.793 15.065 -1.503 1.00 68.00 855 ALA A CA 1
ATOM 6770 C C . ALA A 1 855 ? 5.594 13.801 -2.368 1.00 68.00 855 ALA A C 1
ATOM 6772 O O . ALA A 1 855 ? 5.845 12.687 -1.896 1.00 68.00 855 ALA A O 1
ATOM 6773 N N . PRO A 1 856 ? 5.228 13.936 -3.658 1.00 74.44 856 PRO A N 1
ATOM 6774 C CA . PRO A 1 856 ? 5.061 12.785 -4.537 1.00 74.44 856 PRO A CA 1
ATOM 6775 C C . PRO A 1 856 ? 6.354 11.961 -4.641 1.00 74.44 856 PRO A C 1
ATOM 6777 O O . PRO A 1 856 ? 7.433 12.446 -5.017 1.00 74.44 856 PRO A O 1
ATOM 6780 N N . ALA A 1 857 ? 6.234 10.683 -4.279 1.00 75.06 857 ALA A N 1
ATOM 6781 C CA . ALA A 1 857 ? 7.304 9.697 -4.323 1.00 75.06 857 ALA A CA 1
ATOM 6782 C C . ALA A 1 857 ? 7.485 9.199 -5.762 1.00 75.06 857 ALA A C 1
ATOM 6784 O O . ALA A 1 857 ? 6.872 8.223 -6.188 1.00 75.06 857 ALA A O 1
ATOM 6785 N N . ILE A 1 858 ? 8.302 9.914 -6.532 1.00 71.69 858 ILE A N 1
ATOM 6786 C CA . ILE A 1 858 ? 8.592 9.588 -7.929 1.00 71.69 858 ILE A CA 1
ATOM 6787 C C . ILE A 1 858 ? 10.025 9.078 -8.030 1.00 71.69 858 ILE A C 1
ATOM 6789 O O . ILE A 1 858 ? 10.944 9.688 -7.481 1.00 71.69 858 ILE A O 1
ATOM 6793 N N . ASP A 1 859 ? 10.208 7.969 -8.748 1.00 72.06 859 ASP A N 1
ATOM 6794 C CA . ASP A 1 859 ? 11.524 7.386 -8.992 1.00 72.06 859 ASP A CA 1
ATOM 6795 C C . ASP A 1 859 ? 12.466 8.401 -9.656 1.00 72.06 859 ASP A C 1
ATOM 6797 O O . ASP A 1 859 ? 12.140 8.931 -10.730 1.00 72.06 859 ASP A O 1
ATOM 6801 N N . PRO A 1 860 ? 13.670 8.620 -9.102 1.00 69.25 860 PRO A N 1
ATOM 6802 C CA . PRO A 1 860 ? 14.601 9.583 -9.658 1.00 69.25 860 PRO A CA 1
ATOM 6803 C C . PRO A 1 860 ? 15.041 9.156 -11.067 1.00 69.25 860 PRO A C 1
ATOM 6805 O O . PRO A 1 860 ? 15.548 8.053 -11.308 1.00 69.25 860 PRO A O 1
ATOM 6808 N N . ARG A 1 861 ? 14.835 10.049 -12.042 1.00 79.00 861 ARG A N 1
ATOM 6809 C CA . ARG A 1 861 ? 15.256 9.862 -13.439 1.00 79.00 861 ARG A CA 1
ATOM 6810 C C . ARG A 1 861 ? 16.727 10.257 -13.600 1.00 79.00 861 ARG A C 1
ATOM 6812 O O . ARG A 1 861 ? 17.047 11.314 -14.134 1.00 79.00 861 ARG A O 1
ATOM 6819 N N . ASN A 1 862 ? 17.618 9.384 -13.127 1.00 73.56 862 ASN A N 1
ATOM 6820 C CA . ASN A 1 862 ? 19.061 9.645 -12.994 1.00 73.56 862 ASN A CA 1
ATOM 6821 C C . ASN A 1 862 ? 19.809 9.966 -14.308 1.00 73.56 862 ASN A C 1
ATOM 6823 O O . ASN A 1 862 ? 20.903 10.518 -14.250 1.00 73.56 862 ASN A O 1
ATOM 6827 N N . PHE A 1 863 ? 19.246 9.644 -15.478 1.00 84.62 863 PHE A N 1
ATOM 6828 C CA . PHE A 1 863 ? 19.873 9.854 -16.793 1.00 84.62 863 PHE A CA 1
ATOM 6829 C C . PHE A 1 863 ? 19.105 10.900 -17.615 1.00 84.62 863 PHE A C 1
ATOM 6831 O O . PHE A 1 863 ? 18.433 10.566 -18.596 1.00 84.62 863 PHE A O 1
ATOM 6838 N N . ARG A 1 864 ? 19.152 12.170 -17.188 1.00 84.50 864 ARG A N 1
ATOM 6839 C CA . ARG A 1 864 ? 18.403 13.285 -17.806 1.00 84.50 864 ARG A CA 1
ATOM 6840 C C . ARG A 1 864 ? 18.715 13.459 -19.298 1.00 84.50 864 ARG A C 1
ATOM 6842 O O . ARG A 1 864 ? 17.814 13.762 -20.077 1.00 84.50 864 ARG A O 1
ATOM 6849 N N . GLU A 1 865 ? 19.945 13.175 -19.712 1.00 88.06 865 GLU A N 1
ATOM 6850 C CA . GLU A 1 865 ? 20.401 13.267 -21.100 1.00 88.06 865 GLU A CA 1
ATOM 6851 C C . GLU A 1 865 ? 19.633 12.332 -22.055 1.00 88.06 865 GLU A C 1
ATOM 6853 O O . GLU A 1 865 ? 19.428 12.659 -23.224 1.00 88.06 865 GLU A O 1
ATOM 6858 N N . LEU A 1 866 ? 19.143 11.181 -21.572 1.00 90.69 866 LEU A N 1
ATOM 6859 C CA . LEU A 1 866 ? 18.343 10.259 -22.388 1.00 90.69 866 LEU A CA 1
ATOM 6860 C C . LEU A 1 866 ? 16.951 10.832 -22.690 1.00 90.69 866 LEU A C 1
ATOM 6862 O O . LEU A 1 866 ? 16.424 10.651 -23.788 1.00 90.69 866 LEU A O 1
ATOM 6866 N N . TYR A 1 867 ? 16.366 11.561 -21.738 1.00 89.56 867 TYR A N 1
ATOM 6867 C CA . TYR A 1 867 ? 15.075 12.233 -21.910 1.00 89.56 867 TYR A CA 1
ATOM 6868 C C . TYR A 1 867 ? 15.171 13.423 -22.864 1.00 89.56 867 TYR A C 1
ATOM 6870 O O . TYR A 1 867 ? 14.253 13.662 -23.652 1.00 89.56 867 TYR A O 1
ATOM 6878 N N . GLU A 1 868 ? 16.287 14.147 -22.827 1.00 88.88 868 GLU A N 1
ATOM 6879 C CA . GLU A 1 868 ? 16.570 15.231 -23.765 1.00 88.88 868 GLU A CA 1
ATOM 6880 C C . GLU A 1 868 ? 16.727 14.701 -25.194 1.00 88.88 868 GLU A C 1
ATOM 6882 O O . GLU A 1 868 ? 16.021 15.156 -26.096 1.00 88.88 868 GLU A O 1
ATOM 6887 N N . ARG A 1 869 ? 17.538 13.651 -25.389 1.00 89.25 869 ARG A N 1
ATOM 6888 C CA . ARG A 1 869 ? 17.682 12.968 -26.687 1.00 89.25 869 ARG A CA 1
ATOM 6889 C C . ARG A 1 869 ? 16.341 12.501 -27.248 1.00 89.25 869 ARG A C 1
ATOM 6891 O O . ARG A 1 869 ? 16.063 12.704 -28.430 1.00 89.25 869 ARG A O 1
ATOM 6898 N N . ALA A 1 870 ? 15.499 11.901 -26.408 1.00 90.44 870 ALA A N 1
ATOM 6899 C CA . ALA A 1 870 ? 14.162 11.476 -26.802 1.00 90.44 870 ALA A CA 1
ATOM 6900 C C . ALA A 1 870 ? 13.261 12.655 -27.197 1.00 90.44 870 ALA A C 1
ATOM 6902 O O . ALA A 1 870 ? 12.585 12.594 -28.223 1.00 90.44 870 ALA A O 1
ATOM 6903 N N . SER A 1 871 ? 13.295 13.745 -26.426 1.00 89.81 871 SER A N 1
ATOM 6904 C CA . SER A 1 871 ? 12.514 14.955 -26.705 1.00 89.81 871 SER A CA 1
ATOM 6905 C C . SER A 1 871 ? 12.901 15.589 -28.043 1.00 89.81 871 SER A C 1
ATOM 6907 O O . SER A 1 871 ? 12.020 15.975 -28.808 1.00 89.81 871 SER A O 1
ATOM 6909 N N . ILE A 1 872 ? 14.200 15.639 -28.360 1.00 90.12 872 ILE A N 1
ATOM 6910 C CA . ILE A 1 872 ? 14.705 16.120 -29.653 1.00 90.12 872 ILE A CA 1
ATOM 6911 C C . ILE A 1 872 ? 14.228 15.197 -30.776 1.00 90.12 872 ILE A C 1
ATOM 6913 O O . ILE A 1 872 ? 13.659 15.662 -31.763 1.00 90.12 872 ILE A O 1
ATOM 6917 N N . ARG A 1 873 ? 14.392 13.878 -30.612 1.00 88.06 873 ARG A N 1
ATOM 6918 C CA . ARG A 1 873 ? 14.015 12.879 -31.623 1.00 88.06 873 ARG A CA 1
ATOM 6919 C C . ARG A 1 873 ? 12.522 12.906 -31.956 1.00 88.06 873 ARG A C 1
ATOM 6921 O O . ARG A 1 873 ? 12.181 12.720 -33.117 1.00 88.06 873 ARG A O 1
ATOM 6928 N N . LEU A 1 874 ? 11.665 13.113 -30.955 1.00 89.44 874 LEU A N 1
ATOM 6929 C CA . LEU A 1 874 ? 10.203 13.119 -31.092 1.00 89.44 874 LEU A CA 1
ATOM 6930 C C . LEU A 1 874 ? 9.631 14.497 -31.456 1.00 89.44 874 LEU A C 1
ATOM 6932 O O . LEU A 1 874 ? 8.443 14.603 -31.746 1.00 89.44 874 LEU A O 1
ATOM 6936 N N . SER A 1 875 ? 10.448 15.555 -31.465 1.00 89.44 875 SER A N 1
ATOM 6937 C CA . SER A 1 875 ? 9.999 16.915 -31.798 1.00 89.44 875 SER A CA 1
ATOM 6938 C C . SER A 1 875 ? 9.404 17.039 -33.208 1.00 89.44 875 SER A C 1
ATOM 6940 O O . SER A 1 875 ? 8.557 17.893 -33.441 1.00 89.44 875 SER A O 1
ATOM 6942 N N . ASN A 1 876 ? 9.801 16.171 -34.142 1.00 84.31 876 ASN A N 1
ATOM 6943 C CA . ASN A 1 876 ? 9.348 16.183 -35.536 1.00 84.31 876 ASN A CA 1
ATOM 6944 C C . ASN A 1 876 ? 7.923 15.640 -35.753 1.00 84.31 876 ASN A C 1
ATOM 6946 O O . ASN A 1 876 ? 7.375 15.836 -36.834 1.00 84.31 876 ASN A O 1
ATOM 6950 N N . ILE A 1 877 ? 7.356 14.943 -34.766 1.00 85.69 877 ILE A N 1
ATOM 6951 C CA . ILE A 1 877 ? 5.991 14.391 -34.791 1.00 85.69 877 ILE A CA 1
ATOM 6952 C C . ILE A 1 877 ? 5.094 15.016 -33.713 1.00 85.69 877 ILE A C 1
ATOM 6954 O O . ILE A 1 877 ? 3.983 14.547 -33.484 1.00 85.69 877 ILE A O 1
ATOM 6958 N N . ARG A 1 878 ? 5.585 16.050 -33.022 1.00 87.56 878 ARG A N 1
ATOM 6959 C CA . ARG A 1 878 ? 4.856 16.810 -32.000 1.00 87.56 878 ARG A CA 1
ATOM 6960 C C . ARG A 1 878 ? 4.482 18.180 -32.547 1.00 87.56 878 ARG A C 1
ATOM 6962 O O . ARG A 1 878 ? 5.104 18.669 -33.488 1.00 87.56 878 ARG A O 1
ATOM 6969 N N . VAL A 1 879 ? 3.483 18.810 -31.938 1.00 88.00 879 VAL A N 1
ATOM 6970 C CA . VAL A 1 879 ? 3.026 20.153 -32.321 1.00 88.00 879 VAL A CA 1
ATOM 6971 C C . VAL A 1 879 ? 3.552 21.220 -31.356 1.00 88.00 879 VAL A C 1
ATOM 6973 O O . VAL A 1 879 ? 4.068 20.917 -30.272 1.00 88.00 879 VAL A O 1
ATOM 6976 N N . TYR A 1 880 ? 3.451 22.483 -31.777 1.00 87.44 880 TYR A N 1
ATOM 6977 C CA . TYR A 1 880 ? 3.876 23.633 -30.980 1.00 87.44 880 TYR A CA 1
ATOM 6978 C C . TYR A 1 880 ? 3.088 23.730 -29.655 1.00 87.44 880 TYR A C 1
ATOM 6980 O O . TYR A 1 880 ? 1.885 23.496 -29.624 1.00 87.44 880 TYR A O 1
ATOM 6988 N N . GLY A 1 881 ? 3.773 24.056 -28.560 1.00 85.75 881 GLY A N 1
ATOM 6989 C CA . GLY A 1 881 ? 3.330 23.967 -27.165 1.00 85.75 881 GLY A CA 1
ATOM 6990 C C . GLY A 1 881 ? 3.696 22.638 -26.487 1.00 85.75 881 GLY A C 1
ATOM 6991 O O . GLY A 1 881 ? 3.990 22.594 -25.288 1.00 85.75 881 GLY A O 1
ATOM 6992 N N . TYR A 1 882 ? 3.776 21.542 -27.245 1.00 89.56 882 TYR A N 1
ATOM 6993 C CA . TYR A 1 882 ? 3.791 20.182 -26.691 1.00 89.56 882 TYR A CA 1
ATOM 6994 C C . TYR A 1 882 ? 5.030 19.372 -27.087 1.00 89.56 882 TYR A C 1
ATOM 6996 O O . TYR A 1 882 ? 5.018 18.150 -27.032 1.00 89.56 882 TYR A O 1
ATOM 7004 N N . GLY A 1 883 ? 6.148 20.036 -27.399 1.00 88.25 883 GLY A N 1
ATOM 7005 C CA . GLY A 1 883 ? 7.456 19.391 -27.562 1.00 88.25 883 GLY A CA 1
ATOM 7006 C C . GLY A 1 883 ? 8.118 19.612 -28.917 1.00 88.25 883 GLY A C 1
ATOM 7007 O O . GLY A 1 883 ? 9.297 19.287 -29.049 1.00 88.25 883 GLY A O 1
ATOM 7008 N N . ALA A 1 884 ? 7.423 20.204 -29.893 1.00 89.06 884 ALA A N 1
ATOM 7009 C CA . ALA A 1 884 ? 8.023 20.568 -31.177 1.00 89.06 884 ALA A CA 1
ATOM 7010 C C . ALA A 1 884 ? 9.171 21.585 -31.033 1.00 89.06 884 ALA A C 1
ATOM 7012 O O . ALA A 1 884 ? 10.129 21.569 -31.801 1.00 89.06 884 ALA A O 1
ATOM 7013 N N . GLU A 1 885 ? 9.123 22.415 -29.987 1.00 88.62 885 GLU A N 1
ATOM 7014 C CA . GLU A 1 885 ? 10.136 23.432 -29.656 1.00 88.62 885 GLU A CA 1
ATOM 7015 C C . GLU A 1 885 ? 11.512 22.827 -29.366 1.00 88.62 885 GLU A C 1
ATOM 7017 O O . GLU A 1 885 ? 12.516 23.530 -29.394 1.00 88.62 885 GLU A O 1
ATOM 7022 N N . LYS A 1 886 ? 11.568 21.526 -29.050 1.00 90.44 886 LYS A N 1
ATOM 7023 C CA . LYS A 1 886 ? 12.820 20.803 -28.800 1.00 90.44 886 LYS A CA 1
ATOM 7024 C C . LYS A 1 886 ? 13.543 20.412 -30.088 1.00 90.44 886 LYS A C 1
ATOM 7026 O O . LYS A 1 886 ? 14.603 19.796 -30.013 1.00 90.44 886 LYS A O 1
ATOM 7031 N N . PHE A 1 887 ? 12.992 20.750 -31.254 1.00 88.56 887 PHE A N 1
ATOM 7032 C CA . PHE A 1 887 ? 13.652 20.528 -32.531 1.00 88.56 887 PHE A CA 1
ATOM 7033 C C . PHE A 1 887 ? 14.993 21.269 -32.585 1.00 88.56 887 PHE A C 1
ATOM 7035 O O . PHE A 1 887 ? 15.054 22.493 -32.487 1.00 88.56 887 PHE A O 1
ATOM 7042 N N . THR A 1 888 ? 16.068 20.514 -32.780 1.00 86.62 888 THR A N 1
ATOM 7043 C CA . THR A 1 888 ? 17.419 21.031 -32.995 1.00 86.62 888 THR A CA 1
ATOM 7044 C C . THR A 1 888 ? 18.175 20.083 -33.914 1.00 86.62 888 THR A C 1
ATOM 7046 O O . THR A 1 888 ? 17.988 18.870 -33.844 1.00 86.62 888 THR A O 1
ATOM 7049 N N . THR A 1 889 ? 19.037 20.640 -34.760 1.00 82.44 889 THR A N 1
ATOM 7050 C CA . THR A 1 889 ? 19.963 19.885 -35.618 1.00 82.44 889 THR A CA 1
ATOM 7051 C C . THR A 1 889 ? 21.393 19.901 -35.069 1.00 82.44 889 THR A C 1
ATOM 7053 O O . THR A 1 889 ? 22.304 19.392 -35.708 1.00 82.44 889 THR A O 1
ATOM 7056 N N . GLN A 1 890 ? 21.628 20.498 -33.891 1.00 84.62 890 GLN A N 1
ATOM 7057 C CA . GLN A 1 890 ? 22.974 20.651 -33.310 1.00 84.62 890 GLN A CA 1
ATOM 7058 C C . GLN A 1 890 ? 23.663 19.313 -33.001 1.00 84.62 890 GLN A C 1
ATOM 7060 O O . GLN A 1 890 ? 24.888 19.245 -32.983 1.00 84.62 890 GLN A O 1
ATOM 7065 N N . HIS A 1 891 ? 22.879 18.261 -32.755 1.00 82.75 891 HIS A N 1
ATOM 7066 C CA . HIS A 1 891 ? 23.370 16.914 -32.451 1.00 82.75 891 HIS A CA 1
ATOM 7067 C C . HIS A 1 891 ? 23.282 15.960 -33.650 1.00 82.75 891 HIS A C 1
ATOM 7069 O O . HIS A 1 891 ? 23.536 14.763 -33.499 1.00 82.75 891 HIS A O 1
ATOM 7075 N N . ASP A 1 892 ? 22.878 16.459 -34.821 1.00 79.25 892 ASP A N 1
ATOM 7076 C CA . ASP A 1 892 ? 22.792 15.633 -36.017 1.00 79.25 892 ASP A CA 1
ATOM 7077 C C . ASP A 1 892 ? 24.204 15.310 -36.515 1.00 79.25 892 ASP A C 1
ATOM 7079 O O . ASP A 1 892 ? 25.051 16.184 -36.696 1.00 79.25 892 ASP A O 1
ATOM 7083 N N . HIS A 1 893 ? 24.447 14.029 -36.770 1.00 77.06 893 HIS A N 1
ATOM 7084 C CA . HIS A 1 893 ? 25.664 13.551 -37.409 1.00 77.06 893 HIS A CA 1
ATOM 7085 C C . HIS A 1 893 ? 25.328 13.048 -38.808 1.00 77.06 893 HIS A C 1
ATOM 7087 O O . HIS A 1 893 ? 24.295 12.407 -39.014 1.00 77.06 893 HIS A O 1
ATOM 7093 N N . VAL A 1 894 ? 26.221 13.297 -39.768 1.00 73.94 894 VAL A N 1
ATOM 7094 C CA . VAL A 1 894 ? 26.106 12.701 -41.102 1.00 73.94 894 VAL A CA 1
ATOM 7095 C C . VAL A 1 894 ? 26.233 11.190 -40.946 1.00 73.94 894 VAL A C 1
ATOM 7097 O O . VAL A 1 894 ? 27.297 10.667 -40.612 1.00 73.94 894 VAL A O 1
ATOM 7100 N N . TYR A 1 895 ? 25.122 10.487 -41.143 1.00 71.38 895 TYR A N 1
ATOM 7101 C CA . TYR A 1 895 ? 25.108 9.035 -41.127 1.00 71.38 895 TYR A CA 1
ATOM 7102 C C . TYR A 1 895 ? 25.765 8.528 -42.411 1.00 71.38 895 TYR A C 1
ATOM 7104 O O . TYR A 1 895 ? 25.232 8.730 -43.502 1.00 71.38 895 TYR A O 1
ATOM 7112 N N . ALA A 1 896 ? 26.921 7.872 -42.280 1.00 66.25 896 ALA A N 1
ATOM 7113 C CA . ALA A 1 896 ? 27.493 7.084 -43.365 1.00 66.25 896 ALA A CA 1
ATOM 7114 C C . ALA A 1 896 ? 26.559 5.895 -43.618 1.00 66.25 896 ALA A C 1
ATOM 7116 O O . ALA A 1 896 ? 26.532 4.927 -42.850 1.00 66.25 896 ALA A O 1
ATOM 7117 N N . ALA A 1 897 ? 25.724 6.039 -44.642 1.00 64.88 897 ALA A N 1
ATOM 7118 C CA . ALA A 1 897 ? 24.675 5.097 -44.966 1.00 64.88 897 ALA A CA 1
ATOM 7119 C C . ALA A 1 897 ? 25.297 3.722 -45.267 1.00 64.88 897 ALA A C 1
ATOM 7121 O O . ALA A 1 897 ? 26.214 3.609 -46.077 1.00 64.88 897 ALA A O 1
ATOM 7122 N N . ARG A 1 898 ? 24.858 2.665 -44.570 1.00 60.59 898 ARG A N 1
ATOM 7123 C CA . ARG A 1 898 ? 25.415 1.303 -44.742 1.00 60.59 898 ARG A CA 1
ATOM 7124 C C . ARG A 1 898 ? 25.137 0.716 -46.131 1.00 60.59 898 ARG A C 1
ATOM 7126 O O . ARG A 1 898 ? 25.773 -0.253 -46.526 1.00 60.59 898 ARG A O 1
ATOM 7133 N N . ASP A 1 899 ? 24.176 1.302 -46.825 1.00 60.84 899 ASP A N 1
ATOM 7134 C CA . ASP A 1 899 ? 23.752 1.065 -48.197 1.00 60.84 899 ASP A CA 1
ATOM 7135 C C . ASP A 1 899 ? 24.602 1.826 -49.229 1.00 60.84 899 ASP A C 1
ATOM 7137 O O . ASP A 1 899 ? 24.458 1.564 -50.417 1.00 60.84 899 ASP A O 1
ATOM 7141 N N . SER A 1 900 ? 25.542 2.699 -48.823 1.00 57.66 900 SER A N 1
ATOM 7142 C CA . SER A 1 900 ? 26.468 3.365 -49.754 1.00 57.66 900 SER A CA 1
ATOM 7143 C C . SER A 1 900 ? 27.607 2.429 -50.199 1.00 57.66 900 SER A C 1
ATOM 7145 O O . SER A 1 900 ? 28.786 2.653 -49.913 1.00 57.66 900 SER A O 1
ATOM 7147 N N . ILE A 1 901 ? 27.270 1.340 -50.886 1.00 56.91 901 ILE A N 1
ATOM 7148 C CA . ILE A 1 901 ? 28.253 0.516 -51.591 1.00 56.91 901 ILE A CA 1
ATOM 7149 C C . ILE A 1 901 ? 28.433 1.157 -52.965 1.00 56.91 901 ILE A C 1
ATOM 7151 O O . ILE A 1 901 ? 27.580 1.032 -53.832 1.00 56.91 901 ILE A O 1
ATOM 7155 N N . ALA A 1 902 ? 29.542 1.866 -53.165 1.00 54.94 902 ALA A N 1
ATOM 7156 C CA . ALA A 1 902 ? 29.871 2.547 -54.418 1.00 54.94 902 ALA A CA 1
ATOM 7157 C C . ALA A 1 902 ? 30.323 1.572 -55.530 1.00 54.94 902 ALA A C 1
ATOM 7159 O O . ALA A 1 902 ? 31.313 1.824 -56.212 1.00 54.94 902 ALA A O 1
ATOM 7160 N N . ASP A 1 903 ? 29.639 0.436 -55.693 1.00 62.50 903 ASP A N 1
ATOM 7161 C CA . ASP A 1 903 ? 29.905 -0.517 -56.772 1.00 62.50 903 ASP A CA 1
ATOM 7162 C C . ASP A 1 903 ? 28.858 -0.347 -57.876 1.00 62.50 903 ASP A C 1
ATOM 7164 O O . ASP A 1 903 ? 27.900 -1.115 -58.009 1.00 62.50 903 ASP A O 1
ATOM 7168 N N . SER A 1 904 ? 29.054 0.708 -58.673 1.00 69.19 904 SER A N 1
ATOM 7169 C CA . SER A 1 904 ? 28.181 1.075 -59.794 1.00 69.19 904 SER A CA 1
ATOM 7170 C C . SER A 1 904 ? 27.998 -0.058 -60.808 1.00 69.19 904 SER A C 1
ATOM 7172 O O . SER A 1 904 ? 27.004 -0.077 -61.534 1.00 69.19 904 SER A O 1
ATOM 7174 N N . THR A 1 905 ? 28.918 -1.027 -60.843 1.00 76.88 905 THR A N 1
ATOM 7175 C CA . THR A 1 905 ? 28.868 -2.164 -61.763 1.00 76.88 905 THR A CA 1
ATOM 7176 C C . THR A 1 905 ? 27.788 -3.158 -61.352 1.00 76.88 905 THR A C 1
ATOM 7178 O O . THR A 1 905 ? 26.990 -3.572 -62.188 1.00 76.88 905 THR A O 1
ATOM 7181 N N . ARG A 1 906 ? 27.709 -3.527 -60.069 1.00 81.88 906 ARG A N 1
ATOM 7182 C CA . ARG A 1 906 ? 26.719 -4.505 -59.577 1.00 81.88 906 ARG A CA 1
ATOM 7183 C C . ARG A 1 906 ? 25.301 -3.953 -59.637 1.00 81.88 906 ARG A C 1
ATOM 7185 O O . ARG A 1 906 ? 24.380 -4.657 -60.050 1.00 81.88 906 ARG A O 1
ATOM 7192 N N . GLU A 1 907 ? 25.136 -2.678 -59.290 1.00 79.81 907 GLU A N 1
ATOM 7193 C CA . GLU A 1 907 ? 23.866 -1.968 -59.460 1.00 79.81 907 GLU A CA 1
ATOM 7194 C C . GLU A 1 907 ? 23.445 -1.904 -60.932 1.00 79.81 907 GLU A C 1
ATOM 7196 O O . GLU A 1 907 ? 22.287 -2.173 -61.260 1.00 79.81 907 GLU A O 1
ATOM 7201 N N . PHE A 1 908 ? 24.391 -1.613 -61.833 1.00 83.31 908 PHE A N 1
ATOM 7202 C CA . PHE A 1 908 ? 24.138 -1.619 -63.268 1.00 83.31 908 PHE A CA 1
ATOM 7203 C C . PHE A 1 908 ? 23.693 -2.993 -63.772 1.00 83.31 908 PHE A C 1
ATOM 7205 O O . PHE A 1 908 ? 22.735 -3.060 -64.542 1.00 83.31 908 PHE A O 1
ATOM 7212 N N . GLN A 1 909 ? 24.338 -4.082 -63.341 1.00 84.38 909 GLN A N 1
ATOM 7213 C CA . GLN A 1 909 ? 23.959 -5.438 -63.753 1.00 84.38 909 GLN A CA 1
ATOM 7214 C C . GLN A 1 909 ? 22.564 -5.812 -63.239 1.00 84.38 909 GLN A C 1
ATOM 7216 O O . GLN A 1 909 ? 21.725 -6.269 -64.015 1.00 84.38 909 GLN A O 1
ATOM 7221 N N . ALA A 1 910 ? 22.265 -5.533 -61.967 1.00 87.56 910 ALA A N 1
ATOM 7222 C CA . ALA A 1 910 ? 20.937 -5.759 -61.400 1.00 87.56 910 ALA A CA 1
ATOM 7223 C C . ALA A 1 910 ? 19.851 -4.948 -62.129 1.00 87.56 910 ALA A C 1
ATOM 7225 O O . ALA A 1 910 ? 18.793 -5.486 -62.466 1.00 87.56 910 ALA A O 1
ATOM 7226 N N . CYS A 1 911 ? 20.125 -3.674 -62.436 1.00 85.12 911 CYS A N 1
ATOM 7227 C CA . CYS A 1 911 ? 19.228 -2.813 -63.206 1.00 85.12 911 CYS A CA 1
ATOM 7228 C C . CYS A 1 911 ? 19.033 -3.330 -64.640 1.00 85.12 911 CYS A C 1
ATOM 7230 O O . CYS A 1 911 ? 17.902 -3.417 -65.120 1.00 85.12 911 CYS A O 1
ATOM 7232 N N . SER A 1 912 ? 20.121 -3.704 -65.313 1.00 84.19 912 SER A N 1
ATOM 7233 C CA . SER A 1 912 ? 20.105 -4.181 -66.698 1.00 84.19 912 SER A CA 1
ATOM 7234 C C . SER A 1 912 ? 19.301 -5.467 -66.834 1.00 84.19 912 SER A C 1
ATOM 7236 O O . SER A 1 912 ? 18.415 -5.549 -67.681 1.00 84.19 912 SER A O 1
ATOM 7238 N N . VAL A 1 913 ? 19.531 -6.445 -65.956 1.00 87.38 913 VAL A N 1
ATOM 7239 C CA . VAL A 1 913 ? 18.777 -7.703 -65.978 1.00 87.38 913 VAL A CA 1
ATOM 7240 C C . VAL A 1 913 ? 17.314 -7.485 -65.582 1.00 87.38 913 VAL A C 1
ATOM 7242 O O . VAL A 1 913 ? 16.425 -8.062 -66.202 1.00 87.38 913 VAL A O 1
ATOM 7245 N N . SER A 1 914 ? 17.025 -6.585 -64.636 1.00 89.06 914 SER A N 1
ATOM 7246 C CA . SER A 1 914 ? 15.638 -6.228 -64.294 1.00 89.06 914 SER A CA 1
ATOM 7247 C C . SER A 1 914 ? 14.878 -5.614 -65.474 1.00 89.06 914 SER A C 1
ATOM 7249 O O . SER A 1 914 ? 13.709 -5.934 -65.673 1.00 89.06 914 SER A O 1
ATOM 7251 N N . LYS A 1 915 ? 15.535 -4.770 -66.285 1.00 85.56 915 LYS A N 1
ATOM 7252 C CA . LYS A 1 915 ? 14.953 -4.216 -67.522 1.00 85.56 915 LYS A CA 1
ATOM 7253 C C . LYS A 1 915 ? 14.679 -5.297 -68.564 1.00 85.56 915 LYS A C 1
ATOM 7255 O O . LYS A 1 915 ? 13.654 -5.239 -69.234 1.00 85.56 915 LYS A O 1
ATOM 7260 N N . LEU A 1 916 ? 15.572 -6.280 -68.687 1.00 86.44 916 LEU A N 1
ATOM 7261 C CA . LEU A 1 916 ? 15.364 -7.421 -69.580 1.00 86.44 916 LEU A CA 1
ATOM 7262 C C . LEU A 1 916 ? 14.155 -8.259 -69.142 1.00 86.44 916 LEU A C 1
ATOM 7264 O O . LEU A 1 916 ? 13.336 -8.616 -69.981 1.00 86.44 916 LEU A O 1
ATOM 7268 N N . VAL A 1 917 ? 13.981 -8.492 -67.837 1.00 87.56 917 VAL A N 1
ATOM 7269 C CA . VAL A 1 917 ? 12.793 -9.177 -67.299 1.00 87.56 917 VAL A CA 1
ATOM 7270 C C . VAL A 1 917 ? 11.514 -8.371 -67.548 1.00 87.56 917 VAL A C 1
ATOM 7272 O O . VAL A 1 917 ? 10.512 -8.947 -67.966 1.00 87.56 917 VAL A O 1
ATOM 7275 N N . ASP A 1 918 ? 11.527 -7.052 -67.325 1.00 85.69 918 ASP A N 1
ATOM 7276 C CA . ASP A 1 918 ? 10.352 -6.197 -67.563 1.00 85.69 918 ASP A CA 1
ATOM 7277 C C . ASP A 1 918 ? 9.952 -6.158 -69.049 1.00 85.69 918 ASP A C 1
ATOM 7279 O O . ASP A 1 918 ? 8.769 -6.240 -69.379 1.00 85.69 918 ASP A O 1
ATOM 7283 N N . GLY A 1 919 ? 10.942 -6.128 -69.947 1.00 83.50 919 GLY A N 1
ATOM 7284 C CA . GLY A 1 919 ? 10.748 -6.234 -71.395 1.00 83.50 919 GLY A CA 1
ATOM 7285 C C . GLY A 1 919 ? 10.529 -7.658 -71.919 1.00 83.50 919 GLY A C 1
ATOM 7286 O O . GLY A 1 919 ? 10.362 -7.824 -73.125 1.00 83.50 919 GLY A O 1
ATOM 7287 N N . TRP A 1 920 ? 10.548 -8.673 -71.045 1.00 85.62 920 TRP A N 1
ATOM 7288 C CA . TRP A 1 920 ? 10.494 -10.101 -71.390 1.00 85.62 920 TRP A CA 1
ATOM 7289 C C . TRP A 1 920 ? 11.484 -10.506 -72.502 1.00 85.62 920 TRP A C 1
ATOM 7291 O O . TRP A 1 920 ? 11.150 -11.248 -73.426 1.00 85.62 920 TRP A O 1
ATOM 7301 N N . ALA A 1 921 ? 12.706 -9.981 -72.418 1.00 79.88 921 ALA A N 1
ATOM 7302 C CA . ALA A 1 921 ? 13.768 -10.116 -73.411 1.00 79.88 921 ALA A CA 1
ATOM 7303 C C . ALA A 1 921 ? 15.042 -10.742 -72.808 1.00 79.88 921 ALA A C 1
ATOM 7305 O O . ALA A 1 921 ? 15.197 -10.818 -71.591 1.00 79.88 921 ALA A O 1
ATOM 7306 N N . VAL A 1 922 ? 15.978 -11.161 -73.666 1.00 77.00 922 VAL A N 1
ATOM 7307 C CA . VAL A 1 922 ? 17.315 -11.675 -73.295 1.00 77.00 922 VAL A CA 1
ATOM 7308 C C . VAL A 1 922 ? 18.391 -10.755 -73.877 1.00 77.00 922 VAL A C 1
ATOM 7310 O O . VAL A 1 922 ? 18.153 -10.086 -74.883 1.00 77.00 922 VAL A O 1
ATOM 7313 N N . ASN A 1 923 ? 19.570 -10.695 -73.252 1.00 68.94 923 ASN A N 1
ATOM 7314 C CA . ASN A 1 923 ? 20.689 -9.895 -73.750 1.00 68.94 923 ASN A CA 1
ATOM 7315 C C . ASN A 1 923 ? 21.354 -10.513 -74.999 1.00 68.94 923 ASN A C 1
ATOM 7317 O O . ASN A 1 923 ? 21.347 -11.724 -75.199 1.00 68.94 923 ASN A O 1
ATOM 7321 N N . SER A 1 924 ? 22.000 -9.677 -75.812 1.00 64.69 924 SER A N 1
ATOM 7322 C CA . SER A 1 924 ? 22.508 -9.984 -77.157 1.00 64.69 924 SER A CA 1
ATOM 7323 C C . SER A 1 924 ? 23.870 -10.700 -77.228 1.00 64.69 924 SER A C 1
ATOM 7325 O O . SER A 1 924 ? 24.561 -10.587 -78.242 1.00 64.69 924 SER A O 1
ATOM 7327 N N . MET A 1 925 ? 24.310 -11.385 -76.170 1.00 63.94 925 MET A N 1
ATOM 7328 C CA . MET A 1 925 ? 25.659 -11.973 -76.087 1.00 63.94 925 MET A CA 1
ATOM 7329 C C . MET A 1 925 ? 25.611 -13.496 -76.304 1.00 63.94 925 MET A C 1
ATOM 7331 O O . MET A 1 925 ? 24.883 -14.177 -75.582 1.00 63.94 925 MET A O 1
ATOM 7335 N N . PRO A 1 926 ? 26.373 -14.063 -77.262 1.00 67.81 926 PRO A N 1
ATOM 7336 C CA . PRO A 1 926 ? 26.436 -15.509 -77.441 1.00 67.81 926 PRO A CA 1
ATOM 7337 C C . PRO A 1 926 ? 27.164 -16.153 -76.255 1.00 67.81 926 PRO A C 1
ATOM 7339 O O . PRO A 1 926 ? 28.375 -15.993 -76.106 1.00 67.81 926 PRO A O 1
ATOM 7342 N N . VAL A 1 927 ? 26.434 -16.908 -75.432 1.00 76.12 927 VAL A N 1
ATOM 7343 C CA . VAL A 1 927 ? 27.021 -17.708 -74.348 1.00 76.12 927 VAL A CA 1
ATOM 7344 C C . VAL A 1 927 ? 27.716 -18.931 -74.955 1.00 76.12 927 VAL A C 1
ATOM 7346 O O . VAL A 1 927 ? 27.072 -19.743 -75.619 1.00 76.12 927 VAL A O 1
ATOM 7349 N N . ARG A 1 928 ? 29.033 -19.056 -74.747 1.00 79.88 928 ARG A N 1
ATOM 7350 C CA . ARG A 1 928 ? 29.864 -20.189 -75.197 1.00 79.88 928 ARG A CA 1
ATOM 7351 C C . ARG A 1 928 ? 30.668 -20.753 -74.029 1.00 79.88 928 ARG A C 1
ATOM 7353 O O . ARG A 1 928 ? 31.050 -20.004 -73.135 1.00 79.88 928 ARG A O 1
ATOM 7360 N N . GLY A 1 929 ? 30.994 -22.042 -74.076 1.00 83.31 929 GLY A N 1
ATOM 7361 C CA . GLY A 1 929 ? 31.832 -22.678 -73.056 1.00 83.31 929 GLY A CA 1
ATOM 7362 C C . GLY A 1 929 ? 31.079 -22.956 -71.752 1.00 83.31 929 GLY A C 1
ATOM 7363 O O . GLY A 1 929 ? 31.673 -22.975 -70.676 1.00 83.31 929 GLY A O 1
ATOM 7364 N N . LEU A 1 930 ? 29.766 -23.173 -71.825 1.00 85.88 930 LEU A N 1
ATOM 7365 C CA . LEU A 1 930 ? 28.937 -23.526 -70.677 1.00 85.88 930 LEU A CA 1
ATOM 7366 C C . LEU A 1 930 ? 29.359 -24.875 -70.083 1.00 85.88 930 LEU A C 1
ATOM 7368 O O . LEU A 1 930 ? 29.387 -25.025 -68.864 1.00 85.88 930 LEU A O 1
ATOM 7372 N N . LEU A 1 931 ? 29.754 -25.831 -70.933 1.00 86.38 931 LEU A N 1
ATOM 7373 C CA . LEU A 1 931 ? 30.241 -27.135 -70.480 1.00 86.38 931 LEU A CA 1
ATOM 7374 C C . LEU A 1 931 ? 31.495 -26.997 -69.605 1.00 86.38 931 LEU A C 1
ATOM 7376 O O . LEU A 1 931 ? 31.529 -27.562 -68.518 1.00 86.38 931 LEU A O 1
ATOM 7380 N N . SER A 1 932 ? 32.475 -26.189 -70.026 1.00 86.00 932 SER A N 1
ATOM 7381 C CA . SER A 1 932 ? 33.692 -25.947 -69.239 1.00 86.00 932 SER A CA 1
ATOM 7382 C C . SER A 1 932 ? 33.389 -25.252 -67.909 1.00 86.00 932 SER A C 1
ATOM 7384 O O . SER A 1 932 ? 33.924 -25.651 -66.880 1.00 86.00 932 SER A O 1
ATOM 7386 N N . LYS A 1 933 ? 32.455 -24.288 -67.887 1.00 85.75 933 LYS A N 1
ATOM 7387 C CA . LYS A 1 933 ? 32.019 -23.639 -66.636 1.00 85.75 933 LYS A CA 1
ATOM 7388 C C . LYS A 1 933 ? 31.369 -24.624 -65.662 1.00 85.75 933 LYS A C 1
ATOM 7390 O O . LYS A 1 933 ? 31.551 -24.512 -64.455 1.00 85.75 933 LYS A O 1
ATOM 7395 N N . PHE A 1 934 ? 30.610 -25.594 -66.173 1.00 88.19 934 PHE A N 1
ATOM 7396 C CA . PHE A 1 934 ? 29.969 -26.621 -65.348 1.00 88.19 934 PHE A CA 1
ATOM 7397 C C . PHE A 1 934 ? 30.966 -27.663 -64.836 1.00 88.19 934 PHE A C 1
ATOM 7399 O O . PHE A 1 934 ? 30.809 -28.157 -63.721 1.00 88.19 934 PHE A O 1
ATOM 7406 N N . GLU A 1 935 ? 32.008 -27.970 -65.609 1.00 86.06 935 GLU A N 1
ATOM 7407 C CA . GLU A 1 935 ? 33.116 -28.828 -65.176 1.00 86.06 935 GLU A CA 1
ATOM 7408 C C . GLU A 1 935 ? 33.928 -28.185 -64.042 1.00 86.06 935 GLU A C 1
ATOM 7410 O O . GLU A 1 935 ? 34.260 -28.861 -63.067 1.00 86.06 935 GLU A O 1
ATOM 7415 N N . GLU A 1 936 ? 34.173 -26.872 -64.114 1.00 85.06 936 GLU A N 1
ATOM 7416 C CA . GLU A 1 936 ? 34.885 -26.104 -63.080 1.00 85.06 936 GLU A CA 1
ATOM 7417 C C . GLU A 1 936 ? 34.176 -26.103 -61.717 1.00 85.06 936 GLU A C 1
ATOM 7419 O O . GLU A 1 936 ? 34.825 -25.950 -60.681 1.00 85.06 936 GLU A O 1
ATOM 7424 N N . TRP A 1 937 ? 32.853 -26.300 -61.680 1.00 88.38 937 TRP A N 1
ATOM 7425 C CA . TRP A 1 937 ? 32.104 -26.340 -60.421 1.00 88.38 937 TRP A CA 1
ATOM 7426 C C . TRP A 1 937 ? 32.438 -27.563 -59.560 1.00 88.38 937 TRP A C 1
ATOM 7428 O O . TRP A 1 937 ? 32.262 -27.503 -58.344 1.00 88.38 937 TRP A O 1
ATOM 7438 N N . GLY A 1 938 ? 32.905 -28.667 -60.158 1.00 79.19 938 GLY A N 1
ATOM 7439 C CA . GLY A 1 938 ? 33.388 -29.861 -59.450 1.00 79.19 938 GLY A CA 1
ATOM 7440 C C . GLY A 1 938 ? 32.355 -30.621 -58.597 1.00 79.19 938 GLY A C 1
ATOM 7441 O O . GLY A 1 938 ? 32.683 -31.668 -58.039 1.00 79.19 938 GLY A O 1
ATOM 7442 N N . LEU A 1 939 ? 31.117 -30.128 -58.490 1.00 84.94 939 LEU A N 1
ATOM 7443 C CA . LEU A 1 939 ? 30.016 -30.758 -57.762 1.00 84.94 939 LEU A CA 1
ATOM 7444 C C . LEU A 1 939 ? 29.082 -31.517 -58.714 1.00 84.94 939 LEU A C 1
ATOM 7446 O O . LEU A 1 939 ? 28.862 -31.080 -59.846 1.00 84.94 939 LEU A O 1
ATOM 7450 N N . PRO A 1 940 ? 28.496 -32.642 -58.269 1.00 84.44 940 PRO A N 1
ATOM 7451 C CA . PRO A 1 940 ? 27.579 -33.401 -59.099 1.00 84.44 940 PRO A CA 1
ATOM 7452 C C . PRO A 1 940 ? 26.249 -32.662 -59.283 1.00 84.44 940 PRO A C 1
ATOM 7454 O O . PRO A 1 940 ? 25.672 -32.147 -58.323 1.00 84.44 940 PRO A O 1
ATOM 7457 N N . PHE A 1 941 ? 25.719 -32.681 -60.504 1.00 88.12 941 PHE A N 1
ATOM 7458 C CA . PHE A 1 941 ? 24.402 -32.124 -60.794 1.00 88.12 941 PHE A CA 1
ATOM 7459 C C . PHE A 1 941 ? 23.296 -33.068 -60.320 1.00 88.12 941 PHE A C 1
ATOM 7461 O O . PHE A 1 941 ? 23.376 -34.279 -60.537 1.00 88.12 941 PHE A O 1
ATOM 7468 N N . SER A 1 942 ? 22.245 -32.528 -59.705 1.00 82.81 942 SER A N 1
ATOM 7469 C CA . SER A 1 942 ? 21.066 -33.305 -59.306 1.00 82.81 942 SER A CA 1
ATOM 7470 C C . SER A 1 942 ? 20.009 -33.297 -60.410 1.00 82.81 942 SER A C 1
ATOM 7472 O O . SER A 1 942 ? 19.625 -32.243 -60.911 1.00 82.81 942 SER A O 1
ATOM 7474 N N . GLY A 1 943 ? 19.492 -34.476 -60.764 1.00 73.25 943 GLY A N 1
ATOM 7475 C CA . GLY A 1 943 ? 18.312 -34.598 -61.631 1.00 73.25 943 GLY A CA 1
ATOM 7476 C C . GLY A 1 943 ? 16.983 -34.649 -60.862 1.00 73.25 943 GLY A C 1
ATOM 7477 O O . GLY A 1 943 ? 15.921 -34.753 -61.480 1.00 73.25 943 GLY A O 1
ATOM 7478 N N . LYS A 1 944 ? 17.017 -34.575 -59.522 1.00 76.94 944 LYS A N 1
ATOM 7479 C CA . LYS A 1 944 ? 15.827 -34.462 -58.660 1.00 76.94 944 LYS A CA 1
ATOM 7480 C C . LYS A 1 944 ? 15.500 -33.002 -58.366 1.00 76.94 944 LYS A C 1
ATOM 7482 O O . LYS A 1 944 ? 16.393 -32.161 -58.383 1.00 76.94 944 LYS A O 1
ATOM 7487 N N . ASP A 1 945 ? 14.230 -32.733 -58.075 1.00 75.81 945 ASP A N 1
ATOM 7488 C CA . ASP A 1 945 ? 13.795 -31.412 -57.625 1.00 75.81 945 ASP A CA 1
ATOM 7489 C C . ASP A 1 945 ? 14.340 -31.144 -56.212 1.00 75.81 945 ASP A C 1
ATOM 7491 O O . ASP A 1 945 ? 14.230 -31.984 -55.315 1.00 75.81 945 ASP A O 1
ATOM 7495 N N . ASP A 1 946 ? 14.960 -29.983 -56.038 1.00 73.81 946 ASP A N 1
ATOM 7496 C CA . ASP A 1 946 ? 15.593 -29.550 -54.797 1.00 73.81 946 ASP A CA 1
ATOM 7497 C C . ASP A 1 946 ? 14.562 -28.849 -53.904 1.00 73.81 946 ASP A C 1
ATOM 7499 O O . ASP A 1 946 ? 14.121 -27.737 -54.194 1.00 73.81 946 ASP A O 1
ATOM 7503 N N . GLN A 1 947 ? 14.182 -29.505 -52.804 1.00 66.50 947 GLN A N 1
ATOM 7504 C CA . GLN A 1 947 ? 13.234 -28.957 -51.826 1.00 66.50 947 GLN A CA 1
ATOM 7505 C C . GLN A 1 947 ? 13.805 -27.779 -51.023 1.00 66.50 947 GLN A C 1
ATOM 7507 O O . GLN A 1 947 ? 13.048 -27.101 -50.334 1.00 66.50 947 GLN A O 1
ATOM 7512 N N . SER A 1 948 ? 15.119 -27.540 -51.092 1.00 66.00 948 SER A N 1
ATOM 7513 C CA . SER A 1 948 ? 15.775 -26.412 -50.427 1.00 66.00 948 SER A CA 1
ATOM 7514 C C . SER A 1 948 ? 15.822 -25.140 -51.278 1.00 66.00 948 SER A C 1
ATOM 7516 O O . SER A 1 948 ? 16.211 -24.090 -50.769 1.00 66.00 948 SER A O 1
ATOM 7518 N N . PHE A 1 949 ? 15.386 -25.193 -52.546 1.00 76.94 949 PHE A N 1
ATOM 7519 C CA . PHE A 1 949 ? 15.301 -24.007 -53.392 1.00 76.94 949 PHE A CA 1
ATOM 7520 C C . PHE A 1 949 ? 14.221 -23.044 -52.850 1.00 76.94 949 PHE A C 1
ATOM 7522 O O . PHE A 1 949 ? 13.044 -23.412 -52.810 1.00 76.94 949 PHE A O 1
ATOM 7529 N N . PRO A 1 950 ? 14.573 -21.798 -52.477 1.00 67.88 950 PRO A N 1
ATOM 7530 C CA . PRO A 1 950 ? 13.666 -20.862 -51.800 1.00 67.88 950 PRO A CA 1
ATOM 7531 C C . PRO A 1 950 ? 12.559 -20.294 -52.706 1.00 67.88 950 PRO A C 1
ATOM 7533 O O . PRO A 1 950 ? 11.687 -19.553 -52.249 1.00 67.88 950 PRO A O 1
ATOM 7536 N N . GLY A 1 951 ? 12.562 -20.656 -53.993 1.00 78.69 951 GLY A N 1
ATOM 7537 C CA . GLY A 1 951 ? 11.618 -20.174 -54.993 1.00 78.69 951 GLY A CA 1
ATOM 7538 C C . GLY A 1 951 ? 12.080 -18.889 -55.686 1.00 78.69 951 GLY A C 1
ATOM 7539 O O . GLY A 1 951 ? 13.191 -18.400 -55.495 1.00 78.69 951 GLY A O 1
ATOM 7540 N N . LEU A 1 952 ? 11.206 -18.341 -56.533 1.00 82.81 952 LEU A N 1
ATOM 7541 C CA . LEU A 1 952 ? 11.448 -17.084 -57.244 1.00 82.81 952 LEU A CA 1
ATOM 7542 C C . LEU A 1 952 ? 11.162 -15.893 -56.317 1.00 82.81 952 LEU A C 1
ATOM 7544 O O . LEU A 1 952 ? 10.004 -15.668 -55.941 1.00 82.81 952 LEU A O 1
ATOM 7548 N N . GLY A 1 953 ? 12.213 -15.159 -55.949 1.00 83.50 953 GLY A N 1
ATOM 7549 C CA . GLY A 1 953 ? 12.181 -14.002 -55.056 1.00 83.50 953 GLY A CA 1
ATOM 7550 C C . GLY A 1 953 ? 13.576 -13.657 -54.527 1.00 83.50 953 GLY A C 1
ATOM 7551 O O . GLY A 1 953 ? 14.582 -14.073 -55.098 1.00 83.50 953 GLY A O 1
ATOM 7552 N N . PHE A 1 954 ? 13.634 -12.894 -53.435 1.00 83.44 954 PHE A N 1
ATOM 7553 C CA . PHE A 1 954 ? 14.885 -12.601 -52.737 1.00 83.44 954 PHE A CA 1
ATOM 7554 C C . PHE A 1 954 ? 15.230 -13.720 -51.746 1.00 83.44 954 PHE A C 1
ATOM 7556 O O . PHE A 1 954 ? 14.425 -14.033 -50.870 1.00 83.44 954 PHE A O 1
ATOM 7563 N N . ASP A 1 955 ? 16.449 -14.250 -51.838 1.00 83.75 955 ASP A N 1
ATOM 7564 C CA . ASP A 1 955 ? 17.078 -15.059 -50.794 1.00 83.75 955 ASP A CA 1
ATOM 7565 C C . ASP A 1 955 ? 18.573 -14.721 -50.722 1.00 83.75 955 ASP A C 1
ATOM 7567 O O . ASP A 1 955 ? 19.251 -14.622 -51.747 1.00 83.75 955 ASP A O 1
ATOM 7571 N N . HIS A 1 956 ? 19.098 -14.556 -49.506 1.00 83.81 956 HIS A N 1
ATOM 7572 C CA . HIS A 1 956 ? 20.517 -14.304 -49.267 1.00 83.81 956 HIS A CA 1
ATOM 7573 C C . HIS A 1 956 ? 21.451 -15.388 -49.841 1.00 83.81 956 HIS A C 1
ATOM 7575 O O . HIS A 1 956 ? 22.577 -15.062 -50.209 1.00 83.81 956 HIS A O 1
ATOM 7581 N N . ALA A 1 957 ? 20.997 -16.641 -49.971 1.00 81.56 957 ALA A N 1
ATOM 7582 C CA . ALA A 1 957 ? 21.770 -17.741 -50.550 1.00 81.56 957 ALA A CA 1
ATOM 7583 C C . ALA A 1 957 ? 22.070 -17.536 -52.048 1.00 81.56 957 ALA A C 1
ATOM 7585 O O . ALA A 1 957 ? 23.050 -18.070 -52.557 1.00 81.56 957 ALA A O 1
ATOM 7586 N N . LEU A 1 958 ? 21.287 -16.712 -52.755 1.00 83.31 958 LEU A N 1
ATOM 7587 C CA . LEU A 1 958 ? 21.537 -16.365 -54.163 1.00 83.31 958 LEU A CA 1
ATOM 7588 C C . LEU A 1 958 ? 22.749 -15.431 -54.340 1.00 83.31 958 LEU A C 1
ATOM 7590 O O . LEU A 1 958 ? 23.201 -15.216 -55.463 1.00 83.31 958 LEU A O 1
ATOM 7594 N N . LEU A 1 959 ? 23.280 -14.871 -53.245 1.00 85.44 959 LEU A N 1
ATOM 7595 C CA . LEU A 1 959 ? 24.500 -14.058 -53.247 1.00 85.44 959 LEU A CA 1
ATOM 7596 C C . LEU A 1 959 ? 25.781 -14.903 -53.115 1.00 85.44 959 LEU A C 1
ATOM 7598 O O . LEU A 1 959 ? 26.880 -14.370 -53.288 1.00 85.44 959 LEU A O 1
ATOM 7602 N N . ASP A 1 960 ? 25.673 -16.203 -52.827 1.00 85.56 960 ASP A N 1
ATOM 7603 C CA . ASP A 1 960 ? 26.812 -17.122 -52.850 1.00 85.56 960 ASP A CA 1
ATOM 7604 C C . ASP A 1 960 ? 27.297 -17.403 -54.293 1.00 85.56 960 ASP A C 1
ATOM 7606 O O . ASP A 1 960 ? 26.573 -17.155 -55.260 1.00 85.56 960 ASP A O 1
ATOM 7610 N N . PRO A 1 961 ? 28.526 -17.926 -54.482 1.00 84.75 961 PRO A N 1
ATOM 7611 C CA . PRO A 1 961 ? 28.987 -18.385 -55.789 1.00 84.75 961 PRO A CA 1
ATOM 7612 C C . PRO A 1 961 ? 28.037 -19.422 -56.403 1.00 84.75 961 PRO A C 1
ATOM 7614 O O . PRO A 1 961 ? 27.659 -20.391 -55.740 1.00 84.75 961 PRO A O 1
ATOM 7617 N N . ALA A 1 962 ? 27.729 -19.257 -57.693 1.00 83.69 962 ALA A N 1
ATOM 7618 C CA . ALA A 1 962 ? 26.886 -20.155 -58.491 1.00 83.69 962 ALA A CA 1
ATOM 7619 C C . ALA A 1 962 ? 27.232 -21.647 -58.308 1.00 83.69 962 ALA A C 1
ATOM 7621 O O . ALA A 1 962 ? 26.337 -22.480 -58.170 1.00 83.69 962 ALA A O 1
ATOM 7622 N N . SER A 1 963 ? 28.524 -21.975 -58.212 1.00 84.00 963 SER A N 1
ATOM 7623 C CA . SER A 1 963 ? 29.023 -23.340 -58.019 1.00 84.00 963 SER A CA 1
ATOM 7624 C C . SER A 1 963 ? 28.545 -24.019 -56.732 1.00 84.00 963 SER A C 1
ATOM 7626 O O . SER A 1 963 ? 28.533 -25.243 -56.686 1.00 84.00 963 SER A O 1
ATOM 7628 N N . LYS A 1 964 ? 28.130 -23.279 -55.693 1.00 84.25 964 LYS A N 1
ATOM 7629 C CA . LYS A 1 964 ? 27.690 -23.869 -54.415 1.00 84.25 964 LYS A CA 1
ATOM 7630 C C . LYS A 1 964 ? 26.258 -24.398 -54.435 1.00 84.25 964 LYS A C 1
ATOM 7632 O O . LYS A 1 964 ? 25.967 -25.335 -53.698 1.00 84.25 964 LYS A O 1
ATOM 7637 N N . PHE A 1 965 ? 25.370 -23.784 -55.218 1.00 85.88 965 PHE A N 1
ATOM 7638 C CA . PHE A 1 965 ? 23.931 -24.076 -55.159 1.00 85.88 965 PHE A CA 1
ATOM 7639 C C . PHE A 1 965 ? 23.329 -24.466 -56.513 1.00 85.88 965 PHE A C 1
ATOM 7641 O O . PHE A 1 965 ? 22.419 -25.295 -56.553 1.00 85.88 965 PHE A O 1
ATOM 7648 N N . LEU A 1 966 ? 23.842 -23.944 -57.636 1.00 87.44 966 LEU A N 1
ATOM 7649 C CA . LEU A 1 966 ? 23.289 -24.260 -58.953 1.00 87.44 966 LEU A CA 1
ATOM 7650 C C . LEU A 1 966 ? 23.418 -25.738 -59.341 1.00 87.44 966 LEU A C 1
ATOM 7652 O O . LEU A 1 966 ? 22.429 -26.242 -59.856 1.00 87.44 966 LEU A O 1
ATOM 7656 N N . PRO A 1 967 ? 24.508 -26.489 -59.071 1.00 88.50 967 PRO A N 1
ATOM 7657 C CA . PRO A 1 967 ? 24.555 -27.918 -59.413 1.00 88.50 967 PRO A CA 1
ATOM 7658 C C . PRO A 1 967 ? 23.391 -28.732 -58.820 1.00 88.50 967 PRO A C 1
ATOM 7660 O O . PRO A 1 967 ? 22.821 -29.599 -59.484 1.00 88.50 967 PRO A O 1
ATOM 7663 N N . ALA A 1 968 ? 22.993 -28.425 -57.582 1.00 85.31 968 ALA A N 1
ATOM 7664 C CA . ALA A 1 968 ? 21.876 -29.086 -56.912 1.00 85.31 968 ALA A CA 1
ATOM 7665 C C . ALA A 1 968 ? 20.507 -28.575 -57.401 1.00 85.31 968 ALA A C 1
ATOM 7667 O O . ALA A 1 968 ? 19.590 -29.372 -57.592 1.00 85.31 968 ALA A O 1
ATOM 7668 N N . ALA A 1 969 ? 20.382 -27.267 -57.653 1.00 86.81 969 ALA A N 1
ATOM 7669 C CA . ALA A 1 969 ? 19.111 -26.620 -57.973 1.00 86.81 969 ALA A CA 1
ATOM 7670 C C . ALA A 1 969 ? 18.823 -26.457 -59.482 1.00 86.81 969 ALA A C 1
ATOM 7672 O O . ALA A 1 969 ? 17.706 -26.078 -59.836 1.00 86.81 969 ALA A O 1
ATOM 7673 N N . TRP A 1 970 ? 19.778 -26.744 -60.377 1.00 89.00 970 TRP A N 1
ATOM 7674 C CA . TRP A 1 970 ? 19.715 -26.431 -61.817 1.00 89.00 970 TRP A CA 1
ATOM 7675 C C . TRP A 1 970 ? 18.427 -26.923 -62.485 1.00 89.00 970 TRP A C 1
ATOM 7677 O O . TRP A 1 970 ? 17.717 -26.147 -63.122 1.00 89.00 970 TRP A O 1
ATOM 7687 N N . ASN A 1 971 ? 18.087 -28.200 -62.287 1.00 87.06 971 ASN A N 1
ATOM 7688 C CA . ASN A 1 971 ? 16.884 -28.820 -62.848 1.00 87.06 971 ASN A CA 1
ATOM 7689 C C . ASN A 1 971 ? 15.592 -28.166 -62.323 1.00 87.06 971 ASN A C 1
ATOM 7691 O O . ASN A 1 971 ? 14.673 -27.886 -63.092 1.00 87.06 971 ASN A O 1
ATOM 7695 N N . THR A 1 972 ? 15.534 -27.886 -61.019 1.00 87.94 972 THR A N 1
ATOM 7696 C CA . THR A 1 972 ? 14.397 -27.224 -60.360 1.00 87.94 972 THR A CA 1
ATOM 7697 C C . THR A 1 972 ? 14.197 -25.815 -60.906 1.00 87.94 972 THR A C 1
ATOM 7699 O O . THR A 1 972 ? 13.078 -25.434 -61.253 1.00 87.94 972 THR A O 1
ATOM 7702 N N . ILE A 1 973 ? 15.287 -25.053 -61.028 1.00 88.94 973 ILE A N 1
ATOM 7703 C CA . ILE A 1 973 ? 15.287 -23.682 -61.543 1.00 88.94 973 ILE A CA 1
ATOM 7704 C C . ILE A 1 973 ? 14.843 -23.679 -63.006 1.00 88.94 973 ILE A C 1
ATOM 7706 O O . ILE A 1 973 ? 13.926 -22.942 -63.353 1.00 88.94 973 ILE A O 1
ATOM 7710 N N . GLN A 1 974 ? 15.415 -24.547 -63.845 1.00 89.56 974 GLN A N 1
ATOM 7711 C CA . GLN A 1 974 ? 15.037 -24.664 -65.252 1.00 89.56 974 GLN A CA 1
ATOM 7712 C C . GLN A 1 974 ? 13.536 -24.956 -65.414 1.00 89.56 974 GLN A C 1
ATOM 7714 O O . GLN A 1 974 ? 12.848 -24.243 -66.143 1.00 89.56 974 GLN A O 1
ATOM 7719 N N . LYS A 1 975 ? 13.002 -25.963 -64.707 1.00 87.25 975 LYS A N 1
ATOM 7720 C CA . LYS A 1 975 ? 11.566 -26.298 -64.747 1.00 87.25 975 LYS A CA 1
ATOM 7721 C C . LYS A 1 975 ? 10.684 -25.139 -64.287 1.00 87.25 975 LYS A C 1
ATOM 7723 O O . LYS A 1 975 ? 9.657 -24.876 -64.908 1.00 87.25 975 LYS A O 1
ATOM 7728 N N . THR A 1 976 ? 11.079 -24.466 -63.207 1.00 88.69 976 THR A N 1
ATOM 7729 C CA . THR A 1 976 ? 10.317 -23.350 -62.633 1.00 88.69 976 THR A CA 1
ATOM 7730 C C . THR A 1 976 ? 10.283 -22.167 -63.598 1.00 88.69 976 THR A C 1
ATOM 7732 O O . THR A 1 976 ? 9.215 -21.611 -63.835 1.00 88.69 976 THR A O 1
ATOM 7735 N N . LEU A 1 977 ? 11.422 -21.821 -64.205 1.00 90.06 977 LEU A N 1
ATOM 7736 C CA . LEU A 1 977 ? 11.539 -20.701 -65.141 1.00 90.06 977 LEU A CA 1
ATOM 7737 C C . LEU A 1 977 ? 10.784 -20.957 -66.451 1.00 90.06 977 LEU A C 1
ATOM 7739 O O . LEU A 1 977 ? 10.055 -20.073 -66.887 1.00 90.06 977 LEU A O 1
ATOM 7743 N N . ILE A 1 978 ? 10.853 -22.169 -67.016 1.00 88.75 978 ILE A N 1
ATOM 7744 C CA . ILE A 1 978 ? 10.072 -22.548 -68.213 1.00 88.75 978 ILE A CA 1
ATOM 7745 C C . ILE A 1 978 ? 8.556 -22.421 -67.971 1.00 88.75 978 ILE A C 1
ATOM 7747 O O . ILE A 1 978 ? 7.801 -22.141 -68.900 1.00 88.75 978 ILE A O 1
ATOM 7751 N N . GLY A 1 979 ? 8.095 -22.637 -66.734 1.00 83.38 979 GLY A N 1
ATOM 7752 C CA . GLY A 1 979 ? 6.681 -22.534 -66.359 1.00 83.38 979 GLY A CA 1
ATOM 7753 C C . GLY A 1 979 ? 6.186 -21.118 -66.036 1.00 83.38 979 GLY A C 1
ATOM 7754 O O . GLY A 1 979 ? 4.996 -20.958 -65.771 1.00 83.38 979 GLY A O 1
ATOM 7755 N N . CYS A 1 980 ? 7.063 -20.109 -66.020 1.00 87.31 980 CYS A N 1
ATOM 7756 C CA . CYS A 1 980 ? 6.708 -18.739 -65.638 1.00 87.31 980 CYS A CA 1
ATOM 7757 C C . CYS A 1 980 ? 5.964 -17.983 -66.743 1.00 87.31 980 CYS A C 1
ATOM 7759 O O . CYS A 1 980 ? 6.208 -18.182 -67.932 1.00 87.31 980 CYS A O 1
ATOM 7761 N N . ASN A 1 981 ? 5.112 -17.036 -66.341 1.00 82.44 981 ASN A N 1
ATOM 7762 C CA . ASN A 1 981 ? 4.424 -16.129 -67.262 1.00 82.44 981 ASN A CA 1
ATOM 7763 C C . ASN A 1 981 ? 4.655 -14.655 -66.883 1.00 82.44 981 ASN A C 1
ATOM 7765 O O . ASN A 1 981 ? 4.487 -14.261 -65.727 1.00 82.44 981 ASN A O 1
ATOM 7769 N N . GLY A 1 982 ? 4.960 -13.805 -67.867 1.00 78.12 982 GLY A N 1
ATOM 7770 C CA . GLY A 1 982 ? 5.282 -12.388 -67.665 1.00 78.12 982 GLY A CA 1
ATOM 7771 C C . GLY A 1 982 ? 4.151 -11.489 -67.189 1.00 78.12 982 GLY A C 1
ATOM 7772 O O . GLY A 1 982 ? 4.404 -10.346 -66.799 1.00 78.12 982 GLY A O 1
ATOM 7773 N N . SER A 1 983 ? 2.916 -11.988 -67.165 1.00 79.88 983 SER A N 1
ATOM 7774 C CA . SER A 1 983 ? 1.788 -11.311 -66.514 1.00 79.88 983 SER A CA 1
ATOM 7775 C C . SER A 1 983 ? 1.797 -11.486 -64.991 1.00 79.88 983 SER A C 1
ATOM 7777 O O . SER A 1 983 ? 1.468 -10.548 -64.273 1.00 79.88 983 SER A O 1
ATOM 7779 N N . ASN A 1 984 ? 2.189 -12.668 -64.498 1.00 82.38 984 ASN A N 1
ATOM 7780 C CA . ASN A 1 984 ? 2.002 -13.062 -63.096 1.00 82.38 984 ASN A CA 1
ATOM 7781 C C . ASN A 1 984 ? 3.315 -13.091 -62.300 1.00 82.38 984 ASN A C 1
ATOM 7783 O O . ASN A 1 984 ? 3.321 -12.764 -61.116 1.00 82.38 984 ASN A O 1
ATOM 7787 N N . ASP A 1 985 ? 4.433 -13.442 -62.941 1.00 86.69 985 ASP A N 1
ATOM 7788 C CA . ASP A 1 985 ? 5.702 -13.717 -62.253 1.00 86.69 985 ASP A CA 1
ATOM 7789 C C . ASP A 1 985 ? 6.747 -12.608 -62.417 1.00 86.69 985 ASP A C 1
ATOM 7791 O O . ASP A 1 985 ? 7.832 -12.689 -61.842 1.00 86.69 985 ASP A O 1
ATOM 7795 N N . ARG A 1 986 ? 6.424 -11.537 -63.154 1.00 85.56 986 ARG A N 1
ATOM 7796 C CA . ARG A 1 986 ? 7.356 -10.455 -63.514 1.00 85.56 986 ARG A CA 1
ATOM 7797 C C . ARG A 1 986 ? 8.152 -9.921 -62.327 1.00 85.56 986 ARG A C 1
ATOM 7799 O O . ARG A 1 986 ? 9.376 -9.966 -62.344 1.00 85.56 986 ARG A O 1
ATOM 7806 N N . TYR A 1 987 ? 7.475 -9.463 -61.275 1.00 87.88 987 TYR A N 1
ATOM 7807 C CA . TYR A 1 987 ? 8.145 -8.868 -60.114 1.00 87.88 987 TYR A CA 1
ATOM 7808 C C . TYR A 1 987 ? 8.965 -9.890 -59.313 1.00 87.88 987 TYR A C 1
ATOM 7810 O O . TYR A 1 987 ? 10.001 -9.545 -58.746 1.00 87.88 987 TYR A O 1
ATOM 7818 N N . ARG A 1 988 ? 8.543 -11.162 -59.303 1.00 89.19 988 ARG A N 1
ATOM 7819 C CA . ARG A 1 988 ? 9.280 -12.252 -58.646 1.00 89.19 988 ARG A CA 1
ATOM 7820 C C . ARG A 1 988 ? 10.562 -12.585 -59.402 1.00 89.19 988 ARG A C 1
ATOM 7822 O O . ARG A 1 988 ? 11.606 -12.746 -58.775 1.00 89.19 988 ARG A O 1
ATOM 7829 N N . LEU A 1 989 ? 10.492 -12.629 -60.733 1.00 90.44 989 LEU A N 1
ATOM 7830 C CA . LEU A 1 989 ? 11.650 -12.807 -61.606 1.00 90.44 989 LEU A CA 1
ATOM 7831 C C . LEU A 1 989 ? 12.596 -11.607 -61.531 1.00 90.44 989 LEU A C 1
ATOM 7833 O O . LEU A 1 989 ? 13.802 -11.809 -61.440 1.00 90.44 989 LEU A O 1
ATOM 7837 N N . MET A 1 990 ? 12.071 -10.376 -61.487 1.00 90.81 990 MET A N 1
ATOM 7838 C CA . MET A 1 990 ? 12.895 -9.176 -61.303 1.00 90.81 990 MET A CA 1
ATOM 7839 C C . MET A 1 990 ? 13.700 -9.268 -60.006 1.00 90.81 990 MET A C 1
ATOM 7841 O O . MET A 1 990 ? 14.912 -9.107 -60.044 1.00 90.81 990 MET A O 1
ATOM 7845 N N . LEU A 1 991 ? 13.064 -9.596 -58.875 1.00 90.06 991 LEU A N 1
ATOM 7846 C CA . LEU A 1 991 ? 13.767 -9.757 -57.596 1.00 90.06 991 LEU A CA 1
ATOM 7847 C C . LEU A 1 991 ? 14.797 -10.897 -57.629 1.00 90.06 991 LEU A C 1
ATOM 7849 O O . LEU A 1 991 ? 15.925 -10.711 -57.174 1.00 90.06 991 LEU A O 1
ATOM 7853 N N . PHE A 1 992 ? 14.436 -12.052 -58.189 1.00 92.25 992 PHE A N 1
ATOM 7854 C CA . PHE A 1 992 ? 15.324 -13.214 -58.301 1.00 92.25 992 PHE A CA 1
ATOM 7855 C C . PHE A 1 992 ? 16.577 -12.909 -59.134 1.00 92.25 992 PHE A C 1
ATOM 7857 O O . PHE A 1 992 ? 17.704 -13.075 -58.664 1.00 92.25 992 PHE A O 1
ATOM 7864 N N . PHE A 1 993 ? 16.390 -12.401 -60.353 1.00 91.50 993 PHE A N 1
ATOM 7865 C CA . PHE A 1 993 ? 17.492 -12.110 -61.260 1.00 91.50 993 PHE A CA 1
ATOM 7866 C C . PHE A 1 993 ? 18.295 -10.876 -60.845 1.00 91.50 993 PHE A C 1
ATOM 7868 O O . PHE A 1 993 ? 19.514 -10.884 -61.001 1.00 91.50 993 PHE A O 1
ATOM 7875 N N . ALA A 1 994 ? 17.661 -9.850 -60.263 1.00 90.56 994 ALA A N 1
ATOM 7876 C CA . ALA A 1 994 ? 18.380 -8.716 -59.689 1.00 90.56 994 ALA A CA 1
ATOM 7877 C C . ALA A 1 994 ? 19.299 -9.168 -58.550 1.00 90.56 994 ALA A C 1
ATOM 7879 O O . ALA A 1 994 ? 20.441 -8.728 -58.489 1.00 90.56 994 ALA A O 1
ATOM 7880 N N . THR A 1 995 ? 18.839 -10.084 -57.691 1.00 89.75 995 THR A N 1
ATOM 7881 C CA . THR A 1 995 ? 19.648 -10.622 -56.586 1.00 89.75 995 THR A CA 1
ATOM 7882 C C . THR A 1 995 ? 20.834 -11.437 -57.108 1.00 89.75 995 THR A C 1
ATOM 7884 O O . THR A 1 995 ? 21.962 -11.211 -56.670 1.00 89.75 995 THR A O 1
ATOM 7887 N N . LEU A 1 996 ? 20.609 -12.322 -58.088 1.00 89.00 996 LEU A N 1
ATOM 7888 C CA . LEU A 1 996 ? 21.678 -13.101 -58.727 1.00 89.00 996 LEU A CA 1
ATOM 7889 C C . LEU A 1 996 ? 22.705 -12.211 -59.436 1.00 89.00 996 LEU A C 1
ATOM 7891 O O . LEU A 1 996 ? 23.904 -12.390 -59.244 1.00 89.00 996 LEU A O 1
ATOM 7895 N N . ALA A 1 997 ? 22.249 -11.230 -60.221 1.00 88.94 997 ALA A N 1
ATOM 7896 C CA . ALA A 1 997 ? 23.118 -10.304 -60.947 1.00 88.94 997 ALA A CA 1
ATOM 7897 C C . ALA A 1 997 ? 23.866 -9.336 -60.017 1.00 88.94 997 ALA A C 1
ATOM 7899 O O . ALA A 1 997 ? 24.962 -8.891 -60.354 1.00 88.94 997 ALA A O 1
ATOM 7900 N N . TYR A 1 998 ? 23.294 -9.030 -58.847 1.00 88.12 998 TYR A N 1
ATOM 7901 C CA . TYR A 1 998 ? 23.923 -8.203 -57.821 1.00 88.12 998 TYR A CA 1
ATOM 7902 C C . TYR A 1 998 ? 24.976 -8.961 -57.003 1.00 88.12 998 TYR A C 1
ATOM 7904 O O . TYR A 1 998 ? 25.715 -8.326 -56.255 1.00 88.12 998 TYR A O 1
ATOM 7912 N N . SER A 1 999 ? 25.086 -10.290 -57.083 1.00 86.62 999 SER A N 1
ATOM 7913 C CA . SER A 1 999 ? 26.101 -11.047 -56.333 1.00 86.62 999 SER A CA 1
ATOM 7914 C C . SER A 1 999 ? 27.530 -10.572 -56.662 1.00 86.62 999 SER A C 1
ATOM 7916 O O . SER A 1 999 ? 27.835 -10.325 -57.829 1.00 86.62 999 SER A O 1
ATOM 7918 N N . PRO A 1 1000 ? 28.453 -10.476 -55.680 1.00 82.38 1000 PRO A N 1
ATOM 7919 C CA . PRO A 1 1000 ? 29.864 -10.198 -55.974 1.00 82.38 1000 PRO A CA 1
ATOM 7920 C C . PRO A 1 1000 ? 30.531 -11.314 -56.800 1.00 82.38 1000 PRO A C 1
ATOM 7922 O O . PRO A 1 1000 ? 31.591 -11.091 -57.372 1.00 82.38 1000 PRO A O 1
ATOM 7925 N N . ASN A 1 1001 ? 29.909 -12.497 -56.875 1.00 83.81 1001 ASN A N 1
ATOM 7926 C CA . ASN A 1 1001 ? 30.364 -13.650 -57.654 1.00 83.81 1001 ASN A CA 1
ATOM 7927 C C . ASN A 1 1001 ? 29.434 -13.941 -58.850 1.00 83.81 1001 ASN A C 1
ATOM 7929 O O . ASN A 1 1001 ? 29.353 -15.086 -59.298 1.00 83.81 1001 ASN A O 1
ATOM 7933 N N . ALA A 1 1002 ? 28.664 -12.949 -59.313 1.00 84.31 1002 ALA A N 1
ATOM 7934 C CA . ALA A 1 1002 ? 27.694 -13.132 -60.387 1.00 84.31 1002 ALA A CA 1
ATOM 7935 C C . ALA A 1 1002 ? 28.381 -13.483 -61.718 1.00 84.31 1002 ALA A C 1
ATOM 7937 O O . ALA A 1 1002 ? 29.129 -12.677 -62.270 1.00 84.31 1002 ALA A O 1
ATOM 7938 N N . ASP A 1 1003 ? 28.064 -14.654 -62.272 1.00 85.44 1003 ASP A N 1
ATOM 7939 C CA . ASP A 1 1003 ? 28.401 -14.999 -63.653 1.00 85.44 1003 ASP A CA 1
ATOM 7940 C C . ASP A 1 1003 ? 27.259 -14.543 -64.570 1.00 85.44 1003 ASP A C 1
ATOM 7942 O O . ASP A 1 1003 ? 26.174 -15.132 -64.582 1.00 85.44 1003 ASP A O 1
ATOM 7946 N N . GLN A 1 1004 ? 27.497 -13.468 -65.323 1.00 83.38 1004 GLN A N 1
ATOM 7947 C CA . GLN A 1 1004 ? 26.475 -12.870 -66.182 1.00 83.38 1004 GLN A CA 1
ATOM 7948 C C . GLN A 1 1004 ? 26.010 -13.825 -67.283 1.00 83.38 1004 GLN A C 1
ATOM 7950 O O . GLN A 1 1004 ? 24.835 -13.790 -67.639 1.00 83.38 1004 GLN A O 1
ATOM 7955 N N . ASP A 1 1005 ? 26.865 -14.728 -67.766 1.00 84.56 1005 ASP A N 1
ATOM 7956 C CA . ASP A 1 1005 ? 26.462 -15.698 -68.784 1.00 84.56 1005 ASP A CA 1
ATOM 7957 C C . ASP A 1 1005 ? 25.449 -16.690 -68.204 1.00 84.56 1005 ASP A C 1
ATOM 7959 O O . ASP A 1 1005 ? 24.453 -17.012 -68.846 1.00 84.56 1005 ASP A O 1
ATOM 7963 N N . ILE A 1 1006 ? 25.648 -17.119 -66.954 1.00 87.81 1006 ILE A N 1
ATOM 7964 C CA . ILE A 1 1006 ? 24.704 -17.995 -66.251 1.00 87.81 1006 ILE A CA 1
ATOM 7965 C C . ILE A 1 1006 ? 23.381 -17.277 -65.987 1.00 87.81 1006 ILE A C 1
ATOM 7967 O O . ILE A 1 1006 ? 22.318 -17.860 -66.196 1.00 87.81 1006 ILE A O 1
ATOM 7971 N N . VAL A 1 1007 ? 23.419 -16.002 -65.590 1.00 88.62 1007 VAL A N 1
ATOM 7972 C CA . VAL A 1 1007 ? 22.202 -15.193 -65.411 1.00 88.62 1007 VAL A CA 1
ATOM 7973 C C . VAL A 1 1007 ? 21.420 -15.081 -66.725 1.00 88.62 1007 VAL A C 1
ATOM 7975 O O . VAL A 1 1007 ? 20.198 -15.227 -66.712 1.00 88.62 1007 VAL A O 1
ATOM 7978 N N . GLN A 1 1008 ? 22.102 -14.902 -67.862 1.00 86.06 1008 GLN A N 1
ATOM 7979 C CA . GLN A 1 1008 ? 21.462 -14.875 -69.182 1.00 86.06 1008 GLN A CA 1
ATOM 7980 C C . GLN A 1 1008 ? 20.882 -16.234 -69.587 1.00 86.06 1008 GLN A C 1
ATOM 7982 O O . GLN A 1 1008 ? 19.756 -16.280 -70.078 1.00 86.06 1008 GLN A O 1
ATOM 7987 N N . VAL A 1 1009 ? 21.595 -17.341 -69.345 1.00 88.38 1009 VAL A N 1
ATOM 7988 C CA . VAL A 1 1009 ? 21.083 -18.702 -69.605 1.00 88.38 1009 VAL A CA 1
ATOM 7989 C C . VAL A 1 1009 ? 19.803 -18.954 -68.808 1.00 88.38 1009 VAL A C 1
ATOM 7991 O O . VAL A 1 1009 ? 18.811 -19.438 -69.352 1.00 88.38 1009 VAL A O 1
ATOM 7994 N N . LEU A 1 1010 ? 19.801 -18.591 -67.523 1.00 90.31 1010 LEU A N 1
ATOM 7995 C CA . LEU A 1 1010 ? 18.631 -18.744 -66.666 1.00 90.31 1010 LEU A CA 1
ATOM 7996 C C . LEU A 1 1010 ? 17.474 -17.846 -67.131 1.00 90.31 1010 LEU A C 1
ATOM 7998 O O . LEU A 1 1010 ? 16.343 -18.314 -67.233 1.00 90.31 1010 LEU A O 1
ATOM 8002 N N . LEU A 1 1011 ? 17.737 -16.587 -67.489 1.00 89.00 1011 LEU A N 1
ATOM 8003 C CA . LEU A 1 1011 ? 16.714 -15.687 -68.030 1.00 89.00 1011 LEU A CA 1
ATOM 8004 C C . LEU A 1 1011 ? 16.115 -16.209 -69.344 1.00 89.00 1011 LEU A C 1
ATOM 8006 O O . LEU A 1 1011 ? 14.902 -16.117 -69.554 1.00 89.00 1011 LEU A O 1
ATOM 8010 N N . ALA A 1 1012 ? 16.942 -16.808 -70.202 1.00 87.69 1012 ALA A N 1
ATOM 8011 C CA . ALA A 1 1012 ? 16.498 -17.403 -71.452 1.00 87.69 1012 ALA A CA 1
ATOM 8012 C C . ALA A 1 1012 ? 15.513 -18.560 -71.222 1.00 87.69 1012 ALA A C 1
ATOM 8014 O O . ALA A 1 1012 ? 14.556 -18.686 -71.982 1.00 87.69 1012 ALA A O 1
ATOM 8015 N N . PHE A 1 1013 ? 15.657 -19.352 -70.150 1.00 89.62 1013 PHE A N 1
ATOM 8016 C CA . PHE A 1 1013 ? 14.666 -20.388 -69.820 1.00 89.62 1013 PHE A CA 1
ATOM 8017 C C . PHE A 1 1013 ? 13.259 -19.833 -69.568 1.00 89.62 1013 PHE A C 1
ATOM 8019 O O . PHE A 1 1013 ? 12.292 -20.531 -69.858 1.00 89.62 1013 PHE A O 1
ATOM 8026 N N . ALA A 1 1014 ? 13.133 -18.601 -69.064 1.00 86.75 1014 ALA A N 1
ATOM 8027 C CA . ALA A 1 1014 ? 11.834 -17.965 -68.826 1.00 86.75 1014 ALA A CA 1
ATOM 8028 C C . ALA A 1 1014 ? 11.255 -17.254 -70.061 1.00 86.75 1014 ALA A C 1
ATOM 8030 O O . ALA A 1 1014 ? 10.045 -17.067 -70.165 1.00 86.75 1014 ALA A O 1
ATOM 8031 N N . THR A 1 1015 ? 12.107 -16.828 -70.994 1.00 84.62 1015 THR A N 1
ATOM 8032 C CA . THR A 1 1015 ? 11.732 -15.886 -72.065 1.00 84.62 1015 THR A CA 1
ATOM 8033 C C . THR A 1 1015 ? 11.799 -16.486 -73.471 1.00 84.62 1015 THR A C 1
ATOM 8035 O O . THR A 1 1015 ? 11.145 -15.971 -74.375 1.00 84.62 1015 THR A O 1
ATOM 8038 N N . VAL A 1 1016 ? 12.525 -17.594 -73.676 1.00 86.19 1016 VAL A N 1
ATOM 8039 C CA . VAL A 1 1016 ? 12.749 -18.224 -74.988 1.00 86.19 1016 VAL A CA 1
ATOM 8040 C C . VAL A 1 1016 ? 11.984 -19.554 -75.097 1.00 86.19 1016 VAL A C 1
ATOM 8042 O O . VAL A 1 1016 ? 12.414 -20.564 -74.534 1.00 86.19 1016 VAL A O 1
ATOM 8045 N N . PRO A 1 1017 ? 10.906 -19.631 -75.904 1.00 81.44 1017 PRO A N 1
ATOM 8046 C CA . PRO A 1 1017 ? 10.089 -20.844 -76.018 1.00 81.44 1017 PRO A CA 1
ATOM 8047 C C . PRO A 1 1017 ? 10.834 -22.073 -76.562 1.00 81.44 1017 PRO A C 1
ATOM 8049 O O . PRO A 1 1017 ? 10.515 -23.202 -76.200 1.00 81.44 1017 PRO A O 1
ATOM 8052 N N . GLN A 1 1018 ? 11.843 -21.876 -77.417 1.00 82.69 1018 GLN A N 1
ATOM 8053 C CA . GLN A 1 1018 ? 12.624 -22.969 -78.019 1.00 82.69 1018 GLN A CA 1
ATOM 8054 C C . GLN A 1 1018 ? 13.352 -23.807 -76.952 1.00 82.69 1018 GLN A C 1
ATOM 8056 O O . GLN A 1 1018 ? 13.455 -25.029 -77.088 1.00 82.69 1018 GLN A O 1
ATOM 8061 N N . LEU A 1 1019 ? 13.775 -23.174 -75.851 1.00 83.81 1019 LEU A N 1
ATOM 8062 C CA . LEU A 1 1019 ? 14.473 -23.832 -74.745 1.00 83.81 1019 LEU A CA 1
ATOM 8063 C C . LEU A 1 1019 ? 13.561 -24.727 -73.897 1.00 83.81 1019 LEU A C 1
ATOM 8065 O O . LEU A 1 1019 ? 14.061 -25.625 -73.223 1.00 83.81 1019 LEU A O 1
ATOM 8069 N N . ALA A 1 1020 ? 12.235 -24.569 -73.982 1.00 80.75 1020 ALA A N 1
ATOM 8070 C CA . ALA A 1 1020 ? 11.284 -25.428 -73.271 1.00 80.75 1020 ALA A CA 1
ATOM 8071 C C . ALA A 1 1020 ? 11.336 -26.900 -73.736 1.00 80.75 1020 ALA A C 1
ATOM 8073 O O . ALA A 1 1020 ? 10.924 -27.808 -73.007 1.00 80.75 1020 ALA A O 1
ATOM 8074 N N . THR A 1 1021 ? 11.846 -27.143 -74.949 1.00 80.56 1021 THR A N 1
ATOM 8075 C CA . THR A 1 1021 ? 11.982 -28.487 -75.536 1.00 80.56 1021 THR A CA 1
ATOM 8076 C C . THR A 1 1021 ? 13.276 -29.202 -75.132 1.00 80.56 1021 THR A C 1
ATOM 8078 O O . THR A 1 1021 ? 13.343 -30.428 -75.216 1.00 80.56 1021 THR A O 1
ATOM 8081 N N . ILE A 1 1022 ? 14.279 -28.471 -74.631 1.00 85.12 1022 ILE A N 1
ATOM 8082 C CA . ILE A 1 1022 ? 15.584 -29.011 -74.235 1.00 85.12 1022 ILE A CA 1
ATOM 8083 C C . ILE A 1 1022 ? 15.535 -29.369 -72.748 1.00 85.12 1022 ILE A C 1
ATOM 8085 O O . ILE A 1 1022 ? 15.553 -28.496 -71.884 1.00 85.12 1022 ILE A O 1
ATOM 8089 N N . ARG A 1 1023 ? 15.468 -30.665 -72.430 1.00 80.38 1023 ARG A N 1
ATOM 8090 C CA . ARG A 1 1023 ? 15.360 -31.151 -71.045 1.00 80.38 1023 ARG A CA 1
ATOM 8091 C C . ARG A 1 1023 ? 16.652 -31.797 -70.568 1.00 80.38 1023 ARG A C 1
ATOM 8093 O O . ARG A 1 1023 ? 17.288 -32.540 -71.311 1.00 80.38 1023 ARG A O 1
ATOM 8100 N N . MET A 1 1024 ? 16.985 -31.560 -69.302 1.00 83.38 1024 MET A N 1
ATOM 8101 C CA . MET A 1 1024 ? 18.080 -32.249 -68.627 1.00 83.38 1024 MET A CA 1
ATOM 8102 C C . MET A 1 1024 ? 17.799 -33.768 -68.547 1.00 83.38 1024 MET A C 1
ATOM 8104 O O . MET A 1 1024 ? 16.650 -34.160 -68.305 1.00 83.38 1024 MET A O 1
ATOM 8108 N N . PRO A 1 1025 ? 18.813 -34.640 -68.723 1.00 80.50 1025 PRO A N 1
ATOM 8109 C CA . PRO A 1 1025 ? 18.646 -36.089 -68.604 1.00 80.50 1025 PRO A CA 1
ATOM 8110 C C . PRO A 1 1025 ? 18.094 -36.504 -67.231 1.00 80.50 1025 PRO A C 1
ATOM 8112 O O . PRO A 1 1025 ? 18.609 -36.092 -66.189 1.00 80.50 1025 PRO A O 1
ATOM 8115 N N . GLN A 1 1026 ? 17.061 -37.353 -67.210 1.00 75.19 1026 GLN A N 1
ATOM 8116 C CA . GLN A 1 1026 ? 16.468 -37.827 -65.956 1.00 75.19 1026 GLN A CA 1
ATOM 8117 C C . GLN A 1 1026 ? 17.386 -38.831 -65.254 1.00 75.19 1026 GLN A C 1
ATOM 8119 O O . GLN A 1 1026 ? 17.546 -39.969 -65.690 1.00 75.19 1026 GLN A O 1
ATOM 8124 N N . CYS A 1 1027 ? 17.971 -38.421 -64.132 1.00 76.06 1027 CYS A N 1
ATOM 8125 C CA . CYS A 1 1027 ? 18.849 -39.265 -63.330 1.00 76.06 1027 CYS A CA 1
ATOM 8126 C C . CYS A 1 1027 ? 18.906 -38.788 -61.870 1.00 76.06 1027 CYS A C 1
ATOM 8128 O O . CYS A 1 1027 ? 18.342 -37.760 -61.505 1.00 76.06 1027 CYS A O 1
ATOM 8130 N N . HIS A 1 1028 ? 19.569 -39.561 -61.010 1.00 77.31 1028 HIS A N 1
ATOM 8131 C CA . HIS A 1 1028 ? 19.732 -39.195 -59.600 1.00 77.31 1028 HIS A CA 1
ATOM 8132 C C . HIS A 1 1028 ? 20.848 -38.167 -59.395 1.00 77.31 1028 HIS A C 1
ATOM 8134 O O . HIS A 1 1028 ? 20.698 -37.261 -58.583 1.00 77.31 1028 HIS A O 1
ATOM 8140 N N . SER A 1 1029 ? 21.963 -38.327 -60.107 1.00 84.25 1029 SER A N 1
ATOM 8141 C CA . SER A 1 1029 ? 23.155 -37.496 -59.972 1.00 84.25 1029 SER A CA 1
ATOM 8142 C C . SER A 1 1029 ? 24.038 -37.657 -61.215 1.00 84.25 1029 SER A C 1
ATOM 8144 O O . SER A 1 1029 ? 24.203 -38.783 -61.689 1.00 84.25 1029 SER A O 1
ATOM 8146 N N . ILE A 1 1030 ? 24.587 -36.556 -61.733 1.00 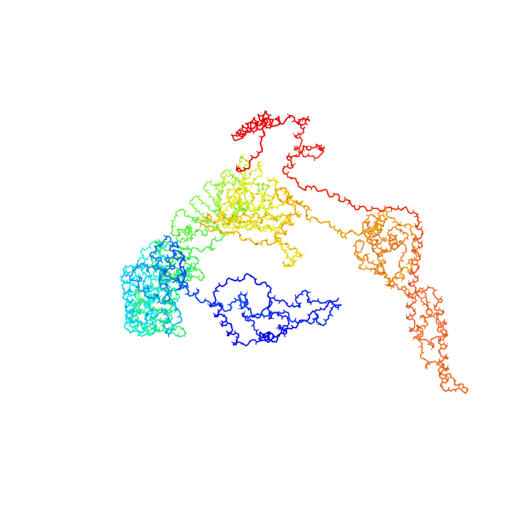87.00 1030 ILE A N 1
ATOM 8147 C CA . ILE A 1 1030 ? 25.517 -36.515 -62.872 1.00 87.00 1030 ILE A CA 1
ATOM 8148 C C . ILE A 1 1030 ? 26.860 -36.005 -62.362 1.00 87.00 1030 ILE A C 1
ATOM 8150 O O . ILE A 1 1030 ? 26.955 -34.867 -61.906 1.00 87.00 1030 ILE A O 1
ATOM 8154 N N . ASN A 1 1031 ? 27.898 -36.837 -62.433 1.00 87.06 1031 ASN A N 1
ATOM 8155 C CA . ASN A 1 1031 ? 29.246 -36.464 -62.014 1.00 87.06 1031 ASN A CA 1
ATOM 8156 C C . ASN A 1 1031 ? 30.177 -36.396 -63.229 1.00 87.06 1031 ASN A C 1
ATOM 8158 O O . ASN A 1 1031 ? 30.668 -37.424 -63.704 1.00 87.06 1031 ASN A O 1
ATOM 8162 N N . LEU A 1 1032 ? 30.450 -35.176 -63.696 1.00 87.00 1032 LEU A N 1
ATOM 8163 C CA . LEU A 1 1032 ? 31.246 -34.916 -64.901 1.00 87.00 1032 LEU A CA 1
ATOM 8164 C C . LEU A 1 1032 ? 32.699 -35.406 -64.778 1.00 87.00 1032 LEU A C 1
ATOM 8166 O O . LEU A 1 1032 ? 33.309 -35.766 -65.783 1.00 87.00 1032 LEU A O 1
ATOM 8170 N N . SER A 1 1033 ? 33.226 -35.548 -63.553 1.00 84.25 1033 SER A N 1
ATOM 8171 C CA . SER A 1 1033 ? 34.584 -36.069 -63.313 1.00 84.25 1033 SER A CA 1
ATOM 8172 C C . SER A 1 1033 ? 34.793 -37.517 -63.775 1.00 84.25 1033 SER A C 1
ATOM 8174 O O . SER A 1 1033 ? 35.928 -37.953 -63.943 1.00 84.25 1033 SER A O 1
ATOM 8176 N N . HIS A 1 1034 ? 33.718 -38.279 -64.014 1.00 83.00 1034 HIS A N 1
ATOM 8177 C CA . HIS A 1 1034 ? 33.820 -39.653 -64.514 1.00 83.00 1034 HIS A CA 1
ATOM 8178 C C . HIS A 1 1034 ? 34.133 -39.731 -66.020 1.00 83.00 1034 HIS A C 1
ATOM 8180 O O . HIS A 1 1034 ? 34.388 -40.826 -66.520 1.00 83.00 1034 HIS A O 1
ATOM 8186 N N . GLY A 1 1035 ? 34.137 -38.602 -66.738 1.00 85.56 1035 GLY A N 1
ATOM 8187 C CA . GLY A 1 1035 ? 34.376 -38.538 -68.180 1.00 85.56 1035 GLY A CA 1
ATOM 8188 C C . GLY A 1 1035 ? 33.129 -38.835 -69.021 1.00 85.56 1035 GLY A C 1
ATOM 8189 O O . GLY A 1 1035 ? 32.069 -39.176 -68.497 1.00 85.56 1035 GLY A O 1
ATOM 8190 N N . TYR A 1 1036 ? 33.256 -38.690 -70.343 1.00 88.31 1036 TYR A N 1
ATOM 8191 C CA . TYR A 1 1036 ? 32.137 -38.736 -71.303 1.00 88.31 1036 TYR A CA 1
ATOM 8192 C C . TYR A 1 1036 ? 32.149 -39.955 -72.230 1.00 88.31 1036 TYR A C 1
ATOM 8194 O O . TYR A 1 1036 ? 31.300 -40.049 -73.112 1.00 88.31 1036 TYR A O 1
ATOM 8202 N N . ALA A 1 1037 ? 33.132 -40.843 -72.092 1.00 87.00 1037 ALA A N 1
ATOM 8203 C CA . ALA A 1 1037 ? 33.295 -42.029 -72.921 1.00 87.00 1037 ALA A CA 1
ATOM 8204 C C . ALA A 1 1037 ? 34.050 -43.124 -72.145 1.00 87.00 1037 ALA A C 1
ATOM 8206 O O . ALA A 1 1037 ? 34.770 -42.800 -71.195 1.00 87.00 1037 ALA A O 1
ATOM 8207 N N . PRO A 1 1038 ? 33.917 -44.402 -72.543 1.00 85.75 1038 PRO A N 1
ATOM 8208 C CA . PRO A 1 1038 ? 34.617 -45.504 -71.912 1.00 85.75 1038 PRO A CA 1
ATOM 8209 C C . PRO A 1 1038 ? 36.129 -45.331 -71.935 1.00 85.75 1038 PRO A C 1
ATOM 8211 O O . PRO A 1 1038 ? 36.737 -45.172 -72.991 1.00 85.75 1038 PRO A O 1
ATOM 8214 N N . SER A 1 1039 ? 36.728 -45.391 -70.748 1.00 85.94 1039 SER A N 1
ATOM 8215 C CA . SER A 1 1039 ? 38.175 -45.336 -70.576 1.00 85.94 1039 SER A CA 1
ATOM 8216 C C . SER A 1 1039 ? 38.756 -46.747 -70.580 1.00 85.94 1039 SER A C 1
ATOM 8218 O O . SER A 1 1039 ? 38.393 -47.574 -69.737 1.00 85.94 1039 SER A O 1
ATOM 8220 N N . THR A 1 1040 ? 39.670 -47.022 -71.513 1.00 82.50 1040 THR A N 1
ATOM 8221 C CA . THR A 1 1040 ? 40.349 -48.321 -71.627 1.00 82.50 1040 THR A CA 1
ATOM 8222 C C . THR A 1 1040 ? 41.130 -48.658 -70.361 1.00 82.50 1040 THR A C 1
ATOM 8224 O O . THR A 1 1040 ? 41.063 -49.791 -69.897 1.00 82.50 1040 THR A O 1
ATOM 8227 N N . THR A 1 1041 ? 41.778 -47.672 -69.735 1.00 84.25 1041 THR A N 1
ATOM 8228 C CA . THR A 1 1041 ? 42.506 -47.854 -68.471 1.00 84.25 1041 THR A CA 1
ATOM 8229 C C . THR A 1 1041 ? 41.571 -48.234 -67.326 1.00 84.25 1041 THR A C 1
ATOM 8231 O O . THR A 1 1041 ? 41.824 -49.206 -66.623 1.00 84.25 1041 THR A O 1
ATOM 8234 N N . THR A 1 1042 ? 40.434 -47.546 -67.182 1.00 83.62 1042 THR A N 1
ATOM 8235 C CA . THR A 1 1042 ? 39.444 -47.851 -66.134 1.00 83.62 1042 THR A CA 1
ATOM 8236 C C . THR A 1 1042 ? 38.811 -49.228 -66.329 1.00 83.62 1042 THR A C 1
ATOM 8238 O O . THR A 1 1042 ? 38.575 -49.943 -65.357 1.00 83.62 1042 THR A O 1
ATOM 8241 N N . LEU A 1 1043 ? 38.537 -49.628 -67.574 1.00 85.38 1043 LEU A N 1
ATOM 8242 C CA . LEU A 1 1043 ? 38.030 -50.969 -67.865 1.00 85.38 1043 LEU A CA 1
ATOM 8243 C C . LEU A 1 1043 ? 39.083 -52.047 -67.582 1.00 85.38 1043 LEU A C 1
ATOM 8245 O O . LEU A 1 1043 ? 38.734 -53.078 -67.010 1.00 85.38 1043 LEU A O 1
ATOM 8249 N N . MET A 1 1044 ? 40.355 -51.791 -67.899 1.00 83.56 1044 MET A N 1
ATOM 8250 C CA . MET A 1 1044 ? 41.460 -52.704 -67.596 1.00 83.56 1044 MET A CA 1
ATOM 8251 C C . MET A 1 1044 ? 41.648 -52.890 -66.090 1.00 83.56 1044 MET A C 1
ATOM 8253 O O . MET A 1 1044 ? 41.809 -54.014 -65.629 1.00 83.56 1044 MET A O 1
ATOM 8257 N N . GLU A 1 1045 ? 41.533 -51.826 -65.294 1.00 84.81 1045 GLU A N 1
ATOM 8258 C CA . GLU A 1 1045 ? 41.577 -51.923 -63.830 1.00 84.81 1045 GLU A CA 1
ATOM 8259 C C . GLU A 1 1045 ? 40.436 -52.778 -63.261 1.00 84.81 1045 GLU A C 1
ATOM 8261 O O . GLU A 1 1045 ? 40.657 -53.597 -62.365 1.00 84.81 1045 GLU A O 1
ATOM 8266 N N . ILE A 1 1046 ? 39.212 -52.608 -63.776 1.00 84.19 1046 ILE A N 1
ATOM 8267 C CA . ILE A 1 1046 ? 38.046 -53.394 -63.342 1.00 84.19 1046 ILE A CA 1
ATOM 8268 C C . ILE A 1 1046 ? 38.241 -54.874 -63.694 1.00 84.19 1046 ILE A C 1
ATOM 8270 O O . ILE A 1 1046 ? 37.959 -55.748 -62.870 1.00 84.19 1046 ILE A O 1
ATOM 8274 N N . LEU A 1 1047 ? 38.740 -55.170 -64.896 1.00 83.88 1047 LEU A N 1
ATOM 8275 C CA . LEU A 1 1047 ? 38.999 -56.542 -65.334 1.00 83.88 1047 LEU A CA 1
ATOM 8276 C C . LEU A 1 1047 ? 40.176 -57.174 -64.583 1.00 83.88 1047 LEU A C 1
ATOM 8278 O O . LEU A 1 1047 ? 40.048 -58.309 -64.131 1.00 83.88 1047 LEU A O 1
ATOM 8282 N N . GLY A 1 1048 ? 41.252 -56.420 -64.346 1.00 81.00 1048 GLY A N 1
ATOM 8283 C CA . GLY A 1 1048 ? 42.424 -56.842 -63.577 1.00 81.00 1048 GLY A CA 1
ATOM 8284 C C . GLY A 1 1048 ? 42.072 -57.286 -62.155 1.00 81.00 1048 GLY A C 1
ATOM 8285 O O . GLY A 1 1048 ? 42.523 -58.331 -61.690 1.00 81.00 1048 GLY A O 1
ATOM 8286 N N . ARG A 1 1049 ? 41.168 -56.558 -61.483 1.00 83.75 1049 ARG A N 1
ATOM 8287 C CA . ARG A 1 1049 ? 40.633 -56.945 -60.159 1.00 83.75 1049 ARG A CA 1
ATOM 8288 C C . ARG A 1 1049 ? 39.807 -58.232 -60.182 1.00 83.75 1049 ARG A C 1
ATOM 8290 O O . ARG A 1 1049 ? 39.606 -58.843 -59.136 1.00 83.75 1049 ARG A O 1
ATOM 8297 N N . ASN A 1 1050 ? 39.317 -58.631 -61.352 1.00 84.25 1050 ASN A N 1
ATOM 8298 C CA . ASN A 1 1050 ? 38.495 -59.819 -61.553 1.00 84.25 1050 ASN A CA 1
ATOM 8299 C C . ASN A 1 1050 ? 39.269 -60.980 -62.207 1.00 84.25 1050 ASN A C 1
ATOM 8301 O O . ASN A 1 1050 ? 38.642 -61.971 -62.589 1.00 84.25 1050 ASN A O 1
ATOM 8305 N N . ILE A 1 1051 ? 40.602 -60.908 -62.319 1.00 84.19 1051 ILE A N 1
ATOM 8306 C CA . ILE A 1 1051 ? 41.424 -62.020 -62.819 1.00 84.19 1051 ILE A CA 1
ATOM 8307 C C . ILE A 1 1051 ? 41.299 -63.232 -61.878 1.00 84.19 1051 ILE A C 1
ATOM 8309 O O . ILE A 1 1051 ? 41.331 -63.125 -60.651 1.00 84.19 1051 ILE A O 1
ATOM 8313 N N . ARG A 1 1052 ? 41.107 -64.418 -62.459 1.00 81.75 1052 ARG A N 1
ATOM 8314 C CA . ARG A 1 1052 ? 41.000 -65.695 -61.742 1.00 81.75 1052 ARG A CA 1
ATOM 8315 C C . ARG A 1 1052 ? 42.374 -66.143 -61.245 1.00 81.75 1052 ARG A C 1
ATOM 8317 O O . ARG A 1 1052 ? 43.398 -65.786 -61.804 1.00 81.75 1052 ARG A O 1
ATOM 8324 N N . SER A 1 1053 ? 42.407 -66.968 -60.197 1.00 79.81 1053 SER A N 1
ATOM 8325 C CA . SER A 1 1053 ? 43.683 -67.459 -59.658 1.00 79.81 1053 SER A CA 1
ATOM 8326 C C . SER A 1 1053 ? 44.474 -68.253 -60.704 1.00 79.81 1053 SER A C 1
ATOM 8328 O O . SER A 1 1053 ? 43.963 -69.234 -61.254 1.00 79.81 1053 SER A O 1
ATOM 8330 N N . PHE A 1 1054 ? 45.746 -67.880 -60.870 1.00 79.81 1054 PHE A N 1
ATOM 8331 C CA . PHE A 1 1054 ? 46.748 -68.578 -61.677 1.00 79.81 1054 PHE A CA 1
ATOM 8332 C C . PHE A 1 1054 ? 46.766 -70.097 -61.429 1.00 79.81 1054 PHE A C 1
ATOM 8334 O O . PHE A 1 1054 ? 46.870 -70.882 -62.365 1.00 79.81 1054 PHE A O 1
ATOM 8341 N N . GLN A 1 1055 ? 46.553 -70.551 -60.188 1.00 76.31 1055 GLN A N 1
ATOM 8342 C CA . GLN A 1 1055 ? 46.574 -71.983 -59.834 1.00 76.31 1055 GLN A CA 1
ATOM 8343 C C . GLN A 1 1055 ? 45.490 -72.815 -60.545 1.00 76.31 1055 GLN A C 1
ATOM 8345 O O . GLN A 1 1055 ? 45.563 -74.044 -60.567 1.00 76.31 1055 GLN A O 1
ATOM 8350 N N . LYS A 1 1056 ? 44.454 -72.166 -61.092 1.00 74.50 1056 LYS A N 1
ATOM 8351 C CA . LYS A 1 1056 ? 43.354 -72.814 -61.820 1.00 74.50 1056 LYS A CA 1
ATOM 8352 C C . LYS A 1 1056 ? 43.528 -72.769 -63.342 1.00 74.50 1056 LYS A C 1
ATOM 8354 O O . LYS A 1 1056 ? 42.664 -73.292 -64.041 1.00 74.50 1056 LYS A O 1
ATOM 8359 N N . SER A 1 1057 ? 44.608 -72.173 -63.847 1.00 77.44 1057 SER A N 1
ATOM 8360 C CA . SER A 1 1057 ? 44.836 -71.989 -65.280 1.00 77.44 1057 SER A CA 1
ATOM 8361 C C . SER A 1 1057 ? 45.547 -73.184 -65.926 1.00 77.44 1057 SER A C 1
ATOM 8363 O O . SER A 1 1057 ? 46.225 -73.967 -65.251 1.00 77.44 1057 SER A O 1
ATOM 8365 N N . SER A 1 1058 ? 45.413 -73.339 -67.244 1.00 77.12 1058 SER A N 1
ATOM 8366 C CA . SER A 1 1058 ? 46.177 -74.322 -68.028 1.00 77.12 1058 SER A CA 1
ATOM 8367 C C . SER A 1 1058 ? 47.679 -74.027 -68.021 1.00 77.12 1058 SER A C 1
ATOM 8369 O O . SER A 1 1058 ? 48.490 -74.953 -68.040 1.00 77.12 1058 SER A O 1
ATOM 8371 N N . GLU A 1 1059 ? 48.054 -72.750 -67.927 1.00 82.12 1059 GLU A N 1
ATOM 8372 C CA . GLU A 1 1059 ? 49.435 -72.264 -67.937 1.00 82.12 1059 GLU A CA 1
ATOM 8373 C C . GLU A 1 1059 ? 50.202 -72.732 -66.699 1.00 82.12 1059 GLU A C 1
ATOM 8375 O O . GLU A 1 1059 ? 51.369 -73.105 -66.809 1.00 82.12 1059 GLU A O 1
ATOM 8380 N N . SER A 1 1060 ? 49.533 -72.841 -65.543 1.00 77.62 1060 SER A N 1
ATOM 8381 C CA . SER A 1 1060 ? 50.120 -73.409 -64.318 1.00 77.62 1060 SER A CA 1
ATOM 8382 C C . SER A 1 1060 ? 50.608 -74.857 -64.489 1.00 77.62 1060 SER A C 1
ATOM 8384 O O . SER A 1 1060 ? 51.473 -75.322 -63.745 1.00 77.62 1060 SER A O 1
ATOM 8386 N N . ARG A 1 1061 ? 50.089 -75.571 -65.500 1.00 80.06 1061 ARG A N 1
ATOM 8387 C CA . ARG A 1 1061 ? 50.413 -76.970 -65.811 1.00 80.06 1061 ARG A CA 1
ATOM 8388 C C . ARG A 1 1061 ? 51.383 -77.127 -66.983 1.00 80.06 1061 ARG A C 1
ATOM 8390 O O . ARG A 1 1061 ? 51.683 -78.264 -67.346 1.00 80.06 1061 ARG A O 1
ATOM 8397 N N . LEU A 1 1062 ? 51.892 -76.037 -67.570 1.00 82.38 1062 LEU A N 1
ATOM 8398 C CA . LEU A 1 1062 ? 52.835 -76.125 -68.692 1.00 82.38 1062 LEU A CA 1
ATOM 8399 C C . LEU A 1 1062 ? 54.073 -76.934 -68.292 1.00 82.38 1062 LEU A C 1
ATOM 8401 O O . LEU A 1 1062 ? 54.624 -76.693 -67.215 1.00 82.38 1062 LEU A O 1
ATOM 8405 N N . PRO A 1 1063 ? 54.546 -77.874 -69.122 1.00 76.44 1063 PRO A N 1
ATOM 8406 C CA . PRO A 1 1063 ? 55.730 -78.656 -68.800 1.00 76.44 1063 PRO A CA 1
ATOM 8407 C C . PRO A 1 1063 ? 56.969 -77.755 -68.678 1.00 76.44 1063 PRO A C 1
ATOM 8409 O O . PRO A 1 1063 ? 57.059 -76.689 -69.295 1.00 76.44 1063 PRO A O 1
ATOM 8412 N N . ARG A 1 1064 ? 57.919 -78.187 -67.848 1.00 78.19 1064 ARG A N 1
ATOM 8413 C CA . ARG A 1 1064 ? 59.234 -77.553 -67.686 1.00 78.19 1064 ARG A CA 1
ATOM 8414 C C . ARG A 1 1064 ? 60.077 -77.792 -68.940 1.00 78.19 1064 ARG A C 1
ATOM 8416 O O . ARG A 1 1064 ? 60.099 -78.914 -69.442 1.00 78.19 1064 ARG A O 1
ATOM 8423 N N . LEU A 1 1065 ? 60.758 -76.761 -69.435 1.00 83.25 1065 LEU A N 1
ATOM 8424 C CA . LEU A 1 1065 ? 61.627 -76.863 -70.611 1.00 83.25 1065 LEU A CA 1
ATOM 8425 C C . LEU A 1 1065 ? 62.994 -77.466 -70.245 1.00 83.25 1065 LEU A C 1
ATOM 8427 O O . LEU A 1 1065 ? 63.435 -77.402 -69.092 1.00 83.25 1065 LEU A O 1
ATOM 8431 N N . GLU A 1 1066 ? 63.691 -78.048 -71.227 1.00 68.31 1066 GLU A N 1
ATOM 8432 C CA . GLU A 1 1066 ? 65.051 -78.558 -71.018 1.00 68.31 1066 GLU A CA 1
ATOM 8433 C C . GLU A 1 1066 ? 65.989 -77.424 -70.571 1.00 68.31 1066 GLU A C 1
ATOM 8435 O O . GLU A 1 1066 ? 66.055 -76.371 -71.199 1.00 68.31 1066 GLU A O 1
ATOM 8440 N N . ARG A 1 1067 ? 66.732 -77.656 -69.477 1.00 73.44 1067 ARG A N 1
ATOM 8441 C CA . ARG A 1 1067 ? 67.653 -76.700 -68.817 1.00 73.44 1067 ARG A CA 1
ATOM 8442 C C . ARG A 1 1067 ? 67.001 -75.509 -68.094 1.00 73.44 1067 ARG A C 1
ATOM 8444 O O . ARG A 1 1067 ? 67.715 -74.638 -67.607 1.00 73.44 1067 ARG A O 1
ATOM 8451 N N . GLU A 1 1068 ? 65.681 -75.489 -67.935 1.00 80.06 1068 GLU A N 1
ATOM 8452 C CA . GLU A 1 1068 ? 64.975 -74.480 -67.131 1.00 80.06 1068 GLU A CA 1
ATOM 8453 C C . GLU A 1 1068 ? 65.070 -74.811 -65.626 1.00 80.06 1068 GLU A C 1
ATOM 8455 O O . GLU A 1 1068 ? 65.071 -75.987 -65.272 1.00 80.06 1068 GLU A O 1
ATOM 8460 N N . THR A 1 1069 ? 65.159 -73.837 -64.709 1.00 77.44 1069 THR A N 1
ATOM 8461 C CA . THR A 1 1069 ? 65.103 -74.082 -63.244 1.00 77.44 1069 THR A CA 1
ATOM 8462 C C . THR A 1 1069 ? 63.654 -74.109 -62.740 1.00 77.44 1069 THR A C 1
ATOM 8464 O O . THR A 1 1069 ? 62.758 -73.637 -63.433 1.00 77.44 1069 THR A O 1
ATOM 8467 N N . HIS A 1 1070 ? 63.389 -74.638 -61.536 1.00 76.44 1070 HIS A N 1
ATOM 8468 C CA . HIS A 1 1070 ? 62.029 -74.612 -60.962 1.00 76.44 1070 HIS A CA 1
ATOM 8469 C C . HIS A 1 1070 ? 61.477 -73.182 -60.852 1.00 76.44 1070 HIS A C 1
ATOM 8471 O O . HIS A 1 1070 ? 60.386 -72.921 -61.344 1.00 76.44 1070 HIS A O 1
ATOM 8477 N N . LEU A 1 1071 ? 62.274 -72.246 -60.323 1.00 78.62 1071 LEU A N 1
ATOM 8478 C CA . LEU A 1 1071 ? 61.890 -70.835 -60.233 1.00 78.62 1071 LEU A CA 1
ATOM 8479 C C . LEU A 1 1071 ? 61.646 -70.211 -61.618 1.00 78.62 1071 LEU A C 1
ATOM 8481 O O . LEU A 1 1071 ? 60.659 -69.511 -61.803 1.00 78.62 1071 LEU A O 1
ATOM 8485 N N . ALA A 1 1072 ? 62.504 -70.495 -62.605 1.00 77.81 1072 ALA A N 1
ATOM 8486 C CA . ALA A 1 1072 ? 62.303 -70.005 -63.971 1.00 77.81 1072 ALA A CA 1
ATOM 8487 C C . ALA A 1 1072 ? 61.039 -70.594 -64.622 1.00 77.81 1072 ALA A C 1
ATOM 8489 O O . ALA A 1 1072 ? 60.354 -69.892 -65.359 1.00 77.81 1072 ALA A O 1
ATOM 8490 N N . THR A 1 1073 ? 60.692 -71.843 -64.290 1.00 79.50 1073 THR A N 1
ATOM 8491 C CA . THR A 1 1073 ? 59.461 -72.496 -64.758 1.00 79.50 1073 THR A CA 1
ATOM 8492 C C . THR A 1 1073 ? 58.232 -71.801 -64.189 1.00 79.50 1073 THR A C 1
ATOM 8494 O O . THR A 1 1073 ? 57.311 -71.488 -64.938 1.00 79.50 1073 THR A O 1
ATOM 8497 N N . ASP A 1 1074 ? 58.212 -71.541 -62.881 1.00 79.81 1074 ASP A N 1
ATOM 8498 C CA . ASP A 1 1074 ? 57.071 -70.897 -62.230 1.00 79.81 1074 ASP A CA 1
ATOM 8499 C C . ASP A 1 1074 ? 56.902 -69.450 -62.718 1.00 79.81 1074 ASP A C 1
ATOM 8501 O O . ASP A 1 1074 ? 55.797 -69.079 -63.108 1.00 79.81 1074 ASP A O 1
ATOM 8505 N N . ILE A 1 1075 ? 58.000 -68.693 -62.859 1.00 81.25 1075 ILE A N 1
ATOM 8506 C CA . ILE A 1 1075 ? 57.986 -67.344 -63.453 1.00 81.25 1075 ILE A CA 1
ATOM 8507 C C . ILE A 1 1075 ? 57.475 -67.381 -64.897 1.00 81.25 1075 ILE A C 1
ATOM 8509 O O . ILE A 1 1075 ? 56.649 -66.558 -65.278 1.00 81.25 1075 ILE A O 1
ATOM 8513 N N . ARG A 1 1076 ? 57.927 -68.330 -65.729 1.00 83.62 1076 ARG A N 1
ATOM 8514 C CA . ARG A 1 1076 ? 57.446 -68.440 -67.114 1.00 83.62 1076 ARG A CA 1
ATOM 8515 C C . ARG A 1 1076 ? 55.958 -68.767 -67.167 1.00 83.62 1076 ARG A C 1
ATOM 8517 O O . ARG A 1 1076 ? 55.256 -68.203 -68.000 1.00 83.62 1076 ARG A O 1
ATOM 8524 N N . ARG A 1 1077 ? 55.478 -69.680 -66.320 1.00 82.75 1077 ARG A N 1
ATOM 8525 C CA . ARG A 1 1077 ? 54.057 -70.051 -66.260 1.00 82.75 1077 ARG A CA 1
ATOM 8526 C C . ARG A 1 1077 ? 53.195 -68.871 -65.819 1.00 82.75 1077 ARG A C 1
ATOM 8528 O O . ARG A 1 1077 ? 52.159 -68.632 -66.429 1.00 82.75 1077 ARG A O 1
ATOM 8535 N N . GLU A 1 1078 ? 53.635 -68.135 -64.803 1.00 81.50 1078 GLU A N 1
ATOM 8536 C CA . GLU A 1 1078 ? 52.940 -66.950 -64.301 1.00 81.50 1078 GLU A CA 1
ATOM 8537 C C . GLU A 1 1078 ? 52.945 -65.820 -65.340 1.00 81.50 1078 GLU A C 1
ATOM 8539 O O . GLU A 1 1078 ? 51.890 -65.275 -65.651 1.00 81.50 1078 GLU A O 1
ATOM 8544 N N . ASN A 1 1079 ? 54.080 -65.560 -65.994 1.00 83.56 1079 ASN A N 1
ATOM 8545 C CA . ASN A 1 1079 ? 54.167 -64.587 -67.087 1.00 83.56 1079 ASN A CA 1
ATOM 8546 C C . ASN A 1 1079 ? 53.315 -64.986 -68.301 1.00 83.56 1079 ASN A C 1
ATOM 8548 O O . ASN A 1 1079 ? 52.700 -64.124 -68.919 1.00 83.56 1079 ASN A O 1
ATOM 8552 N N . ALA A 1 1080 ? 53.248 -66.277 -68.644 1.00 81.44 1080 ALA A N 1
ATOM 8553 C CA . ALA A 1 1080 ? 52.388 -66.766 -69.721 1.00 81.44 1080 ALA A CA 1
ATOM 8554 C C . ALA A 1 1080 ? 50.899 -66.609 -69.376 1.00 81.44 1080 ALA A C 1
ATOM 8556 O O . ALA A 1 1080 ? 50.107 -66.254 -70.244 1.00 81.44 1080 ALA A O 1
ATOM 8557 N N . PHE A 1 1081 ? 50.525 -66.830 -68.112 1.00 84.75 1081 PHE A N 1
ATOM 8558 C CA . PHE A 1 1081 ? 49.168 -66.588 -67.626 1.00 84.75 1081 PHE A CA 1
ATOM 8559 C C . PHE A 1 1081 ? 48.801 -65.103 -67.663 1.00 84.75 1081 PHE A C 1
ATOM 8561 O O . PHE A 1 1081 ? 47.729 -64.768 -68.156 1.00 84.75 1081 PHE A O 1
ATOM 8568 N N . ILE A 1 1082 ? 49.687 -64.223 -67.186 1.00 82.75 1082 ILE A N 1
ATOM 8569 C CA . ILE A 1 1082 ? 49.474 -62.770 -67.203 1.00 82.75 1082 ILE A CA 1
ATOM 8570 C C . ILE A 1 1082 ? 49.353 -62.274 -68.646 1.00 82.75 1082 ILE A C 1
ATOM 8572 O O . ILE A 1 1082 ? 48.371 -61.621 -68.972 1.00 82.75 1082 ILE A O 1
ATOM 8576 N N . ALA A 1 1083 ? 50.273 -62.665 -69.533 1.00 82.19 1083 ALA A N 1
ATOM 8577 C CA . ALA A 1 1083 ? 50.228 -62.264 -70.938 1.00 82.19 1083 ALA A CA 1
ATOM 8578 C C . ALA A 1 1083 ? 48.937 -62.723 -71.641 1.00 82.19 1083 ALA A C 1
ATOM 8580 O O . ALA A 1 1083 ? 48.327 -61.944 -72.369 1.00 82.19 1083 ALA A O 1
ATOM 8581 N N . ALA A 1 1084 ? 48.482 -63.958 -71.390 1.00 81.12 1084 ALA A N 1
ATOM 8582 C CA . ALA A 1 1084 ? 47.229 -64.466 -71.949 1.00 81.12 1084 ALA A CA 1
ATOM 8583 C C . ALA A 1 1084 ? 45.991 -63.769 -71.353 1.00 81.12 1084 ALA A C 1
ATOM 8585 O O . ALA A 1 1084 ? 45.036 -63.478 -72.074 1.00 81.12 1084 ALA A O 1
ATOM 8586 N N . ALA A 1 1085 ? 45.997 -63.483 -70.047 1.00 82.81 1085 ALA A N 1
ATOM 8587 C CA . ALA A 1 1085 ? 44.918 -62.763 -69.381 1.00 82.81 1085 ALA A CA 1
ATOM 8588 C C . ALA A 1 1085 ? 44.816 -61.312 -69.874 1.00 82.81 1085 ALA A C 1
ATOM 8590 O O . ALA A 1 1085 ? 43.707 -60.848 -70.142 1.00 82.81 1085 ALA A O 1
ATOM 8591 N N . ASP A 1 1086 ? 45.946 -60.624 -70.041 1.00 83.94 1086 ASP A N 1
ATOM 8592 C CA . ASP A 1 1086 ? 46.005 -59.251 -70.541 1.00 83.94 1086 ASP A CA 1
ATOM 8593 C C . ASP A 1 1086 ? 45.556 -59.174 -72.003 1.00 83.94 1086 ASP A C 1
ATOM 8595 O O . ASP A 1 1086 ? 44.688 -58.365 -72.323 1.00 83.94 1086 ASP A O 1
ATOM 8599 N N . GLU A 1 1087 ? 46.029 -60.078 -72.872 1.00 83.25 1087 GLU A N 1
ATOM 8600 C CA . GLU A 1 1087 ? 45.595 -60.144 -74.275 1.00 83.25 1087 GLU A CA 1
ATOM 8601 C C . GLU A 1 1087 ? 44.071 -60.331 -74.382 1.00 83.25 1087 GLU A C 1
ATOM 8603 O O . GLU A 1 1087 ? 43.388 -59.645 -75.151 1.00 83.25 1087 GLU A O 1
ATOM 8608 N N . LYS A 1 1088 ? 43.505 -61.239 -73.575 1.00 83.69 1088 LYS A N 1
ATOM 8609 C CA . LYS A 1 1088 ? 42.058 -61.491 -73.557 1.00 83.69 1088 LYS A CA 1
ATOM 8610 C C . LYS A 1 1088 ? 41.273 -60.321 -72.966 1.00 83.69 1088 LYS A C 1
ATOM 8612 O O . LYS A 1 1088 ? 40.195 -60.013 -73.478 1.00 83.69 1088 LYS A O 1
ATOM 8617 N N . CYS A 1 1089 ? 41.796 -59.647 -71.941 1.00 84.62 1089 CYS A N 1
ATOM 8618 C CA . CYS A 1 1089 ? 41.201 -58.426 -71.398 1.00 84.62 1089 CYS A CA 1
ATOM 8619 C C . CYS A 1 1089 ? 41.200 -57.291 -72.429 1.00 84.62 1089 CYS A C 1
ATOM 8621 O O . CYS A 1 1089 ? 40.166 -56.653 -72.610 1.00 84.62 1089 CYS A O 1
ATOM 8623 N N . GLU A 1 1090 ? 42.302 -57.064 -73.145 1.00 84.25 1090 GLU A N 1
ATOM 8624 C CA . GLU A 1 1090 ? 42.399 -56.026 -74.176 1.00 84.25 1090 GLU A CA 1
ATOM 8625 C C . GLU A 1 1090 ? 41.422 -56.274 -75.330 1.00 84.25 1090 GLU A C 1
ATOM 8627 O O . GLU A 1 1090 ? 40.683 -55.362 -75.715 1.00 84.25 1090 GLU A O 1
ATOM 8632 N N . GLN A 1 1091 ? 41.343 -57.514 -75.830 1.00 82.12 1091 GLN A N 1
ATOM 8633 C CA . GLN A 1 1091 ? 40.349 -57.904 -76.837 1.00 82.12 1091 GLN A CA 1
ATOM 8634 C C . GLN A 1 1091 ? 38.926 -57.645 -76.322 1.00 82.12 1091 GLN A C 1
ATOM 8636 O O . GLN A 1 1091 ? 38.113 -57.048 -77.027 1.00 82.12 1091 GLN A O 1
ATOM 8641 N N . PHE A 1 1092 ? 38.641 -58.009 -75.065 1.00 85.44 1092 PHE A N 1
ATOM 8642 C CA . PHE A 1 1092 ? 37.329 -57.797 -74.456 1.00 85.44 1092 PHE A CA 1
ATOM 8643 C C . PHE A 1 1092 ? 36.972 -56.311 -74.318 1.00 85.44 1092 PHE A C 1
ATOM 8645 O O . PHE A 1 1092 ? 35.858 -55.914 -74.675 1.00 85.44 1092 PHE A O 1
ATOM 8652 N N . ILE A 1 1093 ? 37.916 -55.475 -73.872 1.00 86.31 1093 ILE A N 1
ATOM 8653 C CA . ILE A 1 1093 ? 37.756 -54.018 -73.773 1.00 86.31 1093 ILE A CA 1
ATOM 8654 C C . ILE A 1 1093 ? 37.455 -53.410 -75.142 1.00 86.31 1093 ILE A C 1
ATOM 8656 O O . ILE A 1 1093 ? 36.568 -52.563 -75.229 1.00 86.31 1093 ILE A O 1
ATOM 8660 N N . GLN A 1 1094 ? 38.131 -53.847 -76.209 1.00 83.25 1094 GLN A N 1
ATOM 8661 C CA . GLN A 1 1094 ? 37.858 -53.366 -77.568 1.00 83.25 1094 GLN A CA 1
ATOM 8662 C C . GLN A 1 1094 ? 36.426 -53.704 -78.011 1.00 83.25 1094 GLN A C 1
ATOM 8664 O O . GLN A 1 1094 ? 35.713 -52.824 -78.500 1.00 83.25 1094 GLN A O 1
ATOM 8669 N N . THR A 1 1095 ? 35.949 -54.929 -77.759 1.00 82.25 1095 THR A N 1
ATOM 8670 C CA . THR A 1 1095 ? 34.543 -55.300 -78.013 1.00 82.25 1095 THR A CA 1
ATOM 8671 C C . THR A 1 1095 ? 33.558 -54.479 -77.182 1.00 82.25 1095 THR A C 1
ATOM 8673 O O . THR A 1 1095 ? 32.538 -54.046 -77.714 1.00 82.25 1095 THR A O 1
ATOM 8676 N N . LEU A 1 1096 ? 33.844 -54.209 -75.905 1.00 84.06 1096 LEU A N 1
ATOM 8677 C CA . LEU A 1 1096 ? 32.987 -53.372 -75.055 1.00 84.06 1096 LEU A CA 1
ATOM 8678 C C . LEU A 1 1096 ? 32.956 -51.913 -75.528 1.00 84.06 1096 LEU A C 1
ATOM 8680 O O . LEU A 1 1096 ? 31.885 -51.312 -75.602 1.00 84.06 1096 LEU A O 1
ATOM 8684 N N . ALA A 1 1097 ? 34.112 -51.352 -75.883 1.00 82.31 1097 ALA A N 1
ATOM 8685 C CA . ALA A 1 1097 ? 34.231 -49.993 -76.398 1.00 82.31 1097 ALA A CA 1
ATOM 8686 C C . ALA A 1 1097 ? 33.506 -49.823 -77.744 1.00 82.31 1097 ALA A C 1
ATOM 8688 O O . ALA A 1 1097 ? 32.901 -48.780 -77.972 1.00 82.31 1097 ALA A O 1
ATOM 8689 N N . SER A 1 1098 ? 33.481 -50.855 -78.597 1.00 82.12 1098 SER A N 1
ATOM 8690 C CA . SER A 1 1098 ? 32.774 -50.823 -79.889 1.00 82.12 1098 SER A CA 1
ATOM 8691 C C . SER A 1 1098 ? 31.248 -50.687 -79.776 1.00 82.12 1098 SER A C 1
ATOM 8693 O O . SER A 1 1098 ? 30.598 -50.264 -80.727 1.00 82.12 1098 SER A O 1
ATOM 8695 N N . GLN A 1 1099 ? 30.668 -51.013 -78.614 1.00 83.31 1099 GLN A N 1
ATOM 8696 C CA . GLN A 1 1099 ? 29.227 -50.872 -78.366 1.00 83.31 1099 GLN A CA 1
ATOM 8697 C C . GLN A 1 1099 ? 28.828 -49.449 -77.944 1.00 83.31 1099 GLN A C 1
ATOM 8699 O O . GLN A 1 1099 ? 27.641 -49.150 -77.818 1.00 83.31 1099 GLN A O 1
ATOM 8704 N N . TRP A 1 1100 ? 29.796 -48.568 -77.689 1.00 83.31 1100 TRP A N 1
ATOM 8705 C CA . TRP A 1 1100 ? 29.549 -47.173 -77.341 1.00 83.31 1100 TRP A CA 1
ATOM 8706 C C . TRP A 1 1100 ? 28.972 -46.386 -78.539 1.00 83.31 1100 TRP A C 1
ATOM 8708 O O . TRP A 1 1100 ? 29.466 -46.568 -79.650 1.00 83.31 1100 TRP A O 1
ATOM 8718 N N . PRO A 1 1101 ? 27.987 -45.477 -78.365 1.00 79.69 1101 PRO A N 1
ATOM 8719 C CA . PRO A 1 1101 ? 27.409 -44.989 -77.112 1.00 79.69 1101 PRO A CA 1
ATOM 8720 C C . PRO A 1 1101 ? 26.111 -45.711 -76.709 1.00 79.69 1101 PRO A C 1
ATOM 8722 O O . PRO A 1 1101 ? 25.025 -45.379 -77.175 1.00 79.69 1101 PRO A O 1
ATOM 8725 N N . THR A 1 1102 ? 26.192 -46.650 -75.760 1.00 79.75 1102 THR A N 1
ATOM 8726 C CA . THR A 1 1102 ? 25.016 -47.308 -75.163 1.00 79.75 1102 THR A CA 1
ATOM 8727 C C . THR A 1 1102 ? 25.136 -47.408 -73.644 1.00 79.75 1102 THR A C 1
ATOM 8729 O O . THR A 1 1102 ? 26.220 -47.640 -73.109 1.00 79.75 1102 THR A O 1
ATOM 8732 N N . SER A 1 1103 ? 24.010 -47.272 -72.939 1.00 79.12 1103 SER A N 1
ATOM 8733 C CA . SER A 1 1103 ? 23.893 -47.590 -71.505 1.00 79.12 1103 SER A CA 1
ATOM 8734 C C . SER A 1 1103 ? 23.584 -49.068 -71.243 1.00 79.12 1103 SER A C 1
ATOM 8736 O O . SER A 1 1103 ? 23.820 -49.566 -70.139 1.00 79.12 1103 SER A O 1
ATOM 8738 N N . ASN A 1 1104 ? 23.071 -49.776 -72.254 1.00 80.38 1104 ASN A N 1
ATOM 8739 C CA . ASN A 1 1104 ? 22.696 -51.183 -72.187 1.00 80.38 1104 ASN A CA 1
ATOM 8740 C C . ASN A 1 1104 ? 23.703 -52.009 -72.984 1.00 80.38 1104 ASN A C 1
ATOM 8742 O O . ASN A 1 1104 ? 23.506 -52.290 -74.165 1.00 80.38 1104 ASN A O 1
ATOM 8746 N N . LEU A 1 1105 ? 24.795 -52.384 -72.321 1.00 80.94 1105 LEU A N 1
ATOM 8747 C CA . LEU A 1 1105 ? 25.801 -53.270 -72.892 1.00 80.94 1105 LEU A CA 1
ATOM 8748 C C . LEU A 1 1105 ? 25.210 -54.649 -73.183 1.00 80.94 1105 LEU A C 1
ATOM 8750 O O . LEU A 1 1105 ? 24.693 -55.322 -72.282 1.00 80.94 1105 LEU A O 1
ATOM 8754 N N . ASN A 1 1106 ? 25.369 -55.114 -74.419 1.00 81.00 1106 ASN A N 1
ATOM 8755 C CA . ASN A 1 1106 ? 25.121 -56.502 -74.763 1.00 81.00 1106 ASN A CA 1
ATOM 8756 C C . ASN A 1 1106 ? 26.330 -57.337 -74.326 1.00 81.00 1106 ASN A C 1
ATOM 8758 O O . ASN A 1 1106 ? 27.240 -57.629 -75.103 1.00 81.00 1106 ASN A O 1
ATOM 8762 N N . TRP A 1 1107 ? 26.334 -57.676 -73.036 1.00 80.50 1107 TRP A N 1
ATOM 8763 C CA . TRP A 1 1107 ? 27.423 -58.407 -72.393 1.00 80.50 1107 TRP A CA 1
ATOM 8764 C C . TRP A 1 1107 ? 27.696 -59.753 -73.069 1.00 80.50 1107 TRP A C 1
ATOM 8766 O O . TRP A 1 1107 ? 28.850 -60.101 -73.261 1.00 80.50 1107 TRP A O 1
ATOM 8776 N N . GLY A 1 1108 ? 26.649 -60.490 -73.463 1.00 73.19 1108 GLY A N 1
ATOM 8777 C CA . GLY A 1 1108 ? 26.790 -61.827 -74.050 1.00 73.19 1108 GLY A CA 1
ATOM 8778 C C . GLY A 1 1108 ? 27.543 -61.822 -75.380 1.00 73.19 1108 GLY A C 1
ATOM 8779 O O . GLY A 1 1108 ? 28.436 -62.636 -75.571 1.00 73.19 1108 GLY A O 1
ATOM 8780 N N . ASN A 1 1109 ? 27.251 -60.855 -76.253 1.00 70.00 1109 ASN A N 1
ATOM 8781 C CA . ASN A 1 1109 ? 27.935 -60.712 -77.543 1.00 70.00 1109 ASN A CA 1
ATOM 8782 C C . ASN A 1 1109 ? 29.338 -60.094 -77.426 1.00 70.00 1109 ASN A C 1
ATOM 8784 O O . ASN A 1 1109 ? 30.079 -60.093 -78.403 1.00 70.00 1109 ASN A O 1
ATOM 8788 N N . ALA A 1 1110 ? 29.690 -59.533 -76.264 1.00 69.25 1110 ALA A N 1
ATOM 8789 C CA . ALA A 1 1110 ? 31.010 -58.960 -76.026 1.00 69.25 1110 ALA A CA 1
ATOM 8790 C C . ALA A 1 1110 ? 32.038 -60.009 -75.589 1.00 69.25 1110 ALA A C 1
ATOM 8792 O O . ALA A 1 1110 ? 33.227 -59.758 -75.738 1.00 69.25 1110 ALA A O 1
ATOM 8793 N N . ILE A 1 1111 ? 31.612 -61.133 -74.991 1.00 76.19 1111 ILE A N 1
ATOM 8794 C CA . ILE A 1 1111 ? 32.534 -62.112 -74.397 1.00 76.19 1111 ILE A CA 1
ATOM 8795 C C . ILE A 1 1111 ? 33.398 -62.728 -75.497 1.00 76.19 1111 ILE A C 1
ATOM 8797 O O . ILE A 1 1111 ? 32.900 -63.392 -76.403 1.00 76.19 1111 ILE A O 1
ATOM 8801 N N . VAL A 1 1112 ? 34.707 -62.518 -75.383 1.00 79.69 1112 VAL A N 1
ATOM 8802 C CA . VAL A 1 1112 ? 35.705 -63.123 -76.265 1.00 79.69 1112 VAL A CA 1
ATOM 8803 C C . VAL A 1 1112 ? 35.895 -64.586 -75.873 1.00 79.69 1112 VAL A C 1
ATOM 8805 O O . VAL A 1 1112 ? 35.944 -64.919 -74.686 1.00 79.69 1112 VAL A O 1
ATOM 8808 N N . ASP A 1 1113 ? 36.031 -65.465 -76.865 1.00 75.12 1113 ASP A N 1
ATOM 8809 C CA . ASP A 1 1113 ? 36.253 -66.887 -76.618 1.00 75.12 1113 ASP A CA 1
ATOM 8810 C C . ASP A 1 1113 ? 37.530 -67.120 -75.783 1.00 75.12 1113 ASP A C 1
ATOM 8812 O O . ASP A 1 1113 ? 38.600 -66.541 -76.034 1.00 75.12 1113 ASP A O 1
ATOM 8816 N N . GLY A 1 1114 ? 37.389 -67.938 -74.739 1.00 73.44 1114 GLY A N 1
ATOM 8817 C CA . GLY A 1 1114 ? 38.420 -68.199 -73.733 1.00 73.44 1114 GLY A CA 1
ATOM 8818 C C . GLY A 1 1114 ? 38.583 -67.145 -72.623 1.00 73.44 1114 GLY A C 1
ATOM 8819 O O . GLY A 1 1114 ? 39.375 -67.380 -71.714 1.00 73.44 1114 GLY A O 1
ATOM 8820 N N . LEU A 1 1115 ? 37.845 -66.023 -72.621 1.00 81.62 1115 LEU A N 1
ATOM 8821 C CA . LEU A 1 1115 ? 37.961 -64.979 -71.582 1.00 81.62 1115 LEU A CA 1
ATOM 8822 C C . LEU A 1 1115 ? 37.581 -65.483 -70.178 1.00 81.62 1115 LEU A C 1
ATOM 8824 O O . LEU A 1 1115 ? 38.227 -65.135 -69.189 1.00 81.62 1115 LEU A O 1
ATOM 8828 N N . GLU A 1 1116 ? 36.548 -66.324 -70.077 1.00 81.25 1116 GLU A N 1
ATOM 8829 C CA . GLU A 1 1116 ? 36.054 -66.844 -68.791 1.00 81.25 1116 GLU A CA 1
ATOM 8830 C C . GLU A 1 1116 ? 37.063 -67.745 -68.072 1.00 81.25 1116 GLU A C 1
ATOM 8832 O O . GLU A 1 1116 ? 36.960 -67.941 -66.858 1.00 81.25 1116 GLU A O 1
ATOM 8837 N N . THR A 1 1117 ? 38.057 -68.254 -68.803 1.00 79.69 1117 THR A N 1
ATOM 8838 C CA . THR A 1 1117 ? 39.190 -69.007 -68.259 1.00 79.69 1117 THR A CA 1
ATOM 8839 C C . THR A 1 1117 ? 40.070 -68.121 -67.377 1.00 79.69 1117 THR A C 1
ATOM 8841 O O . THR A 1 1117 ? 40.544 -68.574 -66.335 1.00 79.69 1117 THR A O 1
ATOM 8844 N N . TYR A 1 1118 ? 40.234 -66.846 -67.748 1.00 81.62 1118 TYR A N 1
ATOM 8845 C CA . TYR A 1 1118 ? 41.164 -65.913 -67.106 1.00 81.62 1118 TYR A CA 1
ATOM 8846 C C . TYR A 1 1118 ? 40.465 -64.876 -66.223 1.00 81.62 1118 TYR A C 1
ATOM 8848 O O . TYR A 1 1118 ? 41.048 -64.446 -65.234 1.00 81.62 1118 TYR A O 1
ATOM 8856 N N . VAL A 1 1119 ? 39.210 -64.507 -66.507 1.00 82.94 1119 VAL A N 1
ATOM 8857 C CA . VAL A 1 1119 ? 38.484 -63.443 -65.788 1.00 82.94 1119 VAL A CA 1
ATOM 8858 C C . VAL A 1 1119 ? 37.159 -63.954 -65.212 1.00 82.94 1119 VAL A C 1
ATOM 8860 O O . VAL A 1 1119 ? 36.434 -64.749 -65.816 1.00 82.94 1119 VAL A O 1
ATOM 8863 N N . ASN A 1 1120 ? 36.809 -63.501 -64.009 1.00 83.69 1120 ASN A N 1
ATOM 8864 C CA . ASN A 1 1120 ? 35.483 -63.671 -63.424 1.00 83.69 1120 ASN A CA 1
ATOM 8865 C C . ASN A 1 1120 ? 34.493 -62.688 -64.073 1.00 83.69 1120 ASN A C 1
ATOM 8867 O O . ASN A 1 1120 ? 34.229 -61.600 -63.558 1.00 83.69 1120 ASN A O 1
ATOM 8871 N N . THR A 1 1121 ? 33.931 -63.089 -65.213 1.00 80.25 1121 THR A N 1
ATOM 8872 C CA . THR A 1 1121 ? 33.001 -62.279 -66.014 1.00 80.25 1121 THR A CA 1
ATOM 8873 C C . THR A 1 1121 ? 31.736 -61.876 -65.254 1.00 80.25 1121 THR A C 1
ATOM 8875 O O . THR A 1 1121 ? 31.204 -60.794 -65.491 1.00 80.25 1121 THR A O 1
ATOM 8878 N N . VAL A 1 1122 ? 31.273 -62.688 -64.298 1.00 79.00 1122 VAL A N 1
ATOM 8879 C CA . VAL A 1 1122 ? 30.090 -62.381 -63.475 1.00 79.00 1122 VAL A CA 1
ATOM 8880 C C . VAL A 1 1122 ? 30.368 -61.229 -62.502 1.00 79.00 1122 VAL A C 1
ATOM 8882 O O . VAL A 1 1122 ? 29.527 -60.342 -62.363 1.00 79.00 1122 VAL A O 1
ATOM 8885 N N . GLY A 1 1123 ? 31.551 -61.212 -61.876 1.00 76.44 1123 GLY A N 1
ATOM 8886 C CA . GLY A 1 1123 ? 31.986 -60.130 -60.982 1.00 76.44 1123 GLY A CA 1
ATOM 8887 C C . GLY A 1 1123 ? 32.233 -58.816 -61.729 1.00 76.44 1123 GLY A C 1
ATOM 8888 O O . GLY A 1 1123 ? 31.703 -57.774 -61.347 1.00 76.44 1123 GLY A O 1
ATOM 8889 N N . ALA A 1 1124 ? 32.933 -58.880 -62.866 1.00 81.56 1124 ALA A N 1
ATOM 8890 C CA . ALA A 1 1124 ? 33.245 -57.703 -63.679 1.00 81.56 1124 ALA A CA 1
ATOM 8891 C C . ALA A 1 1124 ? 32.000 -57.042 -64.306 1.00 81.56 1124 ALA A C 1
ATOM 8893 O O . ALA A 1 1124 ? 31.950 -55.818 -64.451 1.00 81.56 1124 ALA A O 1
ATOM 8894 N N . LYS A 1 1125 ? 30.966 -57.827 -64.649 1.00 84.62 1125 LYS A N 1
ATOM 8895 C CA . LYS A 1 1125 ? 29.745 -57.333 -65.310 1.00 84.62 1125 LYS A CA 1
ATOM 8896 C C . LYS A 1 1125 ? 29.059 -56.205 -64.546 1.00 84.62 1125 LYS A C 1
ATOM 8898 O O . LYS A 1 1125 ? 28.640 -55.224 -65.158 1.00 84.62 1125 LYS A O 1
ATOM 8903 N N . GLY A 1 1126 ? 28.933 -56.331 -63.225 1.00 81.00 1126 GLY A N 1
ATOM 8904 C CA . GLY A 1 1126 ? 28.251 -55.329 -62.401 1.00 81.00 1126 GLY A CA 1
ATOM 8905 C C . GLY A 1 1126 ? 28.942 -53.963 -62.439 1.00 81.00 1126 GLY A C 1
ATOM 8906 O O . GLY A 1 1126 ? 28.281 -52.937 -62.610 1.00 81.00 1126 GLY A O 1
ATOM 8907 N N . GLU A 1 1127 ? 30.271 -53.951 -62.335 1.00 82.38 1127 GLU A N 1
ATOM 8908 C CA . GLU A 1 1127 ? 31.076 -52.726 -62.300 1.00 82.38 1127 GLU A CA 1
ATOM 8909 C C . GLU A 1 1127 ? 31.175 -52.050 -63.672 1.00 82.38 1127 GLU A C 1
ATOM 8911 O O . GLU A 1 1127 ? 30.985 -50.835 -63.776 1.00 82.38 1127 GLU A O 1
ATOM 8916 N N . VAL A 1 1128 ? 31.379 -52.830 -64.739 1.00 84.62 1128 VAL A N 1
ATOM 8917 C CA . VAL A 1 1128 ? 31.456 -52.302 -66.109 1.00 84.62 1128 VAL A CA 1
ATOM 8918 C C . VAL A 1 1128 ? 30.114 -51.715 -66.551 1.00 84.62 1128 VAL A C 1
ATOM 8920 O O . VAL A 1 1128 ? 30.074 -50.592 -67.054 1.00 84.62 1128 VAL A O 1
ATOM 8923 N N . VAL A 1 1129 ? 28.996 -52.414 -66.312 1.00 85.31 1129 VAL A N 1
ATOM 8924 C CA . VAL A 1 1129 ? 27.655 -51.899 -66.650 1.00 85.31 1129 VAL A CA 1
ATOM 8925 C C . VAL A 1 1129 ? 27.350 -50.611 -65.886 1.00 85.31 1129 VAL A C 1
ATOM 8927 O O . VAL A 1 1129 ? 26.773 -49.683 -66.452 1.00 85.31 1129 VAL A O 1
ATOM 8930 N N . LYS A 1 1130 ? 27.757 -50.515 -64.614 1.00 85.56 1130 LYS A N 1
ATOM 8931 C CA . LYS A 1 1130 ? 27.606 -49.284 -63.830 1.00 85.56 1130 LYS A CA 1
ATOM 8932 C C . LYS A 1 1130 ? 28.401 -48.126 -64.443 1.00 85.56 1130 LYS A C 1
ATOM 8934 O O . LYS A 1 1130 ? 27.834 -47.052 -64.628 1.00 85.56 1130 LYS A O 1
ATOM 8939 N N . LYS A 1 1131 ? 29.669 -48.343 -64.812 1.00 86.12 1131 LYS A N 1
ATOM 8940 C CA . LYS A 1 1131 ? 30.511 -47.303 -65.429 1.00 86.12 1131 LYS A CA 1
ATOM 8941 C C . LYS A 1 1131 ? 30.012 -46.861 -66.803 1.00 86.12 1131 LYS A C 1
ATOM 8943 O O . LYS A 1 1131 ? 29.967 -45.665 -67.062 1.00 86.12 1131 LYS A O 1
ATOM 8948 N N . PHE A 1 1132 ? 29.528 -47.782 -67.635 1.00 87.88 1132 PHE A N 1
ATOM 8949 C CA . PHE A 1 1132 ? 28.903 -47.432 -68.916 1.00 87.88 1132 PHE A CA 1
ATOM 8950 C C . PHE A 1 1132 ? 27.626 -46.605 -68.757 1.00 87.88 1132 PHE A C 1
ATOM 8952 O O . PHE A 1 1132 ? 27.409 -45.677 -69.533 1.00 87.88 1132 PHE A O 1
ATOM 8959 N N . LYS A 1 1133 ? 26.809 -46.871 -67.728 1.00 86.19 1133 LYS A N 1
ATOM 8960 C CA . LYS A 1 1133 ? 25.659 -46.014 -67.400 1.00 86.19 1133 LYS A CA 1
ATOM 8961 C C . LYS A 1 1133 ? 26.093 -44.609 -66.982 1.00 86.19 1133 LYS A C 1
ATOM 8963 O O . LYS A 1 1133 ? 25.495 -43.645 -67.442 1.00 86.19 1133 LYS A O 1
ATOM 8968 N N . GLU A 1 1134 ? 27.130 -44.489 -66.152 1.00 86.50 1134 GLU A N 1
ATOM 8969 C CA . GLU A 1 1134 ? 27.683 -43.190 -65.732 1.00 86.50 1134 GLU A CA 1
ATOM 8970 C C . GLU A 1 1134 ? 28.247 -42.398 -66.924 1.00 86.50 1134 GLU A C 1
ATOM 8972 O O . GLU A 1 1134 ? 27.883 -41.238 -67.110 1.00 86.50 1134 GLU A O 1
ATOM 8977 N N . TRP A 1 1135 ? 29.054 -43.028 -67.786 1.00 88.69 1135 TRP A N 1
ATOM 8978 C CA . TRP A 1 1135 ? 29.566 -42.392 -69.003 1.00 88.69 1135 TRP A CA 1
ATOM 8979 C C . TRP A 1 1135 ? 28.438 -41.975 -69.941 1.00 88.69 1135 TRP A C 1
ATOM 8981 O O . TRP A 1 1135 ? 28.476 -40.873 -70.484 1.00 88.69 1135 TRP A O 1
ATOM 8991 N N . HIS A 1 1136 ? 27.429 -42.831 -70.139 1.00 87.94 1136 HIS A N 1
ATOM 8992 C CA . HIS A 1 1136 ? 26.310 -42.536 -71.036 1.00 87.94 1136 HIS A CA 1
ATOM 8993 C C . HIS A 1 1136 ? 25.467 -41.362 -70.528 1.00 87.94 1136 HIS A C 1
ATOM 8995 O O . HIS A 1 1136 ? 25.078 -40.508 -71.319 1.00 87.94 1136 HIS A O 1
ATOM 9001 N N . LEU A 1 1137 ? 25.243 -41.267 -69.215 1.00 86.88 1137 LEU A N 1
ATOM 9002 C CA . LEU A 1 1137 ? 24.570 -40.119 -68.603 1.00 86.88 1137 LEU A CA 1
ATOM 9003 C C . LEU A 1 1137 ? 25.372 -38.824 -68.780 1.00 86.88 1137 LEU A C 1
ATOM 9005 O O . LEU A 1 1137 ? 24.798 -37.804 -69.155 1.00 86.88 1137 LEU A O 1
ATOM 9009 N N . ASN A 1 1138 ? 26.693 -38.861 -68.577 1.00 88.88 1138 ASN A N 1
ATOM 9010 C CA . ASN A 1 1138 ? 27.553 -37.705 -68.836 1.00 88.88 1138 ASN A CA 1
ATOM 9011 C C . ASN A 1 1138 ? 27.539 -37.316 -70.323 1.00 88.88 1138 ASN A C 1
ATOM 9013 O O . ASN A 1 1138 ? 27.492 -36.134 -70.648 1.00 88.88 1138 ASN A O 1
ATOM 9017 N N . HIS A 1 1139 ? 27.533 -38.292 -71.235 1.00 88.00 1139 HIS A N 1
ATOM 9018 C CA . HIS A 1 1139 ? 27.414 -38.062 -72.675 1.00 88.00 1139 HIS A CA 1
ATOM 9019 C C . HIS A 1 1139 ? 26.089 -37.378 -73.045 1.00 88.00 1139 HIS A C 1
ATOM 9021 O O . HIS A 1 1139 ? 26.109 -36.362 -73.733 1.00 88.00 1139 HIS A O 1
ATOM 9027 N N . GLN A 1 1140 ? 24.959 -37.859 -72.515 1.00 88.44 1140 GLN A N 1
ATOM 9028 C CA . GLN A 1 1140 ? 23.649 -37.219 -72.686 1.00 88.44 1140 GLN A CA 1
ATOM 9029 C C . GLN A 1 1140 ? 23.609 -35.809 -72.085 1.00 88.44 1140 GLN A C 1
ATOM 9031 O O . GLN A 1 1140 ? 22.989 -34.911 -72.649 1.00 88.44 1140 GLN A O 1
ATOM 9036 N N . PHE A 1 1141 ? 24.278 -35.589 -70.950 1.00 88.88 1141 PHE A N 1
ATOM 9037 C CA . PHE A 1 1141 ? 24.405 -34.255 -70.367 1.00 88.88 1141 PHE A CA 1
ATOM 9038 C C . PHE A 1 1141 ? 25.230 -33.329 -71.266 1.00 88.88 1141 PHE A C 1
ATOM 9040 O O . PHE A 1 1141 ? 24.847 -32.181 -71.470 1.00 88.88 1141 PHE A O 1
ATOM 9047 N N . ARG A 1 1142 ? 26.310 -33.834 -71.874 1.00 89.44 1142 ARG A N 1
ATOM 9048 C CA . ARG A 1 1142 ? 27.097 -33.087 -72.860 1.00 89.44 1142 ARG A CA 1
ATOM 9049 C C . ARG A 1 1142 ? 26.247 -32.686 -74.063 1.00 89.44 1142 ARG A C 1
ATOM 9051 O O . ARG A 1 1142 ? 26.274 -31.523 -74.441 1.00 89.44 1142 ARG A O 1
ATOM 9058 N N . GLU A 1 1143 ? 25.462 -33.610 -74.617 1.00 88.25 1143 GLU A N 1
ATOM 9059 C CA . GLU A 1 1143 ? 24.526 -33.311 -75.711 1.00 88.25 1143 GLU A CA 1
ATOM 9060 C C . GLU A 1 1143 ? 23.467 -32.281 -75.300 1.00 88.25 1143 GLU A C 1
ATOM 9062 O O . GLU A 1 1143 ? 23.180 -31.359 -76.060 1.00 88.25 1143 GLU A O 1
ATOM 9067 N N . TYR A 1 1144 ? 22.925 -32.387 -74.082 1.00 89.62 1144 TYR A N 1
ATOM 9068 C CA . TYR A 1 1144 ? 22.007 -31.399 -73.513 1.00 89.62 1144 TYR A CA 1
ATOM 9069 C C . TYR A 1 1144 ? 22.627 -29.990 -73.490 1.00 89.62 1144 TYR A C 1
ATOM 9071 O O . TYR A 1 1144 ? 21.992 -29.045 -73.959 1.00 89.62 1144 TYR A O 1
ATOM 9079 N N . ILE A 1 1145 ? 23.873 -29.849 -73.022 1.00 88.56 1145 ILE A N 1
ATOM 9080 C CA . ILE A 1 1145 ? 24.582 -28.560 -73.000 1.00 88.56 1145 ILE A CA 1
ATOM 9081 C C . ILE A 1 1145 ? 24.889 -28.062 -74.413 1.00 88.56 1145 ILE A C 1
ATOM 9083 O O . ILE A 1 1145 ? 24.647 -26.894 -74.704 1.00 88.56 1145 ILE A O 1
ATOM 9087 N N . THR A 1 1146 ? 25.350 -28.931 -75.316 1.00 87.50 1146 THR A N 1
ATOM 9088 C CA . THR A 1 1146 ? 25.630 -28.553 -76.710 1.00 87.50 1146 THR A CA 1
ATOM 9089 C C . THR A 1 1146 ? 24.366 -28.072 -77.432 1.00 87.50 1146 THR A C 1
ATOM 9091 O O . THR A 1 1146 ? 24.410 -27.073 -78.148 1.00 87.50 1146 THR A O 1
ATOM 9094 N N . ASN A 1 1147 ? 23.221 -28.722 -77.205 1.00 86.25 1147 ASN A N 1
ATOM 9095 C CA . ASN A 1 1147 ? 21.932 -28.288 -77.748 1.00 86.25 1147 ASN A CA 1
ATOM 9096 C C . ASN A 1 1147 ? 21.480 -26.947 -77.149 1.00 86.25 1147 ASN A C 1
ATOM 9098 O O . ASN A 1 1147 ? 20.954 -26.096 -77.868 1.00 86.25 1147 ASN A O 1
ATOM 9102 N N . LEU A 1 1148 ? 21.704 -26.745 -75.846 1.00 86.50 1148 LEU A N 1
ATOM 9103 C CA . LEU A 1 1148 ? 21.394 -25.494 -75.156 1.00 86.50 1148 LEU A CA 1
ATOM 9104 C C . LEU A 1 1148 ? 22.212 -24.324 -75.726 1.00 86.50 1148 LEU A C 1
ATOM 9106 O O . LEU A 1 1148 ? 21.647 -23.293 -76.087 1.00 86.50 1148 LEU A O 1
ATOM 9110 N N . GLU A 1 1149 ? 23.527 -24.503 -75.870 1.00 86.56 1149 GLU A N 1
ATOM 9111 C CA . GLU A 1 1149 ? 24.432 -23.510 -76.460 1.00 86.56 1149 GLU A CA 1
ATOM 9112 C C . GLU A 1 1149 ? 24.081 -23.202 -77.920 1.00 86.56 1149 GLU A C 1
ATOM 9114 O O . GLU A 1 1149 ? 24.126 -22.039 -78.325 1.00 86.56 1149 GLU A O 1
ATOM 9119 N N . ALA A 1 1150 ? 23.692 -24.214 -78.704 1.00 83.81 1150 ALA A N 1
ATOM 9120 C CA . ALA A 1 1150 ? 23.294 -24.030 -80.097 1.00 83.81 1150 ALA A CA 1
ATOM 9121 C C . ALA A 1 1150 ? 22.086 -23.089 -80.225 1.00 83.81 1150 ALA A C 1
ATOM 9123 O O . ALA A 1 1150 ? 22.121 -22.164 -81.036 1.00 83.81 1150 ALA A O 1
ATOM 9124 N N . VAL A 1 1151 ? 21.052 -23.264 -79.392 1.00 83.50 1151 VAL A N 1
ATOM 9125 C CA . VAL A 1 1151 ? 19.877 -22.375 -79.394 1.00 83.50 1151 VAL A CA 1
ATOM 9126 C C . VAL A 1 1151 ? 20.243 -20.977 -78.896 1.00 83.50 1151 VAL A C 1
ATOM 9128 O O . VAL A 1 1151 ? 19.916 -19.994 -79.560 1.00 83.50 1151 VAL A O 1
ATOM 9131 N N . LEU A 1 1152 ? 20.986 -20.864 -77.792 1.00 81.62 1152 LEU A N 1
ATOM 9132 C CA . LEU A 1 1152 ? 21.424 -19.568 -77.259 1.00 81.62 1152 LEU A CA 1
ATOM 9133 C C . LEU A 1 1152 ? 22.272 -18.770 -78.268 1.00 81.62 1152 LEU A C 1
ATOM 9135 O O . LEU A 1 1152 ? 22.123 -17.554 -78.368 1.00 81.62 1152 LEU A O 1
ATOM 9139 N N . CYS A 1 1153 ? 23.097 -19.440 -79.081 1.00 78.31 1153 CYS A N 1
ATOM 9140 C CA . CYS A 1 1153 ? 23.879 -18.796 -80.140 1.00 78.31 1153 CYS A CA 1
ATOM 9141 C C . CYS A 1 1153 ? 23.029 -18.278 -81.316 1.00 78.31 1153 CYS A C 1
ATOM 9143 O O . CYS A 1 1153 ? 23.466 -17.357 -82.004 1.00 78.31 1153 CYS A O 1
ATOM 9145 N N . THR A 1 1154 ? 21.831 -18.828 -81.554 1.00 75.12 1154 THR A N 1
ATOM 9146 C CA . THR A 1 1154 ? 20.946 -18.392 -82.658 1.00 75.12 1154 THR A CA 1
ATOM 9147 C C . THR A 1 1154 ? 20.118 -17.144 -82.346 1.00 75.12 1154 THR A C 1
ATOM 9149 O O . THR A 1 1154 ? 19.617 -16.502 -83.265 1.00 75.12 1154 THR A O 1
ATOM 9152 N N . ILE A 1 1155 ? 19.995 -16.773 -81.069 1.00 69.62 1155 ILE A N 1
ATOM 9153 C CA . ILE A 1 1155 ? 19.121 -15.684 -80.591 1.00 69.62 1155 ILE A CA 1
ATOM 9154 C C . ILE A 1 1155 ? 19.853 -14.324 -80.587 1.00 69.62 1155 ILE A C 1
ATOM 9156 O O . ILE A 1 1155 ? 19.254 -13.277 -80.343 1.00 69.62 1155 ILE A O 1
ATOM 9160 N N . ALA A 1 1156 ? 21.150 -14.306 -80.911 1.00 58.06 1156 ALA A N 1
ATOM 9161 C CA . ALA A 1 1156 ? 21.965 -13.097 -80.910 1.00 58.06 1156 ALA A CA 1
ATOM 9162 C C . ALA A 1 1156 ? 21.530 -12.092 -82.003 1.00 58.06 1156 ALA A C 1
ATOM 9164 O O . ALA A 1 1156 ? 21.640 -12.347 -83.201 1.00 58.06 1156 ALA A O 1
ATOM 9165 N N . SER A 1 1157 ? 21.079 -10.906 -81.588 1.00 57.00 1157 SER A N 1
ATOM 9166 C CA . SER A 1 1157 ? 20.910 -9.710 -82.430 1.00 57.00 1157 SER A CA 1
ATOM 9167 C C . SER A 1 1157 ? 21.260 -8.451 -81.630 1.00 57.00 1157 SER A C 1
ATOM 9169 O O . SER A 1 1157 ? 21.058 -8.451 -80.420 1.00 57.00 1157 SER A O 1
ATOM 9171 N N . PRO A 1 1158 ? 21.812 -7.394 -82.254 1.00 47.66 1158 PRO A N 1
ATOM 9172 C CA . PRO A 1 1158 ? 22.492 -6.306 -81.546 1.00 47.66 1158 PRO A CA 1
ATOM 9173 C C . PRO A 1 1158 ? 21.542 -5.490 -80.653 1.00 47.66 1158 PRO A C 1
ATOM 9175 O O . PRO A 1 1158 ? 20.583 -4.903 -81.150 1.00 47.66 1158 PRO A O 1
ATOM 9178 N N . ALA A 1 1159 ? 21.833 -5.407 -79.349 1.00 50.88 1159 ALA A N 1
ATOM 9179 C CA . ALA A 1 1159 ? 21.119 -4.540 -78.410 1.00 50.88 1159 ALA A CA 1
ATOM 9180 C C . ALA A 1 1159 ? 21.871 -3.216 -78.166 1.00 50.88 1159 ALA A C 1
ATOM 9182 O O . ALA A 1 1159 ? 23.099 -3.180 -78.071 1.00 50.88 1159 ALA A O 1
ATOM 9183 N N . SER A 1 1160 ? 21.122 -2.114 -78.057 1.00 51.16 1160 SER A N 1
ATOM 9184 C CA . SER A 1 1160 ? 21.647 -0.779 -77.745 1.00 51.16 1160 SER A CA 1
ATOM 9185 C C . SER A 1 1160 ? 22.086 -0.670 -76.281 1.00 51.16 1160 SER A C 1
ATOM 9187 O O . SER A 1 1160 ? 21.369 -1.093 -75.377 1.00 51.16 1160 SER A O 1
ATOM 9189 N N . ALA A 1 1161 ? 23.247 -0.056 -76.038 1.00 52.88 1161 ALA A N 1
ATOM 9190 C CA . ALA A 1 1161 ? 23.778 0.154 -74.695 1.00 52.88 1161 ALA A CA 1
ATOM 9191 C C . ALA A 1 1161 ? 22.864 1.074 -73.864 1.00 52.88 1161 ALA A C 1
ATOM 9193 O O . ALA A 1 1161 ? 22.680 2.245 -74.194 1.00 52.88 1161 ALA A O 1
ATOM 9194 N N . THR A 1 1162 ? 22.311 0.565 -72.762 1.00 57.34 1162 THR A N 1
ATOM 9195 C CA . THR A 1 1162 ? 21.630 1.390 -71.757 1.00 57.34 1162 THR A CA 1
ATOM 9196 C C . THR A 1 1162 ? 22.638 2.028 -70.809 1.00 57.34 1162 THR A C 1
ATOM 9198 O O . THR A 1 1162 ? 23.371 1.324 -70.123 1.00 57.34 1162 THR A O 1
ATOM 9201 N N . THR A 1 1163 ? 22.631 3.354 -70.704 1.00 57.12 1163 THR A N 1
ATOM 9202 C CA . THR A 1 1163 ? 23.359 4.102 -69.670 1.00 57.12 1163 THR A CA 1
ATOM 9203 C C . THR A 1 1163 ? 22.594 4.040 -68.342 1.00 57.12 1163 THR A C 1
ATOM 9205 O O . THR A 1 1163 ? 21.406 4.361 -68.288 1.00 57.12 1163 THR A O 1
ATOM 9208 N N . TYR A 1 1164 ? 23.260 3.625 -67.261 1.00 64.44 1164 TYR A N 1
ATOM 9209 C CA . TYR A 1 1164 ? 22.761 3.738 -65.885 1.00 64.44 1164 TYR A CA 1
ATOM 9210 C C . TYR A 1 1164 ? 23.562 4.812 -65.162 1.00 64.44 1164 TYR A C 1
ATOM 9212 O O . TYR A 1 1164 ? 24.788 4.744 -65.104 1.00 64.44 1164 TYR A O 1
ATOM 9220 N N . SER A 1 1165 ? 22.867 5.802 -64.612 1.00 60.72 1165 SER A N 1
ATOM 9221 C CA . SER A 1 1165 ? 23.453 6.768 -63.692 1.00 60.72 1165 SER A CA 1
ATOM 9222 C C . SER A 1 1165 ? 22.568 6.854 -62.458 1.00 60.72 1165 SER A C 1
ATOM 9224 O O . SER A 1 1165 ? 21.451 7.368 -62.535 1.00 60.72 1165 SER A O 1
ATOM 9226 N N . PHE A 1 1166 ? 23.067 6.372 -61.324 1.00 62.00 1166 PHE A N 1
ATOM 9227 C CA . PHE A 1 1166 ? 22.482 6.678 -60.027 1.00 62.00 1166 PHE A CA 1
ATOM 9228 C C . PHE A 1 1166 ? 23.171 7.924 -59.477 1.00 62.00 1166 PHE A C 1
ATOM 9230 O O . PHE A 1 1166 ? 24.357 7.906 -59.152 1.00 62.00 1166 PHE A O 1
ATOM 9237 N N . GLN A 1 1167 ? 22.440 9.033 -59.424 1.00 58.56 1167 GLN A N 1
ATOM 9238 C CA . GLN A 1 1167 ? 22.862 10.196 -58.657 1.00 58.56 1167 GLN A CA 1
ATOM 9239 C C . GLN A 1 1167 ? 22.206 10.089 -57.288 1.00 58.56 1167 GLN A C 1
ATOM 9241 O O . GLN A 1 1167 ? 20.987 10.234 -57.181 1.00 58.56 1167 GLN A O 1
ATOM 9246 N N . SER A 1 1168 ? 23.006 9.847 -56.246 1.00 57.06 1168 SER A N 1
ATOM 9247 C CA . SER A 1 1168 ? 22.522 10.007 -54.876 1.00 57.06 1168 SER A CA 1
ATOM 9248 C C . SER A 1 1168 ? 21.898 11.398 -54.757 1.00 57.06 1168 SER A C 1
ATOM 9250 O O . SER A 1 1168 ? 22.544 12.373 -55.162 1.00 57.06 1168 SER A O 1
ATOM 9252 N N . PRO A 1 1169 ? 20.660 11.522 -54.248 1.00 52.56 1169 PRO A N 1
ATOM 9253 C CA . PRO A 1 1169 ? 20.029 12.820 -54.105 1.00 52.56 1169 PRO A CA 1
ATOM 9254 C C . PRO A 1 1169 ? 20.961 13.722 -53.299 1.00 52.56 1169 PRO A C 1
ATOM 9256 O O . PRO A 1 1169 ? 21.353 13.389 -52.178 1.00 52.56 1169 PRO A O 1
ATOM 9259 N N . ILE A 1 1170 ? 21.353 14.853 -53.892 1.00 55.62 1170 ILE A N 1
ATOM 9260 C CA . ILE A 1 1170 ? 22.116 15.877 -53.185 1.00 55.62 1170 ILE A CA 1
ATOM 9261 C C . ILE A 1 1170 ? 21.190 16.365 -52.080 1.00 55.62 1170 ILE A C 1
ATOM 9263 O O . ILE A 1 1170 ? 20.219 17.078 -52.335 1.00 55.62 1170 ILE A O 1
ATOM 9267 N N . SER A 1 1171 ? 21.455 15.924 -50.852 1.00 50.31 1171 SER A N 1
ATOM 9268 C CA . SER A 1 1171 ? 20.701 16.348 -49.684 1.00 50.31 1171 SER A CA 1
ATOM 9269 C C . SER A 1 1171 ? 21.052 17.806 -49.407 1.00 50.31 1171 SER A C 1
ATOM 9271 O O . SER A 1 1171 ? 21.907 18.113 -48.579 1.00 50.31 1171 SER A O 1
ATOM 9273 N N . ALA A 1 1172 ? 20.402 18.727 -50.118 1.00 52.50 1172 ALA A N 1
ATOM 9274 C CA . ALA A 1 1172 ? 20.316 20.113 -49.706 1.00 52.50 1172 ALA A CA 1
ATOM 9275 C C . ALA A 1 1172 ? 19.474 20.127 -48.424 1.00 52.50 1172 ALA A C 1
ATOM 9277 O O . ALA A 1 1172 ? 18.249 20.247 -48.465 1.00 52.50 1172 ALA A O 1
ATOM 9278 N N . ILE A 1 1173 ? 20.123 19.911 -47.276 1.00 53.53 1173 ILE A N 1
ATOM 9279 C CA . ILE A 1 1173 ? 19.475 19.991 -45.969 1.00 53.53 1173 ILE A CA 1
ATOM 9280 C C . ILE A 1 1173 ? 19.089 21.455 -45.779 1.00 53.53 1173 ILE A C 1
ATOM 9282 O O . ILE A 1 1173 ? 19.876 22.278 -45.319 1.00 53.53 1173 ILE A O 1
ATOM 9286 N N . SER A 1 1174 ? 17.870 21.804 -46.183 1.00 53.62 1174 SER A N 1
ATOM 9287 C CA . SER A 1 1174 ? 17.288 23.079 -45.808 1.00 53.62 1174 SER A CA 1
ATOM 9288 C C . SER A 1 1174 ? 17.046 23.013 -44.304 1.00 53.62 1174 SER A C 1
ATOM 9290 O O . SER A 1 1174 ? 16.194 22.252 -43.841 1.00 53.62 1174 SER A O 1
ATOM 9292 N N . VAL A 1 1175 ? 17.824 23.779 -43.535 1.00 59.59 1175 VAL A N 1
ATOM 9293 C CA . VAL A 1 1175 ? 17.647 23.963 -42.087 1.00 59.59 1175 VAL A CA 1
ATOM 9294 C C . VAL A 1 1175 ? 16.401 24.827 -41.871 1.00 59.59 1175 VAL A C 1
ATOM 9296 O O . VAL A 1 1175 ? 16.471 25.991 -41.493 1.00 59.59 1175 VAL A O 1
ATOM 9299 N N . ARG A 1 1176 ? 15.233 24.289 -42.222 1.00 65.56 1176 ARG A N 1
ATOM 9300 C CA . ARG A 1 1176 ? 13.941 24.922 -41.966 1.00 65.56 1176 ARG A CA 1
ATOM 9301 C C . ARG A 1 1176 ? 13.396 24.394 -40.653 1.00 65.56 1176 ARG A C 1
ATOM 9303 O O . ARG A 1 1176 ? 13.422 23.190 -40.393 1.00 65.56 1176 ARG A O 1
ATOM 9310 N N . GLN A 1 1177 ? 12.892 25.315 -39.841 1.00 68.19 1177 GLN A N 1
ATOM 9311 C CA . GLN A 1 1177 ? 12.122 25.007 -38.645 1.00 68.19 1177 GLN A CA 1
ATOM 9312 C C . GLN A 1 1177 ? 10.981 24.052 -39.028 1.00 68.19 1177 GLN A C 1
ATOM 9314 O O . GLN A 1 1177 ? 10.225 24.329 -39.958 1.00 68.19 1177 GLN A O 1
ATOM 9319 N N . ARG A 1 1178 ? 10.893 22.898 -38.355 1.00 75.88 1178 ARG A N 1
ATOM 9320 C CA . ARG A 1 1178 ? 9.926 21.833 -38.690 1.00 75.88 1178 ARG A CA 1
ATOM 9321 C C . ARG A 1 1178 ? 8.579 21.963 -37.982 1.00 75.88 1178 ARG A C 1
ATOM 9323 O O . ARG A 1 1178 ? 7.756 21.061 -38.064 1.00 75.88 1178 ARG A O 1
ATOM 9330 N N . TYR A 1 1179 ? 8.355 23.081 -37.303 1.00 82.62 1179 TYR A N 1
ATOM 9331 C CA . TYR A 1 1179 ? 7.097 23.406 -36.650 1.00 82.62 1179 TYR A CA 1
ATOM 9332 C C . TYR A 1 1179 ? 6.729 24.863 -36.916 1.00 82.62 1179 TYR A C 1
ATOM 9334 O O . TYR A 1 1179 ? 7.589 25.698 -37.205 1.00 82.62 1179 TYR A O 1
ATOM 9342 N N . ILE A 1 1180 ? 5.440 25.164 -36.800 1.00 81.12 1180 ILE A N 1
ATOM 9343 C CA . ILE A 1 1180 ? 4.901 26.511 -36.956 1.00 81.12 1180 ILE A CA 1
ATOM 9344 C C . ILE A 1 1180 ? 4.501 27.002 -35.564 1.00 81.12 1180 ILE A C 1
ATOM 9346 O O . ILE A 1 1180 ? 3.630 26.414 -34.928 1.00 81.12 1180 ILE A O 1
ATOM 9350 N N . SER A 1 1181 ? 5.161 28.052 -35.070 1.00 81.19 1181 SER A N 1
ATOM 9351 C CA . SER A 1 1181 ? 4.755 28.714 -33.827 1.00 81.19 1181 SER A CA 1
ATOM 9352 C C . SER A 1 1181 ? 3.555 29.633 -34.070 1.00 81.19 1181 SER A C 1
ATOM 9354 O O . SER A 1 1181 ? 3.330 30.097 -35.189 1.00 81.19 1181 SER A O 1
ATOM 9356 N N . PHE A 1 1182 ? 2.814 29.967 -33.014 1.00 78.12 1182 PHE A N 1
ATOM 9357 C CA . PHE A 1 1182 ? 1.743 30.967 -33.106 1.00 78.12 1182 PHE A CA 1
ATOM 9358 C C . PHE A 1 1182 ? 2.258 32.325 -33.619 1.00 78.12 1182 PHE A C 1
ATOM 9360 O O . PHE A 1 1182 ? 1.627 32.961 -34.461 1.00 78.12 1182 PHE A O 1
ATOM 9367 N N . GLN A 1 1183 ? 3.458 32.727 -33.190 1.00 77.94 1183 GLN A N 1
ATOM 9368 C CA . GLN A 1 1183 ? 4.108 33.945 -33.667 1.00 77.94 1183 GLN A CA 1
ATOM 9369 C C . GLN A 1 1183 ? 4.425 33.876 -35.171 1.00 77.94 1183 GLN A C 1
ATOM 9371 O O . GLN A 1 1183 ? 4.228 34.863 -35.873 1.00 77.94 1183 GLN A O 1
ATOM 9376 N N . ASN A 1 1184 ? 4.831 32.711 -35.691 1.00 77.12 1184 ASN A N 1
ATOM 9377 C CA . ASN A 1 1184 ? 5.064 32.509 -37.126 1.00 77.12 1184 ASN A CA 1
ATOM 9378 C C . ASN A 1 1184 ? 3.767 32.666 -37.939 1.00 77.12 1184 ASN A C 1
ATOM 9380 O O . ASN A 1 1184 ? 3.812 33.203 -39.042 1.00 77.12 1184 ASN A O 1
ATOM 9384 N N . ILE A 1 1185 ? 2.623 32.226 -37.397 1.00 75.19 1185 ILE A N 1
ATOM 9385 C CA . ILE A 1 1185 ? 1.306 32.385 -38.041 1.00 75.19 1185 ILE A CA 1
ATOM 9386 C C . ILE A 1 1185 ? 0.918 33.864 -38.105 1.00 75.19 1185 ILE A C 1
ATOM 9388 O O . ILE A 1 1185 ? 0.498 34.336 -39.155 1.00 75.19 1185 ILE A O 1
ATOM 9392 N N . ILE A 1 1186 ? 1.089 34.602 -37.004 1.00 75.75 1186 ILE A N 1
ATOM 9393 C CA . ILE A 1 1186 ? 0.737 36.029 -36.940 1.00 75.75 1186 ILE A CA 1
ATOM 9394 C C . ILE A 1 1186 ? 1.664 36.887 -37.810 1.00 75.75 1186 ILE A C 1
ATOM 9396 O O . ILE A 1 1186 ? 1.212 37.861 -38.409 1.00 75.75 1186 ILE A O 1
ATOM 9400 N N . MET A 1 1187 ? 2.956 36.553 -37.876 1.00 71.50 1187 MET A N 1
ATOM 9401 C CA . MET A 1 1187 ? 3.937 37.307 -38.667 1.00 71.50 1187 MET A CA 1
ATOM 9402 C C . MET A 1 1187 ? 3.951 36.926 -40.157 1.00 71.50 1187 MET A C 1
ATOM 9404 O O . MET A 1 1187 ? 4.588 37.616 -40.952 1.00 71.50 1187 MET A O 1
ATOM 9408 N N . GLY A 1 1188 ? 3.273 35.844 -40.551 1.00 61.38 1188 GLY A N 1
ATOM 9409 C CA . GLY A 1 1188 ? 3.170 35.419 -41.944 1.00 61.38 1188 GLY A CA 1
ATOM 9410 C C . GLY A 1 1188 ? 2.275 36.352 -42.765 1.00 61.38 1188 GLY A C 1
ATOM 9411 O O . GLY A 1 1188 ? 1.172 36.698 -42.348 1.00 61.38 1188 GLY A O 1
ATOM 9412 N N . GLY A 1 1189 ? 2.728 36.751 -43.959 1.00 55.16 1189 GLY A N 1
ATOM 9413 C CA . GLY A 1 1189 ? 1.853 37.400 -44.942 1.00 55.16 1189 GLY A CA 1
ATOM 9414 C C . GLY A 1 1189 ? 0.691 36.478 -45.335 1.00 55.16 1189 GLY A C 1
ATOM 9415 O O . GLY A 1 1189 ? 0.833 35.255 -45.297 1.00 55.16 1189 GLY A O 1
ATOM 9416 N N . THR A 1 1190 ? -0.457 37.052 -45.709 1.00 51.56 1190 THR A N 1
ATOM 9417 C CA . THR A 1 1190 ? -1.634 36.294 -46.161 1.00 51.56 1190 THR A CA 1
ATOM 9418 C C . THR A 1 1190 ? -1.238 35.279 -47.242 1.00 51.56 1190 THR A C 1
ATOM 9420 O O . THR A 1 1190 ? -0.592 35.671 -48.218 1.00 51.56 1190 THR A O 1
ATOM 9423 N N . PRO A 1 1191 ? -1.602 33.986 -47.106 1.00 51.88 1191 PRO A N 1
ATOM 9424 C CA . PRO A 1 1191 ? -1.300 32.990 -48.126 1.00 51.88 1191 PRO A CA 1
ATOM 9425 C C . PRO A 1 1191 ? -1.884 33.423 -49.471 1.00 51.88 1191 PRO A C 1
ATOM 9427 O O . PRO A 1 1191 ? -3.042 33.838 -49.541 1.00 51.88 1191 PRO A O 1
ATOM 9430 N N . SER A 1 1192 ? -1.100 33.324 -50.545 1.00 45.81 1192 SER A N 1
ATOM 9431 C CA . SER A 1 1192 ? -1.624 33.470 -51.903 1.00 45.81 1192 SER A CA 1
ATOM 9432 C C . SER A 1 1192 ? -2.677 32.385 -52.124 1.00 45.81 1192 SER A C 1
ATOM 9434 O O . SER A 1 1192 ? -2.410 31.208 -51.883 1.00 45.81 1192 SER A O 1
ATOM 9436 N N . THR A 1 1193 ? -3.879 32.787 -52.528 1.00 42.84 1193 THR A N 1
ATOM 9437 C CA . THR A 1 1193 ? -5.029 31.907 -52.762 1.00 42.84 1193 THR A CA 1
ATOM 9438 C C . THR A 1 1193 ? -4.642 30.740 -53.673 1.00 42.84 1193 THR A C 1
ATOM 9440 O O . THR A 1 1193 ? -4.394 30.933 -54.863 1.00 42.84 1193 THR A O 1
ATOM 9443 N N . VAL A 1 1194 ? -4.575 29.532 -53.113 1.00 42.19 1194 VAL A N 1
ATOM 9444 C CA . VAL A 1 1194 ? -4.471 28.289 -53.885 1.00 42.19 1194 VAL A CA 1
ATOM 9445 C C . VAL A 1 1194 ? -5.867 27.972 -54.415 1.00 42.19 1194 VAL A C 1
ATOM 9447 O O . VAL A 1 1194 ? -6.824 27.968 -53.642 1.00 42.19 1194 VAL A O 1
ATOM 9450 N N . GLY A 1 1195 ? -5.973 27.757 -55.730 1.00 45.06 1195 GLY A N 1
ATOM 9451 C CA . GLY A 1 1195 ? -7.227 27.486 -56.433 1.00 45.06 1195 GLY A CA 1
ATOM 9452 C C . GLY A 1 1195 ? -8.039 26.379 -55.763 1.00 45.06 1195 GLY A C 1
ATOM 9453 O O . GLY A 1 1195 ? -7.555 25.268 -55.544 1.00 45.06 1195 GLY A O 1
ATOM 9454 N N . VAL A 1 1196 ? -9.269 26.724 -55.402 1.00 43.81 1196 VAL A N 1
ATOM 9455 C CA . VAL A 1 1196 ? -10.210 25.865 -54.694 1.00 43.81 1196 VAL A CA 1
ATOM 9456 C C . VAL A 1 1196 ? -10.956 25.011 -55.712 1.00 43.81 1196 VAL A C 1
ATOM 9458 O O . VAL A 1 1196 ? -11.900 25.484 -56.332 1.00 43.81 1196 VAL A O 1
ATOM 9461 N N . GLU A 1 1197 ? -10.577 23.743 -55.856 1.00 40.91 1197 GLU A N 1
ATOM 9462 C CA . GLU A 1 1197 ? -11.473 22.748 -56.469 1.00 40.91 1197 GLU A CA 1
ATOM 9463 C C . GLU A 1 1197 ? -11.915 21.642 -55.502 1.00 40.91 1197 GLU A C 1
ATOM 9465 O O . GLU A 1 1197 ? -12.807 20.884 -55.847 1.00 40.91 1197 GLU A O 1
ATOM 9470 N N . ASN A 1 1198 ? -11.407 21.573 -54.262 1.00 42.00 1198 ASN A N 1
ATOM 9471 C CA . ASN A 1 1198 ? -11.837 20.549 -53.289 1.00 42.00 1198 ASN A CA 1
ATOM 9472 C C . ASN A 1 1198 ? -11.761 21.009 -51.818 1.00 42.00 1198 ASN A C 1
ATOM 9474 O O . ASN A 1 1198 ? -11.189 20.321 -50.973 1.00 42.00 1198 ASN A O 1
ATOM 9478 N N . CYS A 1 1199 ? -12.345 22.163 -51.480 1.00 36.19 1199 CYS A N 1
ATOM 9479 C CA . CYS A 1 1199 ? -12.472 22.592 -50.081 1.00 36.19 1199 CYS A CA 1
ATOM 9480 C C . CYS A 1 1199 ? -13.929 22.602 -49.600 1.00 36.19 1199 CYS A C 1
ATOM 9482 O O . CYS A 1 1199 ? -14.848 22.946 -50.337 1.00 36.19 1199 CYS A O 1
ATOM 9484 N N . SER A 1 1200 ? -14.106 22.222 -48.330 1.00 40.69 1200 SER A N 1
ATOM 9485 C CA . SER A 1 1200 ? -15.384 22.096 -47.615 1.00 40.69 1200 SER A CA 1
ATOM 9486 C C . SER A 1 1200 ? -16.288 23.349 -47.690 1.00 40.69 1200 SER A C 1
ATOM 9488 O O . SER A 1 1200 ? -15.784 24.458 -47.897 1.00 40.69 1200 SER A O 1
ATOM 9490 N N . PRO A 1 1201 ? -17.607 23.225 -47.414 1.00 40.50 1201 PRO A N 1
ATOM 9491 C CA . PRO A 1 1201 ? -18.585 24.316 -47.555 1.00 40.50 1201 PRO A CA 1
ATOM 9492 C C . PRO A 1 1201 ? -18.296 25.572 -46.711 1.00 40.50 1201 PRO A C 1
ATOM 9494 O O . PRO A 1 1201 ? -18.877 26.626 -46.959 1.00 40.50 1201 PRO A O 1
ATOM 9497 N N . LEU A 1 1202 ?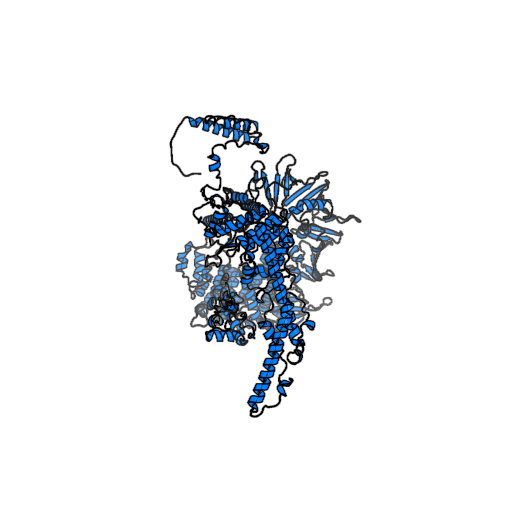 -17.396 25.481 -45.725 1.00 37.84 1202 LEU A N 1
ATOM 9498 C CA . LEU A 1 1202 ? -16.999 26.586 -44.846 1.00 37.84 1202 LEU A CA 1
ATOM 9499 C C . LEU A 1 1202 ? -16.127 27.650 -45.537 1.00 37.84 1202 LEU A C 1
ATOM 9501 O O . LEU A 1 1202 ? -16.112 28.793 -45.084 1.00 37.84 1202 LEU A O 1
ATOM 9505 N N . LEU A 1 1203 ? -15.439 27.321 -46.638 1.00 38.12 1203 LEU A N 1
ATOM 9506 C CA . LEU A 1 1203 ? -14.551 28.264 -47.340 1.00 38.12 1203 LEU A CA 1
ATOM 9507 C C . LEU A 1 1203 ? -15.274 29.152 -48.369 1.00 38.12 1203 LEU A C 1
ATOM 9509 O O . LEU A 1 1203 ? -14.823 30.262 -48.643 1.00 38.12 1203 LEU A O 1
ATOM 9513 N N . VAL A 1 1204 ? -16.457 28.744 -48.842 1.00 36.47 1204 VAL A N 1
ATOM 9514 C CA . VAL A 1 1204 ? -17.250 29.494 -49.840 1.00 36.47 1204 VAL A CA 1
ATOM 9515 C C . VAL A 1 1204 ? -17.843 30.796 -49.266 1.00 36.47 1204 VAL A C 1
ATOM 9517 O O . VAL A 1 1204 ? -18.210 31.706 -50.006 1.00 36.47 1204 VAL A O 1
ATOM 9520 N N . HIS A 1 1205 ? -17.920 30.940 -47.938 1.00 38.19 1205 HIS A N 1
ATOM 9521 C CA . HIS A 1 1205 ? -18.425 32.164 -47.298 1.00 38.19 1205 HIS A CA 1
ATOM 9522 C C . HIS A 1 1205 ? -17.374 33.265 -47.095 1.00 38.19 1205 HIS A C 1
ATOM 9524 O O . HIS A 1 1205 ? -17.753 34.391 -46.775 1.00 38.19 1205 HIS A O 1
ATOM 9530 N N . VAL A 1 1206 ? -16.083 32.981 -47.298 1.00 39.00 1206 VAL A N 1
ATOM 9531 C CA . VAL A 1 1206 ? -15.007 33.974 -47.118 1.00 39.00 1206 VAL A CA 1
ATOM 9532 C C . VAL A 1 1206 ? -14.634 34.665 -48.439 1.00 39.00 1206 VAL A C 1
ATOM 9534 O O . VAL A 1 1206 ? -14.194 35.813 -48.429 1.00 39.00 1206 VAL A O 1
ATOM 9537 N N . GLU A 1 1207 ? -14.909 34.043 -49.590 1.00 34.97 1207 GLU A N 1
ATOM 9538 C CA . GLU A 1 1207 ? -14.548 34.585 -50.911 1.00 34.97 1207 GLU A CA 1
ATOM 9539 C C . GLU A 1 1207 ? -15.373 35.800 -51.373 1.00 34.97 1207 GLU A C 1
ATOM 9541 O O . GLU A 1 1207 ? -14.963 36.492 -52.302 1.00 34.97 1207 GLU A O 1
ATOM 9546 N N . LYS A 1 1208 ? -16.496 36.141 -50.724 1.00 37.50 1208 LYS A N 1
ATOM 9547 C CA . LYS A 1 1208 ? -17.333 37.275 -51.170 1.00 37.50 1208 LYS A CA 1
ATOM 9548 C C . LYS A 1 1208 ? -16.868 38.665 -50.715 1.00 37.50 1208 LYS A C 1
ATOM 9550 O O . LYS A 1 1208 ? -17.512 39.641 -51.088 1.00 37.50 1208 LYS A O 1
ATOM 9555 N N . THR A 1 1209 ? -15.776 38.796 -49.958 1.00 39.78 1209 THR A N 1
ATOM 9556 C CA . THR A 1 1209 ? -15.350 40.110 -49.417 1.00 39.78 1209 THR A CA 1
ATOM 9557 C C . THR A 1 1209 ? -13.919 40.544 -49.717 1.00 39.78 1209 THR A C 1
ATOM 9559 O O . THR A 1 1209 ? -13.528 41.628 -49.299 1.00 39.78 1209 THR A O 1
ATOM 9562 N N . SER A 1 1210 ? -13.132 39.776 -50.464 1.00 37.47 1210 SER A N 1
ATOM 9563 C CA . SER A 1 1210 ? -11.735 40.132 -50.748 1.00 37.47 1210 SER A CA 1
ATOM 9564 C C . SER A 1 1210 ? -11.499 40.411 -52.229 1.00 37.47 1210 SER A C 1
ATOM 9566 O O . SER A 1 1210 ? -10.785 39.680 -52.908 1.00 37.47 1210 SER A O 1
ATOM 9568 N N . SER A 1 1211 ? -12.055 41.520 -52.727 1.00 35.06 1211 SER A N 1
ATOM 9569 C CA . SER A 1 1211 ? -11.389 42.249 -53.809 1.00 35.06 1211 SER A CA 1
ATOM 9570 C C . SER A 1 1211 ? -10.161 42.942 -53.218 1.00 35.06 1211 SER A C 1
ATOM 9572 O O . SER A 1 1211 ? -10.280 43.663 -52.226 1.00 35.06 1211 SER A O 1
ATOM 9574 N N . ALA A 1 1212 ? -8.997 42.679 -53.810 1.00 49.91 1212 ALA A N 1
ATOM 9575 C CA . ALA A 1 1212 ? -7.689 43.197 -53.425 1.00 49.91 1212 ALA A CA 1
ATOM 9576 C C . ALA A 1 1212 ? -7.730 44.663 -52.953 1.00 49.91 1212 ALA A C 1
ATOM 9578 O O . ALA A 1 1212 ? -8.123 45.550 -53.709 1.00 49.91 1212 ALA A O 1
ATOM 9579 N N . ALA A 1 1213 ? -7.293 44.916 -51.717 1.00 34.41 1213 ALA A N 1
ATOM 9580 C CA . ALA A 1 1213 ? -7.144 46.268 -51.196 1.00 34.41 1213 ALA A CA 1
ATOM 9581 C C . ALA A 1 1213 ? -5.817 46.425 -50.442 1.00 34.41 1213 ALA A C 1
ATOM 9583 O O . ALA A 1 1213 ? -5.433 45.606 -49.608 1.00 34.41 1213 ALA A O 1
ATOM 9584 N N . SER A 1 1214 ? -5.135 47.506 -50.801 1.00 39.62 1214 SER A N 1
ATOM 9585 C CA . SER A 1 1214 ? -3.837 48.005 -50.356 1.00 39.62 1214 SER A CA 1
ATOM 9586 C C . SER A 1 1214 ? -3.728 48.216 -48.826 1.00 39.62 1214 SER A C 1
ATOM 9588 O O . SER A 1 1214 ? -4.744 48.222 -48.128 1.00 39.62 1214 SER A O 1
ATOM 9590 N N . PRO A 1 1215 ? -2.516 48.451 -48.273 1.00 42.28 1215 PRO A N 1
ATOM 9591 C CA . PRO A 1 1215 ? -2.225 48.393 -46.829 1.00 42.28 1215 PRO A CA 1
ATOM 9592 C C . PRO A 1 1215 ? -2.910 49.447 -45.934 1.00 42.28 1215 PRO A C 1
ATOM 9594 O O . PRO A 1 1215 ? -2.694 49.442 -44.724 1.00 42.28 1215 PRO A O 1
ATOM 9597 N N . SER A 1 1216 ? -3.729 50.344 -46.484 1.00 45.75 1216 SER A N 1
ATOM 9598 C CA . SER A 1 1216 ? -4.356 51.470 -45.777 1.00 45.75 1216 SER A CA 1
ATOM 9599 C C . SER A 1 1216 ? -5.704 51.151 -45.101 1.00 45.75 1216 SER A C 1
ATOM 9601 O O . SER A 1 1216 ? -6.292 52.035 -44.487 1.00 45.75 1216 SER A O 1
ATOM 9603 N N . HIS A 1 1217 ? -6.202 49.906 -45.145 1.00 50.06 1217 HIS A N 1
ATOM 9604 C CA . HIS A 1 1217 ? -7.561 49.546 -44.684 1.00 50.06 1217 HIS A CA 1
ATOM 9605 C C . HIS A 1 1217 ? -7.661 48.749 -43.361 1.00 50.06 1217 HIS A C 1
ATOM 9607 O O . HIS A 1 1217 ? -8.695 48.136 -43.091 1.00 50.06 1217 HIS A O 1
ATOM 9613 N N . ARG A 1 1218 ? -6.642 48.754 -42.485 1.00 53.12 1218 ARG A N 1
ATOM 9614 C CA . ARG A 1 1218 ? -6.669 47.963 -41.225 1.00 53.12 1218 ARG A CA 1
ATOM 9615 C C . ARG A 1 1218 ? -7.826 48.311 -40.268 1.00 53.12 1218 ARG A C 1
ATOM 9617 O O . ARG A 1 1218 ? -8.282 47.428 -39.550 1.00 53.12 1218 ARG A O 1
ATOM 9624 N N . GLY A 1 1219 ? -8.347 49.542 -40.288 1.00 56.06 1219 GLY A N 1
ATOM 9625 C CA . GLY A 1 1219 ? -9.482 49.947 -39.442 1.00 56.06 1219 GLY A CA 1
ATOM 9626 C C . GLY A 1 1219 ? -10.848 49.413 -39.900 1.00 56.06 1219 GLY A C 1
ATOM 9627 O O . GLY A 1 1219 ? -11.699 49.096 -39.074 1.00 56.06 1219 GLY A O 1
ATOM 9628 N N . VAL A 1 1220 ? -11.051 49.237 -41.210 1.00 57.81 1220 VAL A N 1
ATOM 9629 C CA . VAL A 1 1220 ? -12.375 48.940 -41.794 1.00 57.81 1220 VAL A CA 1
ATOM 9630 C C . VAL A 1 1220 ? -12.837 47.511 -41.481 1.00 57.81 1220 VAL A C 1
ATOM 9632 O O . VAL A 1 1220 ? -14.013 47.276 -41.213 1.00 57.81 1220 VAL A O 1
ATOM 9635 N N . ASN A 1 1221 ? -11.910 46.551 -41.432 1.00 59.78 1221 ASN A N 1
ATOM 9636 C CA . ASN A 1 1221 ? -12.237 45.157 -41.117 1.00 59.78 1221 ASN A CA 1
ATOM 9637 C C . ASN A 1 1221 ? -12.591 44.950 -39.638 1.00 59.78 1221 ASN A C 1
ATOM 9639 O O . ASN A 1 1221 ? -13.500 44.177 -39.336 1.00 59.78 1221 ASN A O 1
ATOM 9643 N N . LEU A 1 1222 ? -11.914 45.656 -38.721 1.00 62.78 1222 LEU A N 1
ATOM 9644 C CA . LEU A 1 1222 ? -12.238 45.595 -37.293 1.00 62.78 1222 LEU A CA 1
ATOM 9645 C C . LEU A 1 1222 ? -13.585 46.273 -37.005 1.00 62.78 1222 LEU A C 1
ATOM 9647 O O . LEU A 1 1222 ? -14.368 45.775 -36.201 1.00 62.78 1222 LEU A O 1
ATOM 9651 N N . GLN A 1 1223 ? -13.894 47.353 -37.726 1.00 68.12 1223 GLN A N 1
ATOM 9652 C CA . GLN A 1 1223 ? -15.184 48.031 -37.641 1.00 68.12 1223 GLN A CA 1
ATOM 9653 C C . GLN A 1 1223 ? -16.332 47.161 -38.181 1.00 68.12 1223 GLN A C 1
ATOM 9655 O O . GLN A 1 1223 ? -17.358 47.035 -37.520 1.00 68.12 1223 GLN A O 1
ATOM 9660 N N . ASN A 1 1224 ? -16.131 46.457 -39.300 1.00 66.12 1224 ASN A N 1
ATOM 9661 C CA . ASN A 1 1224 ? -17.098 45.475 -39.812 1.00 66.12 1224 ASN A CA 1
ATOM 9662 C C . ASN A 1 1224 ? -17.302 44.285 -38.857 1.00 66.12 1224 ASN A C 1
ATOM 9664 O O . ASN A 1 1224 ? -18.420 43.782 -38.720 1.00 66.12 1224 ASN A O 1
ATOM 9668 N N . LEU A 1 1225 ? -16.242 43.824 -38.181 1.00 66.75 1225 LEU A N 1
ATOM 9669 C CA . LEU A 1 1225 ? -16.342 42.787 -37.151 1.00 66.75 1225 LEU A CA 1
ATOM 9670 C C . LEU A 1 1225 ? -17.157 43.280 -35.947 1.00 66.75 1225 LEU A C 1
ATOM 9672 O O . LEU A 1 1225 ? -18.038 42.560 -35.483 1.00 66.75 1225 LEU A O 1
ATOM 9676 N N . LEU A 1 1226 ? -16.910 44.510 -35.488 1.00 75.19 1226 LEU A N 1
ATOM 9677 C CA . LEU A 1 1226 ? -17.673 45.151 -34.417 1.00 75.19 1226 LEU A CA 1
ATOM 9678 C C . LEU A 1 1226 ? -19.159 45.273 -34.770 1.00 75.19 1226 LEU A C 1
ATOM 9680 O O . LEU A 1 1226 ? -19.996 44.901 -33.951 1.00 75.19 1226 LEU A O 1
ATOM 9684 N N . SER A 1 1227 ? -19.490 45.690 -35.996 1.00 68.88 1227 SER A N 1
ATOM 9685 C CA . SER A 1 1227 ? -20.875 45.749 -36.481 1.00 68.88 1227 SER A CA 1
ATOM 9686 C C . SER A 1 1227 ? -21.554 44.371 -36.477 1.00 68.88 1227 SER A C 1
ATOM 9688 O O . SER A 1 1227 ? -22.671 44.224 -35.979 1.00 68.88 1227 SER A O 1
ATOM 9690 N N . ARG A 1 1228 ? -20.862 43.320 -36.935 1.00 70.69 1228 ARG A N 1
ATOM 9691 C CA . ARG A 1 1228 ? -21.399 41.945 -36.923 1.00 70.69 1228 ARG A CA 1
ATOM 9692 C C . ARG A 1 1228 ? -21.561 41.370 -35.518 1.00 70.69 1228 ARG A C 1
ATOM 9694 O O . ARG A 1 1228 ? -22.479 40.586 -35.285 1.00 70.69 1228 ARG A O 1
ATOM 9701 N N . LEU A 1 1229 ? -20.661 41.710 -34.596 1.00 69.56 1229 LEU A N 1
ATOM 9702 C CA . LEU A 1 1229 ? -20.768 41.298 -33.197 1.00 69.56 1229 LEU A CA 1
ATOM 9703 C C . LEU A 1 1229 ? -21.942 42.010 -32.515 1.00 69.56 1229 LEU A C 1
ATOM 9705 O O . LEU A 1 1229 ? -22.702 41.350 -31.810 1.00 69.56 1229 LEU A O 1
ATOM 9709 N N . SER A 1 1230 ? -22.162 43.299 -32.801 1.00 71.44 1230 SER A N 1
ATOM 9710 C CA . SER A 1 1230 ? -23.328 44.034 -32.290 1.00 71.44 1230 SER A CA 1
ATOM 9711 C C . SER A 1 1230 ? -24.665 43.482 -32.787 1.00 71.44 1230 SER A C 1
ATOM 9713 O O . SER A 1 1230 ? -25.623 43.459 -32.025 1.00 71.44 1230 SER A O 1
ATOM 9715 N N . GLU A 1 1231 ? -24.734 42.949 -34.011 1.00 70.38 1231 GLU A N 1
ATOM 9716 C CA . GLU A 1 1231 ? -25.945 42.289 -34.530 1.00 70.38 1231 GLU A CA 1
ATOM 9717 C C . GLU A 1 1231 ? -26.239 40.927 -33.871 1.00 70.38 1231 GLU A C 1
ATOM 9719 O O . GLU A 1 1231 ? -27.368 40.437 -33.930 1.00 70.38 1231 GLU A O 1
ATOM 9724 N N . LYS A 1 1232 ? -25.233 40.283 -33.262 1.00 63.88 1232 LYS A N 1
ATOM 9725 C CA . LYS A 1 1232 ? -25.339 38.930 -32.686 1.00 63.88 1232 LYS A CA 1
ATOM 9726 C C . LYS A 1 1232 ? -25.386 38.891 -31.159 1.00 63.88 1232 LYS A C 1
ATOM 9728 O O . LYS A 1 1232 ? -25.603 37.812 -30.604 1.00 63.88 1232 LYS A O 1
ATOM 9733 N N . ALA A 1 1233 ? -25.194 40.020 -30.485 1.00 72.56 1233 ALA A N 1
ATOM 9734 C CA . ALA A 1 1233 ? -25.242 40.095 -29.031 1.00 72.56 1233 ALA A CA 1
ATOM 9735 C C . ALA A 1 1233 ? -26.672 39.876 -28.513 1.00 72.56 1233 ALA A C 1
ATOM 9737 O O . ALA A 1 1233 ? -27.617 40.516 -28.971 1.00 72.56 1233 ALA A O 1
ATOM 9738 N N . ARG A 1 1234 ? -26.841 38.946 -27.564 1.00 62.50 1234 ARG A N 1
ATOM 9739 C CA . ARG A 1 1234 ? -28.150 38.603 -26.972 1.00 62.50 1234 ARG A CA 1
ATOM 9740 C C . ARG A 1 1234 ? -28.225 38.837 -25.458 1.00 62.50 1234 ARG A C 1
ATOM 9742 O O . ARG A 1 1234 ? -29.311 38.713 -24.900 1.00 62.50 1234 ARG A O 1
ATOM 9749 N N . GLY A 1 1235 ? -27.115 39.194 -24.806 1.00 74.56 1235 GLY A N 1
ATOM 9750 C CA . GLY A 1 1235 ? -27.015 39.365 -23.355 1.00 74.56 1235 GLY A CA 1
ATOM 9751 C C . GLY A 1 1235 ? -26.204 40.595 -22.927 1.00 74.56 1235 GLY A C 1
ATOM 9752 O O . GLY A 1 1235 ? -25.588 41.292 -23.735 1.00 74.56 1235 GLY A O 1
ATOM 9753 N N . GLY A 1 1236 ? -26.250 40.903 -21.626 1.00 64.75 1236 GLY A N 1
ATOM 9754 C CA . GLY A 1 1236 ? -25.614 42.097 -21.051 1.00 64.75 1236 GLY A CA 1
ATOM 9755 C C . GLY A 1 1236 ? -24.084 42.043 -21.037 1.00 64.75 1236 GLY A C 1
ATOM 9756 O O . GLY A 1 1236 ? -23.436 43.079 -21.174 1.00 64.75 1236 GLY A O 1
ATOM 9757 N N . TYR A 1 1237 ? -23.500 40.847 -20.925 1.00 63.75 1237 TYR A N 1
ATOM 9758 C CA . TYR A 1 1237 ? -22.047 40.677 -20.951 1.00 63.75 1237 TYR A CA 1
ATOM 9759 C C . TYR A 1 1237 ? -21.489 40.896 -22.361 1.00 63.75 1237 TYR A C 1
ATOM 9761 O O . TYR A 1 1237 ? -20.507 41.614 -22.531 1.00 63.75 1237 TYR A O 1
ATOM 9769 N N . GLU A 1 1238 ? -22.153 40.351 -23.382 1.00 65.88 1238 GLU A N 1
ATOM 9770 C CA . GLU A 1 1238 ? -21.774 40.515 -24.785 1.00 65.88 1238 GLU A CA 1
ATOM 9771 C C . GLU A 1 1238 ? -21.850 41.984 -25.214 1.00 65.88 1238 GLU A C 1
ATOM 9773 O O . GLU A 1 1238 ? -20.940 42.477 -25.877 1.00 65.88 1238 GLU A O 1
ATOM 9778 N N . ASN A 1 1239 ? -22.883 42.709 -24.774 1.00 72.69 1239 ASN A N 1
ATOM 9779 C CA . ASN A 1 1239 ? -23.013 44.144 -25.037 1.00 72.69 1239 ASN A CA 1
ATOM 9780 C C . ASN A 1 1239 ? -21.902 44.966 -24.366 1.00 72.69 1239 ASN A C 1
ATOM 9782 O O . ASN A 1 1239 ? -21.345 45.867 -24.994 1.00 72.69 1239 ASN A O 1
ATOM 9786 N N . ASN A 1 1240 ? -21.536 44.637 -23.122 1.00 75.94 1240 ASN A N 1
ATOM 9787 C CA . ASN A 1 1240 ? -20.436 45.305 -22.423 1.00 75.94 1240 ASN A CA 1
ATOM 9788 C C . ASN A 1 1240 ? -19.085 45.016 -23.085 1.00 75.94 1240 ASN A C 1
ATOM 9790 O O . ASN A 1 1240 ? -18.319 45.946 -23.328 1.00 75.94 1240 ASN A O 1
ATOM 9794 N N . TYR A 1 1241 ? -18.829 43.760 -23.459 1.00 72.31 1241 TYR A N 1
ATOM 9795 C CA . TYR A 1 1241 ? -17.619 43.371 -24.181 1.00 72.31 1241 TYR A CA 1
ATOM 9796 C C . TYR A 1 1241 ? -17.495 44.108 -25.518 1.00 72.31 1241 TYR A C 1
ATOM 9798 O O . TYR A 1 1241 ? -16.428 44.622 -25.839 1.00 72.31 1241 TYR A O 1
ATOM 9806 N N . ILE A 1 1242 ? -18.586 44.223 -26.284 1.00 81.44 1242 ILE A N 1
ATOM 9807 C CA . ILE A 1 1242 ? -18.591 44.972 -27.548 1.00 81.44 1242 ILE A CA 1
ATOM 9808 C C . ILE A 1 1242 ? -18.350 46.462 -27.301 1.00 81.44 1242 ILE A C 1
ATOM 9810 O O . ILE A 1 1242 ? -17.556 47.060 -28.020 1.00 81.44 1242 ILE A O 1
ATOM 9814 N N . SER A 1 1243 ? -18.978 47.052 -26.280 1.00 76.50 1243 SER A N 1
ATOM 9815 C CA . SER A 1 1243 ? -18.737 48.445 -25.879 1.00 76.50 1243 SER A CA 1
ATOM 9816 C C . SER A 1 1243 ? -17.264 48.684 -25.533 1.00 76.50 1243 SER A C 1
ATOM 9818 O O . SER A 1 1243 ? -16.663 49.657 -25.986 1.00 76.50 1243 SER A O 1
ATOM 9820 N N . ASP A 1 1244 ? -16.649 47.795 -24.759 1.00 78.50 1244 ASP A N 1
ATOM 9821 C CA . ASP A 1 1244 ? -15.245 47.941 -24.378 1.00 78.50 1244 ASP A CA 1
ATOM 9822 C C . ASP A 1 1244 ? -14.307 47.692 -25.564 1.00 78.50 1244 ASP A C 1
ATOM 9824 O O . ASP A 1 1244 ? -13.345 48.436 -25.747 1.00 78.50 1244 ASP A O 1
ATOM 9828 N N . LEU A 1 1245 ? -14.640 46.754 -26.456 1.00 78.19 1245 LEU A N 1
ATOM 9829 C CA . LEU A 1 1245 ? -13.910 46.540 -27.706 1.00 78.19 1245 LEU A CA 1
ATOM 9830 C C . LEU A 1 1245 ? -14.031 47.749 -28.653 1.00 78.19 1245 LEU A C 1
ATOM 9832 O O . LEU A 1 1245 ? -13.061 48.101 -29.322 1.00 78.19 1245 LEU A O 1
ATOM 9836 N N . GLN A 1 1246 ? -15.182 48.432 -28.678 1.00 79.56 1246 GLN A N 1
ATOM 9837 C CA . GLN A 1 1246 ? -15.368 49.702 -29.392 1.00 79.56 1246 GLN A CA 1
ATOM 9838 C C . GLN A 1 1246 ? -14.516 50.821 -28.784 1.00 79.56 1246 GLN A C 1
ATOM 9840 O O . GLN A 1 1246 ? -13.893 51.573 -29.533 1.00 79.56 1246 GLN A O 1
ATOM 9845 N N . LYS A 1 1247 ? -14.424 50.914 -27.449 1.00 77.25 1247 LYS A N 1
ATOM 9846 C CA . LYS A 1 1247 ? -13.524 51.866 -26.773 1.00 77.25 1247 LYS A CA 1
ATOM 9847 C C . LYS A 1 1247 ? -12.057 51.577 -27.093 1.00 77.25 1247 LYS A C 1
ATOM 9849 O O . LYS A 1 1247 ? -11.312 52.503 -27.404 1.00 77.25 1247 LYS A O 1
ATOM 9854 N N . SER A 1 1248 ? -11.643 50.309 -27.073 1.00 76.00 1248 SER A N 1
ATOM 9855 C CA . SER A 1 1248 ? -10.286 49.904 -27.458 1.00 76.00 1248 SER A CA 1
ATOM 9856 C C . SER A 1 1248 ? -9.999 50.188 -28.931 1.00 76.00 1248 SER A C 1
ATOM 9858 O O . SER A 1 1248 ? -8.906 50.648 -29.254 1.00 76.00 1248 SER A O 1
ATOM 9860 N N . PHE A 1 1249 ? -10.972 49.981 -29.823 1.00 77.75 1249 PHE A N 1
ATOM 9861 C CA . PHE A 1 1249 ? -10.839 50.346 -31.233 1.00 77.75 1249 PHE A CA 1
ATOM 9862 C C . PHE A 1 1249 ? -10.687 51.859 -31.413 1.00 77.75 1249 PHE A C 1
ATOM 9864 O O . PHE A 1 1249 ? -9.779 52.289 -32.120 1.00 77.75 1249 PHE A O 1
ATOM 9871 N N . ALA A 1 1250 ? -11.498 52.661 -30.716 1.00 71.00 1250 ALA A N 1
ATOM 9872 C CA . ALA A 1 1250 ? -11.390 54.117 -30.730 1.00 71.00 1250 ALA A CA 1
ATOM 9873 C C . ALA A 1 1250 ? -10.011 54.596 -30.232 1.00 71.00 1250 ALA A C 1
ATOM 9875 O O . ALA A 1 1250 ? -9.391 55.456 -30.861 1.00 71.00 1250 ALA A O 1
ATOM 9876 N N . ALA A 1 1251 ? -9.486 53.990 -29.161 1.00 71.38 1251 ALA A N 1
ATOM 9877 C CA . ALA A 1 1251 ? -8.142 54.267 -28.652 1.00 71.38 1251 ALA A CA 1
ATOM 9878 C C . ALA A 1 1251 ? -7.038 53.861 -29.650 1.00 71.38 1251 ALA A C 1
ATOM 9880 O O . ALA A 1 1251 ? -6.091 54.616 -29.870 1.00 71.38 1251 ALA A O 1
ATOM 9881 N N . PHE A 1 1252 ? -7.181 52.708 -30.310 1.00 68.94 1252 PHE A N 1
ATOM 9882 C CA . PHE A 1 1252 ? -6.250 52.229 -31.337 1.00 68.94 1252 PHE A CA 1
ATOM 9883 C C . PHE A 1 1252 ? -6.207 53.149 -32.570 1.00 68.94 1252 PHE A C 1
ATOM 9885 O O . PHE A 1 1252 ? -5.135 53.400 -33.125 1.00 68.94 1252 PHE A O 1
ATOM 9892 N N . THR A 1 1253 ? -7.356 53.696 -32.981 1.00 64.38 1253 THR A N 1
ATOM 9893 C CA . THR A 1 1253 ? -7.426 54.675 -34.075 1.00 64.38 1253 THR A CA 1
ATOM 9894 C C . THR A 1 1253 ? -6.896 56.053 -33.676 1.00 64.38 1253 THR A C 1
ATOM 9896 O O . THR A 1 1253 ? -6.286 56.716 -34.508 1.00 64.38 1253 THR A O 1
ATOM 9899 N N . ALA A 1 1254 ? -7.055 56.465 -32.413 1.00 60.22 1254 ALA A N 1
ATOM 9900 C CA . ALA A 1 1254 ? -6.543 57.743 -31.907 1.00 60.22 1254 ALA A CA 1
ATOM 9901 C C . ALA A 1 1254 ? -5.007 57.764 -31.742 1.00 60.22 1254 ALA A C 1
ATOM 9903 O O . ALA A 1 1254 ? -4.391 58.822 -31.822 1.00 60.22 1254 ALA A O 1
ATOM 9904 N N . GLY A 1 1255 ? -4.370 56.603 -31.548 1.00 50.72 1255 GLY A N 1
ATOM 9905 C CA . GLY A 1 1255 ? -2.917 56.486 -31.371 1.00 50.72 1255 GLY A CA 1
ATOM 9906 C C . GLY A 1 1255 ? -2.066 56.625 -32.643 1.00 50.72 1255 GLY A C 1
ATOM 9907 O O . GLY A 1 1255 ? -0.843 56.595 -32.542 1.00 50.72 1255 GLY A O 1
ATOM 9908 N N . HIS A 1 1256 ? -2.664 56.767 -33.832 1.00 49.44 1256 HIS A N 1
ATOM 9909 C CA . HIS A 1 1256 ? -1.909 56.872 -35.093 1.00 49.44 1256 HIS A CA 1
ATOM 9910 C C . HIS A 1 1256 ? -1.352 58.280 -35.398 1.00 49.44 1256 HIS A C 1
ATOM 9912 O O . HIS A 1 1256 ? -0.531 58.391 -36.305 1.00 49.44 1256 HIS A O 1
ATOM 9918 N N . ASP A 1 1257 ? -1.709 59.320 -34.629 1.00 41.25 1257 ASP A N 1
ATOM 9919 C CA . ASP A 1 1257 ? -1.237 60.706 -34.849 1.00 41.25 1257 ASP A CA 1
ATOM 9920 C C . ASP A 1 1257 ? -0.101 61.173 -33.911 1.00 41.25 1257 ASP A C 1
ATOM 9922 O O . ASP A 1 1257 ? 0.396 62.291 -34.046 1.00 41.25 1257 ASP A O 1
ATOM 9926 N N . HIS A 1 1258 ? 0.399 60.326 -33.004 1.00 36.34 1258 HIS A N 1
ATOM 9927 C CA . HIS A 1 1258 ? 1.565 60.666 -32.180 1.00 36.34 1258 HIS A CA 1
ATOM 9928 C C . HIS A 1 1258 ? 2.618 59.557 -32.170 1.00 36.34 1258 HIS A C 1
ATOM 9930 O O . HIS A 1 1258 ? 2.531 58.568 -31.447 1.00 36.34 1258 HIS A O 1
ATOM 9936 N N . SER A 1 1259 ? 3.679 59.773 -32.950 1.00 41.00 1259 SER A N 1
ATOM 9937 C CA . SER A 1 1259 ? 4.946 59.062 -32.821 1.00 41.00 1259 SER A CA 1
ATOM 9938 C C . SER A 1 1259 ? 5.591 59.384 -31.470 1.00 41.00 1259 SER A C 1
ATOM 9940 O O . SER A 1 1259 ? 6.065 60.505 -31.275 1.00 41.00 1259 SER A O 1
ATOM 9942 N N . ILE A 1 1260 ? 5.662 58.413 -30.557 1.00 32.88 1260 ILE A N 1
ATOM 9943 C CA . ILE A 1 1260 ? 6.513 58.515 -29.367 1.00 32.88 1260 ILE A CA 1
ATOM 9944 C C . ILE A 1 1260 ? 7.354 57.247 -29.208 1.00 32.88 1260 ILE A C 1
ATOM 9946 O O . ILE A 1 1260 ? 6.863 56.133 -29.055 1.00 32.88 1260 ILE A O 1
ATOM 9950 N N . SER A 1 1261 ? 8.661 57.491 -29.253 1.00 34.12 1261 SER A N 1
ATOM 9951 C CA . SER A 1 1261 ? 9.757 56.655 -28.780 1.00 34.12 1261 SER A CA 1
ATOM 9952 C C . SER A 1 1261 ? 9.591 56.336 -27.293 1.00 34.12 1261 SER A C 1
ATOM 9954 O O . SER A 1 1261 ? 9.449 57.271 -26.509 1.00 34.12 1261 SER A O 1
ATOM 9956 N N . THR A 1 1262 ? 9.754 55.077 -26.882 1.00 29.50 1262 THR A N 1
ATOM 9957 C CA . THR A 1 1262 ? 10.701 54.712 -25.806 1.00 29.50 1262 THR A CA 1
ATOM 9958 C C . THR A 1 1262 ? 10.834 53.200 -25.647 1.00 29.50 1262 THR A C 1
ATOM 9960 O O . THR A 1 1262 ? 9.864 52.448 -25.643 1.00 29.50 1262 THR A O 1
ATOM 9963 N N . ALA A 1 1263 ? 12.091 52.783 -25.527 1.00 32.38 1263 ALA A N 1
ATOM 9964 C CA . ALA A 1 1263 ? 12.524 51.515 -24.973 1.00 32.38 1263 ALA A CA 1
ATOM 9965 C C . ALA A 1 1263 ? 12.439 51.537 -23.432 1.00 32.38 1263 ALA A C 1
ATOM 9967 O O . ALA A 1 1263 ? 12.412 52.611 -22.839 1.00 32.38 1263 ALA A O 1
ATOM 9968 N N . GLN A 1 1264 ? 12.524 50.340 -22.837 1.00 32.44 1264 GLN A N 1
ATOM 9969 C CA . GLN A 1 1264 ? 12.716 50.030 -21.409 1.00 32.44 1264 GLN A CA 1
ATOM 9970 C C . GLN A 1 1264 ? 11.506 50.237 -20.478 1.00 32.44 1264 GLN A C 1
ATOM 9972 O O . GLN A 1 1264 ? 11.244 51.333 -20.004 1.00 32.44 1264 GLN A O 1
ATOM 9977 N N . ASN A 1 1265 ? 10.841 49.132 -20.122 1.00 26.50 1265 ASN A N 1
ATOM 9978 C CA . ASN A 1 1265 ? 10.849 48.632 -18.741 1.00 26.50 1265 ASN A CA 1
ATOM 9979 C C . ASN A 1 1265 ? 10.247 47.220 -18.660 1.00 26.50 1265 ASN A C 1
ATOM 9981 O O . ASN A 1 1265 ? 9.123 46.973 -19.090 1.00 26.50 1265 ASN A O 1
ATOM 9985 N N . ASN A 1 1266 ? 11.058 46.310 -18.121 1.00 31.00 1266 ASN A N 1
ATOM 9986 C CA . ASN A 1 1266 ? 10.643 45.039 -17.539 1.00 31.00 1266 ASN A CA 1
ATOM 9987 C C . ASN A 1 1266 ? 9.958 45.292 -16.184 1.00 31.00 1266 ASN A C 1
ATOM 9989 O O . ASN A 1 1266 ? 10.209 46.316 -15.556 1.00 31.00 1266 ASN A O 1
ATOM 9993 N N . GLU A 1 1267 ? 9.209 44.279 -15.740 1.00 30.64 1267 GLU A N 1
ATOM 9994 C CA . GLU A 1 1267 ? 8.618 44.088 -14.403 1.00 30.64 1267 GLU A CA 1
ATOM 9995 C C . GLU A 1 1267 ? 7.342 44.882 -14.084 1.00 30.64 1267 GLU A C 1
ATOM 9997 O O . GLU A 1 1267 ? 7.381 46.038 -13.677 1.00 30.64 1267 GLU A O 1
ATOM 10002 N N . ALA A 1 1268 ? 6.197 44.200 -14.231 1.00 25.23 1268 ALA A N 1
ATOM 10003 C CA . ALA A 1 1268 ? 5.210 43.930 -13.171 1.00 25.23 1268 ALA A CA 1
ATOM 10004 C C . ALA A 1 1268 ? 3.813 43.684 -13.776 1.00 25.23 1268 ALA A C 1
ATOM 10006 O O . ALA A 1 1268 ? 3.104 44.640 -14.094 1.00 25.23 1268 ALA A O 1
ATOM 10007 N N . LEU A 1 1269 ? 3.443 42.404 -13.926 1.00 27.39 1269 LEU A N 1
ATOM 10008 C CA . LEU A 1 1269 ? 2.161 41.786 -13.527 1.00 27.39 1269 LEU A CA 1
ATOM 10009 C C . LEU A 1 1269 ? 2.113 40.319 -13.960 1.00 27.39 1269 LEU A C 1
ATOM 10011 O O . LEU A 1 1269 ? 2.285 40.055 -15.173 1.00 27.39 1269 LEU A O 1
#

Secondary structure (DSSP, 8-state):
-EEE-EE-SS-SSHHHHHHHHHTTS--HHHHHHHHHHHIIIIIITS--PPPPS-----EEGGG-TTTGGG--SPP-SEEEEESS--GGGSTTSEEETTT--HHHHEE-----EEEEETTTTEEHHHHTT---HHHHHSPPPPSSTTGGGHHHHH-S---HHHHHHTGGG--TTS-HHHHHHHHHTTSSTTTHHHHHHHHHHH--S-TTSHHHHHHHHHHHH---S--SSTT-GGGGGGG-HHHHHHHHHHHHHHHHHHTT-GGGHHHHHHHHHHHHHHHHH---HHHHHHHHHHHHHHHHHHHHHHHHHHHHHHT---HHHHHHHHHHHHHHHHHHHGGG---HHHHHHHTTSHHHHHHHHHHHHHHHHHHGGGTT---HHHHHHHHHHHHHHHHHHHHHHHHHHH--HHHHHHHHHH-TT--B-S--EEPSTT-TTEEEEEBPPBTTB---EEEEETTT--EEETTEESSS--HHHHTSHHHHHHHTTPPPPEEE--STT--EEESS-BTTBEEEEEEETTEEEEEEEETTEEEEEPPGGGGBTTB-HHHHHSEEEEEETTTTEEEEEETTSTT---TTSEEEE--TTS--EEEETTEEEPPTTSHHHHHHHHHHTTTS-GGG-EEEEETTS-EEEEEGGGTEEEEE-TT----EESSSTTEEE-S----SSSTTB-S-EEEEESSS--EEEEEE-SEEEEEEETTEEEEEEE-TT-S---EEEEEEETTTTEEE--S-HHHHHHHHHHHHHT--SSPPTTTSS-HHHHHHHHHHSHHHH--S---HHHHHHHHHHHHTSPEEEESSTTT--SEEEE--SS-GGG--HHHHHHHHHHHHHHHHHGGG-SS------------HHHHHHHHHHHGGGS-TTTTGGG---TT------TT----HHHHHHHHHHHHHHHTT---S-----HHHHHHHT-SPEE-S--TT---SS--GGGGS-HHHHHHHHHHHHHHHHHT--TTTSHHHHHHHHHHHHHSTT--HHHHHHHHHHHH-GGGGG------SEE-GGG-SS--HHHHHHHHHTTBPPGGGSSGGGPPPPTT--HHHHHHHHHHHHHHHHHHHHHHHHHHHHHT-S-SS--HHHHPPTTHHHHB-HHHHHHHHHHHHHHHHHHHHHHHHHHHHHHHHHHS--PPPPPP--------------SS--HHHHHHSPPPP----SS--TTSTTTTTS-----TT-HHHHHHHHHHHHHHH--SHHHHHHHHHHHHHHHHHHHGGG------------

pLDDT: mean 82.74, std 12.74, range [25.23, 97.12]

Foldseek 3Di:
DKAFAAEALFAPDPVRRVVLLCQLPPDPVCLCVVVVVCCCQFVPFAPPDPQPDDDPAKDFSCPDPNCVVSRDDDDDQKGWIFNWDFCCPDPLRMGDPVPDDPDSRYDYGGGDIAIAGNPSGGGVVVGGPRTHCLVVLFDQDDPDQCNVVSVLSSAQCDALVNQVVCLVVHRPVDDSLLSSLLSHCSNHLQCNLVSVLVCLVVVSDDLLDVSVLSSLLSLLPVQDDADPDPSGRNCVQLQDPVSLVSSLVSLVVQCVVCLVPLSSLSNLLSSLSNLQSSLAPYPDPVSVVSSLVSLVVSLVSLVVSLVVLVVVLVVDPDPVSNLVSLVSSLSSLLSNLSSLQHAPVCLLVQLVDLQSLLSNLLSLQSNLLSVVSPVPPPPPVVVVSVVSLLVSLVRNQVVSLVSQQVDVSNVQNNVCVVDVPAAFDDRWAADDPPRRQKIKGWGDADPPRDIWIWIARSRRSDTDINNHGQQFHPPLQCPDPVNCLQPNNDTFGWHQDPDPQFGIWGPDADVQWIWTWDDDDNDIWIWTDHPRKIWTWDDLVVCPLFAAPCLSRQFTWIQTPVPRKTWTHGSVCHPDDDLQTFMFDDDPPDDTWTDGVFKTWDGCPDPVNVVVQVQCVLADHSSQWTWIQGNQRKIWIANQQARWIWIDHPPGPWTATPVPHQKTFDPDQDDQALPQERNWTKIAHPPDGKIKIKHKDADWDWDDDDQFIHIGGDQDPDSHIYIWIWIQDQPQLDTHTPLDLLSLLVQLLSLLQRFDLAAGPSRNHTSLLVSLVSCPDPSNLPDLADDPSSLVSLQSQLLLAWQWAAVVRVPNPDIDTHHDPGPPVSRANVSNVSSVVSLVVNVVSQVVDPDDGDGRPHDDNPCVVVNLVVLCVCLLVDAPPRRVVSDDCPPPDPDPDPPPPVPVQLQVQLVVLLVCLLVLHFDQDQDPDVVVVLVVLQFKAFLDADPPPPDQADDPCLLDACSVPCSDHVQVLLVRLLPDDSVPCSVSNSRRLSSNSSHPNRDVSVSRLSSCSNRPNVCNPQHQDRDGIARCVLDQADDLVVLLVLFVVFWDDLCQAPLCVDDDDPPADPVSSNVRSVVVLVVVQSVQSSQLSVLQRVPPPDLDTPLVVSHDPPNVRTGPSVSSVVVSSVSSNNSNSSNSNVVSVVVSSVVSNVSRDDDDDDDDDDDDPPCPPPPDSSHADPVNVVPDDDDDDDDDPDDDPVVVVVVPPDDDDDPPCPLVVLVVVLVVLVVVDDDDVSVVVSVVSVVVSVVVVVPPPDDDDDDDDDDDD

Sequence (1269 aa):
MMITVHEWPLPSASTEAKAAVFELDVPDIVSIWRESTYAVLVDLFTADTAKPAHSDGKYMLLKSEGIQKWIKTKPGRIQLASSVKEVSRSHYGKQRFNVATQSTVCVENGLRCIMYDSGACVWTCEILGKHSLGRTCTLKLPPGNYKSLQYVLDGTQHTSNSIIANQDECPGSITLHELYSFSTLRAGHRLQWRNISRELVSRVLNFNHIETHLLVMQAAYEAGPSGLAFTRDSHVDLVEEDFGLSLLSAIEDGLGSVESNWQGATAVRTFTGLTTRLLSLSPHIFVRSRCLKFLDRARKVLVGWIQDVTELLHTSDGEEQQKRMAARILDLALSCYATFDTDECHLASIFSSAQNVSVAVESAVTIYDRCSAVNESRDASMAARMAQFVRCSRSIEETLRGRILTDSSGIDIAIRHLWSGYEPSGKWTALSSPNDRWVFTQTSAQRNRAGMTVHFNVLDGDFLVNGVPLTRLPRQYESHATYQRIFGGRILEVVPSQIVGMTFASRREIFGYQVHFHYHGSELIIRACKDGSDFELLPLQALHGDVPQAFIEDYAHWFDHSSGSIELRPIGTPWSTSPDNWRTETKRSDPFVLSQGNRKLMEMQSPIVQAIHQVLNTLEAEQHIHVVLTRTSKIEVHIPRMNLDFTIEQGSSFLESKQFRGMFIDRIQTFGSLTGLVTKLVLREALGSSRIVLVPDGEILSAKQDDHVRVHIDTGSARHISYHPFHIDSLLGRLFDNGSLHSRLFRVYLHAVTSYPLPDNLLGRTGTEEALHSLTQASTTSFSTFGKLETQLLVKIGSLSPIRRYYPPHLRTMETVSWSRLPSLQQHEKFFQIVETMKQEALSLQELQDVFVEAPAIDPRNFRELYERASIRLSNIRVYGYGAEKFTTQHDHVYAARDSIADSTREFQACSVSKLVDGWAVNSMPVRGLLSKFEEWGLPFSGKDDQSFPGLGFDHALLDPASKFLPAAWNTIQKTLIGCNGSNDRYRLMLFFATLAYSPNADQDIVQVLLAFATVPQLATIRMPQCHSINLSHGYAPSTTTLMEILGRNIRSFQKSSESRLPRLERETHLATDIRRENAFIAAADEKCEQFIQTLASQWPTSNLNWGNAIVDGLETYVNTVGAKGEVVKKFKEWHLNHQFREYITNLEAVLCTIASPASATTYSFQSPISAISVRQRYISFQNIIMGGTPSTVGVENCSPLLVHVEKTSSAASPSHRGVNLQNLLSRLSEKARGGYENNYISDLQKSFAAFTAGHDHSISTAQNNEAL

Radius of gyration: 52.86 Å; chains: 1; bounding box: 120×139×142 Å

Organism: NCBI:txid108018